Protein 3Q2O (pdb70)

Nearest PDB structures (foldseek):
  3qff-assembly1_B  TM=1.002E+00  e=6.782E-86  Bacillus anthracis str. A0248
  4e4t-assembly1_A  TM=9.310E-01  e=6.090E-50  Burkholderia ambifaria MC40-6
  3aw8-assembly1_B  TM=9.417E-01  e=1.124E-44  Thermus thermophilus HB8
  3k5h-assembly1_A  TM=9.407E-01  e=7.775E-42  Aspergillus clavatus
  4ma0-assembly1_A  TM=9.356E-01  e=2.597E-41  Francisella tularensis subsp. tularensis SCHU S4

Solvent-accessible surface area: 29829 Å² total; per-residue (Å²): 183,100,140,62,12,51,15,58,87,13,0,0,0,1,0,0,17,26,17,0,4,4,0,0,6,20,0,3,38,6,10,3,94,0,0,0,0,14,64,94,153,57,7,14,0,16,29,5,22,52,56,74,16,75,19,59,40,94,56,36,169,11,0,42,82,0,7,133,58,17,50,0,0,0,4,25,60,31,106,9,57,162,148,0,5,122,63,0,60,140,125,24,31,8,22,18,14,26,103,12,1,35,52,16,57,32,58,54,56,7,5,61,15,0,83,184,11,65,13,44,11,10,72,23,98,49,0,104,76,60,102,63,0,59,90,2,23,81,112,6,57,67,54,1,11,0,38,18,3,79,65,77,209,98,63,111,27,54,11,43,0,171,53,140,88,37,20,117,108,0,76,162,29,9,118,88,40,62,0,0,0,16,88,108,14,108,68,104,39,33,1,2,0,2,2,0,49,1,26,71,26,59,62,46,27,1,30,7,1,5,6,58,60,23,79,104,23,10,12,14,0,0,0,66,8,89,33,81,117,125,11,21,110,69,0,50,47,42,0,106,68,0,3,90,92,8,122,1,24,0,1,0,0,0,17,1,31,1,7,88,136,28,65,2,52,1,19,49,13,7,2,49,0,21,12,1,0,3,1,0,36,28,0,13,9,9,22,0,2,6,0,0,0,20,0,0,0,15,11,20,1,2,40,18,70,49,36,23,30,0,0,0,0,2,0,7,11,74,4,23,113,8,2,37,177,34,5,94,99,13,71,15,9,4,5,12,12,5,25,51,137,96,51,122,66,77,76,60,8,0,0,2,0,4,6,43,121,75,22,97,63,0,13,110,48,1,106,56,1,123,19,1,72,105,12,57,175,182,123,123,62,11,55,11,49,94,14,0,0,0,0,0,0,20,26,20,0,4,3,0,0,6,22,0,1,43,11,8,3,92,0,0,0,0,13,56,87,154,90,5,15,0,14,32,3,19,49,58,55,16,71,16,56,36,101,49,50,171,13,0,84,82,0,13,128,52,15,60,0,1,0,2,15,59,34,92,2,70,96,132,0,0,77,57,0,62,160,126,28,36,8,24,17,15,6,122,12,0,32,72,10,39,29,64,60,53,5,4,64,19,0,91,184,15,65,18,48,19,7,54,22,87,54,0,102,72,63,120,65,0,64,93,2,17,83,107,12,56,73,58,0,0,0,14,5,3,72,59,24,88,144,83,103,7,46,8,58,0,183,52,135,91,38,15,110,101,0,77,152,7,4,130,65,33,64,0,0,0,7,78,87,17,108,64,89,44,34,1,2,1,3,0,0,56,0,26,76,27,61,52,48,24,0,29,7,1,5,7,61,56,34,103,79,23,10,10,8,0,0,0,68,11,93,33,74,118,118,6,26,106,68,0,43,48,38,0,106,57,0,1,97,95,14,131,1,22,0,1,0,0,0,20,1,19,0,10,94,118,30,84,1,45,2,18,44,7,7,1,42,0,20,12,1,0,2,2,0,37,28,0,13,9,7,24,0,1,5,0,0,0,19,0,0,0,12,6,25,1,3,43,18,69,50,36,24,32,0,0,0,0,3,0,9,10,69,4,32,117,11,2,52,162,37,4,90,103,14,67,14,8,6,12,12,11,4,29,52,182,102,53,117,68,95,84,61,13,0,0,1,0,4,6,44,121,75,24,94,82,1,22,91,49,1,108,36,4,117,20,2,72,115,15,77,183

B-factor: mean 28.53, std 10.01, range [11.21, 64.11]

Sequence (754 aa):
MTRIILPGKTIGIIGGGQLGRMMALAAKEMGYKIAVLDPTKNSPCAQVADIEIVASYDDLKAIQHLAEISDVVTYEFENIDYRCLQWLEKHAYLPQGSQLLSKTQNRFTEKNAIEKAGLPVATYRLVQNQEQLTEAIAELSYPSVLKTTTGGYDGKGQVVLRSEADVDEARKLANAAECILEKWVPFEKEVSVIVIRSVSGETKVFPVAENIHVNNILHESIVPARITEELSQKAIAYAKVLADELELVGTLAVEMFATADGEIYINELAPRPHNSGHYTQDACETSQFGQHIRAICNLPLGETNLLKPVVMVNILGEHIEGVLRQVNRLTGCYLHLYGKEEAKAQRKMGHVNILNDNIEVALEKAKSLHIWDHQEQMTRIILPGKTIGIIGGGQLGRMMALAAKEMGYKIAVLDPTKNSPCAQVADIEIVASYDDLKAIQHLAEISDVVTYEFENIDYRCLQWLEKHAYLPQGSQLLSKTQNRFTEKNAIEKAGLPVATYRLVQNQEQLTEAIAELSYPSVLKTTTGGYDGKGQVVLRSEADVDEARKLANAAECILEKWVPFEKEVSVIVIRSVSGETKVFPVAENIHVNNILHESIVPARITEELSQKAIAYAKVLADELELVGTLAVEMFATADGEIYINELAPRPHNSGHYTQDACETSQFGQHIRAICNLPLGETNLLKPVVMVNILGEHIEGVLRQVNRLTGCYLHLYGKEEAKAQRKMGHVNILNDNIEVALEKAKSLHIWDHQEQ

Foldseek 3Di:
DPFFDAAQFEEEEEAQELQLLLLLVLSVVRRYAYEYEHQDPPGLNNVRHPYYHHDDLAPLVSLVVSQVRGQEYDYPDLPRDDVSQVCCVPPGHYLQHCQLSVQQQFQVSVQVLLVVLVAAAFDKFKQQAPVSVVVRCVVQPPFKKKAAGHDPDDDRRIFTDHDPVRSVVNNVSSVVGIIMIGRDDAFDFKKKKKKAAASVGDIAIAWIWTFDDFPNHTFKTWPPDPDDPLLRVVRRVSVVSSCVSSVGQAMKMWMWGAHPVGDIHTDHMDNGDDPNQQLQVPFFPHGSSNQRVCRSSVHDGTHRDGRFIKMKGFAALQQPVLCVVCVVLQPQKAWFASPDDDGDGGHGGTMIIRTDNDRVVSVVSVVVSVRVVVRVD/DLFFFAAQFEEEEEAQELQLLLLLVLSVVRRYAYEYEHQDPPGLNNVRHPYYHHDDLPPLVSLVVSQVRGQEYDYPDLQRDLVSQQVCVVSHHYLQGSQLSVQFQFQVSVVVLLVVLVAAAFDKFKFQADVRVVVRCVVQPPFKKKAAGHPDPVPQGIFTDRDPVRVVVNRVVSNVHIIMIGRDDAFDFKKKKKWAAASVGDIDIAAIWTFDDDPNHTFKTWPPDPDDPLLRVVNRVSVVSSCVSSVGQAMKMWMWGAHPVGGIHTDGMDNGDDPNQQLQVPFFQAGSSNQRSCRHSVHDGTHNDGRFIKMKGWQALQLVVLCVVLVVLQVQKAWFASPDDDGDGGHGGTMIIRTDNDRVVSVVSVVVSVSVVVRVD

Secondary structure (DSSP, 8-state):
------TTSEEEEE--SHHHHHHHHHHHHTT-EEEEEESSTT-TTTTT-SEEEE--TT-HHHHHHHHHT-SEEEES-----HHHHHHHHHHS--TT-SHHHHHTTSHHHHHHHHHHTT-----EEEESSHHHHHHHHHHH-SSEEEEESS--SSS--EEEESSGGGHHHHHHHHHHS-EEEEEPP--SEEEEEEEEE-TT--EEEPPPEEEEEETTEEEEEEES-SS-HHHHHHHHHHHHHHHHHTT--EEEEEEEEE-TTS-EEEEEEESS--GGGTTHHHHBSS-HHHHHHHHHHTPPPPP--B-S-EEEEEEEHHHHHHHHHTGGG-TTEEEEE---SS--TTSEEEEEEEE-SSHHHHHHHHHHTTS-HHHH-/------TTSEEEEE--SHHHHHHHHHHHHTT-EEEEEESSTT-TTTTT-SEEEE--TT-HHHHHHHHHH-SEEEE--TT--HHHHHHHHHHS--TT-SHHHHHHSSHHHHHHHHHHTT-----EEEE-SHHHHHHHHHHH-SSEEEEESSS-TTTTSEEEESSGGGHHHHHHHHHHS-EEEEE----SEEEEEEEEE-TT--EEEPPPEEEEEETTEEEEEEES-SS-HHHHHHHHHHHHHHHHHTT--EEEEEEEEE-TTS-EEEEEEESS--GGGTTHHHHBSS-HHHHHHHHHHTPPPPP--B-S-EEEEEEETTTHHHHHHTGGG-TTEEEEE---SS--TT-EEEEEEEE-SSHHHHHHHHHHT-TTHHHH-

Radius of gyration: 28.38 Å; Cα contacts (8 Å, |Δi|>4): 1774; chains: 2; bounding box: 64×64×89 Å

CATH classification: 3.40.50.20 (+2 more: 3.30.1490.20, 3.30.470.20)

Structure (mmCIF, N/CA/C/O backbone):
data_3Q2O
#
_entry.id   3Q2O
#
_cell.length_a   57.430
_cell.length_b   82.445
_cell.length_c   166.621
_cell.angle_alpha   90.000
_cell.angle_beta   90.000
_cell.angle_gamma   90.000
#
_symmetry.space_group_name_H-M   'P 21 21 21'
#
loop_
_entity.id
_entity.type
_entity.pdbx_description
1 polymer 'Phosphoribosylaminoimidazole carboxylase, ATPase subunit'
2 non-polymer 'MAGNESIUM ION'
3 water water
#
loop_
_atom_site.group_PDB
_atom_site.id
_atom_site.type_symbol
_atom_site.label_atom_id
_atom_site.label_alt_id
_atom_site.label_comp_id
_atom_site.label_asym_id
_atom_site.label_entity_id
_atom_site.label_seq_id
_atom_site.pdbx_PDB_ins_code
_atom_site.Cartn_x
_atom_site.Cartn_y
_atom_site.Cartn_z
_atom_site.occupancy
_atom_site.B_iso_or_equiv
_atom_site.auth_seq_id
_atom_site.auth_comp_id
_atom_site.auth_asym_id
_atom_site.auth_atom_id
_atom_site.pdbx_PDB_model_num
ATOM 1 N N . MET A 1 7 ? -2.967 20.208 19.902 1.00 44.40 1 MET A N 1
ATOM 2 C CA . MET A 1 7 ? -1.870 20.893 20.631 1.00 44.12 1 MET A CA 1
ATOM 3 C C . MET A 1 7 ? -1.299 19.968 21.712 1.00 43.05 1 MET A C 1
ATOM 4 O O . MET A 1 7 ? -0.342 19.233 21.470 1.00 43.26 1 MET A O 1
ATOM 9 N N . THR A 1 8 ? -1.903 19.997 22.895 1.00 41.53 2 THR A N 1
ATOM 10 C CA . THR A 1 8 ? -1.372 19.273 24.044 1.00 39.89 2 THR A CA 1
ATOM 11 C C . THR A 1 8 ? -2.197 18.022 24.375 1.00 37.87 2 THR A C 1
ATOM 12 O O . THR A 1 8 ? -1.702 17.134 25.068 1.00 38.48 2 THR A O 1
ATOM 16 N N . ARG A 1 9 ? -3.432 17.947 23.871 1.00 34.86 3 ARG A N 1
ATOM 17 C CA . ARG A 1 9 ? -4.361 16.853 24.216 1.00 31.78 3 ARG A CA 1
ATOM 18 C C . ARG A 1 9 ? -3.846 15.457 23.841 1.00 29.24 3 ARG A C 1
ATOM 19 O O . ARG A 1 9 ? -3.606 15.176 22.659 1.00 28.30 3 ARG A O 1
ATOM 27 N N . ILE A 1 10 ? -3.688 14.599 24.847 1.00 25.77 4 ILE A N 1
ATOM 28 C CA . ILE A 1 10 ? -3.218 13.223 24.645 1.00 23.80 4 ILE A CA 1
ATOM 29 C C . ILE A 1 10 ? -4.290 12.221 25.046 1.00 22.37 4 ILE A C 1
ATOM 30 O O . ILE A 1 10 ? -4.922 12.359 26.108 1.00 22.11 4 ILE A O 1
ATOM 35 N N . ILE A 1 11 ? -4.493 11.220 24.191 1.00 20.56 5 ILE A N 1
ATOM 36 C CA . ILE A 1 11 ? -5.412 10.116 24.468 1.00 19.28 5 ILE A CA 1
ATOM 37 C C . ILE A 1 11 ? -4.575 8.896 24.872 1.00 19.96 5 ILE A C 1
ATOM 38 O O . ILE A 1 11 ? -3.908 8.286 24.040 1.00 19.39 5 ILE A O 1
ATOM 43 N N . LEU A 1 12 ? -4.604 8.573 26.161 1.00 19.99 6 LEU A N 1
ATOM 44 C CA . LEU A 1 12 ? -3.745 7.531 26.733 1.00 20.63 6 LEU A CA 1
ATOM 45 C C . LEU A 1 12 ? -4.252 6.134 26.474 1.00 20.42 6 LEU A C 1
ATOM 46 O O . LEU A 1 12 ? -5.457 5.933 26.350 1.00 20.72 6 LEU A O 1
ATOM 51 N N . PRO A 1 13 ? -3.331 5.155 26.407 1.00 20.37 7 PRO A N 1
ATOM 52 C CA . PRO A 1 13 ? -3.703 3.747 26.435 1.00 20.32 7 PRO A CA 1
ATOM 53 C C . PRO A 1 13 ? -4.735 3.482 27.518 1.00 20.66 7 PRO A C 1
ATOM 54 O O . PRO A 1 13 ? -4.640 4.051 28.612 1.00 20.32 7 PRO A O 1
ATOM 58 N N . GLY A 1 14 ? -5.704 2.623 27.213 1.00 20.71 8 GLY A N 1
ATOM 59 C CA . GLY A 1 14 ? -6.802 2.341 28.135 1.00 20.70 8 GLY A CA 1
ATOM 60 C C . GLY A 1 14 ? -8.068 3.061 27.722 1.00 20.30 8 GLY A C 1
ATOM 61 O O . GLY A 1 14 ? -9.170 2.662 28.106 1.00 21.23 8 GLY A O 1
ATOM 62 N N . LYS A 1 15 ? -7.919 4.137 26.952 1.00 19.62 9 LYS A N 1
ATOM 63 C CA . LYS A 1 15 ? -9.081 4.855 26.409 1.00 18.72 9 LYS A CA 1
ATOM 64 C C . LYS A 1 15 ? -9.650 4.131 25.200 1.00 17.90 9 LYS A C 1
ATOM 65 O O . LYS A 1 15 ? -9.029 3.212 24.676 1.00 17.72 9 LYS A O 1
ATOM 71 N N . THR A 1 16 ? -10.827 4.565 24.757 1.00 17.42 10 THR A N 1
ATOM 72 C CA . THR A 1 16 ? -11.515 3.950 23.630 1.00 17.09 10 THR A CA 1
ATOM 73 C C . THR A 1 16 ? -11.371 4.791 22.353 1.00 16.98 10 THR A C 1
ATOM 74 O O . THR A 1 16 ? -11.723 5.979 22.331 1.00 17.01 10 THR A O 1
ATOM 78 N N . ILE A 1 17 ? -10.879 4.159 21.296 1.00 16.37 11 ILE A N 1
ATOM 79 C CA . ILE A 1 17 ? -10.859 4.764 19.972 1.00 16.16 11 ILE A CA 1
ATOM 80 C C . ILE A 1 17 ? -12.080 4.259 19.203 1.00 16.02 11 ILE A C 1
ATOM 81 O O . ILE A 1 17 ? -12.293 3.044 19.081 1.00 15.65 11 ILE A O 1
ATOM 86 N N . GLY A 1 18 ? -12.889 5.198 18.713 1.00 15.75 12 GLY A N 1
ATOM 87 C CA . GLY A 1 18 ? -14.064 4.875 17.913 1.00 15.56 12 GLY A CA 1
ATOM 88 C C . GLY A 1 18 ? -13.765 5.054 16.438 1.00 15.55 12 GLY A C 1
ATOM 89 O O . GLY A 1 18 ? -13.155 6.038 16.041 1.00 15.93 12 GLY A O 1
ATOM 90 N N . ILE A 1 19 ? -14.199 4.101 15.628 1.00 15.05 13 ILE A N 1
ATOM 91 C CA . ILE A 1 19 ? -13.903 4.103 14.207 1.00 15.44 13 ILE A CA 1
ATOM 92 C C . ILE A 1 19 ? -15.195 4.042 13.390 1.00 15.53 13 ILE A C 1
ATOM 93 O O . ILE A 1 19 ? -16.033 3.131 13.574 1.00 15.75 13 ILE A O 1
ATOM 98 N N . ILE A 1 20 ? -15.354 5.012 12.490 1.00 15.54 14 ILE A N 1
ATOM 99 C CA . ILE A 1 20 ? -16.471 5.014 11.554 1.00 15.63 14 ILE A CA 1
ATOM 100 C C . ILE A 1 20 ? -16.052 4.261 10.294 1.00 16.25 14 ILE A C 1
ATOM 101 O O . ILE A 1 20 ? -15.209 4.730 9.516 1.00 15.56 14 ILE A O 1
ATOM 106 N N . GLY A 1 21 ? -16.654 3.091 10.103 1.00 16.29 15 GLY A N 1
ATOM 107 C CA . GLY A 1 21 ? -16.302 2.201 9.001 1.00 16.98 15 GLY A CA 1
ATOM 108 C C . GLY A 1 21 ? -15.566 0.983 9.544 1.00 17.41 15 GLY A C 1
ATOM 109 O O . GLY A 1 21 ? -14.518 1.117 10.179 1.00 18.03 15 GLY A O 1
ATOM 110 N N . GLY A 1 22 ? -16.107 -0.203 9.289 1.00 17.67 16 GLY A N 1
ATOM 111 C CA . GLY A 1 22 ? -15.539 -1.447 9.839 1.00 17.72 16 GLY A CA 1
ATOM 112 C C . GLY A 1 22 ? -14.889 -2.382 8.829 1.00 17.39 16 GLY A C 1
ATOM 113 O O . GLY A 1 22 ? -14.776 -3.579 9.083 1.00 17.56 16 GLY A O 1
ATOM 114 N N . GLY A 1 23 ? -14.457 -1.842 7.689 1.00 16.99 17 GLY A N 1
ATOM 115 C CA . GLY A 1 23 ? -13.673 -2.614 6.724 1.00 16.53 17 GLY A CA 1
ATOM 116 C C . GLY A 1 23 ? -12.263 -2.939 7.200 1.00 16.04 17 GLY A C 1
ATOM 117 O O . GLY A 1 23 ? -11.924 -2.739 8.365 1.00 16.29 17 GLY A O 1
ATOM 118 N N . GLN A 1 24 ? -11.449 -3.434 6.282 1.00 16.03 18 GLN A N 1
ATOM 119 C CA . GLN A 1 24 ? -10.078 -3.873 6.603 1.00 15.77 18 GLN A CA 1
ATOM 120 C C . GLN A 1 24 ? -9.187 -2.758 7.171 1.00 15.21 18 GLN A C 1
ATOM 121 O O . GLN A 1 24 ? -8.299 -3.022 7.959 1.00 14.96 18 GLN A O 1
ATOM 127 N N . LEU A 1 25 ? -9.420 -1.515 6.768 1.00 15.14 19 LEU A N 1
ATOM 128 C CA . LEU A 1 25 ? -8.592 -0.412 7.268 1.00 15.23 19 LEU A CA 1
ATOM 129 C C . LEU A 1 25 ? -8.894 -0.169 8.744 1.00 14.98 19 LEU A C 1
ATOM 130 O O . LEU A 1 25 ? -7.988 -0.056 9.557 1.00 14.76 19 LEU A O 1
ATOM 135 N N . GLY A 1 26 ? -10.179 -0.141 9.081 1.00 15.75 20 GLY A N 1
ATOM 136 C CA . GLY A 1 26 ? -10.615 -0.121 10.478 1.00 15.51 20 GLY A CA 1
ATOM 137 C C . GLY A 1 26 ? -10.066 -1.293 11.280 1.00 15.32 20 GLY A C 1
ATOM 138 O O . GLY A 1 26 ? -9.619 -1.122 12.403 1.00 16.11 20 GLY A O 1
ATOM 139 N N . ARG A 1 27 ? -10.102 -2.486 10.709 1.00 15.17 21 ARG A N 1
ATOM 140 C CA . ARG A 1 27 ? -9.599 -3.689 11.401 1.00 15.31 21 ARG A CA 1
ATOM 141 C C . ARG A 1 27 ? -8.105 -3.572 11.713 1.00 15.12 21 ARG A C 1
ATOM 142 O O . ARG A 1 27 ? -7.671 -3.875 12.820 1.00 14.80 21 ARG A O 1
ATOM 150 N N . MET A 1 28 ? -7.324 -3.136 10.726 1.00 14.90 22 MET A N 1
ATOM 151 C CA . MET A 1 28 ? -5.886 -2.982 10.930 1.00 15.24 22 MET A CA 1
ATOM 152 C C . MET A 1 28 ? -5.511 -1.822 11.867 1.00 15.36 22 MET A C 1
ATOM 153 O O . MET A 1 28 ? -4.489 -1.900 12.573 1.00 15.13 22 MET A O 1
ATOM 158 N N . MET A 1 29 ? -6.322 -0.757 11.872 1.00 14.66 23 MET A N 1
ATOM 159 C CA . MET A 1 29 ? -6.178 0.332 12.858 1.00 14.96 23 MET A CA 1
ATOM 160 C C . MET A 1 29 ? -6.418 -0.246 14.250 1.00 14.69 23 MET A C 1
ATOM 161 O O . MET A 1 29 ? -5.670 0.034 15.181 1.00 14.39 23 MET A O 1
ATOM 166 N N . ALA A 1 30 ? -7.479 -1.041 14.378 1.00 14.84 24 ALA A N 1
ATOM 167 C CA . ALA A 1 30 ? -7.888 -1.608 15.664 1.00 14.59 24 ALA A CA 1
ATOM 168 C C . ALA A 1 30 ? -6.872 -2.596 16.235 1.00 15.15 24 ALA A C 1
ATOM 169 O O . ALA A 1 30 ? -6.674 -2.651 17.451 1.00 15.09 24 ALA A O 1
ATOM 171 N N . LEU A 1 31 ? -6.239 -3.373 15.356 1.00 15.47 25 LEU A N 1
ATOM 172 C CA . LEU A 1 31 ? -5.188 -4.309 15.762 1.00 16.54 25 LEU A CA 1
ATOM 173 C C . LEU A 1 31 ? -3.941 -3.590 16.263 1.00 16.68 25 LEU A C 1
ATOM 174 O O . LEU A 1 31 ? -3.358 -3.986 17.271 1.00 17.53 25 LEU A O 1
ATOM 179 N N . ALA A 1 32 ? -3.560 -2.510 15.586 1.00 16.51 26 ALA A N 1
ATOM 180 C CA . ALA A 1 32 ? -2.428 -1.692 16.037 1.00 16.50 26 ALA A CA 1
ATOM 181 C C . ALA A 1 32 ? -2.738 -1.038 17.381 1.00 16.30 26 ALA A C 1
ATOM 182 O O . ALA A 1 32 ? -1.886 -1.003 18.278 1.00 16.60 26 ALA A O 1
ATOM 184 N N . ALA A 1 33 ? -3.966 -0.539 17.516 1.00 15.77 27 ALA A N 1
ATOM 185 C CA . ALA A 1 33 ? -4.395 0.112 18.755 1.00 16.49 27 ALA A CA 1
ATOM 186 C C . ALA A 1 33 ? -4.432 -0.844 19.952 1.00 16.84 27 ALA A C 1
ATOM 187 O O . ALA A 1 33 ? -4.074 -0.460 21.061 1.00 16.98 27 ALA A O 1
ATOM 189 N N . LYS A 1 34 ? -4.885 -2.078 19.723 1.00 17.74 28 LYS A N 1
ATOM 190 C CA . LYS A 1 34 ? -4.943 -3.092 20.787 1.00 19.21 28 LYS A CA 1
ATOM 191 C C . LYS A 1 34 ? -3.547 -3.449 21.340 1.00 19.18 28 LYS A C 1
ATOM 192 O O . LYS A 1 34 ? -3.401 -3.693 22.539 1.00 18.63 28 LYS A O 1
ATOM 198 N N . GLU A 1 35 ? -2.532 -3.494 20.471 1.00 19.99 29 GLU A N 1
ATOM 199 C CA . GLU A 1 35 ? -1.147 -3.751 20.927 1.00 21.57 29 GLU A CA 1
ATOM 200 C C . GLU A 1 35 ? -0.736 -2.715 21.958 1.00 21.25 29 GLU A C 1
ATOM 201 O O . GLU A 1 35 ? 0.028 -3.013 22.865 1.00 21.61 29 GLU A O 1
ATOM 207 N N . MET A 1 36 ? -1.265 -1.503 21.818 1.00 20.81 30 MET A N 1
ATOM 208 C CA . MET A 1 36 ? -0.904 -0.411 22.693 1.00 21.30 30 MET A CA 1
ATOM 209 C C . MET A 1 36 ? -1.872 -0.240 23.856 1.00 20.42 30 MET A C 1
ATOM 210 O O . MET A 1 36 ? -1.757 0.714 24.607 1.00 20.89 30 MET A O 1
ATOM 215 N N . GLY A 1 37 ? -2.838 -1.146 23.973 1.00 19.30 31 GLY A N 1
ATOM 216 C CA . GLY A 1 37 ? -3.718 -1.169 25.125 1.00 18.98 31 GLY A CA 1
ATOM 217 C C . GLY A 1 37 ? -4.947 -0.284 25.011 1.00 18.40 31 GLY A C 1
ATOM 218 O O . GLY A 1 37 ? -5.510 0.089 26.027 1.00 18.96 31 GLY A O 1
ATOM 219 N N . TYR A 1 38 ? -5.364 0.050 23.785 1.00 16.95 32 TYR A N 1
ATOM 220 C CA . TYR A 1 38 ? -6.608 0.792 23.585 1.00 17.16 32 TYR A CA 1
ATOM 221 C C . TYR A 1 38 ? -7.800 -0.133 23.444 1.00 17.41 32 TYR A C 1
ATOM 222 O O . TYR A 1 38 ? -7.678 -1.270 22.988 1.00 16.70 32 TYR A O 1
ATOM 231 N N . LYS A 1 39 ? -8.953 0.391 23.830 1.00 18.03 33 LYS A N 1
ATOM 232 C CA . LYS A 1 39 ? -10.233 -0.232 23.563 1.00 18.86 33 LYS A CA 1
ATOM 233 C C . LYS A 1 39 ? -10.760 0.284 22.223 1.00 18.43 33 LYS A C 1
ATOM 234 O O . LYS A 1 39 ? -10.453 1.414 21.819 1.00 17.70 33 LYS A O 1
ATOM 240 N N . ILE A 1 40 ? -11.545 -0.537 21.529 1.00 18.15 34 ILE A N 1
ATOM 241 C CA . ILE A 1 40 ? -12.045 -0.164 20.202 1.00 18.02 34 ILE A CA 1
ATOM 242 C C . ILE A 1 40 ? -13.573 -0.249 20.109 1.00 18.00 34 ILE A C 1
ATOM 243 O O . ILE A 1 40 ? -14.182 -1.228 20.557 1.00 17.70 34 ILE A O 1
ATOM 248 N N . ALA A 1 41 ? -14.179 0.800 19.555 1.00 17.55 35 ALA A N 1
ATOM 249 C CA . ALA A 1 41 ? -15.600 0.807 19.217 1.00 17.79 35 ALA A CA 1
ATOM 250 C C . ALA A 1 41 ? -15.705 1.076 17.723 1.00 17.80 35 ALA A C 1
ATOM 251 O O . ALA A 1 41 ? -14.935 1.873 17.173 1.00 17.49 35 ALA A O 1
ATOM 253 N N . VAL A 1 42 ? -16.626 0.394 17.053 1.00 17.61 36 VAL A N 1
ATOM 254 C CA . VAL A 1 42 ? -16.763 0.567 15.605 1.00 17.57 36 VAL A CA 1
ATOM 255 C C . VAL A 1 42 ? -18.223 0.732 15.193 1.00 18.34 36 VAL A C 1
ATOM 256 O O . VAL A 1 42 ? -19.121 0.078 15.744 1.00 17.60 36 VAL A O 1
ATOM 260 N N . LEU A 1 43 ? -18.442 1.617 14.223 1.00 18.93 37 LEU A N 1
ATOM 261 C CA . LEU A 1 43 ? -19.741 1.770 13.570 1.00 19.87 37 LEU A CA 1
ATOM 262 C C . LEU A 1 43 ? -19.616 1.328 12.100 1.00 20.61 37 LEU A C 1
ATOM 263 O O . LEU A 1 43 ? -18.703 1.744 11.400 1.00 20.07 37 LEU A O 1
ATOM 268 N N . ASP A 1 44 ? -20.529 0.467 11.652 1.00 21.26 38 ASP A N 1
ATOM 269 C CA . ASP A 1 44 ? -20.506 -0.089 10.293 1.00 22.62 38 ASP A CA 1
ATOM 270 C C . ASP A 1 44 ? -21.930 -0.554 9.959 1.00 23.48 38 ASP A C 1
ATOM 271 O O . ASP A 1 44 ? -22.647 -0.988 10.852 1.00 23.18 38 ASP A O 1
ATOM 276 N N . PRO A 1 45 ? -22.359 -0.426 8.682 1.00 25.06 39 PRO A N 1
ATOM 277 C CA . PRO A 1 45 ? -23.713 -0.852 8.279 1.00 26.15 39 PRO A CA 1
ATOM 278 C C . PRO A 1 45 ? -23.981 -2.354 8.394 1.00 27.19 39 PRO A C 1
ATOM 279 O O . PRO A 1 45 ? -25.137 -2.760 8.460 1.00 28.15 39 PRO A O 1
ATOM 283 N N . THR A 1 46 ? -22.933 -3.169 8.397 1.00 28.35 40 THR A N 1
ATOM 284 C CA . THR A 1 46 ? -23.094 -4.626 8.410 1.00 28.88 40 THR A CA 1
ATOM 285 C C . THR A 1 46 ? -22.553 -5.215 9.707 1.00 29.17 40 THR A C 1
ATOM 286 O O . THR A 1 46 ? -21.509 -4.791 10.210 1.00 29.11 40 THR A O 1
ATOM 290 N N . LYS A 1 47 ? -23.292 -6.179 10.252 1.00 28.81 41 LYS A N 1
ATOM 291 C CA . LYS A 1 47 ? -22.904 -6.908 11.453 1.00 28.95 41 LYS A CA 1
ATOM 292 C C . LYS A 1 47 ? -21.678 -7.795 11.165 1.00 28.11 41 LYS A C 1
ATOM 293 O O . LYS A 1 47 ? -21.500 -8.250 10.043 1.00 27.95 41 LYS A O 1
ATOM 299 N N . ASN A 1 48 ? -20.833 -8.007 12.174 1.00 27.23 42 ASN A N 1
ATOM 300 C CA . ASN A 1 48 ? -19.647 -8.876 12.060 1.00 26.74 42 ASN A CA 1
ATOM 301 C C . ASN A 1 48 ? -18.624 -8.413 11.006 1.00 25.11 42 ASN A C 1
ATOM 302 O O . ASN A 1 48 ? -18.012 -9.226 10.311 1.00 25.19 42 ASN A O 1
ATOM 307 N N . SER A 1 49 ? -18.441 -7.102 10.891 1.00 23.10 43 SER A N 1
ATOM 308 C CA . SER A 1 49 ? -17.466 -6.549 9.947 1.00 21.38 43 SER A CA 1
ATOM 309 C C . SER A 1 49 ? -16.032 -6.911 10.357 1.00 20.75 43 SER A C 1
ATOM 310 O O . SER A 1 49 ? -15.793 -7.282 11.511 1.00 20.92 43 SER A O 1
ATOM 313 N N . PRO A 1 50 ? -15.072 -6.828 9.411 1.00 19.75 44 PRO A N 1
ATOM 314 C CA . PRO A 1 50 ? -13.672 -7.081 9.734 1.00 19.33 44 PRO A CA 1
ATOM 315 C C . PRO A 1 50 ? -13.215 -6.383 11.011 1.00 19.06 44 PRO A C 1
ATOM 316 O O . PRO A 1 50 ? -12.509 -6.990 11.828 1.00 18.44 44 PRO A O 1
ATOM 320 N N . CYS A 1 51 ? -13.614 -5.123 11.185 1.00 18.78 45 CYS A N 1
ATOM 321 C CA . CYS A 1 51 ? -13.212 -4.375 12.367 1.00 19.32 45 CYS A CA 1
ATOM 322 C C . CYS A 1 51 ? -13.973 -4.846 13.602 1.00 19.54 45 CYS A C 1
ATOM 323 O O . CYS A 1 51 ? -13.393 -4.989 14.664 1.00 19.43 45 CYS A O 1
ATOM 326 N N . ALA A 1 52 ? -15.268 -5.108 13.460 1.00 20.53 46 ALA A N 1
ATOM 327 C CA . ALA A 1 52 ? -16.070 -5.591 14.598 1.00 21.60 46 ALA A CA 1
ATOM 328 C C . ALA A 1 52 ? -15.495 -6.878 15.199 1.00 21.88 46 ALA A C 1
ATOM 329 O O . ALA A 1 52 ? -15.655 -7.139 16.391 1.00 22.21 46 ALA A O 1
ATOM 331 N N . GLN A 1 53 ? -14.817 -7.663 14.365 1.00 22.47 47 GLN A N 1
ATOM 332 C CA . GLN A 1 53 ? -14.198 -8.921 14.779 1.00 23.54 47 GLN A CA 1
ATOM 333 C C . GLN A 1 53 ? -13.030 -8.707 15.737 1.00 23.98 47 GLN A C 1
ATOM 334 O O . GLN A 1 53 ? -12.544 -9.665 16.344 1.00 24.16 47 GLN A O 1
ATOM 340 N N . VAL A 1 54 ? -12.569 -7.460 15.842 1.00 23.78 48 VAL A N 1
ATOM 341 C CA . VAL A 1 54 ? -11.498 -7.101 16.765 1.00 24.42 48 VAL A CA 1
ATOM 342 C C . VAL A 1 54 ? -11.945 -5.995 17.732 1.00 24.53 48 VAL A C 1
ATOM 343 O O . VAL A 1 54 ? -11.196 -5.597 18.605 1.00 25.55 48 VAL A O 1
ATOM 347 N N . ALA A 1 55 ? -13.171 -5.502 17.587 1.00 24.34 49 ALA A N 1
ATOM 348 C CA . ALA A 1 55 ? -13.624 -4.385 18.419 1.00 23.87 49 ALA A CA 1
ATOM 349 C C . ALA A 1 55 ? -14.242 -4.843 19.730 1.00 24.04 49 ALA A C 1
ATOM 350 O O . ALA A 1 55 ? -14.794 -5.942 19.821 1.00 23.91 49 ALA A O 1
ATOM 352 N N . ASP A 1 56 ? -14.152 -3.993 20.745 1.00 23.64 50 ASP A N 1
ATOM 353 C CA . ASP A 1 56 ? -14.812 -4.253 22.020 1.00 23.79 50 ASP A CA 1
ATOM 354 C C . ASP A 1 56 ? -16.311 -3.962 21.949 1.00 23.66 50 ASP A C 1
ATOM 355 O O . ASP A 1 56 ? -17.121 -4.646 22.590 1.00 23.18 50 ASP A O 1
ATOM 360 N N . ILE A 1 57 ? -16.672 -2.957 21.156 1.00 23.53 51 ILE A N 1
ATOM 361 C CA . ILE A 1 57 ? -18.064 -2.531 20.986 1.00 23.98 51 ILE A CA 1
ATOM 362 C C . ILE A 1 57 ? -18.392 -2.366 19.493 1.00 24.12 51 ILE A C 1
ATOM 363 O O . ILE A 1 57 ? -17.635 -1.722 18.766 1.00 23.62 51 ILE A O 1
ATOM 368 N N . GLU A 1 58 ? -19.520 -2.940 19.057 1.00 23.78 52 GLU A N 1
ATOM 369 C CA . GLU A 1 58 ? -19.990 -2.846 17.675 1.00 24.19 52 GLU A CA 1
ATOM 370 C C . GLU A 1 58 ? -21.329 -2.093 17.607 1.00 24.46 52 GLU A C 1
ATOM 371 O O . GLU A 1 58 ? -22.273 -2.453 18.305 1.00 24.28 52 GLU A O 1
ATOM 377 N N . ILE A 1 59 ? -21.395 -1.040 16.791 1.00 24.04 53 ILE A N 1
ATOM 378 C CA . ILE A 1 59 ? -22.660 -0.344 16.505 1.00 24.05 53 ILE A CA 1
ATOM 379 C C . ILE A 1 59 ? -23.048 -0.587 15.052 1.00 23.81 53 ILE A C 1
ATOM 380 O O . ILE A 1 59 ? -22.353 -0.144 14.135 1.00 22.81 53 ILE A O 1
ATOM 385 N N . VAL A 1 60 ? -24.144 -1.308 14.833 1.00 23.13 54 VAL A N 1
ATOM 386 C CA . VAL A 1 60 ? -24.564 -1.588 13.462 1.00 23.90 54 VAL A CA 1
ATOM 387 C C . VAL A 1 60 ? -25.587 -0.550 13.021 1.00 24.16 54 VAL A C 1
ATOM 388 O O . VAL A 1 60 ? -26.692 -0.508 13.552 1.00 24.46 54 VAL A O 1
ATOM 392 N N . ALA A 1 61 ? -25.191 0.310 12.080 1.00 24.50 55 ALA A N 1
ATOM 393 C CA . ALA A 1 61 ? -26.048 1.396 11.583 1.00 25.02 55 ALA A CA 1
ATOM 394 C C . ALA A 1 61 ? -25.490 2.038 10.312 1.00 25.31 55 ALA A C 1
ATOM 395 O O . ALA A 1 61 ? -24.332 1.811 9.952 1.00 25.24 55 ALA A O 1
ATOM 397 N N . SER A 1 62 ? -26.316 2.846 9.643 1.00 25.36 56 SER A N 1
ATOM 398 C CA . SER A 1 62 ? -25.896 3.579 8.443 1.00 25.96 56 SER A CA 1
ATOM 399 C C . SER A 1 62 ? -24.957 4.723 8.798 1.00 25.69 56 SER A C 1
ATOM 400 O O . SER A 1 62 ? -25.045 5.301 9.885 1.00 25.10 56 SER A O 1
ATOM 403 N N . TYR A 1 63 ? -24.085 5.061 7.854 1.00 25.89 57 TYR A N 1
ATOM 404 C CA . TYR A 1 63 ? -23.130 6.158 8.018 1.00 26.72 57 TYR A CA 1
ATOM 405 C C . TYR A 1 63 ? -23.791 7.535 8.113 1.00 27.20 57 TYR A C 1
ATOM 406 O O . TYR A 1 63 ? -23.191 8.473 8.639 1.00 27.86 57 TYR A O 1
ATOM 415 N N . ASP A 1 64 ? -25.014 7.650 7.604 1.00 27.46 58 ASP A N 1
ATOM 416 C CA . ASP A 1 64 ? -25.753 8.915 7.635 1.00 28.25 58 ASP A CA 1
ATOM 417 C C . ASP A 1 64 ? -26.721 9.006 8.825 1.00 28.07 58 ASP A C 1
ATOM 418 O O . ASP A 1 64 ? -27.425 10.006 8.971 1.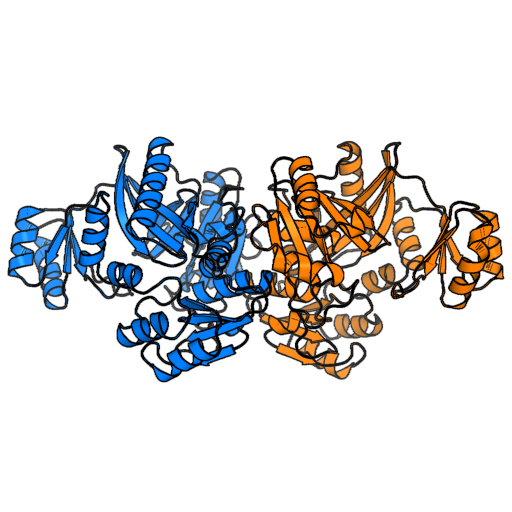00 28.73 58 ASP A O 1
ATOM 423 N N . ASP A 1 65 ? -26.733 7.972 9.672 1.00 27.56 59 ASP A N 1
ATOM 424 C CA . ASP A 1 65 ? -27.599 7.891 10.860 1.00 26.80 59 ASP A CA 1
ATOM 425 C C . ASP A 1 65 ? -26.957 8.660 12.026 1.00 26.40 59 ASP A C 1
ATOM 426 O O . ASP A 1 65 ? -26.076 8.130 12.733 1.00 26.01 59 ASP A O 1
ATOM 431 N N . LEU A 1 66 ? -27.396 9.908 12.220 1.00 25.32 60 LEU A N 1
ATOM 432 C CA . LEU A 1 66 ? -26.731 10.818 13.162 1.00 24.67 60 LEU A CA 1
ATOM 433 C C . LEU A 1 66 ? -26.803 10.314 14.606 1.00 24.05 60 LEU A C 1
ATOM 434 O O . LEU A 1 66 ? -25.822 10.389 15.338 1.00 23.08 60 LEU A O 1
ATOM 439 N N . LYS A 1 67 ? -27.953 9.775 14.990 1.00 23.82 61 LYS A N 1
ATOM 440 C CA . LYS A 1 67 ? -28.118 9.159 16.314 1.00 24.30 61 LYS A CA 1
ATOM 441 C C . LYS A 1 67 ? -27.075 8.068 16.599 1.00 23.25 61 LYS A C 1
ATOM 442 O O . LYS A 1 67 ? -26.522 8.014 17.692 1.00 23.47 61 LYS A O 1
ATOM 448 N N . ALA A 1 68 ? -26.832 7.191 15.630 1.00 22.72 62 ALA A N 1
ATOM 449 C CA . ALA A 1 68 ? -25.801 6.147 15.772 1.00 22.68 62 ALA A CA 1
ATOM 450 C C . ALA A 1 68 ? -24.393 6.737 15.878 1.00 21.99 62 ALA A C 1
ATOM 451 O O . ALA A 1 68 ? -23.610 6.312 16.720 1.00 22.67 62 ALA A O 1
ATOM 453 N N . ILE A 1 69 ? -24.078 7.691 15.003 1.00 21.48 63 ILE A N 1
ATOM 454 C CA . ILE A 1 69 ? -22.812 8.435 15.030 1.00 21.26 63 ILE A CA 1
ATOM 455 C C . ILE A 1 69 ? -22.589 9.092 16.402 1.00 21.02 63 ILE A C 1
ATOM 456 O O . ILE A 1 69 ? -21.484 9.056 16.956 1.00 19.92 63 ILE A O 1
ATOM 461 N N . GLN A 1 70 ? -23.657 9.677 16.937 1.00 20.74 64 GLN A N 1
ATOM 462 C CA . GLN A 1 70 ? -23.632 10.306 18.245 1.00 21.57 64 GLN A CA 1
ATOM 463 C C . GLN A 1 70 ? -23.367 9.274 19.333 1.00 21.53 64 GLN A C 1
ATOM 464 O O . GLN A 1 70 ? -22.611 9.537 20.261 1.00 21.79 64 GLN A O 1
ATOM 470 N N . HIS A 1 71 ? -23.991 8.105 19.211 1.00 21.40 65 HIS A N 1
ATOM 471 C CA . HIS A 1 71 ? -23.751 7.013 20.153 1.00 21.68 65 HIS A CA 1
ATOM 472 C C . HIS A 1 71 ? -22.288 6.538 20.149 1.00 20.79 65 HIS A C 1
ATOM 473 O O . HIS A 1 71 ? -21.714 6.302 21.205 1.00 20.52 65 HIS A O 1
ATOM 480 N N . LEU A 1 72 ? -21.704 6.400 18.964 1.00 19.82 66 LEU A N 1
ATOM 481 C CA . LEU A 1 72 ? -20.285 6.039 18.844 1.00 19.61 66 LEU A CA 1
ATOM 482 C C . LEU A 1 72 ? -19.411 7.089 19.518 1.00 19.29 66 LEU A C 1
ATOM 483 O O . LEU A 1 72 ? -18.501 6.752 20.287 1.00 19.04 66 LEU A O 1
ATOM 488 N N . ALA A 1 73 ? -19.707 8.356 19.237 1.00 18.98 67 ALA A N 1
ATOM 489 C CA . ALA A 1 73 ? -18.946 9.478 19.788 1.00 19.93 67 ALA A CA 1
ATOM 490 C C . ALA A 1 73 ? -18.993 9.516 21.315 1.00 20.17 67 ALA A C 1
ATOM 491 O O . ALA A 1 73 ? -17.954 9.698 21.966 1.00 20.47 67 ALA A O 1
ATOM 493 N N . GLU A 1 74 ? -20.196 9.322 21.863 1.00 20.46 68 GLU A N 1
ATOM 494 C CA . GLU A 1 74 ? -20.468 9.293 23.314 1.00 21.38 68 GLU A CA 1
ATOM 495 C C . GLU A 1 74 ? -19.675 8.274 24.118 1.00 20.57 68 GLU A C 1
ATOM 496 O O . GLU A 1 74 ? -19.516 8.427 25.339 1.00 20.76 68 GLU A O 1
ATOM 502 N N . ILE A 1 75 ? -19.245 7.198 23.470 1.00 19.75 69 ILE A N 1
ATOM 503 C CA . ILE A 1 75 ? -18.499 6.154 24.175 1.00 19.28 69 ILE A CA 1
ATOM 504 C C . ILE A 1 75 ? -17.023 6.119 23.760 1.00 19.13 69 ILE A C 1
ATOM 505 O O . ILE A 1 75 ? -16.267 5.245 24.191 1.00 19.23 69 ILE A O 1
ATOM 510 N N . SER A 1 76 ? -16.622 7.085 22.937 1.00 18.72 70 SER A N 1
ATOM 511 C CA . SER A 1 76 ? -15.261 7.153 22.403 1.00 17.90 70 SER A CA 1
ATOM 512 C C . SER A 1 76 ? -14.498 8.366 22.931 1.00 17.38 70 SER A C 1
ATOM 513 O O . SER A 1 76 ? -15.026 9.478 22.995 1.00 17.76 70 SER A O 1
ATOM 516 N N . ASP A 1 77 ? -13.244 8.141 23.295 1.00 17.05 71 ASP A N 1
ATOM 517 C CA . ASP A 1 77 ? -12.341 9.212 23.726 1.00 16.57 71 ASP A CA 1
ATOM 518 C C . ASP A 1 77 ? -11.737 9.981 22.561 1.00 16.54 71 ASP A C 1
ATOM 519 O O . ASP A 1 77 ? -11.382 11.162 22.688 1.00 16.86 71 ASP A O 1
ATOM 524 N N . VAL A 1 78 ? -11.660 9.308 21.415 1.00 16.47 72 VAL A N 1
ATOM 525 C CA . VAL A 1 78 ? -11.231 9.906 20.150 1.00 15.83 72 VAL A CA 1
ATOM 526 C C . VAL A 1 78 ? -11.930 9.131 19.030 1.00 15.77 72 VAL A C 1
ATOM 527 O O . VAL A 1 78 ? -12.128 7.914 19.139 1.00 16.21 72 VAL A O 1
ATOM 531 N N . VAL A 1 79 ? -12.336 9.844 17.980 1.00 15.66 73 VAL A N 1
ATOM 532 C CA . VAL A 1 79 ? -13.034 9.252 16.838 1.00 15.50 73 VAL A CA 1
ATOM 533 C C . VAL A 1 79 ? -12.199 9.461 15.579 1.00 16.37 73 VAL A C 1
ATOM 534 O O . VAL A 1 79 ? -11.673 10.554 15.349 1.00 16.84 73 VAL A O 1
ATOM 538 N N . THR A 1 80 ? -12.065 8.400 14.791 1.00 16.67 74 THR A N 1
ATOM 539 C CA . THR A 1 80 ? -11.437 8.465 13.486 1.00 17.51 74 THR A CA 1
ATOM 540 C C . THR A 1 80 ? -12.373 7.746 12.511 1.00 18.04 74 THR A C 1
ATOM 541 O O . THR A 1 80 ? -13.441 7.255 12.892 1.00 17.53 74 THR A O 1
ATOM 545 N N . TYR A 1 81 ? -11.989 7.704 11.246 1.00 19.16 75 TYR A N 1
ATOM 546 C CA . TYR A 1 81 ? -12.829 7.105 10.225 1.00 19.10 75 TYR A CA 1
ATOM 547 C C . TYR A 1 81 ? -11.960 6.328 9.237 1.00 19.95 75 TYR A C 1
ATOM 548 O O . TYR A 1 81 ? -10.800 6.675 9.004 1.00 19.50 75 TYR A O 1
ATOM 557 N N . GLU A 1 82 ? -12.542 5.273 8.673 1.00 20.76 76 GLU A N 1
ATOM 558 C CA . GLU A 1 82 ? -12.032 4.632 7.476 1.00 22.20 76 GLU A CA 1
ATOM 559 C C . GLU A 1 82 ? -12.934 5.027 6.304 1.00 22.27 76 GLU A C 1
ATOM 560 O O . GLU A 1 82 ? -12.493 5.115 5.162 1.00 22.62 76 GLU A O 1
ATOM 566 N N . PHE A 1 83 ? -14.208 5.253 6.601 1.00 22.78 77 PHE A N 1
ATOM 567 C CA . PHE A 1 83 ? -15.180 5.630 5.581 1.00 23.26 77 PHE A CA 1
ATOM 568 C C . PHE A 1 83 ? -15.167 7.148 5.404 1.00 22.83 77 PHE A C 1
ATOM 569 O O . PHE A 1 83 ? -15.335 7.883 6.373 1.00 22.43 77 PHE A O 1
ATOM 577 N N . GLU A 1 84 ? -14.960 7.599 4.166 1.00 23.27 78 GLU A N 1
ATOM 578 C CA . GLU A 1 84 ? -14.686 9.017 3.873 1.00 24.47 78 GLU A CA 1
ATOM 579 C C . GLU A 1 84 ? -15.941 9.850 3.626 1.00 24.79 78 GLU A C 1
ATOM 580 O O . GLU A 1 84 ? -15.942 11.065 3.858 1.00 25.38 78 GLU A O 1
ATOM 586 N N . ASN A 1 85 ? -16.997 9.212 3.135 1.00 24.61 79 ASN A N 1
ATOM 587 C CA . ASN A 1 85 ? -18.172 9.955 2.660 1.00 25.18 79 ASN A CA 1
ATOM 588 C C . ASN A 1 85 ? -19.184 10.273 3.774 1.00 24.60 79 ASN A C 1
ATOM 589 O O . ASN A 1 85 ? -20.387 10.075 3.608 1.00 25.33 79 ASN A O 1
ATOM 594 N N . ILE A 1 86 ? -18.681 10.754 4.911 1.00 23.78 80 ILE A N 1
ATOM 595 C CA . ILE A 1 86 ? -19.526 11.216 6.020 1.00 23.58 80 ILE A CA 1
ATOM 596 C C . ILE A 1 86 ? -20.115 12.558 5.594 1.00 23.04 80 ILE A C 1
ATOM 597 O O . ILE A 1 86 ? -19.396 13.401 5.077 1.00 22.57 80 ILE A O 1
ATOM 602 N N . ASP A 1 87 ? -21.412 12.756 5.788 1.00 22.77 81 ASP A N 1
ATOM 603 C CA . ASP A 1 87 ? -22.001 14.023 5.361 1.00 22.97 81 ASP A CA 1
ATOM 604 C C . ASP A 1 87 ? -21.687 15.170 6.327 1.00 22.34 81 ASP A C 1
ATOM 605 O O . ASP A 1 87 ? -21.208 14.958 7.452 1.00 21.58 81 ASP A O 1
ATOM 610 N N . TYR A 1 88 ? -21.937 16.387 5.867 1.00 21.65 82 TYR A N 1
ATOM 611 C CA . TYR A 1 88 ? -21.530 17.566 6.608 1.00 21.65 82 TYR A CA 1
ATOM 612 C C . TYR A 1 88 ? -22.146 17.691 7.990 1.00 21.12 82 TYR A C 1
ATOM 613 O O . TYR A 1 88 ? -21.483 18.172 8.898 1.00 21.21 82 TYR A O 1
ATOM 622 N N . ARG A 1 89 ? -23.401 17.274 8.152 1.00 20.48 83 ARG A N 1
ATOM 623 C CA . ARG A 1 89 ? -24.064 17.461 9.443 1.00 20.32 83 ARG A CA 1
ATOM 624 C C . ARG A 1 89 ? -23.464 16.561 10.523 1.00 19.98 83 ARG A C 1
ATOM 625 O O . ARG A 1 89 ? -23.292 16.987 11.665 1.00 18.96 83 ARG A O 1
ATOM 633 N N . CYS A 1 90 ? -23.155 15.319 10.150 1.00 19.93 84 CYS A N 1
ATOM 634 C CA . CYS A 1 90 ? -22.455 14.391 11.036 1.00 20.48 84 CYS A CA 1
ATOM 635 C C . CYS A 1 90 ? -21.019 14.857 11.325 1.00 19.97 84 CYS A C 1
ATOM 636 O O . CYS A 1 90 ? -20.581 14.837 12.475 1.00 19.72 84 CYS A O 1
ATOM 639 N N . LEU A 1 91 ? -20.304 15.303 10.289 1.00 19.86 85 LEU A N 1
ATOM 640 C CA . LEU A 1 91 ? -18.923 15.792 10.453 1.00 20.39 85 LEU A CA 1
ATOM 641 C C . LEU A 1 91 ? -18.828 16.996 11.375 1.00 20.90 85 LEU A C 1
ATOM 642 O O . LEU A 1 91 ? -17.956 17.048 12.249 1.00 20.14 85 LEU A O 1
ATOM 647 N N . GLN A 1 92 ? -19.740 17.962 11.207 1.00 21.02 86 GLN A N 1
ATOM 648 C CA . GLN A 1 92 ? -19.725 19.118 12.088 1.00 21.25 86 GLN A CA 1
ATOM 649 C C . GLN A 1 92 ? -20.078 18.709 13.528 1.00 21.65 86 GLN A C 1
ATOM 650 O O . GLN A 1 92 ? -19.454 19.185 14.478 1.00 21.30 86 GLN A O 1
ATOM 656 N N . TRP A 1 93 ? -21.061 17.823 13.694 1.00 21.96 87 TRP A N 1
ATOM 657 C CA . TRP A 1 93 ? -21.404 17.375 15.042 1.00 22.89 87 TRP A CA 1
ATOM 658 C C . TRP A 1 93 ? -20.184 16.728 15.728 1.00 22.83 87 TRP A C 1
ATOM 659 O O . TRP A 1 93 ? -19.840 17.075 16.861 1.00 22.75 87 TRP A O 1
ATOM 670 N N . LEU A 1 94 ? -19.523 15.819 15.020 1.00 22.63 88 LEU A N 1
ATOM 671 C CA . LEU A 1 94 ? -18.330 15.145 15.537 1.00 23.26 88 LEU A CA 1
ATOM 672 C C . LEU A 1 94 ? -17.211 16.108 15.903 1.00 24.18 88 LEU A C 1
ATOM 673 O O . LEU A 1 94 ? -16.626 15.999 16.984 1.00 24.27 88 LEU A O 1
ATOM 678 N N . GLU A 1 95 ? -16.925 17.057 15.010 1.00 24.64 89 GLU A N 1
ATOM 679 C CA . GLU A 1 95 ? -15.822 17.995 15.213 1.00 25.71 89 GLU A CA 1
ATOM 680 C C . GLU A 1 95 ? -16.038 18.897 16.432 1.00 25.60 89 GLU A C 1
ATOM 681 O O . GLU A 1 95 ? -15.091 19.187 17.163 1.00 25.51 89 GLU A O 1
ATOM 687 N N . LYS A 1 96 ? -17.284 19.307 16.669 1.00 25.74 90 LYS A N 1
ATOM 688 C CA . LYS A 1 96 ? -17.579 20.237 17.745 1.00 26.25 90 LYS A CA 1
ATOM 689 C C . LYS A 1 96 ? -17.979 19.578 19.073 1.00 26.16 90 LYS A C 1
ATOM 690 O O . LYS A 1 96 ? -17.685 20.125 20.136 1.00 26.45 90 LYS A O 1
ATOM 696 N N . HIS A 1 97 ? -18.602 18.401 19.011 1.00 25.36 91 HIS A N 1
ATOM 697 C CA . HIS A 1 97 ? -19.169 17.756 20.200 1.00 25.44 91 HIS A CA 1
ATOM 698 C C . HIS A 1 97 ? -18.576 16.394 20.556 1.00 24.65 91 HIS A C 1
ATOM 699 O O . HIS A 1 97 ? -18.975 15.783 21.543 1.00 24.68 91 HIS A O 1
ATOM 706 N N . ALA A 1 98 ? -17.624 15.930 19.751 1.00 23.52 92 ALA A N 1
ATOM 707 C CA . ALA A 1 98 ? -16.810 14.761 20.091 1.00 22.20 92 ALA A CA 1
ATOM 708 C C . ALA A 1 98 ? -15.350 15.173 19.894 1.00 21.21 92 ALA A C 1
ATOM 709 O O . ALA A 1 98 ? -15.069 16.340 19.636 1.00 20.70 92 ALA A O 1
ATOM 711 N N . TYR A 1 99 ? -14.420 14.243 20.070 1.00 19.88 93 TYR A N 1
ATOM 712 C CA . TYR A 1 99 ? -13.031 14.548 19.795 1.00 19.01 93 TYR A CA 1
ATOM 713 C C . TYR A 1 99 ? -12.613 13.915 18.470 1.00 18.71 93 TYR A C 1
ATOM 714 O O . TYR A 1 99 ? -12.364 12.706 18.383 1.00 17.97 93 TYR A O 1
ATOM 723 N N . LEU A 1 100 ? -12.568 14.754 17.440 1.00 18.56 94 LEU A N 1
ATOM 724 C CA . LEU A 1 100 ? -12.199 14.330 16.094 1.00 18.37 94 LEU A CA 1
ATOM 725 C C . LEU A 1 100 ? -11.002 15.180 15.647 1.00 18.17 94 LEU A C 1
ATOM 726 O O . LEU A 1 100 ? -11.173 16.142 14.895 1.00 18.21 94 LEU A O 1
ATOM 731 N N . PRO A 1 101 ? -9.786 14.823 16.102 1.00 18.19 95 PRO A N 1
ATOM 732 C CA . PRO A 1 101 ? -8.613 15.653 15.842 1.00 18.44 95 PRO A CA 1
ATOM 733 C C . PRO A 1 101 ? -8.273 15.813 14.358 1.00 18.17 95 PRO A C 1
ATOM 734 O O . PRO A 1 101 ? -7.601 16.777 14.008 1.00 17.99 95 PRO A O 1
ATOM 738 N N . GLN A 1 102 ? -8.741 14.896 13.507 1.00 18.09 96 GLN A N 1
ATOM 739 C CA . GLN A 1 102 ? -8.527 15.021 12.053 1.00 18.68 96 GLN A CA 1
ATOM 740 C C . GLN A 1 102 ? -9.258 16.211 11.435 1.00 19.28 96 GLN A C 1
ATOM 741 O O . GLN A 1 102 ? -8.830 16.743 10.390 1.00 19.42 96 GLN A O 1
ATOM 747 N N . GLY A 1 103 ? -10.370 16.604 12.057 1.00 19.96 97 GLY A N 1
ATOM 748 C CA . GLY A 1 103 ? -11.179 17.729 11.577 1.00 21.62 97 GLY A CA 1
ATOM 749 C C . GLY A 1 103 ? -11.973 17.349 10.337 1.00 22.67 97 GLY A C 1
ATOM 750 O O . GLY A 1 103 ? -11.926 16.198 9.896 1.00 23.57 97 GLY A O 1
ATOM 751 N N . SER A 1 104 ? -12.678 18.316 9.759 1.00 23.32 98 SER A N 1
ATOM 752 C CA . SER A 1 104 ? -13.549 18.063 8.607 1.00 24.52 98 SER A CA 1
ATOM 753 C C . SER A 1 104 ? -13.026 18.719 7.331 1.00 24.84 98 SER A C 1
ATOM 754 O O . SER A 1 104 ? -13.423 18.339 6.237 1.00 25.37 98 SER A O 1
ATOM 757 N N . GLN A 1 105 ? -12.151 19.706 7.490 1.00 25.46 99 GLN A N 1
ATOM 758 C CA . GLN A 1 105 ? -11.638 20.538 6.396 1.00 26.31 99 GLN A CA 1
ATOM 759 C C . GLN A 1 105 ? -10.932 19.699 5.317 1.00 26.05 99 GLN A C 1
ATOM 760 O O . GLN A 1 105 ? -11.326 19.723 4.147 1.00 25.60 99 GLN A O 1
ATOM 766 N N . LEU A 1 106 ? -9.922 18.930 5.708 1.00 25.67 100 LEU A N 1
ATOM 767 C CA . LEU A 1 106 ? -9.182 18.123 4.737 1.00 25.80 100 LEU A CA 1
ATOM 768 C C . LEU A 1 106 ? -10.086 17.114 4.035 1.00 25.93 100 LEU A C 1
ATOM 769 O O . LEU A 1 106 ? -10.066 16.986 2.807 1.00 25.52 100 LEU A O 1
ATOM 774 N N . LEU A 1 107 ? -10.895 16.418 4.822 1.00 26.60 101 LEU A N 1
ATOM 775 C CA . LEU A 1 107 ? -11.820 15.438 4.286 1.00 27.36 101 LEU A CA 1
ATOM 776 C C . LEU A 1 107 ? -12.758 16.088 3.258 1.00 27.84 101 LEU A C 1
ATOM 777 O O . LEU A 1 107 ? -12.959 15.538 2.172 1.00 28.47 101 LEU A O 1
ATOM 782 N N . SER A 1 108 ? -13.273 17.280 3.565 1.00 28.09 102 SER A N 1
ATOM 783 C CA . SER A 1 108 ? -14.122 18.033 2.624 1.00 28.82 102 SER A CA 1
ATOM 784 C C . SER A 1 108 ? -13.444 18.256 1.270 1.00 28.58 102 SER A C 1
ATOM 785 O O . SER A 1 108 ? -14.019 17.940 0.228 1.00 28.93 102 SER A O 1
ATOM 788 N N . LYS A 1 109 ? -12.212 18.763 1.309 1.00 28.01 103 LYS A N 1
ATOM 789 C CA . LYS A 1 109 ? -11.396 18.991 0.112 1.00 27.71 103 LYS A CA 1
ATOM 790 C C . LYS A 1 109 ? -11.160 17.741 -0.755 1.00 27.07 103 LYS A C 1
ATOM 791 O O . LYS A 1 109 ? -11.117 17.836 -1.990 1.00 27.30 103 LYS A O 1
ATOM 797 N N . THR A 1 110 ? -11.005 16.578 -0.121 1.00 25.50 104 THR A N 1
ATOM 798 C CA . THR A 1 110 ? -10.632 15.359 -0.849 1.00 24.62 104 THR A CA 1
ATOM 799 C C . THR A 1 110 ? -11.838 14.558 -1.367 1.00 24.46 104 THR A C 1
ATOM 800 O O . THR A 1 110 ? -11.669 13.490 -1.957 1.00 23.80 104 THR A O 1
ATOM 804 N N . GLN A 1 111 ? -13.047 15.078 -1.160 1.00 24.02 105 GLN A N 1
ATOM 805 C CA . GLN A 1 111 ? -14.271 14.378 -1.587 1.00 24.48 105 GLN A CA 1
ATOM 806 C C . GLN A 1 111 ? -14.705 14.701 -3.015 1.00 23.93 105 GLN A C 1
ATOM 807 O O . GLN A 1 111 ? -15.566 14.019 -3.587 1.00 24.22 105 GLN A O 1
ATOM 813 N N . ASN A 1 112 ? -14.119 15.748 -3.579 1.00 22.75 106 ASN A N 1
ATOM 814 C CA . ASN A 1 112 ? -14.459 16.203 -4.913 1.00 22.41 106 ASN A CA 1
ATOM 815 C C . ASN A 1 112 ? -13.171 16.401 -5.689 1.00 22.03 106 ASN A C 1
ATOM 816 O O . ASN A 1 112 ? -12.298 17.140 -5.233 1.00 22.03 106 ASN A O 1
ATOM 821 N N . ARG A 1 113 ? -13.044 15.730 -6.836 1.00 21.45 107 ARG A N 1
ATOM 822 C CA . ARG A 1 113 ? -11.801 15.768 -7.637 1.00 21.78 107 ARG A CA 1
ATOM 823 C C . ARG A 1 113 ? -11.394 17.177 -8.064 1.00 21.47 107 ARG A C 1
ATOM 824 O O . ARG A 1 113 ? -10.207 17.494 -8.095 1.00 21.09 107 ARG A O 1
ATOM 832 N N . PHE A 1 114 ? -12.372 18.016 -8.403 1.00 20.62 108 PHE A N 1
ATOM 833 C CA . PHE A 1 114 ? -12.069 19.406 -8.752 1.00 20.41 108 PHE A CA 1
ATOM 834 C C . PHE A 1 114 ? -11.596 20.212 -7.540 1.00 19.99 108 PHE A C 1
ATOM 835 O O . PHE A 1 114 ? -10.586 20.929 -7.604 1.00 19.62 108 PHE A O 1
ATOM 843 N N . THR A 1 115 ? -12.310 20.079 -6.425 1.00 19.66 109 THR A N 1
ATOM 844 C CA . THR A 1 115 ? -11.930 20.759 -5.187 1.00 19.38 109 THR A CA 1
ATOM 845 C C . THR A 1 115 ? -10.543 20.308 -4.766 1.00 19.17 109 THR A C 1
ATOM 846 O O . THR A 1 115 ? -9.708 21.128 -4.371 1.00 18.89 109 THR A O 1
ATOM 850 N N . GLU A 1 116 ? -10.303 19.005 -4.874 1.00 18.39 110 GLU A N 1
ATOM 851 C CA . GLU A 1 116 ? -9.030 18.415 -4.512 1.00 18.65 110 GLU A CA 1
ATOM 852 C C . GLU A 1 116 ? -7.871 18.977 -5.341 1.00 18.80 110 GLU A C 1
ATOM 853 O O . GLU A 1 116 ? -6.843 19.350 -4.783 1.00 18.01 110 GLU A O 1
ATOM 859 N N . LYS A 1 117 ? -8.038 19.026 -6.663 1.00 19.36 111 LYS A N 1
ATOM 860 C CA . LYS A 1 117 ? -6.992 19.565 -7.539 1.00 20.49 111 LYS A CA 1
ATOM 861 C C . LYS A 1 117 ? -6.708 21.050 -7.325 1.00 20.79 111 LYS A C 1
ATOM 862 O O . LYS A 1 117 ? -5.545 21.470 -7.362 1.00 20.04 111 LYS A O 1
ATOM 868 N N . ASN A 1 118 ? -7.762 21.830 -7.088 1.00 21.26 112 ASN A N 1
ATOM 869 C CA . ASN A 1 118 ? -7.622 23.233 -6.682 1.00 21.77 112 ASN A CA 1
ATOM 870 C C . ASN A 1 118 ? -6.810 23.399 -5.391 1.00 21.39 112 ASN A C 1
ATOM 871 O O . ASN A 1 118 ? -5.944 24.281 -5.306 1.00 20.59 112 ASN A O 1
ATOM 876 N N . ALA A 1 119 ? -7.103 22.563 -4.388 1.00 20.13 113 ALA A N 1
ATOM 877 C CA . ALA A 1 119 ? -6.385 22.610 -3.112 1.00 19.90 113 ALA A CA 1
ATOM 878 C C . ALA A 1 119 ? -4.910 22.273 -3.287 1.00 19.56 113 ALA A C 1
ATOM 879 O O . ALA A 1 119 ? -4.053 22.911 -2.668 1.00 19.52 113 ALA A O 1
ATOM 881 N N . ILE A 1 120 ? -4.622 21.276 -4.128 1.00 19.13 114 ILE A N 1
ATOM 882 C CA . ILE A 1 120 ? -3.240 20.867 -4.412 1.00 18.88 114 ILE A CA 1
ATOM 883 C C . ILE A 1 120 ? -2.461 22.018 -5.074 1.00 19.45 114 ILE A C 1
ATOM 884 O O . ILE A 1 120 ? -1.362 22.365 -4.640 1.00 18.86 114 ILE A O 1
ATOM 889 N N . GLU A 1 121 ? -3.049 22.617 -6.107 1.00 20.28 115 GLU A N 1
ATOM 890 C CA . GLU A 1 121 ? -2.426 23.762 -6.779 1.00 21.07 115 GLU A CA 1
ATOM 891 C C . GLU A 1 121 ? -2.239 24.956 -5.855 1.00 21.22 115 GLU A C 1
ATOM 892 O O . GLU A 1 121 ? -1.200 25.609 -5.900 1.00 21.61 115 GLU A O 1
ATOM 898 N N . LYS A 1 122 ? -3.237 25.233 -5.018 1.00 21.61 116 LYS A N 1
ATOM 899 C CA . LYS A 1 122 ? -3.151 26.335 -4.057 1.00 22.10 116 LYS A CA 1
ATOM 900 C C . LYS A 1 122 ? -2.064 26.103 -3.007 1.00 21.72 116 LYS A C 1
ATOM 901 O O . LYS A 1 122 ? -1.498 27.057 -2.474 1.00 21.18 116 LYS A O 1
ATOM 907 N N . ALA A 1 123 ? -1.778 24.835 -2.721 1.00 20.90 117 ALA A N 1
ATOM 908 C CA . ALA A 1 123 ? -0.664 24.460 -1.858 1.00 21.02 117 ALA A CA 1
ATOM 909 C C . ALA A 1 123 ? 0.698 24.581 -2.557 1.00 20.80 117 ALA A C 1
ATOM 910 O O . ALA A 1 123 ? 1.723 24.331 -1.935 1.00 21.01 117 ALA A O 1
ATOM 912 N N . GLY A 1 124 ? 0.690 24.921 -3.847 1.00 20.59 118 GLY A N 1
ATOM 913 C CA . GLY A 1 124 ? 1.916 25.131 -4.631 1.00 20.56 118 GLY A CA 1
ATOM 914 C C . GLY A 1 124 ? 2.475 23.897 -5.330 1.00 20.45 118 GLY A C 1
ATOM 915 O O . GLY A 1 124 ? 3.646 23.878 -5.694 1.00 19.85 118 GLY A O 1
ATOM 916 N N . LEU A 1 125 ? 1.644 22.865 -5.522 1.00 20.03 119 LEU A N 1
ATOM 917 C CA . LEU A 1 125 ? 2.113 21.599 -6.096 1.00 20.31 119 LEU A CA 1
ATOM 918 C C . LEU A 1 125 ? 1.528 21.319 -7.480 1.00 19.87 119 LEU A C 1
ATOM 919 O O . LEU A 1 125 ? 0.421 21.756 -7.783 1.00 19.68 119 LEU A O 1
ATOM 924 N N . PRO A 1 126 ? 2.279 20.603 -8.333 1.00 20.10 120 PRO A N 1
ATOM 925 C CA . PRO A 1 126 ? 1.827 20.425 -9.717 1.00 20.02 120 PRO A CA 1
ATOM 926 C C . PRO A 1 126 ? 0.803 19.306 -9.912 1.00 20.32 120 PRO A C 1
ATOM 927 O O . PRO A 1 126 ? 0.904 18.252 -9.287 1.00 19.81 120 PRO A O 1
ATOM 931 N N . VAL A 1 127 ? -0.171 19.553 -10.785 1.00 20.77 121 VAL A N 1
ATOM 932 C CA . VAL A 1 127 ? -1.113 18.527 -11.225 1.00 21.70 121 VAL A CA 1
ATOM 933 C C . VAL A 1 127 ? -1.255 18.629 -12.743 1.00 22.13 121 VAL A C 1
ATOM 934 O O . VAL A 1 127 ? -0.925 19.662 -13.326 1.00 22.01 121 VAL A O 1
ATOM 938 N N . ALA A 1 128 ? -1.743 17.568 -13.375 1.00 22.69 122 ALA A N 1
ATOM 939 C CA . ALA A 1 128 ? -2.038 17.610 -14.805 1.00 23.67 122 ALA A CA 1
ATOM 940 C C . ALA A 1 128 ? -3.111 18.655 -15.053 1.00 24.22 122 ALA A C 1
ATOM 941 O O . ALA A 1 128 ? -4.010 18.854 -14.221 1.00 23.75 122 ALA A O 1
ATOM 943 N N . THR A 1 129 ? -3.003 19.332 -16.193 1.00 24.93 123 THR A N 1
ATOM 944 C CA . THR A 1 129 ? -3.935 20.394 -16.548 1.00 25.82 123 THR A CA 1
ATOM 945 C C . THR A 1 129 ? -5.349 19.810 -16.586 1.00 25.42 123 THR A C 1
ATOM 946 O O . THR A 1 129 ? -5.550 18.691 -17.061 1.00 25.74 123 THR A O 1
ATOM 950 N N . TYR A 1 130 ? -6.314 20.550 -16.049 1.00 25.20 124 TYR A N 1
ATOM 951 C CA . TYR A 1 130 ? -7.658 20.010 -15.823 1.00 24.94 124 TYR A CA 1
ATOM 952 C C . TYR A 1 130 ? -8.719 21.088 -16.006 1.00 25.19 124 TYR A C 1
ATOM 953 O O . TYR A 1 130 ? -8.437 22.281 -15.842 1.00 24.61 124 TYR A O 1
ATOM 962 N N . ARG A 1 131 ? -9.934 20.654 -16.357 1.00 25.71 125 ARG A N 1
ATOM 963 C CA . ARG A 1 131 ? -11.076 21.552 -16.541 1.00 26.06 125 ARG A CA 1
ATOM 964 C C . ARG A 1 131 ? -12.337 20.951 -15.941 1.00 25.22 125 ARG A C 1
ATOM 965 O O . ARG A 1 131 ? -12.627 19.766 -16.133 1.00 24.71 125 ARG A O 1
ATOM 973 N N . LEU A 1 132 ? -13.084 21.785 -15.222 1.00 24.52 126 LEU A N 1
ATOM 974 C CA . LEU A 1 132 ? -14.377 21.392 -14.677 1.00 24.02 126 LEU A CA 1
ATOM 975 C C . LEU A 1 132 ? -15.380 21.223 -15.812 1.00 23.86 126 LEU A C 1
ATOM 976 O O . LEU A 1 132 ? -15.440 22.055 -16.713 1.00 23.71 126 LEU A O 1
ATOM 981 N N . VAL A 1 133 ? -16.174 20.155 -15.759 1.00 23.93 127 VAL A N 1
ATOM 982 C CA . VAL A 1 133 ? -17.161 19.874 -16.809 1.00 23.99 127 VAL A CA 1
ATOM 983 C C . VAL A 1 133 ? -18.530 19.676 -16.164 1.00 24.05 127 VAL A C 1
ATOM 984 O O . VAL A 1 133 ? -18.803 18.633 -15.555 1.00 23.84 127 VAL A O 1
ATOM 988 N N . GLN A 1 134 ? -19.377 20.693 -16.283 1.00 24.06 128 GLN A N 1
ATOM 989 C CA . GLN A 1 134 ? -20.700 20.674 -15.667 1.00 24.78 128 GLN A CA 1
ATOM 990 C C . GLN A 1 134 ? -21.818 20.517 -16.705 1.00 25.47 128 GLN A C 1
ATOM 991 O O . GLN A 1 134 ? -22.952 20.202 -16.355 1.00 26.03 128 GLN A O 1
ATOM 997 N N . ASN A 1 135 ? -21.502 20.756 -17.971 1.00 26.88 129 ASN A N 1
ATOM 998 C CA . ASN A 1 135 ? -22.454 20.501 -19.058 1.00 27.98 129 ASN A CA 1
ATOM 999 C C . ASN A 1 135 ? -21.752 20.093 -20.348 1.00 28.71 129 ASN A C 1
ATOM 1000 O O . ASN A 1 135 ? -20.527 19.944 -20.368 1.00 28.98 129 ASN A O 1
ATOM 1005 N N . GLN A 1 136 ? -22.526 19.903 -21.416 1.00 29.27 130 GLN A N 1
ATOM 1006 C CA . GLN A 1 136 ? -21.969 19.500 -22.710 1.00 30.29 130 GLN A CA 1
ATOM 1007 C C . GLN A 1 136 ? -21.071 20.567 -23.313 1.00 30.54 130 GLN A C 1
ATOM 1008 O O . GLN A 1 136 ? -20.055 20.254 -23.926 1.00 30.76 130 GLN A O 1
ATOM 1014 N N . GLU A 1 137 ? -21.456 21.827 -23.142 1.00 31.42 131 GLU A N 1
ATOM 1015 C CA . GLU A 1 137 ? -20.684 22.946 -23.659 1.00 32.19 131 GLU A CA 1
ATOM 1016 C C . GLU A 1 137 ? -19.308 23.026 -23.010 1.00 32.12 131 GLU A C 1
ATOM 1017 O O . GLU A 1 137 ? -18.308 23.271 -23.690 1.00 32.01 131 GLU A O 1
ATOM 1023 N N . GLN A 1 138 ? -19.264 22.820 -21.696 1.00 31.82 132 GLN A N 1
ATOM 1024 C CA . GLN A 1 138 ? -17.997 22.796 -20.976 1.00 31.78 132 GLN A CA 1
ATOM 1025 C C . GLN A 1 138 ? -17.130 21.605 -21.384 1.00 31.86 132 GLN A C 1
ATOM 1026 O O . GLN A 1 138 ? -15.913 21.732 -21.443 1.00 31.86 132 GLN A O 1
ATOM 1032 N N . LEU A 1 139 ? -17.749 20.460 -21.667 1.00 32.35 133 LEU A N 1
ATOM 1033 C CA . LEU A 1 139 ? -16.997 19.309 -22.184 1.00 33.14 133 LEU A CA 1
ATOM 1034 C C . LEU A 1 139 ? -16.361 19.649 -23.536 1.00 34.00 133 LEU A C 1
ATOM 1035 O O . LEU A 1 139 ? -15.156 19.448 -23.732 1.00 34.15 133 LEU A O 1
ATOM 1040 N N . THR A 1 140 ? -17.173 20.183 -24.451 1.00 34.54 134 THR A N 1
ATOM 1041 C CA . THR A 1 140 ? -16.700 20.594 -25.779 1.00 35.02 134 THR A CA 1
ATOM 1042 C C . THR A 1 140 ? -15.503 21.535 -25.698 1.00 35.65 134 THR A C 1
ATOM 1043 O O . THR A 1 140 ? -14.483 21.306 -26.356 1.00 35.72 134 THR A O 1
ATOM 1047 N N . GLU A 1 141 ? -15.629 22.577 -24.877 1.00 36.30 135 GLU A N 1
ATOM 1048 C CA . GLU A 1 141 ? -14.561 23.557 -24.676 1.00 37.12 135 GLU A CA 1
ATOM 1049 C C . GLU A 1 141 ? -13.292 22.926 -24.091 1.00 37.12 135 GLU A C 1
ATOM 1050 O O . GLU A 1 141 ? -12.177 23.239 -24.528 1.00 36.82 135 GLU A O 1
ATOM 1056 N N . ALA A 1 142 ? -13.472 22.041 -23.110 1.00 37.14 136 ALA A N 1
ATOM 1057 C CA . ALA A 1 142 ? -12.352 21.368 -22.453 1.00 37.77 136 ALA A CA 1
ATOM 1058 C C . ALA A 1 142 ? -11.601 20.444 -23.413 1.00 38.23 136 ALA A C 1
ATOM 1059 O O . ALA A 1 142 ? -10.368 20.466 -23.458 1.00 38.20 136 ALA A O 1
ATOM 1061 N N . ILE A 1 143 ? -12.346 19.642 -24.174 1.00 39.09 137 ILE A N 1
ATOM 1062 C CA . ILE A 1 143 ? -11.767 18.837 -25.257 1.00 40.10 137 ILE A CA 1
ATOM 1063 C C . ILE A 1 143 ? -10.952 19.722 -26.209 1.00 40.90 137 ILE A C 1
ATOM 1064 O O . ILE A 1 143 ? -9.815 19.386 -26.557 1.00 40.91 137 ILE A O 1
ATOM 1069 N N . ALA A 1 144 ? -11.523 20.860 -26.601 1.00 41.74 138 ALA A N 1
ATOM 1070 C CA . ALA A 1 144 ? -10.837 21.791 -27.493 1.00 42.78 138 ALA A CA 1
ATOM 1071 C C . ALA A 1 144 ? -9.503 22.261 -26.907 1.00 43.53 138 ALA A C 1
ATOM 1072 O O . ALA A 1 144 ? -8.484 22.238 -27.599 1.00 43.96 138 ALA A O 1
ATOM 1074 N N . GLU A 1 145 ? -9.512 22.655 -25.633 1.00 44.10 139 GLU A N 1
ATOM 1075 C CA . GLU A 1 145 ? -8.331 23.209 -24.960 1.00 44.65 139 GLU A CA 1
ATOM 1076 C C . GLU A 1 145 ? -7.275 22.170 -24.577 1.00 44.73 139 GLU A C 1
ATOM 1077 O O . GLU A 1 145 ? -6.076 22.443 -24.667 1.00 44.81 139 GLU A O 1
ATOM 1083 N N . LEU A 1 146 ? -7.712 20.991 -24.142 1.00 44.75 140 LEU A N 1
ATOM 1084 C CA . LEU A 1 146 ? -6.779 19.965 -23.665 1.00 44.87 140 LEU A CA 1
ATOM 1085 C C . LEU A 1 146 ? -6.391 18.966 -24.750 1.00 45.15 140 LEU A C 1
ATOM 1086 O O . LEU A 1 146 ? -5.330 18.340 -24.670 1.00 45.42 140 LEU A O 1
ATOM 1091 N N . SER A 1 147 ? -7.254 18.830 -25.757 1.00 45.27 141 SER A N 1
ATOM 1092 C CA . SER A 1 147 ? -7.049 17.908 -26.874 1.00 45.18 141 SER A CA 1
ATOM 1093 C C . SER A 1 147 ? -6.923 16.455 -26.407 1.00 44.98 141 SER A C 1
ATOM 1094 O O . SER A 1 147 ? -7.274 16.123 -25.270 1.00 44.89 141 SER A O 1
ATOM 1097 N N . TYR A 1 148 ? -6.436 15.593 -27.295 1.00 44.60 142 TYR A N 1
ATOM 1098 C CA . TYR A 1 148 ? -6.264 14.177 -26.996 1.00 44.05 142 TYR A CA 1
ATOM 1099 C C . TYR A 1 148 ? -4.778 13.861 -26.770 1.00 43.45 142 TYR A C 1
ATOM 1100 O O . TYR A 1 148 ? -3.914 14.549 -27.323 1.00 43.58 142 TYR A O 1
ATOM 1109 N N . PRO A 1 149 ? -4.473 12.857 -25.922 1.00 42.52 143 PRO A N 1
ATOM 1110 C CA . PRO A 1 149 ? -5.444 12.131 -25.105 1.00 42.07 143 PRO A CA 1
ATOM 1111 C C . PRO A 1 149 ? -5.790 12.852 -23.796 1.00 41.37 143 PRO A C 1
ATOM 1112 O O . PRO A 1 149 ? -5.050 13.734 -23.348 1.00 41.12 143 PRO A O 1
ATOM 1116 N N . SER A 1 150 ? -6.927 12.473 -23.218 1.00 40.61 144 SER A N 1
ATOM 1117 C CA . SER A 1 150 ? -7.470 13.099 -22.019 1.00 39.82 144 SER A CA 1
ATOM 1118 C C . SER A 1 150 ? -8.385 12.112 -21.338 1.00 39.04 144 SER A C 1
ATOM 1119 O O . SER A 1 150 ? -8.857 11.163 -21.964 1.00 39.33 144 SER A O 1
ATOM 1122 N N . VAL A 1 151 ? -8.645 12.348 -20.058 1.00 37.91 145 VAL A N 1
ATOM 1123 C CA . VAL A 1 151 ? -9.500 11.478 -19.272 1.00 37.07 145 VAL A CA 1
ATOM 1124 C C . VAL A 1 151 ? -10.593 12.300 -18.598 1.00 36.55 145 VAL A C 1
ATOM 1125 O O . VAL A 1 151 ? -10.308 13.270 -17.889 1.00 36.36 145 VAL A O 1
ATOM 1129 N N . LEU A 1 152 ? -11.839 11.909 -18.842 1.00 35.76 146 LEU A N 1
ATOM 1130 C CA . LEU A 1 152 ? -12.984 12.506 -18.177 1.00 35.04 146 LEU A CA 1
ATOM 1131 C C . LEU A 1 152 ? -13.358 11.629 -17.001 1.00 34.60 146 LEU A C 1
ATOM 1132 O O . LEU A 1 152 ? -13.602 10.436 -17.170 1.00 34.22 146 LEU A O 1
ATOM 1137 N N . LYS A 1 153 ? -13.389 12.223 -15.813 1.00 33.94 147 LYS A N 1
ATOM 1138 C CA . LYS A 1 153 ? -13.739 11.503 -14.594 1.00 34.08 147 LYS A CA 1
ATOM 1139 C C . LYS A 1 153 ? -14.833 12.246 -13.848 1.00 33.49 147 LYS A C 1
ATOM 1140 O O . LYS A 1 153 ? -14.857 13.477 -13.860 1.00 33.31 147 LYS A O 1
ATOM 1146 N N . THR A 1 154 ? -15.726 11.510 -13.188 1.00 32.89 148 THR A N 1
ATOM 1147 C CA . THR A 1 154 ? -16.710 12.144 -12.305 1.00 32.91 148 THR A CA 1
ATOM 1148 C C . THR A 1 154 ? -16.000 12.771 -11.104 1.00 32.51 148 THR A C 1
ATOM 1149 O O . THR A 1 154 ? -15.006 12.231 -10.616 1.00 32.11 148 THR A O 1
ATOM 1153 N N . THR A 1 155 ? -16.501 13.909 -10.638 1.00 32.50 149 THR A N 1
ATOM 1154 C CA . THR A 1 155 ? -15.864 14.627 -9.535 1.00 32.81 149 THR A CA 1
ATOM 1155 C C . THR A 1 155 ? -16.097 13.944 -8.189 1.00 34.41 149 THR A C 1
ATOM 1156 O O . THR A 1 155 ? -15.294 14.097 -7.272 1.00 33.25 149 THR A O 1
ATOM 1160 N N . THR A 1 156 ? -17.200 13.203 -8.071 1.00 36.66 150 THR A N 1
ATOM 1161 C CA . THR A 1 156 ? -17.512 12.464 -6.842 1.00 39.48 150 THR A CA 1
ATOM 1162 C C . THR A 1 156 ? -17.867 11.009 -7.151 1.00 41.63 150 THR A C 1
ATOM 1163 O O . THR A 1 156 ? -17.903 10.604 -8.321 1.00 41.79 150 THR A O 1
ATOM 1167 N N . GLY A 1 157 ? -18.139 10.236 -6.099 1.00 44.15 151 GLY A N 1
ATOM 1168 C CA . GLY A 1 157 ? -18.416 8.807 -6.228 1.00 47.43 151 GLY A CA 1
ATOM 1169 C C . GLY A 1 157 ? -17.178 8.058 -6.681 1.00 49.81 151 GLY A C 1
ATOM 1170 O O . GLY A 1 157 ? -17.015 7.769 -7.870 1.00 50.17 151 GLY A O 1
ATOM 1171 N N . GLY A 1 158 ? -16.302 7.750 -5.728 1.00 52.17 152 GLY A N 1
ATOM 1172 C CA . GLY A 1 158 ? -15.023 7.092 -6.014 1.00 54.71 152 GLY A CA 1
ATOM 1173 C C . GLY A 1 158 ? -15.115 5.581 -6.126 1.00 56.60 152 GLY A C 1
ATOM 1174 O O . GLY A 1 158 ? -14.158 4.928 -6.563 1.00 56.90 152 GLY A O 1
ATOM 1175 N N . TYR A 1 159 ? -16.266 5.028 -5.736 1.00 58.25 153 TYR A N 1
ATOM 1176 C CA . TYR A 1 159 ? -16.482 3.579 -5.734 1.00 59.91 153 TYR A CA 1
ATOM 1177 C C . TYR A 1 159 ? -16.718 3.013 -7.152 1.00 60.63 153 TYR A C 1
ATOM 1178 O O . TYR A 1 159 ? -16.723 3.760 -8.138 1.00 60.70 153 TYR A O 1
ATOM 1187 N N . ASP A 1 160 ? -16.923 1.695 -7.227 1.00 61.50 154 ASP A N 1
ATOM 1188 C CA . ASP A 1 160 ? -16.845 0.906 -8.467 1.00 62.19 154 ASP A CA 1
ATOM 1189 C C . ASP A 1 160 ? -17.830 1.301 -9.578 1.00 62.31 154 ASP A C 1
ATOM 1190 O O . ASP A 1 160 ? -18.822 1.997 -9.332 1.00 62.43 154 ASP A O 1
ATOM 1195 N N . GLY A 1 161 ? -17.540 0.837 -10.795 1.00 62.35 155 GLY A N 1
ATOM 1196 C CA . GLY A 1 161 ? -18.352 1.125 -11.981 1.00 62.31 155 GLY A CA 1
ATOM 1197 C C . GLY A 1 161 ? -17.631 2.000 -12.997 1.00 62.29 155 GLY A C 1
ATOM 1198 O O . GLY A 1 161 ? -18.276 2.692 -13.796 1.00 62.42 155 GLY A O 1
ATOM 1199 N N . LYS A 1 162 ? -16.295 1.954 -12.971 1.00 61.96 156 LYS A N 1
ATOM 1200 C CA . LYS A 1 162 ? -15.425 2.827 -13.783 1.00 61.60 156 LYS A CA 1
ATOM 1201 C C . LYS A 1 162 ? -15.634 4.328 -13.512 1.00 61.00 156 LYS A C 1
ATOM 1202 O O . LYS A 1 162 ? -14.792 4.967 -12.871 1.00 61.12 156 LYS A O 1
ATOM 1208 N N . GLY A 1 163 ? -16.749 4.878 -13.996 1.00 60.13 157 GLY A N 1
ATOM 1209 C CA . GLY A 1 163 ? -17.058 6.302 -13.833 1.00 58.78 157 GLY A CA 1
ATOM 1210 C C . GLY A 1 163 ? -16.059 7.222 -14.514 1.00 57.92 157 GLY A C 1
ATOM 1211 O O . GLY A 1 163 ? -15.893 8.379 -14.114 1.00 57.86 157 GLY A O 1
ATOM 1212 N N . GLN A 1 164 ? -15.379 6.698 -15.533 1.00 56.95 158 GLN A N 1
ATOM 1213 C CA . GLN A 1 164 ? -14.425 7.475 -16.318 1.00 55.96 158 GLN A CA 1
ATOM 1214 C C . GLN A 1 164 ? -14.389 7.039 -17.780 1.00 55.23 158 GLN A C 1
ATOM 1215 O O . GLN A 1 164 ? -14.748 5.908 -18.113 1.00 55.12 158 GLN A O 1
ATOM 1221 N N . VAL A 1 165 ? -13.960 7.958 -18.641 1.00 54.23 159 VAL A N 1
ATOM 1222 C CA . VAL A 1 165 ? -13.897 7.740 -20.077 1.00 53.42 159 VAL A CA 1
ATOM 1223 C C . VAL A 1 165 ? -12.576 8.307 -20.579 1.00 53.12 159 VAL A C 1
ATOM 1224 O O . VAL A 1 165 ? -12.294 9.491 -20.401 1.00 52.76 159 VAL A O 1
ATOM 1228 N N . VAL A 1 166 ? -11.762 7.450 -21.191 1.00 52.81 160 VAL A N 1
ATOM 1229 C CA . VAL A 1 166 ? -10.490 7.872 -21.777 1.00 52.63 160 VAL A CA 1
ATOM 1230 C C . VAL A 1 166 ? -10.716 8.318 -23.224 1.00 52.79 160 VAL A C 1
ATOM 1231 O O . VAL A 1 166 ? -11.261 7.566 -24.037 1.00 52.72 160 VAL A O 1
ATOM 1235 N N . LEU A 1 167 ? -10.300 9.542 -23.535 1.00 52.82 161 LEU A N 1
ATOM 1236 C CA . LEU A 1 167 ? -10.516 10.116 -24.859 1.00 53.10 161 LEU A CA 1
ATOM 1237 C C . LEU A 1 167 ? -9.215 10.216 -25.654 1.00 53.28 161 LEU A C 1
ATOM 1238 O O . LEU A 1 167 ? -8.382 11.089 -25.398 1.00 53.06 161 LEU A O 1
ATOM 1243 N N . ARG A 1 168 ? -9.057 9.317 -26.621 1.00 53.70 162 ARG A N 1
ATOM 1244 C CA . ARG A 1 168 ? -7.867 9.292 -27.480 1.00 54.00 162 ARG A CA 1
ATOM 1245 C C . ARG A 1 168 ? -8.152 9.883 -28.859 1.00 53.95 162 ARG A C 1
ATOM 1246 O O . ARG A 1 168 ? -7.250 10.392 -29.521 1.00 54.13 162 ARG A O 1
ATOM 1254 N N . SER A 1 169 ? -9.414 9.822 -29.274 1.00 54.07 163 SER A N 1
ATOM 1255 C CA . SER A 1 169 ? -9.851 10.380 -30.554 1.00 54.22 163 SER A CA 1
ATOM 1256 C C . SER A 1 169 ? -11.268 10.935 -30.442 1.00 54.32 163 SER A C 1
ATOM 1257 O O . SER A 1 169 ? -11.943 10.720 -29.432 1.00 54.53 163 SER A O 1
ATOM 1260 N N . GLU A 1 170 ? -11.717 11.633 -31.488 1.00 54.47 164 GLU A N 1
ATOM 1261 C CA . GLU A 1 170 ? -13.099 12.118 -31.575 1.00 54.56 164 GLU A CA 1
ATOM 1262 C C . GLU A 1 170 ? -14.110 10.971 -31.437 1.00 54.33 164 GLU A C 1
ATOM 1263 O O . GLU A 1 170 ? -15.253 11.187 -31.019 1.00 54.46 164 GLU A O 1
ATOM 1269 N N . ALA A 1 171 ? -13.679 9.756 -31.775 1.00 53.93 165 ALA A N 1
ATOM 1270 C CA . ALA A 1 171 ? -14.519 8.562 -31.669 1.00 53.39 165 ALA A CA 1
ATOM 1271 C C . ALA A 1 171 ? -14.995 8.274 -30.240 1.00 53.00 165 ALA A C 1
ATOM 1272 O O . ALA A 1 171 ? -16.001 7.589 -30.044 1.00 53.06 165 ALA A O 1
ATOM 1274 N N . ASP A 1 172 ? -14.279 8.806 -29.249 1.00 52.49 166 ASP A N 1
ATOM 1275 C CA . ASP A 1 172 ? -14.602 8.566 -27.838 1.00 51.73 166 ASP A CA 1
ATOM 1276 C C . ASP A 1 172 ? -15.522 9.617 -27.211 1.00 51.21 166 ASP A C 1
ATOM 1277 O O . ASP A 1 172 ? -16.042 9.411 -26.108 1.00 51.05 166 ASP A O 1
ATOM 1282 N N . VAL A 1 173 ? -15.714 10.734 -27.916 1.00 50.60 167 VAL A N 1
ATOM 1283 C CA . VAL A 1 173 ? -16.527 11.864 -27.440 1.00 49.95 167 VAL A CA 1
ATOM 1284 C C . VAL A 1 173 ? -17.953 11.443 -27.082 1.00 49.71 167 VAL A C 1
ATOM 1285 O O . VAL A 1 173 ? -18.486 11.853 -26.052 1.00 49.62 167 VAL A O 1
ATOM 1289 N N . ASP A 1 174 ? -18.547 10.607 -27.929 1.00 49.38 168 ASP A N 1
ATOM 1290 C CA . ASP A 1 174 ? -19.895 10.089 -27.719 1.00 49.20 168 ASP A CA 1
ATOM 1291 C C . ASP A 1 174 ? -20.064 9.467 -26.327 1.00 48.60 168 ASP A C 1
ATOM 1292 O O . ASP A 1 174 ? -21.030 9.769 -25.617 1.00 48.49 168 ASP A O 1
ATOM 1297 N N . GLU A 1 175 ? -19.116 8.614 -25.940 1.00 47.77 169 GLU A N 1
ATOM 1298 C CA . GLU A 1 175 ? -19.128 7.959 -24.627 1.00 47.08 169 GLU A CA 1
ATOM 1299 C C . GLU A 1 175 ? -18.946 8.958 -23.472 1.00 46.21 169 GLU A C 1
ATOM 1300 O O . GLU A 1 175 ? -19.559 8.813 -22.410 1.00 46.02 169 GLU A O 1
ATOM 1306 N N . ALA A 1 176 ? -18.101 9.961 -23.699 1.00 45.35 170 ALA A N 1
ATOM 1307 C CA . ALA A 1 176 ? -17.827 11.022 -22.725 1.00 44.30 170 ALA A CA 1
ATOM 1308 C C . ALA A 1 176 ? -19.047 11.916 -22.471 1.00 43.61 170 ALA A C 1
ATOM 1309 O O . ALA A 1 176 ? -19.347 12.252 -21.322 1.00 43.03 170 ALA A O 1
ATOM 1311 N N . ARG A 1 177 ? -19.753 12.284 -23.544 1.00 42.95 171 ARG A N 1
ATOM 1312 C CA . ARG A 1 177 ? -20.955 13.116 -23.438 1.00 42.19 171 ARG A CA 1
ATOM 1313 C C . ARG A 1 177 ? -21.992 12.463 -22.540 1.00 41.97 171 ARG A C 1
ATOM 1314 O O . ARG A 1 177 ? -22.626 13.136 -21.718 1.00 41.76 171 ARG A O 1
ATOM 1322 N N . LYS A 1 178 ? -22.135 11.147 -22.695 1.00 41.52 172 LYS A N 1
ATOM 1323 C CA . LYS A 1 178 ? -23.028 10.335 -21.873 1.00 41.16 172 LYS A CA 1
ATOM 1324 C C . LYS A 1 178 ? -22.654 10.433 -20.394 1.00 40.22 172 LYS A C 1
ATOM 1325 O O . LYS A 1 178 ? -23.524 10.568 -19.532 1.00 39.98 172 LYS A O 1
ATOM 1331 N N . LEU A 1 179 ? -21.355 10.359 -20.109 1.00 39.32 173 LEU A N 1
ATOM 1332 C CA . LEU A 1 179 ? -20.875 10.466 -18.732 1.00 38.29 173 LEU A CA 1
ATOM 1333 C C . LEU A 1 179 ? -21.146 11.853 -18.167 1.00 37.38 173 LEU A C 1
ATOM 1334 O O . LEU A 1 179 ? -21.674 11.975 -17.066 1.00 37.27 173 LEU A O 1
ATOM 1339 N N . ALA A 1 180 ? -20.787 12.884 -18.931 1.00 36.77 174 ALA A N 1
ATOM 1340 C CA . ALA A 1 180 ? -20.994 14.274 -18.526 1.00 36.37 174 ALA A CA 1
ATOM 1341 C C . ALA A 1 180 ? -22.488 14.619 -18.419 1.00 36.41 174 ALA A C 1
ATOM 1342 O O . ALA A 1 180 ? -22.864 15.602 -17.774 1.00 36.32 174 ALA A O 1
ATOM 1344 N N . ASN A 1 181 ? -23.326 13.790 -19.045 1.00 36.13 175 ASN A N 1
ATOM 1345 C CA . ASN A 1 181 ? -24.775 13.901 -18.940 1.00 35.96 175 ASN A CA 1
ATOM 1346 C C . ASN A 1 181 ? -25.307 13.334 -17.623 1.00 35.56 175 ASN A C 1
ATOM 1347 O O . ASN A 1 181 ? -26.327 13.791 -17.117 1.00 36.00 175 ASN A O 1
ATOM 1352 N N . ALA A 1 182 ? -24.610 12.352 -17.057 1.00 35.03 176 ALA A N 1
ATOM 1353 C CA . ALA A 1 182 ? -25.060 11.714 -15.806 1.00 34.27 176 ALA A CA 1
ATOM 1354 C C . ALA A 1 182 ? -24.502 12.340 -14.527 1.00 33.60 176 ALA A C 1
ATOM 1355 O O . ALA A 1 182 ? -25.093 12.186 -13.449 1.00 33.97 176 ALA A O 1
ATOM 1357 N N . ALA A 1 183 ? -23.368 13.034 -14.642 1.00 32.14 177 ALA A N 1
ATOM 1358 C CA . ALA A 1 183 ? -22.654 13.554 -13.473 1.00 30.60 177 ALA A CA 1
ATOM 1359 C C . ALA A 1 183 ? -21.704 14.698 -13.798 1.00 29.35 177 ALA A C 1
ATOM 1360 O O . ALA A 1 183 ? -21.235 14.844 -14.930 1.00 28.90 177 ALA A O 1
ATOM 1362 N N . GLU A 1 184 ? -21.431 15.506 -12.782 1.00 28.05 178 GLU A N 1
ATOM 1363 C CA . GLU A 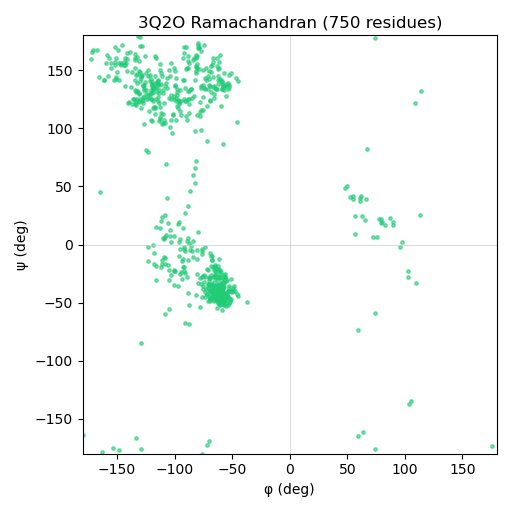1 184 ? -20.393 16.511 -12.857 1.00 27.30 178 GLU A CA 1
ATOM 1364 C C . GLU A 1 184 ? -19.053 15.815 -13.020 1.00 26.87 178 GLU A C 1
ATOM 1365 O O . GLU A 1 184 ? -18.754 14.861 -12.298 1.00 26.22 178 GLU A O 1
ATOM 1371 N N . CYS A 1 185 ? -18.257 16.317 -13.957 1.00 26.75 179 CYS A N 1
ATOM 1372 C CA . CYS A 1 185 ? -16.977 15.724 -14.280 1.00 26.97 179 CYS A CA 1
ATOM 1373 C C . CYS A 1 185 ? -15.817 16.701 -14.263 1.00 26.85 179 CYS A C 1
ATOM 1374 O O . CYS A 1 185 ? -15.988 17.919 -14.145 1.00 26.43 179 CYS A O 1
ATOM 1377 N N . ILE A 1 186 ? -14.627 16.125 -14.361 1.00 26.83 180 ILE A N 1
ATOM 1378 C CA . ILE A 1 186 ? -13.400 16.849 -14.575 1.00 27.28 180 ILE A CA 1
ATOM 1379 C C . ILE A 1 186 ? -12.727 16.210 -15.791 1.00 27.35 180 ILE A C 1
ATOM 1380 O O . ILE A 1 186 ? -12.681 14.997 -15.897 1.00 27.39 180 ILE A O 1
ATOM 1385 N N . LEU A 1 187 ? -12.226 17.024 -16.710 1.00 28.08 181 LEU A N 1
ATOM 1386 C CA . LEU A 1 187 ? -11.394 16.504 -17.783 1.00 28.87 181 LEU A CA 1
ATOM 1387 C C . LEU A 1 187 ? -9.946 16.827 -17.468 1.00 29.92 181 LEU A C 1
ATOM 1388 O O . LEU A 1 187 ? -9.614 17.980 -17.185 1.00 29.77 181 LEU A O 1
ATOM 1393 N N . GLU A 1 188 ? -9.095 15.803 -17.517 1.00 31.13 182 GLU A N 1
ATOM 1394 C CA . GLU A 1 188 ? -7.665 15.975 -17.263 1.00 32.94 182 GLU A CA 1
ATOM 1395 C C . GLU A 1 188 ? -6.841 15.578 -18.472 1.00 33.49 182 GLU A C 1
ATOM 1396 O O . GLU A 1 188 ? -7.119 14.566 -19.114 1.00 33.32 182 GLU A O 1
ATOM 1402 N N . LYS A 1 189 ? -5.821 16.373 -18.767 1.00 34.57 183 LYS A N 1
ATOM 1403 C CA . LYS A 1 189 ? -4.862 16.022 -19.796 1.00 36.11 183 LYS A CA 1
ATOM 1404 C C . LYS A 1 189 ? -4.158 14.739 -19.393 1.00 36.55 183 LYS A C 1
ATOM 1405 O O . LYS A 1 189 ? -3.808 14.553 -18.227 1.00 35.99 183 LYS A O 1
ATOM 1411 N N . TRP A 1 190 ? -3.974 13.849 -20.361 1.00 37.80 184 TRP A N 1
ATOM 1412 C CA . TRP A 1 190 ? -3.266 12.592 -20.125 1.00 39.00 184 TRP A CA 1
ATOM 1413 C C . TRP A 1 190 ? -1.787 12.859 -19.874 1.00 38.84 184 TRP A C 1
ATOM 1414 O O . TRP A 1 190 ? -1.110 13.498 -20.680 1.00 39.14 184 TRP A O 1
ATOM 1425 N N . VAL A 1 191 ? -1.305 12.381 -18.736 1.00 38.76 185 VAL A N 1
ATOM 1426 C CA . VAL A 1 191 ? 0.106 12.475 -18.386 1.00 38.52 185 VAL A CA 1
ATOM 1427 C C . VAL A 1 191 ? 0.807 11.254 -18.967 1.00 37.92 185 VAL A C 1
ATOM 1428 O O . VAL A 1 191 ? 0.427 10.130 -18.647 1.00 38.08 185 VAL A O 1
ATOM 1432 N N . PRO A 1 192 ? 1.808 11.461 -19.847 1.00 37.41 186 PRO A N 1
ATOM 1433 C CA . PRO A 1 192 ? 2.637 10.332 -20.254 1.00 36.80 186 PRO A CA 1
ATOM 1434 C C . PRO A 1 192 ? 3.610 10.037 -19.118 1.00 35.92 186 PRO A C 1
ATOM 1435 O O . PRO A 1 192 ? 4.608 10.739 -18.948 1.00 36.30 186 PRO A O 1
ATOM 1439 N N . PHE A 1 193 ? 3.282 9.045 -18.305 1.00 34.73 187 PHE A N 1
ATOM 1440 C CA . PHE A 1 193 ? 4.097 8.734 -17.143 1.00 33.34 187 PHE A CA 1
ATOM 1441 C C . PHE A 1 193 ? 4.758 7.381 -17.308 1.00 32.31 187 PHE A C 1
ATOM 1442 O O . PHE A 1 193 ? 4.260 6.533 -18.045 1.00 32.46 187 PHE A O 1
ATOM 1450 N N . GLU A 1 194 ? 5.880 7.201 -16.617 1.00 30.90 188 GLU A N 1
ATOM 1451 C CA . GLU A 1 194 ? 6.582 5.925 -16.558 1.00 30.34 188 GLU A CA 1
ATOM 1452 C C . GLU A 1 194 ? 6.021 5.061 -15.415 1.00 28.88 188 GLU A C 1
ATOM 1453 O O . GLU A 1 194 ? 5.643 3.914 -15.642 1.00 28.71 188 GLU A O 1
ATOM 1459 N N . LYS A 1 195 ? 5.949 5.629 -14.207 1.00 26.68 189 LYS A N 1
ATOM 1460 C CA . LYS A 1 195 ? 5.512 4.907 -13.001 1.00 25.30 189 LYS A CA 1
ATOM 1461 C C . LYS A 1 195 ? 4.429 5.664 -12.232 1.00 23.98 189 LYS A C 1
ATOM 1462 O O . LYS A 1 195 ? 4.418 6.896 -12.223 1.00 23.49 189 LYS A O 1
ATOM 1468 N N . GLU A 1 196 ? 3.541 4.922 -11.571 1.00 22.77 190 GLU A N 1
ATOM 1469 C CA . GLU A 1 196 ? 2.662 5.479 -10.540 1.00 21.92 190 GLU A CA 1
ATOM 1470 C C . GLU A 1 196 ? 3.323 5.250 -9.192 1.00 20.98 190 GLU A C 1
ATOM 1471 O O . GLU A 1 196 ? 3.832 4.151 -8.928 1.00 20.36 190 GLU A O 1
ATOM 1477 N N . VAL A 1 197 ? 3.366 6.294 -8.362 1.00 19.00 191 VAL A N 1
ATOM 1478 C CA . VAL A 1 197 ? 3.992 6.190 -7.048 1.00 17.90 191 VAL A CA 1
ATOM 1479 C C . VAL A 1 197 ? 3.110 6.829 -5.980 1.00 17.25 191 VAL A C 1
ATOM 1480 O O . VAL A 1 197 ? 2.242 7.659 -6.293 1.00 16.75 191 VAL A O 1
ATOM 1484 N N . SER A 1 198 ? 3.333 6.440 -4.726 1.00 16.39 192 SER A N 1
ATOM 1485 C CA . SER A 1 198 ? 2.631 7.062 -3.618 1.00 16.12 192 SER A CA 1
ATOM 1486 C C . SER A 1 198 ? 3.511 7.187 -2.394 1.00 16.28 192 SER A C 1
ATOM 1487 O O . SER A 1 198 ? 4.479 6.438 -2.219 1.00 15.80 192 SER A O 1
ATOM 1490 N N . VAL A 1 199 ? 3.171 8.165 -1.557 1.00 16.20 193 VAL A N 1
ATOM 1491 C CA . VAL A 1 199 ? 3.867 8.408 -0.313 1.00 16.31 193 VAL A CA 1
ATOM 1492 C C . VAL A 1 199 ? 2.817 8.565 0.766 1.00 16.87 193 VAL A C 1
ATOM 1493 O O . VAL A 1 199 ? 1.833 9.298 0.585 1.00 16.19 193 VAL A O 1
ATOM 1497 N N . ILE A 1 200 ? 3.019 7.867 1.881 1.00 16.95 194 ILE A N 1
ATOM 1498 C CA . ILE A 1 200 ? 2.186 8.043 3.059 1.00 17.39 194 ILE A CA 1
ATOM 1499 C C . ILE A 1 200 ? 2.860 9.055 3.996 1.00 17.32 194 ILE A C 1
ATOM 1500 O O . ILE A 1 200 ? 4.019 8.868 4.389 1.00 17.62 194 ILE A O 1
ATOM 1505 N N . VAL A 1 201 ? 2.147 10.129 4.339 1.00 17.60 195 VAL A N 1
ATOM 1506 C CA . VAL A 1 201 ? 2.659 11.107 5.305 1.00 18.18 195 VAL A CA 1
ATOM 1507 C C . VAL A 1 201 ? 1.807 11.122 6.567 1.00 17.07 195 VAL A C 1
ATOM 1508 O O . VAL A 1 201 ? 0.586 11.009 6.512 1.00 17.17 195 VAL A O 1
ATOM 1512 N N . ILE A 1 202 ? 2.471 11.247 7.706 1.00 16.88 196 ILE A N 1
ATOM 1513 C CA . ILE A 1 202 ? 1.794 11.252 9.000 1.00 16.62 196 ILE A CA 1
ATOM 1514 C C . ILE A 1 202 ? 2.081 12.578 9.689 1.00 17.00 196 ILE A C 1
ATOM 1515 O O . ILE A 1 202 ? 3.226 13.059 9.671 1.00 16.94 196 ILE A O 1
ATOM 1520 N N . ARG A 1 203 ? 1.050 13.155 10.302 1.00 16.86 197 ARG A N 1
ATOM 1521 C CA . ARG A 1 203 ? 1.217 14.371 11.101 1.00 17.15 197 ARG A CA 1
ATOM 1522 C C . ARG A 1 203 ? 0.341 14.279 12.343 1.00 16.77 197 ARG A C 1
ATOM 1523 O O . ARG A 1 203 ? -0.871 14.086 12.252 1.00 16.25 197 ARG A O 1
ATOM 1531 N N . SER A 1 204 ? 0.968 14.371 13.509 1.00 17.33 198 SER A N 1
ATOM 1532 C CA . SER A 1 204 ? 0.228 14.223 14.758 1.00 17.74 198 SER A CA 1
ATOM 1533 C C . SER A 1 204 ? -0.525 15.500 15.111 1.00 17.92 198 SER A C 1
ATOM 1534 O O . SER A 1 204 ? -0.301 16.560 14.507 1.00 17.74 198 SER A O 1
ATOM 1537 N N . VAL A 1 205 ? -1.392 15.386 16.115 1.00 17.87 199 VAL A N 1
ATOM 1538 C CA . VAL A 1 205 ? -2.132 16.510 16.663 1.00 18.63 199 VAL A CA 1
ATOM 1539 C C . VAL A 1 205 ? -1.175 17.678 16.982 1.00 19.31 199 VAL A C 1
ATOM 1540 O O . VAL A 1 205 ? -1.485 18.831 16.672 1.00 19.59 199 VAL A O 1
ATOM 1544 N N . SER A 1 206 ? -0.001 17.373 17.534 1.00 19.15 200 SER A N 1
ATOM 1545 C CA . SER A 1 206 ? 0.966 18.418 17.903 1.00 19.90 200 SER A CA 1
ATOM 1546 C C . SER A 1 206 ? 1.834 18.965 16.750 1.00 20.03 200 SER A C 1
ATOM 1547 O O . SER A 1 206 ? 2.597 19.913 16.949 1.00 20.26 200 SER A O 1
ATOM 1550 N N . GLY A 1 207 ? 1.709 18.393 15.553 1.00 19.81 201 GLY A N 1
ATOM 1551 C CA . GLY A 1 207 ? 2.477 18.873 14.394 1.00 19.89 201 GLY A CA 1
ATOM 1552 C C . GLY A 1 207 ? 3.752 18.100 14.078 1.00 20.21 201 GLY A C 1
ATOM 1553 O O . GLY A 1 207 ? 4.478 18.462 13.146 1.00 20.50 201 GLY A O 1
ATOM 1554 N N . GLU A 1 208 ? 4.041 17.035 14.832 1.00 19.36 202 GLU A N 1
ATOM 1555 C CA . GLU A 1 208 ? 5.154 16.150 14.458 1.00 19.52 202 GLU A CA 1
ATOM 1556 C C . GLU A 1 208 ? 4.839 15.437 13.126 1.00 19.48 202 GLU A C 1
ATOM 1557 O O . GLU A 1 208 ? 3.717 14.990 12.915 1.00 19.42 202 GLU A O 1
ATOM 1563 N N . THR A 1 209 ? 5.819 15.352 12.223 1.00 19.64 203 THR A N 1
ATOM 1564 C CA . THR A 1 209 ? 5.601 14.719 10.929 1.00 19.58 203 THR A CA 1
ATOM 1565 C C . THR A 1 209 ? 6.567 13.573 10.686 1.00 19.77 203 THR A C 1
ATOM 1566 O O . THR A 1 209 ? 7.727 13.609 11.122 1.00 20.09 203 THR A O 1
ATOM 1570 N N . LYS A 1 210 ? 6.071 12.541 10.010 1.00 18.92 204 LYS A N 1
ATOM 1571 C CA . LYS A 1 210 ? 6.911 11.460 9.521 1.00 18.58 204 LYS A CA 1
ATOM 1572 C C . LYS A 1 210 ? 6.438 11.157 8.120 1.00 18.44 204 LYS A C 1
ATOM 1573 O O . LYS A 1 210 ? 5.245 11.300 7.818 1.00 18.05 204 LYS A O 1
ATOM 1579 N N . VAL A 1 211 ? 7.369 10.737 7.268 1.00 17.97 205 VAL A N 1
ATOM 1580 C CA . VAL A 1 211 ? 7.045 10.359 5.904 1.00 17.71 205 VAL A CA 1
ATOM 1581 C C . VAL A 1 211 ? 7.595 8.957 5.645 1.00 17.78 205 VAL A C 1
ATOM 1582 O O . VAL A 1 211 ? 8.756 8.661 5.963 1.00 17.91 205 VAL A O 1
ATOM 1586 N N . PHE A 1 212 ? 6.757 8.110 5.060 1.00 16.87 206 PHE A N 1
ATOM 1587 C CA . PHE A 1 212 ? 7.154 6.776 4.644 1.00 16.99 206 PHE A CA 1
ATOM 1588 C C . PHE A 1 212 ? 7.889 6.788 3.299 1.00 17.50 206 PHE A C 1
ATOM 1589 O O . PHE A 1 212 ? 7.795 7.768 2.550 1.00 17.36 206 PHE A O 1
ATOM 1597 N N . PRO A 1 213 ? 8.625 5.701 2.984 1.00 17.97 207 PRO A N 1
ATOM 1598 C CA . PRO A 1 213 ? 9.344 5.637 1.686 1.00 18.62 207 PRO A CA 1
ATOM 1599 C C . PRO A 1 213 ? 8.400 5.706 0.493 1.00 18.45 207 PRO A C 1
ATOM 1600 O O . PRO A 1 213 ? 7.224 5.373 0.624 1.00 19.21 207 PRO A O 1
ATOM 1604 N N . VAL A 1 214 ? 8.910 6.125 -0.666 1.00 18.83 208 VAL A N 1
ATOM 1605 C CA . VAL A 1 214 ? 8.097 6.119 -1.884 1.00 18.67 208 VAL A CA 1
ATOM 1606 C C . VAL A 1 214 ? 7.793 4.685 -2.339 1.00 18.65 208 VAL A C 1
ATOM 1607 O O . VAL A 1 214 ? 8.700 3.844 -2.431 1.00 18.84 208 VAL A O 1
ATOM 1611 N N . ALA A 1 215 ? 6.518 4.414 -2.623 1.00 18.07 209 ALA A N 1
ATOM 1612 C CA . ALA A 1 215 ? 6.112 3.105 -3.144 1.00 18.10 209 ALA A CA 1
ATOM 1613 C C . ALA A 1 215 ? 5.746 3.236 -4.608 1.00 18.05 209 ALA A C 1
ATOM 1614 O O . ALA A 1 215 ? 5.086 4.201 -4.994 1.00 17.85 209 ALA A O 1
ATOM 1616 N N . GLU A 1 216 ? 6.159 2.260 -5.410 1.00 17.98 210 GLU A N 1
ATOM 1617 C CA . GLU A 1 216 ? 5.728 2.161 -6.811 1.00 18.35 210 GLU A CA 1
ATOM 1618 C C . GLU A 1 216 ? 4.473 1.301 -6.891 1.00 18.48 210 GLU A C 1
ATOM 1619 O O . GLU A 1 216 ? 4.478 0.151 -6.447 1.00 18.77 210 GLU A O 1
ATOM 1625 N N . ASN A 1 217 ? 3.401 1.852 -7.456 1.00 18.28 211 ASN A N 1
ATOM 1626 C CA . ASN A 1 217 ? 2.118 1.164 -7.486 1.00 19.58 211 ASN A CA 1
ATOM 1627 C C . ASN A 1 217 ? 1.712 0.694 -8.873 1.00 20.29 211 ASN A C 1
ATOM 1628 O O . ASN A 1 217 ? 1.767 1.466 -9.840 1.00 19.87 211 ASN A O 1
ATOM 1633 N N . ILE A 1 218 ? 1.334 -0.578 -8.951 1.00 20.32 212 ILE A N 1
ATOM 1634 C CA . ILE A 1 218 ? 0.876 -1.183 -10.198 1.00 21.41 212 ILE A CA 1
ATOM 1635 C C . ILE A 1 218 ? -0.620 -1.464 -10.108 1.00 21.98 212 ILE A C 1
ATOM 1636 O O . ILE A 1 218 ? -1.064 -2.299 -9.303 1.00 21.96 212 ILE A O 1
ATOM 1641 N N . HIS A 1 219 ? -1.397 -0.726 -10.904 1.00 22.75 213 HIS A N 1
ATOM 1642 C CA . HIS A 1 219 ? -2.845 -0.890 -10.949 1.00 23.97 213 HIS A CA 1
ATOM 1643 C C . HIS A 1 219 ? -3.251 -1.749 -12.141 1.00 25.26 213 HIS A C 1
ATOM 1644 O O . HIS A 1 219 ? -2.639 -1.667 -13.209 1.00 24.77 213 HIS A O 1
ATOM 1651 N N . VAL A 1 220 ? -4.279 -2.567 -11.934 1.00 26.52 214 VAL A N 1
ATOM 1652 C CA . VAL A 1 220 ? -4.876 -3.411 -12.979 1.00 28.70 214 VAL A CA 1
ATOM 1653 C C . VAL A 1 220 ? -6.394 -3.297 -12.841 1.00 29.59 214 VAL A C 1
ATOM 1654 O O . VAL A 1 220 ? -6.939 -3.512 -11.757 1.00 29.56 214 VAL A O 1
ATOM 1658 N N . ASN A 1 221 ? -7.069 -2.929 -13.932 1.00 31.12 215 ASN A N 1
ATOM 1659 C CA . ASN A 1 221 ? -8.519 -2.641 -13.912 1.00 32.43 215 ASN A CA 1
ATOM 1660 C C . ASN A 1 221 ? -8.913 -1.596 -12.877 1.00 32.09 215 ASN A C 1
ATOM 1661 O O . ASN A 1 221 ? -9.947 -1.731 -12.220 1.00 32.94 215 ASN A O 1
ATOM 1666 N N . ASN A 1 222 ? -8.085 -0.569 -12.717 1.00 31.73 216 ASN A N 1
ATOM 1667 C CA . ASN A 1 222 ? -8.356 0.489 -11.748 1.00 31.20 216 ASN A CA 1
ATOM 1668 C C . ASN A 1 222 ? -8.328 -0.004 -10.289 1.00 29.74 216 ASN A C 1
ATOM 1669 O O . ASN A 1 222 ? -8.914 0.619 -9.394 1.00 29.96 216 ASN A O 1
ATOM 1674 N N . ILE A 1 223 ? -7.666 -1.134 -10.055 1.00 27.31 217 ILE A N 1
ATOM 1675 C CA . ILE A 1 223 ? -7.507 -1.658 -8.693 1.00 25.06 217 ILE A CA 1
ATOM 1676 C C . ILE A 1 223 ? -6.029 -1.922 -8.461 1.00 23.47 217 ILE A C 1
ATOM 1677 O O . ILE A 1 223 ? -5.349 -2.477 -9.331 1.00 22.37 217 ILE A O 1
ATOM 1682 N N . LEU A 1 224 ? -5.534 -1.532 -7.286 1.00 21.96 218 LEU A N 1
ATOM 1683 C CA . LEU A 1 224 ? -4.154 -1.814 -6.929 1.00 20.38 218 LEU A CA 1
ATOM 1684 C C . LEU A 1 224 ? -3.888 -3.321 -6.992 1.00 19.54 218 LEU A C 1
ATOM 1685 O O . LEU A 1 224 ? -4.670 -4.120 -6.491 1.00 19.32 218 LEU A O 1
ATOM 1690 N N . HIS A 1 225 ? -2.779 -3.670 -7.624 1.00 18.81 219 HIS A N 1
ATOM 1691 C CA . HIS A 1 225 ? -2.305 -5.049 -7.734 1.00 18.97 219 HIS A CA 1
ATOM 1692 C C . HIS A 1 225 ? -1.072 -5.214 -6.839 1.00 18.78 219 HIS A C 1
ATOM 1693 O O . HIS A 1 225 ? -1.087 -6.022 -5.914 1.00 19.30 219 HIS A O 1
ATOM 1700 N N . GLU A 1 226 ? -0.024 -4.426 -7.104 1.00 18.56 220 GLU A N 1
ATOM 1701 C CA . GLU A 1 226 ? 1.222 -4.481 -6.335 1.00 18.06 220 GLU A CA 1
ATOM 1702 C C . GLU A 1 226 ? 1.716 -3.091 -5.915 1.00 18.24 220 GLU A C 1
ATOM 1703 O O . GLU A 1 226 ? 1.531 -2.119 -6.652 1.00 17.01 220 GLU A O 1
ATOM 1709 N N . SER A 1 227 ? 2.343 -3.022 -4.736 1.00 17.40 221 SER A N 1
ATOM 1710 C CA . SER A 1 227 ? 3.170 -1.877 -4.338 1.00 17.46 221 SER A CA 1
ATOM 1711 C C . SER A 1 227 ? 4.587 -2.387 -4.101 1.00 17.71 221 SER A C 1
ATOM 1712 O O . SER A 1 227 ? 4.787 -3.415 -3.422 1.00 17.50 221 SER A O 1
ATOM 1715 N N . ILE A 1 228 ? 5.555 -1.657 -4.654 1.00 17.40 222 ILE A N 1
ATOM 1716 C CA . ILE A 1 228 ? 6.960 -2.044 -4.661 1.00 17.54 222 ILE A CA 1
ATOM 1717 C C . ILE A 1 228 ? 7.757 -0.988 -3.914 1.00 17.80 222 ILE A C 1
ATOM 1718 O O . ILE A 1 228 ? 7.710 0.205 -4.247 1.00 17.03 222 ILE A O 1
ATOM 1723 N N . VAL A 1 229 ? 8.484 -1.419 -2.888 1.00 17.51 223 VAL A N 1
ATOM 1724 C CA . VAL A 1 229 ? 9.232 -0.488 -2.076 1.00 17.89 223 VAL A CA 1
ATOM 1725 C C . VAL A 1 229 ? 10.622 -1.066 -1.842 1.00 17.99 223 VAL A C 1
ATOM 1726 O O . VAL A 1 229 ? 10.740 -2.186 -1.340 1.00 18.07 223 VAL A O 1
ATOM 1730 N N . PRO A 1 230 ? 11.680 -0.305 -2.182 1.00 18.45 224 PRO A N 1
ATOM 1731 C CA . PRO A 1 230 ? 11.686 1.061 -2.728 1.00 18.84 224 PRO A CA 1
ATOM 1732 C C . PRO A 1 230 ? 11.163 1.112 -4.160 1.00 19.20 224 PRO A C 1
ATOM 1733 O O . PRO A 1 230 ? 11.377 0.176 -4.939 1.00 18.72 224 PRO A O 1
ATOM 1737 N N . ALA A 1 231 ? 10.430 2.174 -4.474 1.00 19.99 225 ALA A N 1
ATOM 1738 C CA . ALA A 1 231 ? 9.974 2.427 -5.837 1.00 21.16 225 ALA A CA 1
ATOM 1739 C C . ALA A 1 231 ? 11.186 2.401 -6.782 1.00 21.94 225 ALA A C 1
ATOM 1740 O O . ALA A 1 231 ? 12.244 2.906 -6.440 1.00 22.48 225 ALA A O 1
ATOM 1742 N N . ARG A 1 232 ? 11.037 1.801 -7.954 1.00 23.56 226 ARG A N 1
ATOM 1743 C CA . ARG A 1 232 ? 12.151 1.682 -8.896 1.00 24.64 226 ARG A CA 1
ATOM 1744 C C . ARG A 1 232 ? 12.309 2.990 -9.692 1.00 25.87 226 ARG A C 1
ATOM 1745 O O . ARG A 1 232 ? 11.966 3.079 -10.881 1.00 26.03 226 ARG A O 1
ATOM 1753 N N . ILE A 1 233 ? 12.793 4.014 -8.993 1.00 27.03 227 ILE A N 1
ATOM 1754 C CA . ILE A 1 233 ? 12.928 5.368 -9.546 1.00 27.99 227 ILE A CA 1
ATOM 1755 C C . ILE A 1 233 ? 14.223 5.978 -9.043 1.00 29.07 227 ILE A C 1
ATOM 1756 O O . ILE A 1 233 ? 14.805 5.484 -8.077 1.00 29.01 227 ILE A O 1
ATOM 1761 N N . THR A 1 234 ? 14.664 7.061 -9.681 1.00 30.74 228 THR A N 1
ATOM 1762 C CA . THR A 1 234 ? 15.906 7.733 -9.306 1.00 32.42 228 THR A CA 1
ATOM 1763 C C . THR A 1 234 ? 15.808 8.366 -7.923 1.00 33.83 228 THR A C 1
ATOM 1764 O O . THR A 1 234 ? 14.703 8.673 -7.438 1.00 33.83 228 THR A O 1
ATOM 1768 N N . GLU A 1 235 ? 16.965 8.576 -7.301 1.00 35.11 229 GLU A N 1
ATOM 1769 C CA . GLU A 1 235 ? 17.046 9.237 -6.006 1.00 36.77 229 GLU A CA 1
ATOM 1770 C C . GLU A 1 235 ? 16.411 10.625 -6.060 1.00 36.97 229 GLU A C 1
ATOM 1771 O O . GLU A 1 235 ? 15.847 11.091 -5.072 1.00 37.49 229 GLU A O 1
ATOM 1777 N N . GLU A 1 236 ? 16.484 11.260 -7.227 1.00 37.04 230 GLU A N 1
ATOM 1778 C CA . GLU A 1 236 ? 15.952 12.605 -7.430 1.00 37.11 230 GLU A CA 1
ATOM 1779 C C . GLU A 1 236 ? 14.422 12.604 -7.447 1.00 35.95 230 GLU A C 1
ATOM 1780 O O . GLU A 1 236 ? 13.799 13.497 -6.866 1.00 35.77 230 GLU A O 1
ATOM 1786 N N . LEU A 1 237 ? 13.832 11.614 -8.124 1.00 34.01 231 LEU A N 1
ATOM 1787 C CA . LEU A 1 237 ? 12.383 11.440 -8.139 1.00 32.60 231 LEU A CA 1
ATOM 1788 C C . LEU A 1 237 ? 11.822 11.110 -6.753 1.00 31.31 231 LEU A C 1
ATOM 1789 O O . LEU A 1 237 ? 10.751 11.611 -6.391 1.00 30.42 231 LEU A O 1
ATOM 1794 N N . SER A 1 238 ? 12.533 10.258 -6.006 1.00 29.77 232 SER A N 1
ATOM 1795 C CA . SER A 1 238 ? 12.153 9.891 -4.639 1.00 29.10 232 SER A CA 1
ATOM 1796 C C . SER A 1 238 ? 12.137 11.107 -3.730 1.00 28.02 232 SER A C 1
ATOM 1797 O O . SER A 1 238 ? 11.156 11.347 -3.027 1.00 27.14 232 SER A O 1
ATOM 1800 N N . GLN A 1 239 ? 13.235 11.865 -3.750 1.00 26.80 233 GLN A N 1
ATOM 1801 C CA . GLN A 1 239 ? 13.344 13.083 -2.952 1.00 26.35 233 GLN A CA 1
ATOM 1802 C C . GLN A 1 239 ? 12.222 14.061 -3.279 1.00 24.67 233 GLN A C 1
ATOM 1803 O O . GLN A 1 239 ? 11.641 14.650 -2.391 1.00 23.73 233 GLN A O 1
ATOM 1809 N N . LYS A 1 240 ? 11.909 14.206 -4.560 1.00 24.35 234 LYS A N 1
ATOM 1810 C CA . LYS A 1 240 ? 10.852 15.119 -4.995 1.00 23.42 234 LYS A CA 1
ATOM 1811 C C . LYS A 1 240 ? 9.460 14.686 -4.497 1.00 22.68 234 LYS A C 1
ATOM 1812 O O . LYS A 1 240 ? 8.692 15.510 -3.992 1.00 21.88 234 LYS A O 1
ATOM 1818 N N . ALA A 1 241 ? 9.145 13.398 -4.650 1.00 21.58 235 ALA A N 1
ATOM 1819 C CA . ALA A 1 241 ? 7.864 12.859 -4.176 1.00 20.90 235 ALA A CA 1
ATOM 1820 C C . ALA A 1 241 ? 7.704 13.066 -2.672 1.00 20.66 235 ALA A C 1
ATOM 1821 O O . ALA A 1 241 ? 6.638 13.473 -2.206 1.00 20.22 235 ALA A O 1
ATOM 1823 N N . ILE A 1 242 ? 8.771 12.808 -1.917 1.00 20.58 236 ILE A N 1
ATOM 1824 C CA . ILE A 1 242 ? 8.746 12.997 -0.454 1.00 20.99 236 ILE A CA 1
ATOM 1825 C C . ILE A 1 242 ? 8.568 14.475 -0.083 1.00 20.78 236 ILE A C 1
ATOM 1826 O O . ILE A 1 242 ? 7.723 14.821 0.756 1.00 20.27 236 ILE A O 1
ATOM 1831 N N . ALA A 1 243 ? 9.354 15.342 -0.723 1.00 20.52 237 ALA A N 1
ATOM 1832 C CA . ALA A 1 243 ? 9.226 16.786 -0.516 1.00 20.50 237 ALA A CA 1
ATOM 1833 C C . ALA A 1 243 ? 7.803 17.271 -0.813 1.00 20.22 237 ALA A C 1
ATOM 1834 O O . ALA A 1 243 ? 7.234 18.060 -0.059 1.00 20.22 237 ALA A O 1
ATOM 1836 N N . TYR A 1 244 ? 7.231 16.802 -1.914 1.00 20.47 238 TYR A N 1
ATOM 1837 C CA . TYR A 1 244 ? 5.881 17.206 -2.302 1.00 20.36 238 TYR A CA 1
ATOM 1838 C C . TYR A 1 244 ? 4.895 16.789 -1.225 1.00 20.86 238 TYR A C 1
ATOM 1839 O O . TYR A 1 244 ? 3.999 17.563 -0.857 1.00 20.65 238 TYR A O 1
ATOM 1848 N N . ALA A 1 245 ? 5.068 15.566 -0.712 1.00 20.92 239 ALA A N 1
ATOM 1849 C CA . ALA A 1 245 ? 4.143 15.029 0.282 1.00 21.43 239 ALA A CA 1
ATOM 1850 C C . ALA A 1 245 ? 4.214 15.797 1.595 1.00 21.43 239 ALA A C 1
ATOM 1851 O O . ALA A 1 245 ? 3.177 16.082 2.207 1.00 21.40 239 ALA A O 1
ATOM 1853 N N . LYS A 1 246 ? 5.427 16.157 2.011 1.00 21.58 240 LYS A N 1
ATOM 1854 C CA . LYS A 1 246 ? 5.617 17.001 3.199 1.00 22.55 240 LYS A CA 1
ATOM 1855 C C . LYS A 1 246 ? 4.957 18.369 3.062 1.00 22.38 240 LYS A C 1
ATOM 1856 O O . LYS A 1 246 ? 4.276 18.829 3.982 1.00 22.55 240 LYS A O 1
ATOM 1862 N N . VAL A 1 247 ? 5.154 19.022 1.917 1.00 22.57 241 VAL A N 1
ATOM 1863 C CA . VAL A 1 247 ? 4.546 20.343 1.696 1.00 23.02 241 VAL A CA 1
ATOM 1864 C C . VAL A 1 247 ? 3.016 20.266 1.741 1.00 22.59 241 VAL A C 1
ATOM 1865 O O . VAL A 1 247 ? 2.370 21.090 2.391 1.00 22.04 241 VAL A O 1
ATOM 1869 N N . LEU A 1 248 ? 2.445 19.255 1.085 1.00 22.73 242 LEU A N 1
ATOM 1870 C CA . LEU A 1 248 ? 1.002 19.002 1.173 1.00 22.82 242 LEU A CA 1
ATOM 1871 C C . LEU A 1 248 ? 0.499 18.866 2.608 1.00 23.05 242 LEU A C 1
ATOM 1872 O O . LEU A 1 248 ? -0.472 19.529 2.996 1.00 23.80 242 LEU A O 1
ATOM 1877 N N . ALA A 1 249 ? 1.140 17.996 3.385 1.00 22.32 243 ALA A N 1
ATOM 1878 C CA . ALA A 1 249 ? 0.769 17.795 4.775 1.00 23.15 243 ALA A CA 1
ATOM 1879 C C . ALA A 1 249 ? 0.760 19.114 5.537 1.00 23.43 243 ALA A C 1
ATOM 1880 O O . ALA A 1 249 ? -0.179 19.386 6.289 1.00 23.08 243 ALA A O 1
ATOM 1882 N N . ASP A 1 250 ? 1.807 19.921 5.339 1.00 23.62 244 ASP A N 1
ATOM 1883 C CA . ASP A 1 250 ? 1.903 21.224 5.983 1.00 25.06 244 ASP A CA 1
ATOM 1884 C C . ASP A 1 250 ? 0.793 22.170 5.536 1.00 24.44 244 ASP A C 1
ATOM 1885 O O . ASP A 1 250 ? 0.072 22.718 6.365 1.00 23.99 244 ASP A O 1
ATOM 1890 N N . GLU A 1 251 ? 0.667 22.358 4.224 1.00 24.50 245 GLU A N 1
ATOM 1891 C CA . GLU A 1 251 ? -0.284 23.318 3.666 1.00 24.73 245 GLU A CA 1
ATOM 1892 C C . GLU A 1 251 ? -1.730 22.965 3.972 1.00 24.48 245 GLU A C 1
ATOM 1893 O O . GLU A 1 251 ? -2.557 23.850 4.156 1.00 25.05 245 GLU A O 1
ATOM 1899 N N . LEU A 1 252 ? -2.034 21.669 4.009 1.00 23.81 246 LEU A N 1
ATOM 1900 C CA . LEU A 1 252 ? -3.384 21.207 4.327 1.00 23.35 246 LEU A CA 1
ATOM 1901 C C . LEU A 1 252 ? -3.616 21.032 5.832 1.00 23.16 246 LEU A C 1
ATOM 1902 O O . LEU A 1 252 ? -4.708 20.644 6.249 1.00 22.62 246 LEU A O 1
ATOM 1907 N N . GLU A 1 253 ? -2.594 21.337 6.634 1.00 22.56 247 GLU A N 1
ATOM 1908 C CA . GLU A 1 253 ? -2.647 21.181 8.101 1.00 23.03 247 GLU A CA 1
ATOM 1909 C C . GLU A 1 253 ? -3.157 19.800 8.511 1.00 22.13 247 GLU A C 1
ATOM 1910 O O . GLU A 1 253 ? -4.074 19.651 9.337 1.00 22.10 247 GLU A O 1
ATOM 1916 N N . LEU A 1 254 ? -2.550 18.784 7.912 1.00 20.46 248 LEU A N 1
ATOM 1917 C CA . LEU A 1 254 ? -2.937 17.401 8.158 1.00 19.39 248 LEU A CA 1
ATOM 1918 C C . LEU A 1 254 ? -2.836 17.043 9.637 1.00 18.75 248 LEU A C 1
ATOM 1919 O O . LEU A 1 254 ? -1.870 17.395 10.308 1.00 18.60 248 LEU A O 1
ATOM 1924 N N . VAL A 1 255 ? -3.844 16.336 10.133 1.00 18.51 249 VAL A N 1
ATOM 1925 C CA . VAL A 1 255 ? -3.709 15.579 11.361 1.00 18.47 249 VAL A CA 1
ATOM 1926 C C . VAL A 1 255 ? -4.160 14.165 11.024 1.00 18.56 249 VAL A C 1
ATOM 1927 O O . VAL A 1 255 ? -5.237 13.971 10.469 1.00 19.62 249 VAL A O 1
ATOM 1931 N N . GLY A 1 256 ? -3.314 13.188 11.328 1.00 18.11 250 GLY A N 1
ATOM 1932 C CA . GLY A 1 256 ? -3.570 11.804 10.975 1.00 17.37 250 GLY A CA 1
ATOM 1933 C C . GLY A 1 256 ? -2.710 11.358 9.807 1.00 17.04 250 GLY A C 1
ATOM 1934 O O . GLY A 1 256 ? -1.502 11.648 9.751 1.00 16.72 250 GLY A O 1
ATOM 1935 N N . THR A 1 257 ? -3.354 10.679 8.861 1.00 16.78 251 THR A N 1
ATOM 1936 C CA . THR A 1 257 ? -2.675 9.975 7.779 1.00 16.43 251 THR A CA 1
ATOM 1937 C C . THR A 1 257 ? -3.114 10.580 6.457 1.00 16.35 251 THR A C 1
ATOM 1938 O O . THR A 1 257 ? -4.305 10.869 6.270 1.00 15.98 251 THR A O 1
ATOM 1942 N N . LEU A 1 258 ? -2.156 10.795 5.549 1.00 16.26 252 LEU A N 1
ATOM 1943 C CA . LEU A 1 258 ? -2.459 11.219 4.178 1.00 16.35 252 LEU A CA 1
ATOM 1944 C C . LEU A 1 258 ? -1.667 10.395 3.147 1.00 16.53 252 LEU A C 1
ATOM 1945 O O . LEU A 1 258 ? -0.425 10.389 3.150 1.00 17.04 252 LEU A O 1
ATOM 1950 N N . ALA A 1 259 ? -2.387 9.703 2.269 1.00 16.22 253 ALA A N 1
ATOM 1951 C CA . ALA A 1 259 ? -1.746 9.026 1.145 1.00 16.39 253 ALA A CA 1
ATOM 1952 C C . ALA A 1 259 ? -1.736 9.962 -0.053 1.00 16.11 253 ALA A C 1
ATOM 1953 O O . ALA A 1 259 ? -2.790 10.462 -0.451 1.00 16.37 253 ALA A O 1
ATOM 1955 N N . VAL A 1 260 ? -0.561 10.199 -0.626 1.00 15.72 254 VAL A N 1
ATOM 1956 C CA . VAL A 1 260 ? -0.453 11.074 -1.797 1.00 16.06 254 VAL A CA 1
ATOM 1957 C C . VAL A 1 260 ? -0.056 10.232 -2.994 1.00 16.56 254 VAL A C 1
ATOM 1958 O O . VAL A 1 260 ? 1.094 9.762 -3.074 1.00 17.17 254 VAL A O 1
ATOM 1962 N N . GLU A 1 261 ? -1.005 10.020 -3.905 1.00 16.66 255 GLU A N 1
ATOM 1963 C CA . GLU A 1 261 ? -0.738 9.251 -5.118 1.00 17.34 255 GLU A CA 1
ATOM 1964 C C . GLU A 1 261 ? -0.322 10.197 -6.225 1.00 17.32 255 GLU A C 1
ATOM 1965 O O . GLU A 1 261 ? -0.868 11.297 -6.348 1.00 16.55 255 GLU A O 1
ATOM 1971 N N . MET A 1 262 ? 0.645 9.741 -7.020 1.00 17.79 256 MET A N 1
ATOM 1972 C CA . MET A 1 262 ? 1.377 10.586 -7.962 1.00 18.61 256 MET A CA 1
ATOM 1973 C C . MET A 1 262 ? 1.687 9.829 -9.238 1.00 18.62 256 MET A C 1
ATOM 1974 O O . MET A 1 262 ? 1.637 8.597 -9.257 1.00 18.57 256 MET A O 1
ATOM 1979 N N . PHE A 1 263 ? 1.982 10.587 -10.295 1.00 19.15 257 PHE A N 1
ATOM 1980 C CA . PHE A 1 263 ? 2.548 10.077 -11.543 1.00 19.78 257 PHE A CA 1
ATOM 1981 C C . PHE A 1 263 ? 3.994 10.562 -11.640 1.00 20.79 257 PHE A C 1
ATOM 1982 O O . PHE A 1 263 ? 4.280 11.747 -11.409 1.00 20.41 257 PHE A O 1
ATOM 1990 N N . ALA A 1 264 ? 4.898 9.647 -11.983 1.00 21.41 258 ALA A N 1
ATOM 1991 C CA . ALA A 1 264 ? 6.307 9.966 -12.185 1.00 22.47 258 ALA A CA 1
ATOM 1992 C C . ALA A 1 264 ? 6.629 9.746 -13.660 1.00 23.45 258 ALA A C 1
ATOM 1993 O O . ALA A 1 264 ? 6.389 8.659 -14.191 1.00 22.59 258 ALA A O 1
ATOM 1995 N N . THR A 1 265 ? 7.139 10.773 -14.331 1.00 24.75 259 THR A N 1
ATOM 1996 C CA . THR A 1 265 ? 7.476 10.633 -15.753 1.00 26.52 259 THR A CA 1
ATOM 1997 C C . THR A 1 265 ? 8.933 10.206 -15.951 1.00 27.68 259 THR A C 1
ATOM 1998 O O . THR A 1 265 ? 9.746 10.288 -15.027 1.00 27.54 259 THR A O 1
ATOM 2002 N N . ALA A 1 266 ? 9.251 9.754 -17.162 1.00 29.63 260 ALA A N 1
ATOM 2003 C CA . ALA A 1 266 ? 10.617 9.361 -17.523 1.00 31.22 260 ALA A CA 1
ATOM 2004 C C . ALA A 1 266 ? 11.562 10.549 -17.375 1.00 32.44 260 ALA A C 1
ATOM 2005 O O . ALA A 1 266 ? 12.721 10.388 -16.975 1.00 33.47 260 ALA A O 1
ATOM 2007 N N . ASP A 1 267 ? 11.039 11.742 -17.659 1.00 33.36 261 ASP A N 1
ATOM 2008 C CA . ASP A 1 267 ? 11.787 12.999 -17.575 1.00 33.93 261 ASP A CA 1
ATOM 2009 C C . ASP A 1 267 ? 11.920 13.559 -16.163 1.00 33.20 261 ASP A C 1
ATOM 2010 O O . ASP A 1 267 ? 12.347 14.708 -15.980 1.00 33.58 261 ASP A O 1
ATOM 2015 N N . GLY A 1 268 ? 11.545 12.759 -15.171 1.00 31.73 262 GLY A N 1
ATOM 2016 C CA . GLY A 1 268 ? 11.745 13.127 -13.780 1.00 30.18 262 GLY A CA 1
ATOM 2017 C C . GLY A 1 268 ? 10.759 14.138 -13.220 1.00 29.21 262 GLY A C 1
ATOM 2018 O O . GLY A 1 268 ? 11.062 14.811 -12.245 1.00 28.96 262 GLY A O 1
ATOM 2019 N N . GLU A 1 269 ? 9.587 14.268 -13.829 1.00 28.47 263 GLU A N 1
ATOM 2020 C CA . GLU A 1 269 ? 8.559 15.119 -13.223 1.00 28.28 263 GLU A CA 1
ATOM 2021 C C . GLU A 1 269 ? 7.507 14.324 -12.443 1.00 27.08 263 GLU A C 1
ATOM 2022 O O . GLU A 1 269 ? 7.224 13.160 -12.752 1.00 26.07 263 GLU A O 1
ATOM 2028 N N . ILE A 1 270 ? 6.979 14.959 -11.402 1.00 25.51 264 ILE A N 1
ATOM 2029 C CA . ILE A 1 270 ? 5.945 14.382 -10.561 1.00 24.36 264 ILE A CA 1
ATOM 2030 C C . ILE A 1 270 ? 4.676 15.216 -10.722 1.00 23.48 264 ILE A C 1
ATOM 2031 O O . ILE A 1 270 ? 4.731 16.448 -10.681 1.00 22.84 264 ILE A O 1
ATOM 2036 N N . TYR A 1 271 ? 3.548 14.546 -10.952 1.00 22.42 265 TYR A N 1
ATOM 2037 C CA . TYR A 1 271 ? 2.240 15.189 -10.846 1.00 21.96 265 TYR A CA 1
ATOM 2038 C C . TYR A 1 271 ? 1.418 14.510 -9.761 1.00 21.45 265 TYR A C 1
ATOM 2039 O O . TYR A 1 271 ? 1.390 13.275 -9.693 1.00 21.42 265 TYR A O 1
ATOM 2048 N N . ILE A 1 272 ? 0.760 15.306 -8.919 1.00 20.22 266 ILE A N 1
ATOM 2049 C CA . ILE A 1 272 ? -0.136 14.754 -7.903 1.00 20.12 266 ILE A CA 1
ATOM 2050 C C . ILE A 1 272 ? -1.426 14.295 -8.570 1.00 20.08 266 ILE A C 1
ATOM 2051 O O . ILE A 1 272 ? -2.057 15.060 -9.300 1.00 19.69 266 ILE A O 1
ATOM 2056 N N . ASN A 1 273 ? -1.784 13.041 -8.313 1.00 19.70 267 ASN A N 1
ATOM 2057 C CA . ASN A 1 273 ? -2.956 12.371 -8.880 1.00 20.62 267 ASN A CA 1
ATOM 2058 C C . ASN A 1 273 ? -4.176 12.554 -7.957 1.00 20.46 267 ASN A C 1
ATOM 2059 O O . ASN A 1 273 ? -5.137 13.247 -8.308 1.00 20.63 267 ASN A O 1
ATOM 2064 N N . GLU A 1 274 ? -4.127 11.948 -6.771 1.00 20.13 268 GLU A N 1
ATOM 2065 C CA . GLU A 1 274 ? -5.206 12.079 -5.797 1.00 20.28 268 GLU A CA 1
ATOM 2066 C C . GLU A 1 274 ? -4.761 11.773 -4.363 1.00 19.62 268 GLU A C 1
ATOM 2067 O O . GLU A 1 274 ? -3.700 11.180 -4.139 1.00 20.04 268 GLU A O 1
ATOM 2073 N N . LEU A 1 275 ? -5.585 12.200 -3.410 1.00 18.91 269 LEU A N 1
ATOM 2074 C CA . LEU A 1 275 ? -5.286 12.147 -1.986 1.00 18.39 269 LEU A CA 1
ATOM 2075 C C . LEU A 1 275 ? -6.278 11.228 -1.275 1.00 18.62 269 LEU A C 1
ATOM 2076 O O . LEU A 1 275 ? -7.449 11.174 -1.653 1.00 18.34 269 LEU A O 1
ATOM 2081 N N . ALA A 1 276 ? -5.810 10.507 -0.261 1.00 17.76 270 ALA A N 1
ATOM 2082 C CA . ALA A 1 276 ? -6.728 9.791 0.633 1.00 18.31 270 ALA A CA 1
ATOM 2083 C C . ALA A 1 276 ? -6.363 10.146 2.057 1.00 17.76 270 ALA A C 1
ATOM 2084 O O . ALA A 1 276 ? -5.247 9.877 2.494 1.00 17.96 270 ALA A O 1
ATOM 2086 N N . PRO A 1 277 ? -7.288 10.792 2.781 1.00 17.86 271 PRO A N 1
ATOM 2087 C CA . PRO A 1 277 ? -6.991 11.227 4.143 1.00 17.17 271 PRO A CA 1
ATOM 2088 C C . PRO A 1 277 ? -7.222 10.107 5.165 1.00 17.17 271 PRO A C 1
ATOM 2089 O O . PRO A 1 277 ? -8.020 10.237 6.086 1.00 16.67 271 PRO A O 1
ATOM 2093 N N . ARG A 1 278 ? -6.498 9.010 4.980 1.00 17.33 272 ARG A N 1
ATOM 2094 C CA . ARG A 1 278 ? -6.629 7.805 5.805 1.00 16.71 272 ARG A CA 1
ATOM 2095 C C . ARG A 1 278 ? -5.487 6.884 5.432 1.00 16.47 272 ARG A C 1
ATOM 2096 O O . ARG A 1 278 ? -4.845 7.104 4.408 1.00 16.40 272 ARG A O 1
ATOM 2104 N N . PRO A 1 279 ? -5.252 5.832 6.243 1.00 16.78 273 PRO A N 1
ATOM 2105 C CA . PRO A 1 279 ? -4.437 4.722 5.786 1.00 17.26 273 PRO A CA 1
ATOM 2106 C C . PRO A 1 279 ? -4.973 4.248 4.442 1.00 17.49 273 PRO A C 1
ATOM 2107 O O . PRO A 1 279 ? -6.195 4.288 4.203 1.00 17.35 273 PRO A O 1
ATOM 2111 N N . HIS A 1 280 ? -4.068 3.773 3.601 1.00 17.48 274 HIS A N 1
ATOM 2112 C CA . HIS A 1 280 ? -4.352 3.474 2.212 1.00 16.80 274 HIS A CA 1
ATOM 2113 C C . HIS A 1 280 ? -3.762 2.117 1.817 1.00 16.71 274 HIS A C 1
ATOM 2114 O O . HIS A 1 280 ? -2.742 1.686 2.366 1.00 16.51 274 HIS A O 1
ATOM 2121 N N . ASN A 1 281 ? -4.400 1.465 0.842 1.00 16.08 275 ASN A N 1
ATOM 2122 C CA . ASN A 1 281 ? -3.941 0.180 0.281 1.00 15.99 275 ASN A CA 1
ATOM 2123 C C . ASN A 1 281 ? -2.458 0.210 -0.098 1.00 15.63 275 ASN A C 1
ATOM 2124 O O . ASN A 1 281 ? -1.755 -0.761 0.119 1.00 15.14 275 ASN A O 1
ATOM 2129 N N . SER A 1 282 ? -1.983 1.331 -0.646 1.00 16.18 276 SER A N 1
ATOM 2130 C CA . SER A 1 282 ? -0.590 1.435 -1.091 1.00 15.94 276 SER A CA 1
ATOM 2131 C C . SER A 1 282 ? 0.410 1.548 0.060 1.00 15.75 276 SER A C 1
ATOM 2132 O O . SER A 1 282 ? 1.624 1.587 -0.174 1.00 16.52 276 SER A O 1
ATOM 2135 N N . GLY A 1 283 ? -0.095 1.580 1.294 1.00 15.42 277 GLY A N 1
ATOM 2136 C CA . GLY A 1 283 ? 0.749 1.601 2.486 1.00 14.69 277 GLY A CA 1
ATOM 2137 C C . GLY A 1 283 ? 0.755 0.320 3.306 1.00 14.62 277 GLY A C 1
ATOM 2138 O O . GLY A 1 283 ? 1.345 0.288 4.390 1.00 15.11 277 GLY A O 1
ATOM 2139 N N . HIS A 1 284 ? 0.088 -0.733 2.830 1.00 14.33 278 HIS A N 1
ATOM 2140 C CA . HIS A 1 284 ? 0.019 -1.989 3.612 1.00 14.60 278 HIS A CA 1
ATOM 2141 C C . HIS A 1 284 ? 1.391 -2.644 3.784 1.00 14.57 278 HIS A C 1
ATOM 2142 O O . HIS A 1 284 ? 1.636 -3.364 4.764 1.00 14.46 278 HIS A O 1
ATOM 2149 N N . TYR A 1 285 ? 2.284 -2.384 2.832 1.00 14.62 279 TYR A N 1
ATOM 2150 C CA . TYR A 1 285 ? 3.671 -2.880 2.917 1.00 14.71 279 TYR A CA 1
ATOM 2151 C C . TYR A 1 285 ? 4.337 -2.545 4.253 1.00 14.66 279 TYR A C 1
ATOM 2152 O O . TYR A 1 285 ? 5.229 -3.280 4.709 1.00 13.99 279 TYR A O 1
ATOM 2161 N N . THR A 1 286 ? 3.913 -1.426 4.855 1.00 14.83 280 THR A N 1
ATOM 2162 C CA . THR A 1 286 ? 4.520 -0.911 6.089 1.00 15.41 280 THR A CA 1
ATOM 2163 C C . THR A 1 286 ? 4.340 -1.845 7.276 1.00 15.56 280 THR A C 1
ATOM 2164 O O . THR A 1 286 ? 5.108 -1.774 8.239 1.00 16.15 280 THR A O 1
ATOM 2168 N N . GLN A 1 287 ? 3.324 -2.697 7.216 1.00 16.22 281 GLN A N 1
ATOM 2169 C CA . GLN A 1 287 ? 3.057 -3.641 8.288 1.00 16.60 281 GLN A CA 1
ATOM 2170 C C . GLN A 1 287 ? 4.228 -4.589 8.530 1.00 16.95 281 GLN A C 1
ATOM 2171 O O . GLN A 1 287 ? 4.482 -4.965 9.661 1.00 16.64 281 GLN A O 1
ATOM 2177 N N . ASP A 1 288 ? 4.925 -4.976 7.468 1.00 16.59 282 ASP A N 1
ATOM 2178 C CA . ASP A 1 288 ? 5.997 -5.963 7.614 1.00 17.32 282 ASP A CA 1
ATOM 2179 C C . ASP A 1 288 ? 7.382 -5.435 7.284 1.00 17.29 282 ASP A C 1
ATOM 2180 O O . ASP A 1 288 ? 8.378 -6.020 7.697 1.00 16.99 282 ASP A O 1
ATOM 2185 N N . ALA A 1 289 ? 7.445 -4.315 6.562 1.00 17.03 283 ALA A N 1
ATOM 2186 C CA . ALA A 1 289 ? 8.726 -3.839 6.046 1.00 17.01 283 ALA A CA 1
ATOM 2187 C C . ALA A 1 289 ? 9.276 -2.581 6.724 1.00 17.42 283 ALA A C 1
ATOM 2188 O O . ALA A 1 289 ? 10.439 -2.229 6.509 1.00 16.86 283 ALA A O 1
ATOM 2190 N N . CYS A 1 290 ? 8.450 -1.912 7.534 1.00 17.26 284 CYS A N 1
ATOM 2191 C CA . CYS A 1 290 ? 8.862 -0.652 8.151 1.00 17.80 284 CYS A CA 1
ATOM 2192 C C . CYS A 1 290 ? 8.912 -0.778 9.646 1.00 17.91 284 CYS A C 1
ATOM 2193 O O . CYS A 1 290 ? 8.300 -1.666 10.235 1.00 17.85 284 CYS A O 1
ATOM 2196 N N . GLU A 1 291 ? 9.641 0.143 10.258 1.00 18.72 285 GLU A N 1
ATOM 2197 C CA . GLU A 1 291 ? 9.803 0.174 11.698 1.00 18.55 285 GLU A CA 1
ATOM 2198 C C . GLU A 1 291 ? 8.469 0.396 12.428 1.00 18.73 285 GLU A C 1
ATOM 2199 O O . GLU A 1 291 ? 8.242 -0.182 13.504 1.00 18.86 285 GLU A O 1
ATOM 2205 N N . THR A 1 292 ? 7.591 1.222 11.844 1.00 17.80 286 THR A N 1
ATOM 2206 C CA . THR A 1 292 ? 6.202 1.381 12.316 1.00 17.64 286 THR A CA 1
ATOM 2207 C C . THR A 1 292 ? 5.255 1.216 11.122 1.00 17.05 286 THR A C 1
ATOM 2208 O O . THR A 1 292 ? 5.588 1.624 10.013 1.00 17.03 286 THR A O 1
ATOM 2212 N N . SER A 1 293 ? 4.078 0.634 11.334 1.00 16.02 287 SER A N 1
ATOM 2213 C CA . SER A 1 293 ? 3.117 0.539 10.242 1.00 16.01 287 SER A CA 1
ATOM 2214 C C . SER A 1 293 ? 2.309 1.823 10.124 1.00 15.36 287 SER A C 1
ATOM 2215 O O . SER A 1 293 ? 2.220 2.596 11.078 1.00 14.95 287 SER A O 1
ATOM 2218 N N . GLN A 1 294 ? 1.719 2.053 8.953 1.00 15.23 288 GLN A N 1
ATOM 2219 C CA . GLN A 1 294 ? 0.834 3.209 8.777 1.00 14.98 288 GLN A CA 1
ATOM 2220 C C . GLN A 1 294 ? -0.302 3.200 9.801 1.00 15.10 288 GLN A C 1
ATOM 2221 O O . GLN A 1 294 ? -0.824 4.256 10.167 1.00 13.83 288 GLN A O 1
ATOM 2227 N N . PHE A 1 295 ? -0.688 2.006 10.259 1.00 14.89 289 PHE A N 1
ATOM 2228 C CA . PHE A 1 295 ? -1.771 1.890 11.232 1.00 14.87 289 PHE A CA 1
ATOM 2229 C C . PHE A 1 295 ? -1.329 2.274 12.632 1.00 15.33 289 PHE A C 1
ATOM 2230 O O . PHE A 1 295 ? -2.039 3.021 13.330 1.00 15.45 289 PHE A O 1
ATOM 2238 N N . GLY A 1 296 ? -0.158 1.773 13.040 1.00 15.07 290 GLY A N 1
ATOM 2239 C CA . GLY A 1 296 ? 0.468 2.196 14.299 1.00 15.37 290 GLY A CA 1
ATOM 2240 C C . GLY A 1 296 ? 0.668 3.703 14.304 1.00 15.91 290 GLY A C 1
ATOM 2241 O O . GLY A 1 296 ? 0.422 4.362 15.321 1.00 16.00 290 GLY A O 1
ATOM 2242 N N . GLN A 1 297 ? 1.097 4.246 13.163 1.00 15.05 291 GLN A N 1
ATOM 2243 C CA . GLN A 1 297 ? 1.332 5.683 13.024 1.00 15.66 291 GLN A CA 1
ATOM 2244 C C . GLN A 1 297 ? 0.041 6.483 13.129 1.00 15.44 291 GLN A C 1
ATOM 2245 O O . GLN A 1 297 ? 0.005 7.536 13.775 1.00 15.93 291 GLN A O 1
ATOM 2251 N N . HIS A 1 298 ? -1.007 5.990 12.478 1.00 15.01 292 HIS A N 1
ATOM 2252 C CA . HIS A 1 298 ? -2.297 6.671 12.490 1.00 14.95 292 HIS A CA 1
ATOM 2253 C C . HIS A 1 298 ? -2.822 6.826 13.914 1.00 14.48 292 HIS A C 1
ATOM 2254 O O . HIS A 1 298 ? -3.268 7.905 14.292 1.00 14.38 292 HIS A O 1
ATOM 2261 N N . ILE A 1 299 ? -2.782 5.734 14.680 1.00 14.30 293 ILE A N 1
ATOM 2262 C CA . ILE A 1 299 ? -3.185 5.745 16.096 1.00 15.17 293 ILE A CA 1
ATOM 2263 C C . ILE A 1 299 ? -2.364 6.754 16.913 1.00 14.63 293 ILE A C 1
ATOM 2264 O O . ILE A 1 299 ? -2.925 7.607 17.614 1.00 14.46 293 ILE A O 1
ATOM 2269 N N . ARG A 1 300 ? -1.037 6.680 16.797 1.00 14.41 294 ARG A N 1
ATOM 2270 C CA . ARG A 1 300 ? -0.145 7.633 17.479 1.00 14.53 294 ARG A CA 1
ATOM 2271 C C . ARG A 1 300 ? -0.480 9.067 17.123 1.00 14.32 294 ARG A C 1
ATOM 2272 O O . ARG A 1 300 ? -0.523 9.924 17.998 1.00 14.12 294 ARG A O 1
ATOM 2280 N N . ALA A 1 301 ? -0.727 9.313 15.839 1.00 13.90 295 ALA A N 1
ATOM 2281 C CA . ALA A 1 301 ? -1.007 10.662 15.345 1.00 14.29 295 ALA A CA 1
ATOM 2282 C C . ALA A 1 301 ? -2.269 11.261 15.963 1.00 14.44 295 ALA A C 1
ATOM 2283 O O . ALA A 1 301 ? -2.248 12.396 16.426 1.00 14.91 295 ALA A O 1
ATOM 2285 N N . ILE A 1 302 ? -3.363 10.506 15.965 1.00 14.11 296 ILE A N 1
ATOM 2286 C CA . ILE A 1 302 ? -4.619 11.047 16.494 1.00 14.71 296 ILE A CA 1
ATOM 2287 C C . ILE A 1 302 ? -4.640 11.084 18.018 1.00 14.53 296 ILE A C 1
ATOM 2288 O O . ILE A 1 302 ? -5.319 11.918 18.600 1.00 14.91 296 ILE A O 1
ATOM 2293 N N . CYS A 1 303 ? -3.899 10.180 18.651 1.00 14.68 297 CYS A N 1
ATOM 2294 C CA . CYS A 1 303 ? -3.831 10.130 20.110 1.00 16.22 297 CYS A CA 1
ATOM 2295 C C . CYS A 1 303 ? -2.774 11.095 20.650 1.00 16.70 297 CYS A C 1
ATOM 2296 O O . CYS A 1 303 ? -2.643 11.271 21.865 1.00 16.77 297 CYS A O 1
ATOM 2299 N N . ASN A 1 304 ? -2.032 11.709 19.727 1.00 17.44 298 ASN A N 1
ATOM 2300 C CA . ASN A 1 304 ? -0.954 12.646 20.036 1.00 18.29 298 ASN A CA 1
ATOM 2301 C C . ASN A 1 304 ? 0.177 12.010 20.850 1.00 18.60 298 ASN A C 1
ATOM 2302 O O . ASN A 1 304 ? 0.734 12.616 21.769 1.00 19.08 298 ASN A O 1
ATOM 2307 N N . LEU A 1 305 ? 0.516 10.777 20.492 1.00 18.56 299 LEU A N 1
ATOM 2308 C CA . LEU A 1 305 ? 1.716 10.126 21.017 1.00 18.62 299 LEU A CA 1
ATOM 2309 C C . LEU A 1 305 ? 2.888 10.475 20.105 1.00 18.57 299 LEU A C 1
ATOM 2310 O O . LEU A 1 305 ? 2.670 10.914 18.966 1.00 18.46 299 LEU A O 1
ATOM 2315 N N . PRO A 1 306 ? 4.132 10.291 20.587 1.00 18.33 300 PRO A N 1
ATOM 2316 C CA . PRO A 1 306 ? 5.266 10.465 19.685 1.00 18.08 300 PRO A CA 1
ATOM 2317 C C . PRO A 1 306 ? 5.121 9.496 18.512 1.00 17.62 300 PRO A C 1
ATOM 2318 O O . PRO A 1 306 ? 4.711 8.343 18.698 1.00 17.12 300 PRO A O 1
ATOM 2322 N N . LEU A 1 307 ? 5.442 9.964 17.316 1.00 16.52 301 LEU A N 1
ATOM 2323 C CA . LEU A 1 307 ? 5.336 9.116 16.143 1.00 16.54 301 LEU A CA 1
ATOM 2324 C C . LEU A 1 307 ? 6.503 8.139 16.141 1.00 16.95 301 LEU A C 1
ATOM 2325 O O . LEU A 1 307 ? 7.580 8.452 16.662 1.00 16.38 301 LEU A O 1
ATOM 2330 N N . GLY A 1 308 ? 6.277 6.959 15.571 1.00 16.97 302 GLY A N 1
ATOM 2331 C CA . GLY A 1 308 ? 7.351 5.990 15.378 1.00 17.34 302 GLY A CA 1
ATOM 2332 C C . GLY A 1 308 ? 8.190 6.333 14.161 1.00 17.75 302 GLY A C 1
ATOM 2333 O O . GLY A 1 308 ? 7.865 7.252 13.404 1.00 17.77 302 GLY A O 1
ATOM 2334 N N . GLU A 1 309 ? 9.280 5.593 13.969 1.00 18.30 303 GLU A N 1
ATOM 2335 C CA . GLU A 1 309 ? 10.116 5.786 12.789 1.00 18.82 303 GLU A CA 1
ATOM 2336 C C . GLU A 1 309 ? 9.526 5.081 11.568 1.00 18.86 303 GLU A C 1
ATOM 2337 O O . GLU A 1 309 ? 8.755 4.125 11.706 1.00 18.34 303 GLU A O 1
ATOM 2343 N N . THR A 1 310 ? 9.872 5.575 10.381 1.00 19.30 304 THR A N 1
ATOM 2344 C CA . THR A 1 310 ? 9.337 5.033 9.129 1.00 19.75 304 THR A CA 1
ATOM 2345 C C . THR A 1 310 ? 10.382 4.329 8.258 1.00 20.24 304 THR A C 1
ATOM 2346 O O . THR A 1 310 ? 10.132 4.070 7.069 1.00 20.45 304 THR A O 1
ATOM 2350 N N . ASN A 1 311 ? 11.547 4.033 8.833 1.00 20.32 305 ASN A N 1
ATOM 2351 C CA . ASN A 1 311 ? 12.625 3.386 8.079 1.00 20.58 305 ASN A CA 1
ATOM 2352 C C . ASN A 1 311 ? 12.153 2.129 7.400 1.00 20.26 305 ASN A C 1
ATOM 2353 O O . ASN A 1 311 ? 11.478 1.300 8.023 1.00 20.07 305 ASN A O 1
ATOM 2358 N N . LEU A 1 312 ? 12.521 1.985 6.129 1.00 19.91 306 LEU A N 1
ATOM 2359 C CA . LEU A 1 312 ? 12.347 0.730 5.423 1.00 20.07 306 LEU A CA 1
ATOM 2360 C C . LEU A 1 312 ? 13.420 -0.244 5.909 1.00 20.46 306 LEU A C 1
ATOM 2361 O O . LEU A 1 312 ? 14.618 -0.017 5.695 1.00 20.03 306 LEU A O 1
ATOM 2366 N N . LEU A 1 313 ? 12.981 -1.327 6.551 1.00 20.06 307 LEU A N 1
ATOM 2367 C CA . LEU A 1 313 ? 13.899 -2.287 7.152 1.00 20.38 307 LEU A CA 1
ATOM 2368 C C . LEU A 1 313 ? 14.240 -3.442 6.219 1.00 20.54 307 LEU A C 1
ATOM 2369 O O . LEU A 1 313 ? 15.249 -4.122 6.417 1.00 21.18 307 LEU A O 1
ATOM 2374 N N . LYS A 1 314 ? 13.407 -3.650 5.203 1.00 20.08 308 LYS A N 1
ATOM 2375 C CA . LYS A 1 314 ? 13.638 -4.660 4.181 1.00 20.05 308 LYS A CA 1
ATOM 2376 C C . LYS A 1 314 ? 12.789 -4.327 2.952 1.00 19.69 308 LYS A C 1
ATOM 2377 O O . LYS A 1 314 ? 11.643 -3.897 3.100 1.00 19.46 308 LYS A O 1
ATOM 2383 N N . PRO A 1 315 ? 13.335 -4.535 1.735 1.00 19.51 309 PRO A N 1
ATOM 2384 C CA . PRO A 1 315 ? 12.521 -4.294 0.545 1.00 19.33 309 PRO A CA 1
ATOM 2385 C C . PRO A 1 315 ? 11.319 -5.250 0.494 1.00 19.03 309 PRO A C 1
ATOM 2386 O O . PRO A 1 315 ? 11.367 -6.349 1.067 1.00 19.33 309 PRO A O 1
ATOM 2390 N N . VAL A 1 316 ? 10.254 -4.820 -0.173 1.00 18.19 310 VAL A N 1
ATOM 2391 C CA . VAL A 1 316 ? 8.968 -5.509 -0.093 1.00 17.83 310 VAL A CA 1
ATOM 2392 C C . VAL A 1 316 ? 8.158 -5.332 -1.372 1.00 17.67 310 VAL A C 1
ATOM 2393 O O . VAL A 1 316 ? 8.220 -4.275 -2.021 1.00 18.11 310 VAL A O 1
ATOM 2397 N N . VAL A 1 317 ? 7.422 -6.379 -1.742 1.00 17.13 311 VAL A N 1
ATOM 2398 C CA . VAL A 1 317 ? 6.329 -6.259 -2.702 1.00 16.51 311 VAL A CA 1
ATOM 2399 C C . VAL A 1 317 ? 5.033 -6.632 -1.993 1.00 16.89 311 VAL A C 1
ATOM 2400 O O . VAL A 1 317 ? 4.892 -7.748 -1.499 1.00 16.97 311 VAL A O 1
ATOM 2404 N N . MET A 1 318 ? 4.094 -5.689 -1.917 1.00 15.78 312 MET A N 1
ATOM 2405 C CA . MET A 1 318 ? 2.767 -6.023 -1.434 1.00 15.88 312 MET A CA 1
ATOM 2406 C C . MET A 1 318 ? 1.944 -6.476 -2.625 1.00 15.74 312 MET A C 1
ATOM 2407 O O . MET A 1 318 ? 1.967 -5.825 -3.668 1.00 15.36 312 MET A O 1
ATOM 2412 N N . VAL A 1 319 ? 1.251 -7.604 -2.488 1.00 15.77 313 VAL A N 1
ATOM 2413 C CA . VAL A 1 319 ? 0.335 -8.053 -3.534 1.00 16.19 313 VAL A CA 1
ATOM 2414 C C . VAL A 1 319 ? -1.067 -8.173 -2.952 1.00 16.15 313 VAL A C 1
ATOM 2415 O O . VAL A 1 319 ? -1.263 -8.810 -1.922 1.00 16.43 313 VAL A O 1
ATOM 2419 N N . ASN A 1 320 ? -2.042 -7.556 -3.610 1.00 16.40 314 ASN A N 1
ATOM 2420 C CA . ASN A 1 320 ? -3.424 -7.631 -3.158 1.00 17.14 314 ASN A CA 1
ATOM 2421 C C . ASN A 1 320 ? -4.044 -8.992 -3.442 1.00 17.38 314 ASN A C 1
ATOM 2422 O O . ASN A 1 320 ? -3.775 -9.590 -4.482 1.00 17.30 314 ASN A O 1
ATOM 2427 N N . ILE A 1 321 ? -4.888 -9.436 -2.511 1.00 17.56 315 ILE A N 1
ATOM 2428 C CA . ILE A 1 321 ? -5.663 -10.663 -2.633 1.00 18.25 315 ILE A CA 1
ATOM 2429 C C . ILE A 1 321 ? -7.137 -10.302 -2.779 1.00 18.55 315 ILE A C 1
ATOM 2430 O O . ILE A 1 321 ? -7.796 -9.909 -1.812 1.00 18.74 315 ILE A O 1
ATOM 2435 N N . LEU A 1 322 ? -7.644 -10.411 -4.006 1.00 19.39 316 LEU A N 1
ATOM 2436 C CA . LEU A 1 322 ? -9.067 -10.179 -4.269 1.00 20.05 316 LEU A CA 1
ATOM 2437 C C . LEU A 1 322 ? -9.851 -11.496 -4.132 1.00 21.07 316 LEU A C 1
ATOM 2438 O O . LEU A 1 322 ? -9.248 -12.569 -4.020 1.00 20.91 316 LEU A O 1
ATOM 2443 N N . GLY A 1 323 ? -11.181 -11.410 -4.137 1.00 21.77 317 GLY A N 1
ATOM 2444 C CA . GLY A 1 323 ? -12.053 -12.602 -4.107 1.00 23.11 317 GLY A CA 1
ATOM 2445 C C . GLY A 1 323 ? -11.641 -13.640 -5.145 1.00 23.83 317 GLY A C 1
ATOM 2446 O O . GLY A 1 323 ? -11.640 -14.836 -4.868 1.00 23.73 317 GLY A O 1
ATOM 2447 N N . GLU A 1 324 ? -11.257 -13.179 -6.331 1.00 24.46 318 GLU A N 1
ATOM 2448 C CA . GLU A 1 324 ? -10.785 -14.080 -7.385 1.00 25.28 318 GLU A CA 1
ATOM 2449 C C . GLU A 1 324 ? -9.426 -14.740 -7.083 1.00 25.53 318 GLU A C 1
ATOM 2450 O O . GLU A 1 324 ? -8.991 -15.606 -7.833 1.00 26.05 318 GLU A O 1
ATOM 2456 N N . HIS A 1 325 ? -8.749 -14.327 -6.009 1.00 25.10 319 HIS A N 1
ATOM 2457 C CA . HIS A 1 325 ? -7.436 -14.891 -5.672 1.00 24.76 319 HIS A CA 1
ATOM 2458 C C . HIS A 1 325 ? -7.402 -15.755 -4.416 1.00 25.09 319 HIS A C 1
ATOM 2459 O O . HIS A 1 325 ? -6.436 -16.479 -4.200 1.00 24.70 319 HIS A O 1
ATOM 2466 N N . ILE A 1 326 ? -8.422 -15.659 -3.572 1.00 25.81 320 ILE A N 1
ATOM 2467 C CA . ILE A 1 326 ? -8.341 -16.288 -2.251 1.00 26.84 320 ILE A CA 1
ATOM 2468 C C . ILE A 1 326 ? -8.169 -17.815 -2.325 1.00 27.17 320 ILE A C 1
ATOM 2469 O O . ILE A 1 326 ? -7.356 -18.382 -1.586 1.00 26.77 320 ILE A O 1
ATOM 2474 N N . GLU A 1 327 ? -8.889 -18.469 -3.242 1.00 27.39 321 GLU A N 1
ATOM 2475 C CA . GLU A 1 327 ? -8.739 -19.919 -3.411 1.00 28.29 321 GLU A CA 1
ATOM 2476 C C . GLU A 1 327 ? -7.317 -20.311 -3.782 1.00 27.39 321 GLU A C 1
ATOM 2477 O O . GLU A 1 327 ? -6.788 -21.261 -3.227 1.00 28.15 321 GLU A O 1
ATOM 2483 N N . GLY A 1 328 ? -6.696 -19.572 -4.696 1.00 26.73 322 GLY A N 1
ATOM 2484 C CA . GLY A 1 328 ? -5.304 -19.815 -5.074 1.00 26.27 322 GLY A CA 1
ATOM 2485 C C . GLY A 1 328 ? -4.320 -19.602 -3.928 1.00 26.19 322 GLY A C 1
ATOM 2486 O O . GLY A 1 328 ? -3.351 -20.349 -3.783 1.00 26.01 322 GLY A O 1
ATOM 2487 N N . VAL A 1 329 ? -4.564 -18.579 -3.114 1.00 25.50 323 VAL A N 1
ATOM 2488 C CA . VAL A 1 329 ? -3.725 -18.321 -1.935 1.00 24.94 323 VAL A CA 1
ATOM 2489 C C . VAL A 1 329 ? -3.783 -19.505 -0.945 1.00 25.48 323 VAL A C 1
ATOM 2490 O O . VAL A 1 329 ? -2.744 -20.019 -0.509 1.00 24.85 323 VAL A O 1
ATOM 2494 N N . LEU A 1 330 ? -5.001 -19.930 -0.619 1.00 26.66 324 LEU A N 1
ATOM 2495 C CA . LEU A 1 330 ? -5.232 -21.025 0.348 1.00 28.78 324 LEU A CA 1
ATOM 2496 C C . LEU A 1 330 ? -4.671 -22.357 -0.136 1.00 29.07 324 LEU A C 1
ATOM 2497 O O . LEU A 1 330 ? -4.175 -23.141 0.675 1.00 29.78 324 LEU A O 1
ATOM 2502 N N . ARG A 1 331 ? -4.747 -22.604 -1.445 1.00 29.67 325 ARG A N 1
ATOM 2503 C CA . ARG A 1 331 ? -4.185 -23.819 -2.050 1.00 30.56 325 ARG A CA 1
ATOM 2504 C C . ARG A 1 331 ? -2.654 -23.786 -2.041 1.00 30.44 325 ARG A C 1
ATOM 2505 O O . ARG A 1 331 ? -2.001 -24.820 -1.882 1.00 30.52 325 ARG A O 1
ATOM 2513 N N . GLN A 1 332 ? -2.092 -22.592 -2.202 1.00 30.20 326 GLN A N 1
ATOM 2514 C CA . GLN A 1 332 ? -0.649 -22.421 -2.320 1.00 30.25 326 GLN A CA 1
ATOM 2515 C C . GLN A 1 332 ? 0.002 -22.044 -0.990 1.00 29.69 326 GLN A C 1
ATOM 2516 O O . GLN A 1 332 ? 1.138 -21.572 -0.960 1.00 29.52 326 GLN A O 1
ATOM 2522 N N . VAL A 1 333 ? -0.709 -22.283 0.107 1.00 29.62 327 VAL A N 1
ATOM 2523 C CA . VAL A 1 333 ? -0.279 -21.801 1.421 1.00 29.69 327 VAL A CA 1
ATOM 2524 C C . VAL A 1 333 ? 1.090 -22.363 1.835 1.00 29.23 327 VAL A C 1
ATOM 2525 O O . VAL A 1 333 ? 1.903 -21.664 2.436 1.00 28.61 327 VAL A O 1
ATOM 2529 N N . ASN A 1 334 ? 1.350 -23.610 1.449 1.00 28.87 328 ASN A N 1
ATOM 2530 C CA . ASN A 1 334 ? 2.636 -24.255 1.696 1.00 28.90 328 ASN A CA 1
ATOM 2531 C C . ASN A 1 334 ? 3.794 -23.647 0.903 1.00 28.40 328 ASN A C 1
ATOM 2532 O O . ASN A 1 334 ? 4.949 -23.966 1.158 1.00 28.16 328 ASN A O 1
ATOM 2537 N N . ARG A 1 335 ? 3.493 -22.767 -0.050 1.00 28.23 329 ARG A N 1
ATOM 2538 C CA . ARG A 1 335 ? 4.539 -22.148 -0.859 1.00 28.43 329 ARG A CA 1
ATOM 2539 C C . ARG A 1 335 ? 4.826 -20.691 -0.460 1.00 28.31 329 ARG A C 1
ATOM 2540 O O . ARG A 1 335 ? 5.556 -19.979 -1.157 1.00 27.46 329 ARG A O 1
ATOM 2548 N N . LEU A 1 336 ? 4.302 -20.275 0.694 1.00 27.77 330 LEU A N 1
ATOM 2549 C CA . LEU A 1 336 ? 4.366 -18.878 1.116 1.00 27.62 330 LEU A CA 1
ATOM 2550 C C . LEU A 1 336 ? 5.577 -18.481 1.970 1.00 27.30 330 LEU A C 1
ATOM 2551 O O . LEU A 1 336 ? 5.500 -17.528 2.743 1.00 27.58 330 LEU A O 1
ATOM 2556 N N . THR A 1 337 ? 6.690 -19.193 1.815 1.00 26.62 331 THR A N 1
ATOM 2557 C CA . THR A 1 337 ? 7.960 -18.798 2.441 1.00 26.37 331 THR A CA 1
ATOM 2558 C C . THR A 1 337 ? 8.387 -17.379 2.015 1.00 25.85 331 THR A C 1
ATOM 2559 O O . THR A 1 337 ? 8.295 -17.021 0.833 1.00 25.19 331 THR A O 1
ATOM 2563 N N . GLY A 1 338 ? 8.845 -16.580 2.980 1.00 25.19 332 GLY A N 1
ATOM 2564 C CA . GLY A 1 338 ? 9.254 -15.195 2.723 1.00 24.69 332 GLY A CA 1
ATOM 2565 C C . GLY A 1 338 ? 8.089 -14.248 2.447 1.00 24.30 332 GLY A C 1
ATOM 2566 O O . GLY A 1 338 ? 8.299 -13.072 2.106 1.00 23.94 332 GLY A O 1
ATOM 2567 N N . CYS A 1 339 ? 6.873 -14.766 2.606 1.00 23.42 333 CYS A N 1
ATOM 2568 C CA . CYS A 1 339 ? 5.635 -14.026 2.344 1.00 23.39 333 CYS A CA 1
ATOM 2569 C C . CYS A 1 339 ? 4.861 -13.866 3.646 1.00 22.99 333 CYS A C 1
ATOM 2570 O O . CYS A 1 339 ? 4.818 -14.789 4.478 1.00 23.99 333 CYS A O 1
ATOM 2573 N N . TYR A 1 340 ? 4.283 -12.686 3.845 1.00 21.29 334 TYR A N 1
ATOM 2574 C CA . TYR A 1 340 ? 3.593 -12.379 5.095 1.00 19.78 334 TYR A CA 1
ATOM 2575 C C . TYR A 1 340 ? 2.139 -12.075 4.804 1.00 19.09 334 TYR A C 1
ATOM 2576 O O . TYR A 1 340 ? 1.794 -11.028 4.250 1.00 17.99 334 TYR A O 1
ATOM 2585 N N . LEU A 1 341 ? 1.305 -13.047 5.157 1.00 18.39 335 LEU A N 1
ATOM 2586 C CA . LEU A 1 341 ? -0.091 -13.073 4.760 1.00 18.82 335 LEU A CA 1
ATOM 2587 C C . LEU A 1 341 ? -0.964 -12.286 5.718 1.00 18.84 335 LEU A C 1
ATOM 2588 O O . LEU A 1 341 ? -0.838 -12.409 6.937 1.00 19.53 335 LEU A O 1
ATOM 2593 N N . HIS A 1 342 ? -1.843 -11.465 5.148 1.00 18.59 336 HIS A N 1
ATOM 2594 C CA . HIS A 1 342 ? -2.833 -10.726 5.908 1.00 18.20 336 HIS A CA 1
ATOM 2595 C C . HIS A 1 342 ? -4.200 -10.994 5.288 1.00 18.35 336 HIS A C 1
ATOM 2596 O O . HIS A 1 342 ? -4.396 -10.745 4.096 1.00 18.75 336 HIS A O 1
ATOM 2603 N N . LEU A 1 343 ? -5.129 -11.514 6.084 1.00 18.23 337 LEU A N 1
ATOM 2604 C CA . LEU A 1 343 ? -6.501 -11.753 5.617 1.00 18.86 337 LEU A CA 1
ATOM 2605 C C . LEU A 1 343 ? -7.499 -11.087 6.557 1.00 18.82 337 LEU A C 1
ATOM 2606 O O . LEU A 1 343 ? -7.355 -11.140 7.775 1.00 19.09 337 LEU A O 1
ATOM 2611 N N . TYR A 1 344 ? -8.507 -10.459 5.972 1.00 18.70 338 TYR A N 1
ATOM 2612 C CA . TYR A 1 344 ? -9.317 -9.469 6.676 1.00 19.58 338 TYR A CA 1
ATOM 2613 C C . TYR A 1 344 ? -10.561 -10.011 7.387 1.00 20.79 338 TYR A C 1
ATOM 2614 O O . TYR A 1 344 ? -11.246 -9.273 8.091 1.00 20.57 338 TYR A O 1
ATOM 2623 N N . GLY A 1 345 ? -10.857 -11.294 7.201 1.00 21.76 339 GLY A N 1
ATOM 2624 C CA . GLY A 1 345 ? -11.994 -11.903 7.868 1.00 23.38 339 GLY A CA 1
ATOM 2625 C C . GLY A 1 345 ? -13.348 -11.618 7.240 1.00 25.11 339 GLY A C 1
ATOM 2626 O O . GLY A 1 345 ? -14.365 -11.718 7.919 1.00 24.97 339 GLY A O 1
ATOM 2627 N N . LYS A 1 346 ? -13.368 -11.258 5.957 1.00 26.92 340 LYS A N 1
ATOM 2628 C CA . LYS A 1 346 ? -14.627 -11.080 5.225 1.00 29.59 340 LYS A CA 1
ATOM 2629 C C . LYS A 1 346 ? -15.224 -12.446 4.846 1.00 31.91 340 LYS A C 1
ATOM 2630 O O . LYS A 1 346 ? -14.497 -13.340 4.403 1.00 32.19 340 LYS A O 1
ATOM 2636 N N . GLU A 1 347 ? -16.537 -12.596 5.033 1.00 35.07 341 GLU A N 1
ATOM 2637 C CA . GLU A 1 347 ? -17.239 -13.867 4.762 1.00 37.86 341 GLU A CA 1
ATOM 2638 C C . GLU A 1 347 ? -17.477 -14.047 3.274 1.00 38.82 341 GLU A C 1
ATOM 2639 O O . GLU A 1 347 ? -17.121 -15.071 2.686 1.00 39.42 341 GLU A O 1
ATOM 2645 N N . GLU A 1 348 ? -18.095 -13.037 2.677 1.00 40.09 342 GLU A N 1
ATOM 2646 C CA . GLU A 1 348 ? -18.504 -13.080 1.284 1.00 40.84 342 GLU A CA 1
ATOM 2647 C C . GLU A 1 348 ? -17.328 -12.661 0.409 1.00 40.50 342 GLU A C 1
ATOM 2648 O O . GLU A 1 348 ? -16.751 -11.593 0.622 1.00 41.30 342 GLU A O 1
ATOM 2654 N N . ALA A 1 349 ? -16.981 -13.499 -0.568 1.00 39.96 343 ALA A N 1
ATOM 2655 C CA . ALA A 1 349 ? -15.819 -13.261 -1.434 1.00 39.37 343 ALA A CA 1
ATOM 2656 C C . ALA A 1 349 ? -16.146 -12.841 -2.880 1.00 38.78 343 ALA A C 1
ATOM 2657 O O . ALA A 1 349 ? -15.906 -13.602 -3.826 1.00 38.96 343 ALA A O 1
ATOM 2659 N N . LYS A 1 350 ? -16.668 -11.630 -3.062 1.00 37.60 344 LYS A N 1
ATOM 2660 C CA . LYS A 1 350 ? -16.902 -11.121 -4.418 1.00 36.38 344 LYS A CA 1
ATOM 2661 C C . LYS A 1 350 ? -15.583 -10.993 -5.195 1.00 34.88 344 LYS A C 1
ATOM 2662 O O . LYS A 1 350 ? -14.527 -10.769 -4.598 1.00 34.71 344 LYS A O 1
ATOM 2668 N N . ALA A 1 351 ? -15.659 -11.133 -6.519 1.00 32.86 345 ALA A N 1
ATOM 2669 C CA . ALA A 1 351 ? -14.483 -11.242 -7.394 1.00 31.40 345 ALA A CA 1
ATOM 2670 C C . ALA A 1 351 ? -13.439 -10.126 -7.262 1.00 30.37 345 ALA A C 1
ATOM 2671 O O . ALA A 1 351 ? -12.235 -10.395 -7.341 1.00 29.42 345 ALA A O 1
ATOM 2673 N N . GLN A 1 352 ? -13.905 -8.884 -7.101 1.00 29.13 346 GLN A N 1
ATOM 2674 C CA . GLN A 1 352 ? -13.010 -7.727 -7.007 1.00 28.65 346 GLN A CA 1
ATOM 2675 C C . GLN A 1 352 ? -12.924 -7.166 -5.586 1.00 27.79 346 GLN A C 1
ATOM 2676 O O . GLN A 1 352 ? -12.333 -6.110 -5.364 1.00 27.77 346 GLN A O 1
ATOM 2682 N N . ARG A 1 353 ? -13.515 -7.868 -4.628 1.00 26.79 347 ARG A N 1
ATOM 2683 C CA . ARG A 1 353 ? -13.452 -7.443 -3.238 1.00 26.14 347 ARG A CA 1
ATOM 2684 C C . ARG A 1 353 ? -12.060 -7.754 -2.689 1.00 25.07 347 ARG A C 1
ATOM 2685 O O . ARG A 1 353 ? -11.505 -8.832 -2.959 1.00 24.12 347 ARG A O 1
ATOM 2693 N N . LYS A 1 354 ? -11.509 -6.804 -1.932 1.00 23.76 348 LYS A N 1
ATOM 2694 C CA . LYS A 1 354 ? -10.202 -6.974 -1.306 1.00 23.02 348 LYS A CA 1
ATOM 2695 C C . LYS A 1 354 ? -10.362 -7.868 -0.075 1.00 22.28 348 LYS A C 1
ATOM 2696 O O . LYS A 1 354 ? -10.986 -7.470 0.915 1.00 21.58 348 LYS A O 1
ATOM 2702 N N . MET A 1 355 ? -9.827 -9.087 -0.171 1.00 21.57 349 MET A N 1
ATOM 2703 C CA . MET A 1 355 ? -9.946 -10.101 0.899 1.00 20.93 349 MET A CA 1
ATOM 2704 C C . MET A 1 355 ? -8.726 -10.115 1.834 1.00 20.05 349 MET A C 1
ATOM 2705 O O . MET A 1 355 ? -8.821 -10.540 2.983 1.00 19.58 349 MET A O 1
ATOM 2710 N N . GLY A 1 356 ? -7.585 -9.668 1.322 1.00 18.36 350 GLY A N 1
ATOM 2711 C CA . GLY A 1 356 ? -6.376 -9.554 2.121 1.00 17.56 350 GLY A CA 1
ATOM 2712 C C . GLY A 1 356 ? -5.234 -9.006 1.300 1.00 16.77 350 GLY A C 1
ATOM 2713 O O . GLY A 1 356 ? -5.439 -8.477 0.202 1.00 16.29 350 GLY A O 1
ATOM 2714 N N . HIS A 1 357 ? -4.020 -9.159 1.813 1.00 16.28 351 HIS A N 1
ATOM 2715 C CA . HIS A 1 357 ? -2.816 -8.842 1.039 1.00 16.31 351 HIS A CA 1
ATOM 2716 C C . HIS A 1 357 ? -1.652 -9.708 1.494 1.00 16.67 351 HIS A C 1
ATOM 2717 O O . HIS A 1 357 ? -1.679 -10.267 2.589 1.00 16.25 351 HIS A O 1
ATOM 2724 N N . VAL A 1 358 ? -0.631 -9.825 0.651 1.00 16.52 352 VAL A N 1
ATOM 2725 C CA . VAL A 1 358 ? 0.565 -10.519 1.069 1.00 16.75 352 VAL A CA 1
ATOM 2726 C C . VAL A 1 358 ? 1.780 -9.619 0.844 1.00 16.60 352 VAL A C 1
ATOM 2727 O O . VAL A 1 358 ? 1.950 -9.066 -0.240 1.00 16.79 352 VAL A O 1
ATOM 2731 N N . ASN A 1 359 ? 2.579 -9.433 1.900 1.00 15.95 353 ASN A N 1
ATOM 2732 C CA . ASN A 1 359 ? 3.834 -8.699 1.822 1.00 15.93 353 ASN A CA 1
ATOM 2733 C C . ASN A 1 359 ? 4.988 -9.660 1.617 1.00 16.68 353 ASN A C 1
ATOM 2734 O O . ASN A 1 359 ? 5.274 -10.499 2.493 1.00 17.16 353 ASN A O 1
ATOM 2739 N N . ILE A 1 360 ? 5.638 -9.548 0.465 1.00 17.05 354 ILE A N 1
ATOM 2740 C CA . ILE A 1 360 ? 6.736 -10.445 0.108 1.00 17.83 354 ILE A CA 1
ATOM 2741 C C . ILE A 1 360 ? 8.022 -9.666 0.373 1.00 18.72 354 ILE A C 1
ATOM 2742 O O . ILE A 1 360 ? 8.294 -8.673 -0.295 1.00 18.36 354 ILE A O 1
ATOM 2747 N N . LEU A 1 361 ? 8.782 -10.109 1.373 1.00 19.33 355 LEU A N 1
ATOM 2748 C CA . LEU A 1 361 ? 10.015 -9.455 1.781 1.00 21.05 355 LEU A CA 1
ATOM 2749 C C . LEU A 1 361 ? 11.199 -10.191 1.184 1.00 21.71 355 LEU A C 1
ATOM 2750 O O . LEU A 1 361 ? 11.231 -11.425 1.159 1.00 22.00 355 LEU A O 1
ATOM 2755 N N . ASN A 1 362 ? 12.159 -9.423 0.683 1.00 22.51 356 ASN A N 1
ATOM 2756 C CA . ASN A 1 362 ? 13.379 -9.976 0.105 1.00 23.47 356 ASN A CA 1
ATOM 2757 C C . ASN A 1 362 ? 14.399 -8.861 -0.044 1.00 24.10 356 ASN A C 1
ATOM 2758 O O . ASN A 1 362 ? 14.028 -7.731 -0.340 1.00 23.76 356 ASN A O 1
ATOM 2763 N N . ASP A 1 363 ? 15.676 -9.174 0.168 1.00 25.40 357 ASP A N 1
ATOM 2764 C CA . ASP A 1 363 ? 16.762 -8.196 -0.047 1.00 26.73 357 ASP A CA 1
ATOM 2765 C C . ASP A 1 363 ? 16.806 -7.690 -1.494 1.00 26.85 357 ASP A C 1
ATOM 2766 O O . ASP A 1 363 ? 17.313 -6.596 -1.769 1.00 26.76 357 ASP A O 1
ATOM 2771 N N . ASN A 1 364 ? 16.271 -8.496 -2.407 1.00 27.12 358 ASN A N 1
ATOM 2772 C CA . ASN A 1 364 ? 16.244 -8.174 -3.832 1.00 27.70 358 ASN A CA 1
ATOM 2773 C C . ASN A 1 364 ? 14.797 -8.048 -4.319 1.00 27.05 358 ASN A C 1
ATOM 2774 O O . ASN A 1 364 ? 14.046 -9.028 -4.360 1.00 26.41 358 ASN A O 1
ATOM 2779 N N . ILE A 1 365 ? 14.412 -6.822 -4.670 1.00 27.05 359 ILE A N 1
ATOM 2780 C CA . ILE A 1 365 ? 13.068 -6.520 -5.165 1.00 27.21 359 ILE A CA 1
ATOM 2781 C C . ILE A 1 365 ? 12.628 -7.409 -6.347 1.00 26.95 359 ILE A C 1
ATOM 2782 O O . ILE A 1 365 ? 11.470 -7.845 -6.414 1.00 26.02 359 ILE A O 1
ATOM 2787 N N . GLU A 1 366 ? 13.549 -7.687 -7.268 1.00 26.77 360 GLU A N 1
ATOM 2788 C CA . GLU A 1 366 ? 13.213 -8.515 -8.432 1.00 27.30 360 GLU A CA 1
ATOM 2789 C C . GLU A 1 366 ? 12.880 -9.957 -8.031 1.00 26.36 360 GLU A C 1
ATOM 2790 O O . GLU A 1 366 ? 11.986 -10.569 -8.611 1.00 26.43 360 GLU A O 1
ATOM 2796 N N . VAL A 1 367 ? 13.574 -10.478 -7.020 1.00 25.71 361 VAL A N 1
ATOM 2797 C CA . VAL A 1 367 ? 13.267 -11.806 -6.476 1.00 25.19 361 VAL A CA 1
ATOM 2798 C C . VAL A 1 367 ? 11.839 -11.832 -5.898 1.00 24.68 361 VAL A C 1
ATOM 2799 O O . VAL A 1 367 ? 11.075 -12.764 -6.153 1.00 24.02 361 VAL A O 1
ATOM 2803 N N . ALA A 1 368 ? 11.473 -10.793 -5.150 1.00 24.41 362 ALA A N 1
ATOM 2804 C CA . ALA A 1 368 ? 10.107 -10.671 -4.624 1.00 24.30 362 ALA A CA 1
ATOM 2805 C C . ALA A 1 368 ? 9.057 -10.662 -5.738 1.00 24.19 362 ALA A C 1
ATOM 2806 O O . ALA A 1 368 ? 8.082 -11.412 -5.681 1.00 23.81 362 ALA A O 1
ATOM 2808 N N . LEU A 1 369 ? 9.269 -9.832 -6.760 1.00 24.59 363 LEU A N 1
ATOM 2809 C CA . LEU A 1 369 ? 8.364 -9.806 -7.917 1.00 24.87 363 LEU A CA 1
ATOM 2810 C C . LEU A 1 369 ? 8.237 -11.188 -8.556 1.00 25.43 363 LEU A C 1
ATOM 2811 O O . LEU A 1 369 ? 7.125 -11.644 -8.846 1.00 25.08 363 LEU A O 1
ATOM 2816 N N . GLU A 1 370 ? 9.381 -11.847 -8.741 1.00 26.00 364 GLU A N 1
ATOM 2817 C CA . GLU A 1 370 ? 9.450 -13.191 -9.320 1.00 27.22 364 GLU A CA 1
ATOM 2818 C C . GLU A 1 370 ? 8.639 -14.182 -8.494 1.00 26.67 364 GLU A C 1
ATOM 2819 O O . GLU A 1 370 ? 7.950 -15.039 -9.052 1.00 26.62 364 GLU A O 1
ATOM 2825 N N . LYS A 1 371 ? 8.727 -14.055 -7.166 1.00 26.26 365 LYS A N 1
ATOM 2826 C CA . LYS A 1 371 ? 8.006 -14.933 -6.257 1.00 25.74 365 LYS A CA 1
ATOM 2827 C C . LYS A 1 371 ? 6.488 -14.850 -6.471 1.00 25.73 365 LYS A C 1
ATOM 2828 O O . LYS A 1 371 ? 5.808 -15.880 -6.561 1.00 25.14 365 LYS A O 1
ATOM 2834 N N . ALA A 1 372 ? 5.966 -13.630 -6.587 1.00 25.75 366 ALA A N 1
ATOM 2835 C CA . ALA A 1 372 ? 4.538 -13.427 -6.874 1.00 26.40 366 ALA A CA 1
ATOM 2836 C C . ALA A 1 372 ? 4.084 -14.152 -8.157 1.00 26.65 366 ALA A C 1
ATOM 2837 O O . ALA A 1 372 ? 3.067 -14.848 -8.159 1.00 26.79 366 ALA A O 1
ATOM 2839 N N . LYS A 1 373 ? 4.853 -13.990 -9.228 1.00 27.27 367 LYS A N 1
ATOM 2840 C CA . LYS A 1 373 ? 4.558 -14.635 -10.512 1.00 27.77 367 LYS A CA 1
ATOM 2841 C C . LYS A 1 373 ? 4.622 -16.162 -10.416 1.00 27.62 367 LYS A C 1
ATOM 2842 O O . LYS A 1 373 ? 3.706 -16.857 -10.875 1.00 27.06 367 LYS A O 1
ATOM 2848 N N . SER A 1 374 ? 5.684 -16.665 -9.787 1.00 27.55 368 SER A N 1
ATOM 2849 C CA . SER A 1 374 ? 5.914 -18.109 -9.661 1.00 27.90 368 SER A CA 1
ATOM 2850 C C . SER A 1 374 ? 4.812 -18.823 -8.880 1.00 28.19 368 SER A C 1
ATOM 2851 O O . SER A 1 374 ? 4.613 -20.018 -9.060 1.00 28.59 368 SER A O 1
ATOM 2854 N N . LEU A 1 375 ? 4.079 -18.086 -8.046 1.00 28.15 369 LEU A N 1
ATOM 2855 C CA . LEU A 1 375 ? 2.940 -18.632 -7.308 1.00 28.21 369 LEU A CA 1
ATOM 2856 C C . LEU A 1 375 ? 1.715 -18.922 -8.170 1.00 28.37 369 LEU A C 1
ATOM 2857 O O . LEU A 1 375 ? 0.858 -19.714 -7.776 1.00 28.32 369 LEU A O 1
ATOM 2862 N N . HIS A 1 376 ? 1.634 -18.274 -9.335 1.00 28.48 370 HIS A N 1
ATOM 2863 C CA . HIS A 1 376 ? 0.539 -18.453 -10.294 1.00 28.43 370 HIS A CA 1
ATOM 2864 C C . HIS A 1 376 ? -0.847 -18.230 -9.702 1.00 28.31 370 HIS A C 1
ATOM 2865 O O . HIS A 1 376 ? -1.791 -18.981 -9.981 1.00 29.08 370 HIS A O 1
ATOM 2872 N N . ILE A 1 377 ? -0.956 -17.200 -8.870 1.00 27.18 371 ILE A N 1
ATOM 2873 C CA . ILE A 1 377 ? -2.225 -16.810 -8.284 1.00 25.80 371 ILE A CA 1
ATOM 2874 C C . ILE A 1 377 ? -2.774 -15.619 -9.069 1.00 25.55 371 ILE A C 1
ATOM 2875 O O . ILE A 1 377 ? -3.980 -15.507 -9.290 1.00 24.81 371 ILE A O 1
ATOM 2880 N N . TRP A 1 378 ? -1.866 -14.760 -9.524 1.00 25.28 372 TRP A N 1
ATOM 2881 C CA . TRP A 1 378 ? -2.247 -13.493 -10.139 1.00 25.41 372 TRP A CA 1
ATOM 2882 C C . TRP A 1 378 ? -2.026 -13.448 -11.664 1.00 26.08 372 TRP A C 1
ATOM 2883 O O . TRP A 1 378 ? -1.876 -12.369 -12.232 1.00 26.11 372 TRP A O 1
ATOM 2894 N N . ASP A 1 379 ? -2.042 -14.617 -12.313 1.00 27.09 373 ASP A N 1
ATOM 2895 C CA . ASP A 1 379 ? -1.903 -14.723 -13.778 1.00 28.26 373 ASP A CA 1
ATOM 2896 C C . ASP A 1 379 ? -2.833 -13.795 -14.565 1.00 27.86 373 ASP A C 1
ATOM 2897 O O . ASP A 1 379 ? -2.450 -13.269 -15.613 1.00 28.10 373 ASP A O 1
ATOM 2902 N N . HIS A 1 380 ? -4.051 -13.621 -14.058 1.00 28.00 374 HIS A N 1
ATOM 2903 C CA . HIS A 1 380 ? -5.040 -12.702 -14.626 1.00 28.15 374 HIS A CA 1
ATOM 2904 C C . HIS A 1 380 ? -4.495 -11.277 -14.700 1.00 28.87 374 HIS A C 1
ATOM 2905 O O . HIS A 1 380 ? -4.532 -10.644 -15.764 1.00 28.77 374 HIS A O 1
ATOM 2912 N N . GLN A 1 381 ? -3.981 -10.791 -13.569 1.00 29.49 375 GLN A N 1
ATOM 2913 C CA . GLN A 1 381 ? -3.421 -9.445 -13.479 1.00 30.26 375 GLN A CA 1
ATOM 2914 C C . GLN A 1 381 ? -2.173 -9.335 -14.336 1.00 31.24 375 GLN A C 1
ATOM 2915 O O . GLN A 1 381 ? -2.000 -8.351 -15.071 1.00 31.10 375 GLN A O 1
ATOM 2921 N N . GLU A 1 382 ? -1.324 -10.359 -14.268 1.00 32.67 376 GLU A N 1
ATOM 2922 C CA . GLU A 1 382 ? -0.089 -10.404 -15.049 1.00 34.58 376 GLU A CA 1
ATOM 2923 C C . GLU A 1 382 ? -0.338 -10.414 -16.566 1.00 35.56 376 GLU A C 1
ATOM 2924 O O . GLU A 1 382 ? 0.425 -9.802 -17.319 1.00 35.44 376 GLU A O 1
ATOM 2930 N N . GLN A 1 383 ? -1.387 -11.125 -16.995 1.00 36.76 377 GLN A N 1
ATOM 2931 C CA . GLN A 1 383 ? -1.829 -11.172 -18.414 1.00 38.25 377 GLN A CA 1
ATOM 2932 C C . GLN A 1 383 ? -0.902 -11.989 -19.342 1.00 39.49 377 GLN A C 1
ATOM 2933 O O . GLN A 1 383 ? 0.234 -12.307 -18.963 1.00 40.41 377 GLN A O 1
ATOM 2939 N N . MET B 1 7 ? 0.612 -34.015 10.550 1.00 43.88 1 MET B N 1
ATOM 2940 C CA . MET B 1 7 ? 1.833 -34.503 9.848 1.00 44.27 1 MET B CA 1
ATOM 2941 C C . MET B 1 7 ? 2.026 -33.658 8.592 1.00 43.60 1 MET B C 1
ATOM 2942 O O . MET B 1 7 ? 3.013 -32.931 8.448 1.00 43.63 1 MET B O 1
ATOM 2947 N N . THR B 1 8 ? 1.056 -33.767 7.690 1.00 42.61 2 THR B N 1
ATOM 2948 C CA . THR B 1 8 ? 0.904 -32.859 6.564 1.00 41.45 2 THR B CA 1
ATOM 2949 C C . THR B 1 8 ? -0.325 -31.987 6.835 1.00 40.00 2 THR B C 1
ATOM 2950 O O . THR B 1 8 ? -0.751 -31.211 5.984 1.00 40.33 2 THR B O 1
ATOM 2954 N N . ARG B 1 9 ? -0.889 -32.131 8.030 1.00 38.14 3 ARG B N 1
ATOM 2955 C CA . ARG B 1 9 ? -2.108 -31.437 8.413 1.00 36.25 3 ARG B CA 1
ATOM 2956 C C . ARG B 1 9 ? -1.893 -29.930 8.483 1.00 35.06 3 ARG B C 1
ATOM 2957 O O . ARG B 1 9 ? -0.991 -29.448 9.167 1.00 35.00 3 ARG B O 1
ATOM 2965 N N . ILE B 1 10 ? -2.733 -29.191 7.770 1.00 33.52 4 ILE B N 1
ATOM 2966 C CA . ILE B 1 10 ? -2.630 -27.734 7.730 1.00 31.65 4 ILE B CA 1
ATOM 2967 C C . ILE B 1 10 ? -3.922 -27.135 8.271 1.00 30.42 4 ILE B C 1
ATOM 2968 O O . ILE B 1 10 ? -5.009 -27.547 7.874 1.00 29.76 4 ILE B O 1
ATOM 2973 N N . ILE B 1 11 ? -3.793 -26.192 9.202 1.00 28.95 5 ILE B N 1
ATOM 2974 C CA . ILE B 1 11 ? -4.934 -25.443 9.725 1.00 27.30 5 ILE B CA 1
ATOM 2975 C C . ILE B 1 11 ? -4.952 -24.104 8.991 1.00 27.45 5 ILE B C 1
ATOM 2976 O O . ILE B 1 11 ? -4.097 -23.237 9.223 1.00 26.49 5 ILE B O 1
ATOM 2981 N N . LEU B 1 12 ? -5.917 -23.955 8.088 1.00 26.69 6 LEU B N 1
ATOM 2982 C CA . LEU B 1 12 ? -5.941 -22.824 7.154 1.00 26.37 6 LEU B CA 1
ATOM 2983 C C . LEU B 1 12 ? -6.517 -21.565 7.788 1.00 26.25 6 LEU B C 1
ATOM 2984 O O . LEU B 1 12 ? -7.397 -21.654 8.649 1.00 25.74 6 LEU B O 1
ATOM 2989 N N . PRO B 1 13 ? -6.028 -20.377 7.362 1.00 26.59 7 PRO B N 1
ATOM 2990 C CA . PRO B 1 13 ? -6.652 -19.129 7.784 1.00 26.84 7 PRO B CA 1
ATOM 2991 C C . PRO B 1 13 ? -8.167 -19.223 7.637 1.00 26.91 7 PRO B C 1
ATOM 2992 O O . PRO B 1 13 ? -8.648 -19.875 6.708 1.00 27.56 7 PRO B O 1
ATOM 2996 N N . GLY B 1 14 ? -8.901 -18.619 8.564 1.00 26.92 8 GLY B N 1
ATOM 2997 C CA . GLY B 1 14 ? -10.361 -18.747 8.611 1.00 26.92 8 GLY B CA 1
ATOM 2998 C C . GLY B 1 14 ? -10.835 -19.705 9.691 1.00 27.12 8 GLY B C 1
ATOM 2999 O O . GLY B 1 14 ? -11.940 -19.556 10.226 1.00 27.21 8 GLY B O 1
ATOM 3000 N N . LYS B 1 15 ? -9.991 -20.686 10.025 1.00 26.96 9 LYS B N 1
ATOM 3001 C CA . LYS B 1 15 ? -10.296 -21.663 11.071 1.00 26.59 9 LYS B CA 1
ATOM 3002 C C . LYS B 1 15 ? -10.153 -21.022 12.448 1.00 26.41 9 LYS B C 1
ATOM 3003 O O . LYS B 1 15 ? -9.656 -19.898 12.573 1.00 26.35 9 LYS B O 1
ATOM 3009 N N . THR B 1 16 ? -10.565 -21.749 13.482 1.00 25.68 10 THR B N 1
ATOM 3010 C CA . THR B 1 16 ? -10.520 -21.252 14.851 1.00 25.04 10 THR B CA 1
ATOM 3011 C C . THR B 1 16 ? -9.383 -21.886 15.655 1.00 24.73 10 THR B C 1
ATOM 3012 O O . THR B 1 16 ? -9.260 -23.120 15.713 1.00 24.73 10 THR B O 1
ATOM 3016 N N . ILE B 1 17 ? -8.545 -21.031 16.245 1.00 23.41 11 ILE B N 1
ATOM 3017 C CA . ILE B 1 17 ? -7.490 -21.472 17.150 1.00 22.62 11 ILE B CA 1
ATOM 3018 C C . ILE B 1 17 ? -7.991 -21.281 18.580 1.00 22.68 11 ILE B C 1
ATOM 3019 O O . ILE B 1 17 ? -8.440 -20.190 18.955 1.00 22.48 11 ILE B O 1
ATOM 3024 N N . GLY B 1 18 ? -7.947 -22.357 19.363 1.00 22.22 12 GLY B N 1
ATOM 3025 C CA . GLY B 1 18 ? -8.326 -22.297 20.771 1.00 21.72 12 GLY B CA 1
ATOM 3026 C C . GLY B 1 18 ? -7.089 -22.161 21.637 1.00 21.53 12 GLY B C 1
ATOM 3027 O O . GLY B 1 18 ? -6.092 -22.868 21.437 1.00 21.37 12 GLY B O 1
ATOM 3028 N N . ILE B 1 19 ? -7.156 -21.245 22.594 1.00 21.21 13 ILE B N 1
ATOM 3029 C CA . ILE B 1 19 ? -6.044 -20.974 23.486 1.00 21.51 13 ILE B CA 1
ATOM 3030 C C . ILE B 1 19 ? -6.443 -21.216 24.938 1.00 22.10 13 ILE B C 1
ATOM 3031 O O . ILE B 1 19 ? -7.411 -20.638 25.429 1.00 22.32 13 ILE B O 1
ATOM 3036 N N . ILE B 1 20 ? -5.675 -22.059 25.618 1.00 22.45 14 ILE B N 1
ATOM 3037 C CA . ILE B 1 20 ? -5.849 -22.283 27.048 1.00 23.24 14 ILE B CA 1
ATOM 3038 C C . ILE B 1 20 ? -5.004 -21.281 27.838 1.00 23.34 14 ILE B C 1
ATOM 3039 O O . ILE B 1 20 ? -3.774 -21.399 27.888 1.00 23.20 14 ILE B O 1
ATOM 3044 N N . GLY B 1 21 ? -5.681 -20.306 28.444 1.00 23.06 15 GLY B N 1
ATOM 3045 C CA . GLY B 1 21 ? -5.032 -19.254 29.239 1.00 23.60 15 GLY B CA 1
ATOM 3046 C C . GLY B 1 21 ? -5.215 -17.921 28.542 1.00 23.19 15 GLY B C 1
ATOM 3047 O O . GLY B 1 21 ? -4.981 -17.815 27.342 1.00 23.91 15 GLY B O 1
ATOM 3048 N N . GLY B 1 22 ? -5.631 -16.901 29.285 1.00 23.27 16 GLY B N 1
ATOM 3049 C CA . GLY B 1 22 ? -5.947 -15.601 28.690 1.00 22.77 16 GLY B CA 1
ATOM 3050 C C . GLY B 1 22 ? -5.004 -14.467 29.047 1.00 22.64 16 GLY B C 1
ATOM 3051 O O . GLY B 1 22 ? -5.369 -13.298 28.926 1.00 23.20 16 GLY B O 1
ATOM 3052 N N . GLY B 1 23 ? -3.795 -14.799 29.490 1.00 21.91 17 GLY B N 1
ATOM 3053 C CA . GLY B 1 23 ? -2.798 -13.781 29.837 1.00 21.10 17 GLY B CA 1
ATOM 3054 C C . GLY B 1 23 ? -2.239 -13.079 28.601 1.00 20.57 17 GLY B C 1
ATOM 3055 O O . GLY B 1 23 ? -2.728 -13.279 27.486 1.00 20.64 17 GLY B O 1
ATOM 3056 N N . GLN B 1 24 ? -1.212 -12.255 28.811 1.00 20.31 18 GLN B N 1
ATOM 3057 C CA . GLN B 1 24 ? -0.608 -11.465 27.736 1.00 19.15 18 GLN B CA 1
ATOM 3058 C C . GLN B 1 24 ? -0.055 -12.307 26.590 1.00 18.45 18 GLN B C 1
ATOM 3059 O O . GLN B 1 24 ? -0.112 -11.886 25.439 1.00 17.77 18 GLN B O 1
ATOM 3065 N N . LEU B 1 25 ? 0.456 -13.496 26.900 1.00 18.18 19 LEU B N 1
ATOM 3066 C CA . LEU B 1 25 ? 1.021 -14.369 25.861 1.00 17.97 19 LEU B CA 1
ATOM 3067 C C . LEU B 1 25 ? -0.068 -14.832 24.896 1.00 18.39 19 LEU B C 1
ATOM 3068 O O . LEU B 1 25 ? 0.120 -14.797 23.678 1.00 17.50 19 LEU B O 1
ATOM 3073 N N . GLY B 1 26 ? -1.218 -15.225 25.442 1.00 18.72 20 GLY B N 1
ATOM 3074 C CA . GLY B 1 26 ? -2.379 -15.586 24.610 1.00 19.20 20 GLY B CA 1
ATOM 3075 C C . GLY B 1 26 ? -2.924 -14.404 23.819 1.00 18.96 20 GLY B C 1
ATOM 3076 O O . GLY B 1 26 ? -3.317 -14.565 22.668 1.00 20.25 20 GLY B O 1
ATOM 3077 N N . ARG B 1 27 ? -2.954 -13.224 24.437 1.00 18.82 21 ARG B N 1
ATOM 3078 C CA . ARG B 1 27 ? -3.402 -12.000 23.769 1.00 18.63 21 ARG B CA 1
ATOM 3079 C C . ARG B 1 27 ? -2.547 -11.732 22.536 1.00 18.67 21 ARG B C 1
ATOM 3080 O O . ARG B 1 27 ? -3.065 -11.505 21.451 1.00 18.09 21 ARG B O 1
ATOM 3088 N N . MET B 1 28 ? -1.230 -11.800 22.701 1.00 18.89 22 MET B N 1
ATOM 3089 C CA . MET B 1 28 ? -0.325 -11.546 21.591 1.00 19.02 22 MET B CA 1
ATOM 3090 C C . MET B 1 28 ? -0.331 -12.648 20.536 1.00 18.84 22 MET B C 1
ATOM 3091 O O . MET B 1 28 ? -0.218 -12.341 19.344 1.00 19.35 22 MET B O 1
ATOM 3096 N N . MET B 1 29 ? -0.486 -13.913 20.953 1.00 18.27 23 MET B N 1
ATOM 3097 C CA . MET B 1 29 ? -0.763 -15.004 19.997 1.00 18.18 23 MET B CA 1
ATOM 3098 C C . MET B 1 29 ? -1.993 -14.663 19.168 1.00 17.66 23 MET B C 1
ATOM 3099 O O . MET B 1 29 ? -2.011 -14.864 17.944 1.00 17.04 23 MET B O 1
ATOM 3104 N N . ALA B 1 30 ? -3.027 -14.172 19.855 1.00 16.98 24 ALA B N 1
ATOM 3105 C CA . ALA B 1 30 ? -4.319 -13.899 19.223 1.00 17.03 24 ALA B CA 1
ATOM 3106 C C . ALA B 1 30 ? -4.220 -12.772 18.199 1.00 17.09 24 ALA B C 1
ATOM 3107 O O . ALA B 1 30 ? -4.747 -12.881 17.097 1.00 17.26 24 ALA B O 1
ATOM 3109 N N . LEU B 1 31 ? -3.554 -11.685 18.571 1.00 17.66 25 LEU B N 1
ATOM 3110 C CA . LEU B 1 31 ? -3.382 -10.560 17.657 1.00 18.29 25 LEU B CA 1
ATOM 3111 C C . LEU B 1 31 ? -2.648 -10.959 16.377 1.00 18.54 25 LEU B C 1
ATOM 3112 O O . LEU B 1 31 ? -3.038 -10.562 15.285 1.00 18.99 25 LEU B O 1
ATOM 3117 N N . ALA B 1 32 ? -1.605 -11.769 16.517 1.00 18.69 26 ALA B N 1
ATOM 3118 C CA . ALA B 1 32 ? -0.858 -12.285 15.373 1.00 18.87 26 ALA B CA 1
ATOM 3119 C C . ALA B 1 32 ? -1.746 -13.166 14.501 1.00 18.90 26 ALA B C 1
ATOM 3120 O O . ALA B 1 32 ? -1.735 -13.031 13.277 1.00 18.65 26 ALA B O 1
ATOM 3122 N N . ALA B 1 33 ? -2.521 -14.054 15.132 1.00 18.48 27 ALA B N 1
ATOM 3123 C CA . ALA B 1 33 ? -3.433 -14.940 14.402 1.00 19.05 27 ALA B CA 1
ATOM 3124 C C . ALA B 1 33 ? -4.535 -14.163 13.668 1.00 18.86 27 ALA B C 1
ATOM 3125 O O . ALA B 1 33 ? -4.944 -14.550 12.576 1.00 18.84 27 ALA B O 1
ATOM 3127 N N . LYS B 1 34 ? -5.003 -13.071 14.271 1.00 19.71 28 LYS B N 1
ATOM 3128 C CA . LYS B 1 34 ? -6.042 -12.219 13.663 1.00 20.02 28 LYS B CA 1
ATOM 3129 C C . LYS B 1 34 ? -5.577 -11.546 12.373 1.00 20.52 28 LYS B C 1
ATOM 3130 O O . LYS B 1 34 ? -6.376 -11.371 11.439 1.00 20.59 28 LYS B O 1
ATOM 3136 N N . GLU B 1 35 ? -4.298 -11.161 12.320 1.00 20.30 29 GLU B N 1
ATOM 3137 C CA . GLU B 1 35 ? -3.736 -10.559 11.109 1.00 21.30 29 GLU B CA 1
ATOM 3138 C C . GLU B 1 35 ? -3.862 -11.521 9.933 1.00 20.97 29 GLU B C 1
ATOM 3139 O O . GLU B 1 35 ? -4.138 -11.094 8.813 1.00 20.44 29 GLU B O 1
ATOM 3145 N N . MET B 1 36 ? -3.686 -12.815 10.213 1.00 21.04 30 MET B N 1
ATOM 3146 C CA . MET B 1 36 ? -3.759 -13.861 9.198 1.00 21.91 30 MET B CA 1
ATOM 3147 C C . MET B 1 36 ? -5.180 -14.362 8.929 1.00 21.60 30 MET B C 1
ATOM 3148 O O . MET B 1 36 ? -5.366 -15.227 8.082 1.00 22.03 30 MET B O 1
ATOM 3153 N N . GLY B 1 37 ? -6.174 -13.835 9.648 1.00 21.66 31 GLY B N 1
ATOM 3154 C CA . GLY B 1 37 ? -7.573 -14.186 9.394 1.00 21.24 31 GLY B CA 1
ATOM 3155 C C . GLY B 1 37 ? -8.130 -15.380 10.163 1.00 21.72 31 GLY B C 1
ATOM 3156 O O . GLY B 1 37 ? -9.174 -15.936 9.792 1.00 20.73 31 GLY B O 1
ATOM 3157 N N . TYR B 1 38 ? -7.440 -15.776 11.233 1.00 21.62 32 TYR B N 1
ATOM 3158 C CA . TYR B 1 38 ? -7.943 -16.820 12.129 1.00 22.13 32 TYR B CA 1
ATOM 3159 C C . TYR B 1 38 ? -8.953 -16.257 13.114 1.00 22.42 32 TYR B C 1
ATOM 3160 O O . TYR B 1 38 ? -8.863 -15.096 13.504 1.00 23.07 32 TYR B O 1
ATOM 3169 N N . LYS B 1 39 ? -9.907 -17.096 13.509 1.00 22.58 33 LYS B N 1
ATOM 3170 C CA . LYS B 1 39 ? -10.768 -16.824 14.644 1.00 23.17 33 LYS B CA 1
ATOM 3171 C C . LYS B 1 39 ? -10.086 -17.348 15.903 1.00 22.69 33 LYS B C 1
ATOM 3172 O O . LYS B 1 39 ? -9.253 -18.255 15.828 1.00 22.71 33 LYS B O 1
ATOM 3178 N N . ILE B 1 40 ? -10.447 -16.780 17.054 1.00 22.31 34 ILE B N 1
ATOM 3179 C CA . ILE B 1 40 ? -9.804 -17.129 18.326 1.00 22.12 34 ILE B CA 1
ATOM 3180 C C . ILE B 1 40 ? -10.816 -17.435 19.422 1.00 22.15 34 ILE B C 1
ATOM 3181 O O . ILE B 1 40 ? -11.735 -16.642 19.694 1.00 21.99 34 ILE B O 1
ATOM 3186 N N . ALA B 1 41 ? -10.612 -18.580 20.063 1.00 21.98 35 ALA B N 1
ATOM 3187 C CA . ALA B 1 41 ? -11.360 -18.969 21.248 1.00 22.51 35 ALA B CA 1
ATOM 3188 C C . ALA B 1 41 ? -10.390 -19.043 22.424 1.00 22.61 35 ALA B C 1
ATOM 3189 O O . ALA B 1 41 ? -9.269 -19.529 22.272 1.00 22.72 35 ALA B O 1
ATOM 3191 N N . VAL B 1 42 ? -10.807 -18.556 23.585 1.00 23.45 36 VAL B N 1
ATOM 3192 C CA . VAL B 1 42 ? -9.947 -18.615 24.769 1.00 24.65 36 VAL B CA 1
ATOM 3193 C C . VAL B 1 42 ? -10.672 -19.130 26.013 1.00 25.17 36 VAL B C 1
ATOM 3194 O O . VAL B 1 42 ? -11.823 -18.769 26.277 1.00 25.40 36 VAL B O 1
ATOM 3198 N N . LEU B 1 43 ? -9.977 -19.971 26.773 1.00 26.49 37 LEU B N 1
ATOM 3199 C CA . LEU B 1 43 ? -10.441 -20.383 28.102 1.00 27.67 37 LEU B CA 1
ATOM 3200 C C . LEU B 1 43 ? -9.559 -19.755 29.191 1.00 28.48 37 LEU B C 1
ATOM 3201 O O . LEU B 1 43 ? -8.346 -19.968 29.210 1.00 28.31 37 LEU B O 1
ATOM 3206 N N . ASP B 1 44 ? -10.177 -18.985 30.086 1.00 29.47 38 ASP B N 1
ATOM 3207 C CA . ASP B 1 44 ? -9.482 -18.351 31.209 1.00 31.15 38 ASP B CA 1
ATOM 3208 C C . ASP B 1 44 ? -10.445 -18.241 32.402 1.00 32.10 38 ASP B C 1
ATOM 3209 O O . ASP B 1 44 ? -11.619 -17.935 32.205 1.00 32.24 38 ASP B O 1
ATOM 3214 N N . PRO B 1 45 ? -9.944 -18.458 33.638 1.00 33.13 39 PRO B N 1
ATOM 3215 C CA . PRO B 1 45 ? -10.786 -18.419 34.844 1.00 33.80 39 PRO B CA 1
ATOM 3216 C C . PRO B 1 45 ? -11.394 -17.063 35.188 1.00 34.36 39 PRO B C 1
ATOM 3217 O O . PRO B 1 45 ? -12.359 -17.020 35.951 1.00 34.45 39 PRO B O 1
ATOM 3221 N N . THR B 1 46 ? -10.839 -15.969 34.664 1.00 34.56 40 THR B N 1
ATOM 3222 C CA . THR B 1 46 ? -11.375 -14.640 34.973 1.00 34.96 40 THR B CA 1
ATOM 3223 C C . THR B 1 46 ? -11.920 -13.947 33.720 1.00 34.63 40 THR B C 1
ATOM 3224 O O . THR B 1 46 ? -11.287 -13.973 32.661 1.00 34.34 40 THR B O 1
ATOM 3228 N N . LYS B 1 47 ? -13.094 -13.335 33.860 1.00 33.93 41 LYS B N 1
ATOM 3229 C CA . LYS B 1 47 ? -13.737 -12.587 32.778 1.00 33.78 41 LYS B CA 1
ATOM 3230 C C . LYS B 1 47 ? -12.905 -11.400 32.255 1.00 32.94 41 LYS B C 1
ATOM 3231 O O . LYS B 1 47 ? -12.261 -10.697 33.029 1.00 32.91 41 LYS B O 1
ATOM 3237 N N . ASN B 1 48 ? -12.947 -11.195 30.937 1.00 32.09 42 ASN B N 1
ATOM 3238 C CA . ASN B 1 48 ? -12.288 -10.070 30.265 1.00 31.60 42 ASN B CA 1
ATOM 3239 C C . ASN B 1 48 ? -10.761 -10.070 30.436 1.00 30.54 42 ASN B C 1
ATOM 3240 O O . ASN B 1 48 ? -10.144 -9.022 30.666 1.00 30.43 42 ASN B O 1
ATOM 3245 N N . SER B 1 49 ? -10.169 -11.256 30.321 1.00 28.80 43 SER B N 1
ATOM 3246 C CA . SER B 1 49 ? -8.714 -11.415 30.355 1.00 27.69 43 SER B CA 1
ATOM 3247 C C . SER B 1 49 ? -8.063 -10.680 29.171 1.00 26.60 43 SER B C 1
ATOM 3248 O O . SER B 1 49 ? -8.742 -10.377 28.185 1.00 26.37 43 SER B O 1
ATOM 3251 N N . PRO B 1 50 ? -6.749 -10.384 29.265 1.00 25.71 44 PRO B N 1
ATOM 3252 C CA . PRO B 1 50 ? -6.061 -9.757 28.137 1.00 24.84 44 PRO B CA 1
ATOM 3253 C C . PRO B 1 50 ? -6.392 -10.403 26.789 1.00 24.31 44 PRO B C 1
ATOM 3254 O O . PRO B 1 50 ? -6.639 -9.693 25.820 1.00 23.88 44 PRO B O 1
ATOM 3258 N N . CYS B 1 51 ? -6.408 -11.736 26.742 1.00 24.11 45 CYS B N 1
ATOM 3259 C CA . CYS B 1 51 ? -6.701 -12.473 25.509 1.00 24.33 45 CYS B CA 1
ATOM 3260 C C . CYS B 1 51 ? -8.182 -12.379 25.107 1.00 24.37 45 CYS B C 1
ATOM 3261 O O . CYS B 1 51 ? -8.491 -12.176 23.934 1.00 24.27 45 CYS B O 1
ATOM 3264 N N . ALA B 1 52 ? -9.085 -12.509 26.077 1.00 24.51 46 ALA B N 1
ATOM 3265 C CA . ALA B 1 52 ? -10.535 -12.376 25.820 1.00 25.09 46 ALA B CA 1
ATOM 3266 C C . ALA B 1 52 ? -10.882 -11.075 25.092 1.00 25.46 46 ALA B C 1
ATOM 3267 O O . ALA B 1 52 ? -11.786 -11.055 24.257 1.00 25.55 46 ALA B O 1
ATOM 3269 N N . GLN B 1 53 ? -10.148 -10.009 25.413 1.00 25.60 47 GLN B N 1
ATOM 3270 C CA . GLN B 1 53 ? -10.293 -8.688 24.782 1.00 26.11 47 GLN B CA 1
ATOM 3271 C C . GLN B 1 53 ? -10.004 -8.681 23.275 1.00 26.46 47 GLN B C 1
ATOM 3272 O O . GLN B 1 53 ? -10.298 -7.703 22.582 1.00 26.21 47 GLN B O 1
ATOM 3278 N N . VAL B 1 54 ? -9.417 -9.766 22.778 1.00 27.00 48 VAL B N 1
ATOM 3279 C CA . VAL B 1 54 ? -9.114 -9.896 21.346 1.00 27.76 48 VAL B CA 1
ATOM 3280 C C . VAL B 1 54 ? -9.762 -11.143 20.713 1.00 27.89 48 VAL B C 1
ATOM 3281 O O . VAL B 1 54 ? -9.829 -11.268 19.494 1.00 28.70 48 VAL B O 1
ATOM 3285 N N . ALA B 1 55 ? -10.238 -12.059 21.544 1.00 28.10 49 ALA B N 1
ATOM 3286 C CA . ALA B 1 55 ? -10.813 -13.315 21.073 1.00 27.89 49 ALA B CA 1
ATOM 3287 C C . ALA B 1 55 ? -12.257 -13.141 20.608 1.00 28.35 49 ALA B C 1
ATOM 3288 O O . ALA B 1 55 ? -12.972 -12.264 21.092 1.00 27.78 49 ALA B O 1
ATOM 3290 N N . ASP B 1 56 ? -12.678 -13.994 19.677 1.00 28.82 50 ASP B N 1
ATOM 3291 C CA . ASP B 1 56 ? -14.067 -14.027 19.231 1.00 29.80 50 ASP B CA 1
ATOM 3292 C C . ASP B 1 56 ? -14.973 -14.698 20.259 1.00 29.97 50 ASP B C 1
ATOM 3293 O O . ASP B 1 56 ? -16.118 -14.295 20.436 1.00 29.87 50 ASP B O 1
ATOM 3298 N N . ILE B 1 57 ? -14.451 -15.722 20.931 1.00 30.39 51 ILE B N 1
ATOM 3299 C CA . ILE B 1 57 ? -15.232 -16.485 21.902 1.00 31.07 51 ILE B CA 1
ATOM 3300 C C . ILE B 1 57 ? -14.456 -16.630 23.197 1.00 31.22 51 ILE B C 1
ATOM 3301 O O . ILE B 1 57 ? -13.279 -17.024 23.193 1.00 30.40 51 ILE B O 1
ATOM 3306 N N . GLU B 1 58 ? -15.134 -16.318 24.300 1.00 31.59 52 GLU B N 1
ATOM 3307 C CA . GLU B 1 58 ? -14.557 -16.390 25.630 1.00 32.39 52 GLU B CA 1
ATOM 3308 C C . GLU B 1 58 ? -15.263 -17.467 26.465 1.00 32.87 52 GLU B C 1
ATOM 3309 O O . GLU B 1 58 ? -16.493 -17.461 26.571 1.00 32.80 52 GLU B O 1
ATOM 3315 N N . ILE B 1 59 ? -14.481 -18.381 27.043 1.00 32.95 53 ILE B N 1
ATOM 3316 C CA . ILE B 1 59 ? -14.986 -19.379 27.995 1.00 32.78 53 ILE B CA 1
ATOM 3317 C C . ILE B 1 59 ? -14.394 -19.095 29.375 1.00 33.54 53 ILE B C 1
ATOM 3318 O O . ILE B 1 59 ? -13.208 -19.332 29.609 1.00 33.19 53 ILE B O 1
ATOM 3323 N N . VAL B 1 60 ? -15.215 -18.564 30.278 1.00 34.06 54 VAL B N 1
ATOM 3324 C CA . VAL B 1 60 ? -14.771 -18.283 31.638 1.00 35.29 54 VAL B CA 1
ATOM 3325 C C . VAL B 1 60 ? -14.976 -19.542 32.479 1.00 36.12 54 VAL B C 1
ATOM 3326 O O . VAL B 1 60 ? -16.110 -19.973 32.707 1.00 35.65 54 VAL B O 1
ATOM 3330 N N . ALA B 1 61 ? -13.864 -20.135 32.910 1.00 37.17 55 ALA B N 1
ATOM 3331 C CA . ALA B 1 61 ? -13.868 -21.404 33.638 1.00 38.22 55 ALA B CA 1
ATOM 3332 C C . ALA B 1 61 ? -12.471 -21.745 34.147 1.00 39.14 55 ALA B C 1
ATOM 3333 O O . ALA B 1 61 ? -11.476 -21.222 33.635 1.00 38.80 55 ALA B O 1
ATOM 3335 N N . SER B 1 62 ? -12.408 -22.625 35.148 1.00 40.24 56 SER B N 1
ATOM 3336 C CA . SER B 1 62 ? -11.141 -23.120 35.691 1.00 41.41 56 SER B CA 1
ATOM 3337 C C . SER B 1 62 ? -10.402 -23.984 34.675 1.00 41.94 56 SER B C 1
ATOM 3338 O O . SER B 1 62 ? -11.023 -24.586 33.797 1.00 41.95 56 SER B O 1
ATOM 3341 N N . TYR B 1 63 ? -9.078 -24.050 34.809 1.00 42.87 57 TYR B N 1
ATOM 3342 C CA . TYR B 1 63 ? -8.242 -24.877 33.933 1.00 43.95 57 TYR B CA 1
ATOM 3343 C C . TYR B 1 63 ? -8.462 -26.377 34.135 1.00 44.87 57 TYR B C 1
ATOM 3344 O O . TYR B 1 63 ? -8.238 -27.171 33.216 1.00 45.09 57 TYR B O 1
ATOM 3353 N N . ASP B 1 64 ? -8.899 -26.759 35.335 1.00 45.93 58 ASP B N 1
ATOM 3354 C CA . ASP B 1 64 ? -9.225 -28.157 35.635 1.00 47.00 58 ASP B CA 1
ATOM 3355 C C . ASP B 1 64 ? -10.669 -28.546 35.260 1.00 47.21 58 ASP B C 1
ATOM 3356 O O . ASP B 1 64 ? -11.049 -29.715 35.380 1.00 47.36 58 ASP B O 1
ATOM 3361 N N . ASP B 1 65 ? -11.459 -27.569 34.808 1.00 47.47 59 ASP B N 1
ATOM 3362 C CA . ASP B 1 65 ? -12.848 -27.800 34.389 1.00 47.60 59 ASP B CA 1
ATOM 3363 C C . ASP B 1 65 ? -12.881 -28.566 33.070 1.00 48.01 59 ASP B C 1
ATOM 3364 O O . ASP B 1 65 ? -12.926 -27.972 31.983 1.00 48.00 59 ASP B O 1
ATOM 3369 N N . LEU B 1 66 ? -12.876 -29.892 33.189 1.00 48.18 60 LEU B N 1
ATOM 3370 C CA . LEU B 1 66 ? -12.847 -30.803 32.049 1.00 48.36 60 LEU B CA 1
ATOM 3371 C C . LEU B 1 66 ? -13.993 -30.554 31.062 1.00 47.97 60 LEU B C 1
ATOM 3372 O O . LEU B 1 66 ? -13.827 -30.753 29.861 1.00 48.39 60 LEU B O 1
ATOM 3377 N N . LYS B 1 67 ? -15.138 -30.107 31.570 1.00 47.51 61 LYS B N 1
ATOM 3378 C CA . LYS B 1 67 ? -16.309 -29.838 30.735 1.00 47.09 61 LYS B CA 1
ATOM 3379 C C . LYS B 1 67 ? -16.083 -28.619 29.838 1.00 46.32 61 LYS B C 1
ATOM 3380 O O . LYS B 1 67 ? -16.368 -28.660 28.640 1.00 46.22 61 LYS B O 1
ATOM 3386 N N . ALA B 1 68 ? -15.569 -27.540 30.429 1.00 45.15 62 ALA B N 1
ATOM 3387 C CA . ALA B 1 68 ? -15.246 -26.319 29.691 1.00 43.97 62 ALA B CA 1
ATOM 3388 C C . ALA B 1 68 ? -14.121 -26.547 28.676 1.00 43.09 62 ALA B C 1
ATOM 3389 O O . ALA B 1 68 ? -14.160 -26.002 27.569 1.00 42.61 62 ALA B O 1
ATOM 3391 N N . ILE B 1 69 ? -13.135 -27.363 29.060 1.00 42.22 63 ILE B N 1
ATOM 3392 C CA . ILE B 1 69 ? -12.065 -27.801 28.160 1.00 41.62 63 ILE B CA 1
ATOM 3393 C C . ILE B 1 69 ? -12.622 -28.535 26.936 1.00 41.10 63 ILE B C 1
ATOM 3394 O O . ILE B 1 69 ? -12.139 -28.345 25.815 1.00 41.10 63 ILE B O 1
ATOM 3399 N N . GLN B 1 70 ? -13.643 -29.366 27.152 1.00 40.25 64 GLN B N 1
ATOM 3400 C CA . GLN B 1 70 ? -14.312 -30.049 26.045 1.00 39.32 64 GLN B CA 1
ATOM 3401 C C . GLN B 1 70 ? -15.014 -29.036 25.143 1.00 38.09 64 GLN B C 1
ATOM 3402 O O . GLN B 1 70 ? -14.972 -29.164 23.920 1.00 37.69 64 GLN B O 1
ATOM 3408 N N . HIS B 1 71 ? -15.651 -28.036 25.754 1.00 36.87 65 HIS B N 1
ATOM 3409 C CA . HIS B 1 71 ? -16.301 -26.961 25.009 1.00 36.33 65 HIS B CA 1
ATOM 3410 C C . HIS B 1 71 ? -15.280 -26.222 24.125 1.00 35.48 65 HIS B C 1
ATOM 3411 O O . HIS B 1 71 ? -15.532 -26.001 22.940 1.00 35.39 65 HIS B O 1
ATOM 3418 N N . LEU B 1 72 ? -14.118 -25.888 24.689 1.00 34.69 66 LEU B N 1
ATOM 3419 C CA . LEU B 1 72 ? -13.028 -25.280 23.913 1.00 33.81 66 LEU B CA 1
ATOM 3420 C C . LEU B 1 72 ? -12.618 -26.161 22.737 1.00 33.66 66 LEU B C 1
ATOM 3421 O O . LEU B 1 72 ? -12.483 -25.683 21.612 1.00 33.22 66 LEU B O 1
ATOM 3426 N N . ALA B 1 73 ? -12.446 -27.452 23.004 1.00 33.62 67 ALA B N 1
ATOM 3427 C CA . ALA B 1 73 ? -12.085 -28.428 21.977 1.00 33.98 67 ALA B CA 1
ATOM 3428 C C . ALA B 1 73 ? -13.092 -28.501 20.827 1.00 34.11 67 ALA B C 1
ATOM 3429 O O . ALA B 1 73 ? -12.698 -28.683 19.673 1.00 34.17 67 ALA B O 1
ATOM 3431 N N . GLU B 1 74 ? -14.381 -28.366 21.150 1.00 34.45 68 GLU B N 1
ATOM 3432 C CA . GLU B 1 74 ? -15.469 -28.449 20.158 1.00 34.99 68 GLU B CA 1
ATOM 3433 C C . GLU B 1 74 ? -15.526 -27.287 19.166 1.00 34.40 68 GLU B C 1
ATOM 3434 O O . GLU B 1 74 ? -15.826 -27.486 17.979 1.00 34.77 68 GLU B O 1
ATOM 3440 N N . ILE B 1 75 ? -15.266 -26.082 19.659 1.00 33.34 69 ILE B N 1
ATOM 3441 C CA . ILE B 1 75 ? -15.364 -24.877 18.840 1.00 32.57 69 ILE B CA 1
ATOM 3442 C C . ILE B 1 75 ? -14.031 -24.505 18.166 1.00 31.84 69 ILE B C 1
ATOM 3443 O O . ILE B 1 75 ? -13.972 -23.546 17.407 1.00 31.80 69 ILE B O 1
ATOM 3448 N N . SER B 1 76 ? -12.979 -25.280 18.440 1.00 30.67 70 SER B N 1
ATO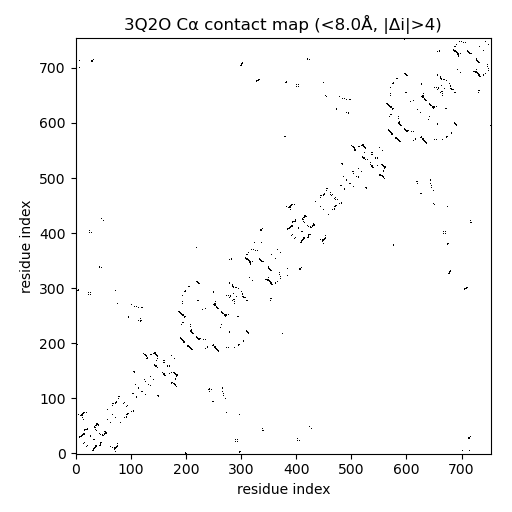M 3449 C CA . SER B 1 76 ? -11.633 -25.009 17.925 1.00 29.60 70 SER B CA 1
ATOM 3450 C C . SER B 1 76 ? -11.192 -26.040 16.890 1.00 28.83 70 SER B C 1
ATOM 3451 O O . SER B 1 76 ? -11.515 -27.226 16.987 1.00 28.99 70 SER B O 1
ATOM 3454 N N . ASP B 1 77 ? -10.445 -25.583 15.897 1.00 27.48 71 ASP B N 1
ATOM 3455 C CA . ASP B 1 77 ? -9.876 -26.475 14.904 1.00 26.32 71 ASP B CA 1
ATOM 3456 C C . ASP B 1 77 ? -8.491 -26.941 15.346 1.00 25.80 71 ASP B C 1
ATOM 3457 O O . ASP B 1 77 ? -8.013 -28.001 14.937 1.00 25.41 71 ASP B O 1
ATOM 3462 N N . VAL B 1 78 ? -7.861 -26.134 16.196 1.00 24.89 72 VAL B N 1
ATOM 3463 C CA . VAL B 1 78 ? -6.574 -26.467 16.805 1.00 24.40 72 VAL B CA 1
ATOM 3464 C C . VAL B 1 78 ? -6.518 -25.795 18.170 1.00 24.20 72 VAL B C 1
ATOM 3465 O O . VAL B 1 78 ? -7.120 -24.736 18.377 1.00 24.02 72 VAL B O 1
ATOM 3469 N N . VAL B 1 79 ? -5.816 -26.431 19.103 1.00 23.83 73 VAL B N 1
ATOM 3470 C CA . VAL B 1 79 ? -5.684 -25.920 20.463 1.00 23.87 73 VAL B CA 1
ATOM 3471 C C . VAL B 1 79 ? -4.205 -25.800 20.840 1.00 23.67 73 VAL B C 1
ATOM 3472 O O . VAL B 1 79 ? -3.394 -26.652 20.497 1.00 22.96 73 VAL B O 1
ATOM 3476 N N . THR B 1 80 ? -3.889 -24.718 21.533 1.00 24.17 74 THR B N 1
ATOM 3477 C CA . THR B 1 80 ? -2.557 -24.444 22.044 1.00 24.89 74 THR B CA 1
ATOM 3478 C C . THR B 1 80 ? -2.761 -23.894 23.440 1.00 26.05 74 THR B C 1
ATOM 3479 O O . THR B 1 80 ? -3.881 -23.549 23.823 1.00 25.95 74 THR B O 1
ATOM 3483 N N . TYR B 1 81 ? -1.692 -23.845 24.217 1.00 27.24 75 TYR B N 1
ATOM 3484 C CA . TYR B 1 81 ? -1.775 -23.285 25.546 1.00 29.27 75 TYR B CA 1
ATOM 3485 C C . TYR B 1 81 ? -0.763 -22.154 25.678 1.00 30.74 75 TYR B C 1
ATOM 3486 O O . TYR B 1 81 ? 0.282 -22.159 25.022 1.00 30.38 75 TYR B O 1
ATOM 3495 N N . GLU B 1 82 ? -1.088 -21.184 26.519 1.00 32.97 76 GLU B N 1
ATOM 3496 C CA . GLU B 1 82 ? -0.119 -20.186 26.925 1.00 35.98 76 GLU B CA 1
ATOM 3497 C C . GLU B 1 82 ? 0.117 -20.311 28.430 1.00 38.45 76 GLU B C 1
ATOM 3498 O O . GLU B 1 82 ? 1.216 -20.040 28.905 1.00 39.06 76 GLU B O 1
ATOM 3504 N N . PHE B 1 83 ? -0.914 -20.747 29.161 1.00 41.21 77 PHE B N 1
ATOM 3505 C CA . PHE B 1 83 ? -0.808 -21.011 30.598 1.00 43.92 77 PHE B CA 1
ATOM 3506 C C . PHE B 1 83 ? 0.022 -22.278 30.802 1.00 45.47 77 PHE B C 1
ATOM 3507 O O . PHE B 1 83 ? -0.342 -23.360 30.330 1.00 45.98 77 PHE B O 1
ATOM 3515 N N . GLU B 1 84 ? 1.147 -22.127 31.491 1.00 47.25 78 GLU B N 1
ATOM 3516 C CA . GLU B 1 84 ? 2.158 -23.177 31.554 1.00 49.02 78 GLU B CA 1
ATOM 3517 C C . GLU B 1 84 ? 2.013 -24.099 32.768 1.00 49.91 78 GLU B C 1
ATOM 3518 O O . GLU B 1 84 ? 2.628 -25.170 32.818 1.00 49.97 78 GLU B O 1
ATOM 3524 N N . ASN B 1 85 ? 1.200 -23.681 33.739 1.00 51.09 79 ASN B N 1
ATOM 3525 C CA . ASN B 1 85 ? 0.913 -24.498 34.921 1.00 52.24 79 ASN B CA 1
ATOM 3526 C C . ASN B 1 85 ? -0.334 -25.373 34.776 1.00 52.73 79 ASN B C 1
ATOM 3527 O O . ASN B 1 85 ? -0.844 -25.904 35.760 1.00 53.16 79 ASN B O 1
ATOM 3532 N N . ILE B 1 86 ? -0.817 -25.522 33.547 1.00 53.47 80 ILE B N 1
ATOM 3533 C CA . ILE B 1 86 ? -1.950 -26.399 33.253 1.00 53.97 80 ILE B CA 1
ATOM 3534 C C . ILE B 1 86 ? -1.599 -27.854 33.602 1.00 54.50 80 ILE B C 1
ATOM 3535 O O . ILE B 1 86 ? -0.462 -28.290 33.407 1.00 54.50 80 ILE B O 1
ATOM 3540 N N . ASP B 1 87 ? -2.568 -28.582 34.154 1.00 55.28 81 ASP B N 1
ATOM 3541 C CA . ASP B 1 87 ? -2.390 -29.996 34.481 1.00 56.04 81 ASP B CA 1
ATOM 3542 C C . ASP B 1 87 ? -2.292 -30.797 33.189 1.00 56.27 81 ASP B C 1
ATOM 3543 O O . ASP B 1 87 ? -3.201 -30.742 32.355 1.00 56.20 81 ASP B O 1
ATOM 3548 N N . TYR B 1 88 ? -1.197 -31.538 33.022 1.00 56.60 82 TYR B N 1
ATOM 3549 C CA . TYR B 1 88 ? -0.964 -32.247 31.761 1.00 57.05 82 TYR B CA 1
ATOM 3550 C C . TYR B 1 88 ? -1.927 -33.406 31.489 1.00 57.05 82 TYR B C 1
ATOM 3551 O O . TYR B 1 88 ? -1.951 -33.942 30.379 1.00 57.16 82 TYR B O 1
ATOM 3560 N N . ARG B 1 89 ? -2.722 -33.784 32.491 1.00 56.99 83 ARG B N 1
ATOM 3561 C CA . ARG B 1 89 ? -3.797 -34.763 32.302 1.00 57.09 83 ARG B CA 1
ATOM 3562 C C . ARG B 1 89 ? -4.858 -34.181 31.358 1.00 56.75 83 ARG B C 1
ATOM 3563 O O . ARG B 1 89 ? -5.411 -34.895 30.510 1.00 56.64 83 ARG B O 1
ATOM 3571 N N . CYS B 1 90 ? -5.120 -32.880 31.506 1.00 56.09 84 CYS B N 1
ATOM 3572 C CA . CYS B 1 90 ? -6.050 -32.164 30.634 1.00 55.55 84 CYS B CA 1
ATOM 3573 C C . CYS B 1 90 ? -5.535 -32.082 29.198 1.00 54.64 84 CYS B C 1
ATOM 3574 O O . CYS B 1 90 ? -6.314 -32.206 28.253 1.00 54.53 84 CYS B O 1
ATOM 3577 N N . LEU B 1 91 ? -4.224 -31.891 29.043 1.00 53.71 85 LEU B N 1
ATOM 3578 C CA . LEU B 1 91 ? -3.587 -31.896 27.722 1.00 52.78 85 LEU B CA 1
ATOM 3579 C C . LEU B 1 91 ? -3.562 -33.293 27.100 1.00 52.32 85 LEU B C 1
ATOM 3580 O O . LEU B 1 91 ? -3.545 -33.433 25.871 1.00 52.02 85 LEU B O 1
ATOM 3585 N N . GLN B 1 92 ? -3.542 -34.318 27.951 1.00 51.65 86 GLN B N 1
ATOM 3586 C CA . GLN B 1 92 ? -3.620 -35.702 27.490 1.00 51.21 86 GLN B CA 1
A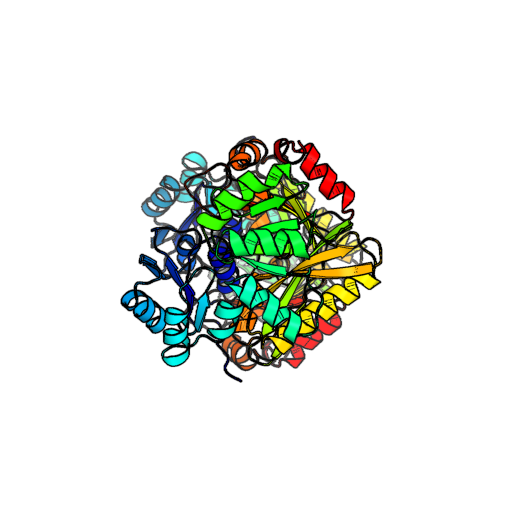TOM 3587 C C . GLN B 1 92 ? -4.994 -35.990 26.898 1.00 50.83 86 GLN B C 1
ATOM 3588 O O . GLN B 1 92 ? -5.100 -36.710 25.904 1.00 50.78 86 GLN B O 1
ATOM 3594 N N . TRP B 1 93 ? -6.032 -35.414 27.507 1.00 50.37 87 TRP B N 1
ATOM 3595 C CA . TRP B 1 93 ? -7.400 -35.523 26.997 1.00 50.07 87 TRP B CA 1
ATOM 3596 C C . TRP B 1 93 ? -7.525 -34.896 25.605 1.00 49.41 87 TRP B C 1
ATOM 3597 O O . TRP B 1 93 ? -8.098 -35.496 24.687 1.00 49.32 87 TRP B O 1
ATOM 3608 N N . LEU B 1 94 ? -6.972 -33.692 25.465 1.00 48.43 88 LEU B N 1
ATOM 3609 C CA . LEU B 1 94 ? -7.054 -32.922 24.229 1.00 47.53 88 LEU B CA 1
ATOM 3610 C C . LEU B 1 94 ? -6.320 -33.555 23.050 1.00 47.23 88 LEU B C 1
ATOM 3611 O O . LEU B 1 94 ? -6.830 -33.541 21.933 1.00 47.11 88 LEU B O 1
ATOM 3616 N N . GLU B 1 95 ? -5.133 -34.111 23.284 1.00 46.84 89 GLU B N 1
ATOM 3617 C CA . GLU B 1 95 ? -4.370 -34.711 22.183 1.00 46.81 89 GLU B CA 1
ATOM 3618 C C . GLU B 1 95 ? -5.042 -35.958 21.609 1.00 46.35 89 GLU B C 1
ATOM 3619 O O . GLU B 1 95 ? -4.748 -36.359 20.481 1.00 46.50 89 GLU B O 1
ATOM 3625 N N . LYS B 1 96 ? -5.948 -36.551 22.386 1.00 45.91 90 LYS B N 1
ATOM 3626 C CA . LYS B 1 96 ? -6.675 -37.750 21.969 1.00 45.40 90 LYS B CA 1
ATOM 3627 C C . LYS B 1 96 ? -8.050 -37.426 21.391 1.00 44.64 90 LYS B C 1
ATOM 3628 O O . LYS B 1 96 ? -8.488 -38.075 20.444 1.00 44.96 90 LYS B O 1
ATOM 3634 N N . HIS B 1 97 ? -8.722 -36.417 21.940 1.00 43.57 91 HIS B N 1
ATOM 3635 C CA . HIS B 1 97 ? -10.084 -36.077 21.495 1.00 42.52 91 HIS B CA 1
ATOM 3636 C C . HIS B 1 97 ? -10.221 -34.764 20.700 1.00 41.10 91 HIS B C 1
ATOM 3637 O O . HIS B 1 97 ? -11.268 -34.502 20.107 1.00 41.15 91 HIS B O 1
ATOM 3644 N N . ALA B 1 98 ? -9.160 -33.960 20.683 1.00 39.03 92 ALA B N 1
ATOM 3645 C CA . ALA B 1 98 ? -9.106 -32.738 19.882 1.00 36.76 92 ALA B CA 1
ATOM 3646 C C . ALA B 1 98 ? -7.768 -32.693 19.139 1.00 35.14 92 ALA B C 1
ATOM 3647 O O . ALA B 1 98 ? -7.067 -33.702 19.074 1.00 35.27 92 ALA B O 1
ATOM 3649 N N . TYR B 1 99 ? -7.410 -31.543 18.572 1.00 32.73 93 TYR B N 1
ATOM 3650 C CA . TYR B 1 99 ? -6.129 -31.426 17.881 1.00 30.71 93 TYR B CA 1
ATOM 3651 C C . TYR B 1 99 ? -5.152 -30.541 18.655 1.00 29.58 93 TYR B C 1
ATOM 3652 O O . TYR B 1 99 ? -5.280 -29.316 18.670 1.00 29.11 93 TYR B O 1
ATOM 3661 N N . LEU B 1 100 ? -4.179 -31.178 19.300 1.00 28.23 94 LEU B N 1
ATOM 3662 C CA . LEU B 1 100 ? -3.177 -30.463 20.094 1.00 27.64 94 LEU B CA 1
ATOM 3663 C C . LEU B 1 100 ? -1.798 -30.858 19.580 1.00 27.23 94 LEU B C 1
ATOM 3664 O O . LEU B 1 100 ? -1.156 -31.731 20.165 1.00 27.06 94 LEU B O 1
ATOM 3669 N N . PRO B 1 101 ? -1.340 -30.228 18.476 1.00 26.84 95 PRO B N 1
ATOM 3670 C CA . PRO B 1 101 ? -0.085 -30.658 17.844 1.00 26.68 95 PRO B CA 1
ATOM 3671 C C . PRO B 1 101 ? 1.148 -30.559 18.743 1.00 26.70 95 PRO B C 1
ATOM 3672 O O . PRO B 1 101 ? 2.107 -31.301 18.529 1.00 26.40 95 PRO B O 1
ATOM 3676 N N . GLN B 1 102 ? 1.123 -29.667 19.732 1.00 26.87 96 GLN B N 1
ATOM 3677 C CA . GLN B 1 102 ? 2.224 -29.561 20.699 1.00 27.66 96 GLN B CA 1
ATOM 3678 C C . GLN B 1 102 ? 2.424 -30.825 21.544 1.00 28.08 96 GLN B C 1
ATOM 3679 O O . GLN B 1 102 ? 3.536 -31.089 22.028 1.00 27.51 96 GLN B O 1
ATOM 3685 N N . GLY B 1 103 ? 1.337 -31.577 21.734 1.00 28.46 97 GLY B N 1
ATOM 3686 C CA . GLY B 1 103 ? 1.339 -32.752 22.610 1.00 28.74 97 GLY B CA 1
ATOM 3687 C C . GLY B 1 103 ? 1.363 -32.392 24.086 1.00 29.21 97 GLY B C 1
ATOM 3688 O O . GLY B 1 103 ? 1.432 -31.215 24.459 1.00 29.50 97 GLY B O 1
ATOM 3689 N N . SER B 1 104 ? 1.322 -33.421 24.925 1.00 29.55 98 SER B N 1
ATOM 3690 C CA . SER B 1 104 ? 1.343 -33.267 26.373 1.00 30.01 98 SER B CA 1
ATOM 3691 C C . SER B 1 104 ? 2.736 -33.526 26.949 1.00 30.46 98 SER B C 1
ATOM 3692 O O . SER B 1 104 ? 3.038 -33.083 28.057 1.00 30.61 98 SER B O 1
ATOM 3695 N N . GLN B 1 105 ? 3.559 -34.262 26.207 1.00 31.50 99 GLN B N 1
ATOM 3696 C CA . GLN B 1 105 ? 4.860 -34.732 26.701 1.00 32.79 99 GLN B CA 1
ATOM 3697 C C . GLN B 1 105 ? 5.784 -33.588 27.086 1.00 32.92 99 GLN B C 1
ATOM 3698 O O . GLN B 1 105 ? 6.311 -33.576 28.193 1.00 32.96 99 GLN B O 1
ATOM 3704 N N . LEU B 1 106 ? 5.974 -32.630 26.174 1.00 32.81 100 LEU B N 1
ATOM 3705 C CA . LEU B 1 106 ? 6.958 -31.566 26.389 1.00 32.98 100 LEU B CA 1
ATOM 3706 C C . LEU B 1 106 ? 6.595 -30.689 27.577 1.00 33.10 100 LEU B C 1
ATOM 3707 O O . LEU B 1 106 ? 7.468 -30.269 28.344 1.00 32.65 100 LEU B O 1
ATOM 3712 N N . LEU B 1 107 ? 5.303 -30.416 27.718 1.00 33.35 101 LEU B N 1
ATOM 3713 C CA . LEU B 1 107 ? 4.807 -29.650 28.846 1.00 34.27 101 LEU B CA 1
ATOM 3714 C C . LEU B 1 107 ? 5.159 -30.359 30.160 1.00 34.34 101 LEU B C 1
ATOM 3715 O O . LEU B 1 107 ? 5.671 -29.735 31.083 1.00 34.57 101 LEU B O 1
ATOM 3720 N N . SER B 1 108 ? 4.909 -31.666 30.220 1.00 34.89 102 SER B N 1
ATOM 3721 C CA . SER B 1 108 ? 5.195 -32.461 31.420 1.00 35.45 102 SER B CA 1
ATOM 3722 C C . SER B 1 108 ? 6.691 -32.472 31.765 1.00 35.44 102 SER B C 1
ATOM 3723 O O . SER B 1 108 ? 7.051 -32.420 32.938 1.00 35.85 102 SER B O 1
ATOM 3726 N N . LYS B 1 109 ? 7.548 -32.505 30.745 1.00 35.24 103 LYS B N 1
ATOM 3727 C CA . LYS B 1 109 ? 8.993 -32.489 30.961 1.00 35.30 103 LYS B CA 1
ATOM 3728 C C . LYS B 1 109 ? 9.514 -31.153 31.470 1.00 35.16 103 LYS B C 1
ATOM 3729 O O . LYS B 1 109 ? 10.457 -31.130 32.268 1.00 35.68 103 LYS B O 1
ATOM 3735 N N . THR B 1 110 ? 8.902 -30.051 31.027 1.00 34.52 104 THR B N 1
ATOM 3736 C CA . THR B 1 110 ? 9.419 -28.697 31.292 1.00 33.85 104 THR B CA 1
ATOM 3737 C C . THR B 1 110 ? 8.780 -27.996 32.492 1.00 33.70 104 THR B C 1
ATOM 3738 O O . THR B 1 110 ? 9.251 -26.932 32.913 1.00 33.70 104 THR B O 1
ATOM 3742 N N . GLN B 1 111 ? 7.715 -28.595 33.023 1.00 33.17 105 GLN B N 1
ATOM 3743 C CA . GLN B 1 111 ? 6.979 -28.078 34.175 1.00 33.27 105 GLN B CA 1
ATOM 3744 C C . GLN B 1 111 ? 7.697 -28.292 35.490 1.00 32.39 105 GLN B C 1
ATOM 3745 O O . GLN B 1 111 ? 7.468 -27.569 36.455 1.00 32.78 105 GLN B O 1
ATOM 3751 N N . ASN B 1 112 ? 8.525 -29.323 35.537 1.00 31.36 106 ASN B N 1
ATOM 3752 C CA . ASN B 1 112 ? 9.200 -29.698 36.757 1.00 30.55 106 ASN B CA 1
ATOM 3753 C C . ASN B 1 112 ? 10.702 -29.569 36.540 1.00 30.03 106 ASN B C 1
ATOM 3754 O O . ASN B 1 112 ? 11.256 -30.232 35.668 1.00 29.35 106 ASN B O 1
ATOM 3759 N N . ARG B 1 113 ? 11.341 -28.698 37.322 1.00 29.68 107 ARG B N 1
ATOM 3760 C CA . ARG B 1 113 ? 12.770 -28.400 37.182 1.00 29.87 107 ARG B CA 1
ATOM 3761 C C . ARG B 1 113 ? 13.676 -29.638 37.192 1.00 29.62 107 ARG B C 1
ATOM 3762 O O . ARG B 1 113 ? 14.659 -29.686 36.454 1.00 29.63 107 ARG B O 1
ATOM 3770 N N . PHE B 1 114 ? 13.340 -30.630 38.017 1.00 29.33 108 PHE B N 1
ATOM 3771 C CA . PHE B 1 114 ? 14.091 -31.892 38.064 1.00 29.40 108 PHE B CA 1
ATOM 3772 C C . PHE B 1 114 ? 13.908 -32.717 36.791 1.00 29.24 108 PHE B C 1
ATOM 3773 O O . PHE B 1 114 ? 14.893 -33.182 36.214 1.00 28.85 108 PHE B O 1
ATOM 3781 N N . THR B 1 115 ? 12.662 -32.900 36.350 1.00 29.14 109 THR B N 1
ATOM 3782 C CA . THR B 1 115 ? 12.404 -33.662 35.118 1.00 29.35 109 THR B CA 1
ATOM 3783 C C . THR B 1 115 ? 13.013 -32.918 33.925 1.00 28.95 109 THR B C 1
ATOM 3784 O O . THR B 1 115 ? 13.552 -33.531 33.007 1.00 28.81 109 THR B O 1
ATOM 3788 N N . GLU B 1 116 ? 12.947 -31.592 33.978 1.00 28.58 110 GLU B N 1
ATOM 3789 C CA . GLU B 1 116 ? 13.563 -30.725 32.978 1.00 28.49 110 GLU B CA 1
ATOM 3790 C C . GLU B 1 116 ? 15.070 -30.971 32.840 1.00 28.45 110 GLU B C 1
ATOM 3791 O O . GLU B 1 116 ? 15.566 -31.173 31.732 1.00 27.73 110 GLU B O 1
ATOM 3797 N N . LYS B 1 117 ? 15.778 -30.959 33.968 1.00 28.42 111 LYS B N 1
ATOM 3798 C CA . LYS B 1 117 ? 17.222 -31.187 33.983 1.00 29.20 111 LYS B CA 1
ATOM 3799 C C . LYS B 1 117 ? 17.595 -32.550 33.393 1.00 29.05 111 LYS B C 1
ATOM 3800 O O . LYS B 1 117 ? 18.558 -32.655 32.627 1.00 28.93 111 LYS B O 1
ATOM 3806 N N . ASN B 1 118 ? 16.826 -33.581 33.738 1.00 29.48 112 ASN B N 1
ATOM 3807 C CA . ASN B 1 118 ? 17.061 -34.933 33.219 1.00 30.36 112 ASN B CA 1
ATOM 3808 C C . ASN B 1 118 ? 16.930 -34.971 31.691 1.00 30.33 112 ASN B C 1
ATOM 3809 O O . ASN B 1 118 ? 17.700 -35.652 31.016 1.00 29.92 112 ASN B O 1
ATOM 3814 N N . ALA B 1 119 ? 15.966 -34.215 31.158 1.00 30.39 113 ALA B N 1
ATOM 3815 C CA . ALA B 1 119 ? 15.725 -34.166 29.711 1.00 30.43 113 ALA B CA 1
ATOM 3816 C C . ALA B 1 119 ? 16.811 -33.400 28.959 1.00 30.45 113 ALA B C 1
ATOM 3817 O O . ALA B 1 119 ? 17.211 -33.805 27.859 1.00 30.58 113 ALA B O 1
ATOM 3819 N N . ILE B 1 120 ? 17.306 -32.314 29.552 1.00 30.60 114 ILE B N 1
ATOM 3820 C CA . ILE B 1 120 ? 18.448 -31.581 28.989 1.00 31.16 114 ILE B CA 1
ATOM 3821 C C . ILE B 1 120 ? 19.699 -32.459 28.960 1.00 32.05 114 ILE B C 1
ATOM 3822 O O . ILE B 1 120 ? 20.445 -32.453 27.974 1.00 31.69 114 ILE B O 1
ATOM 3827 N N . GLU B 1 121 ? 19.919 -33.211 30.038 1.00 32.90 115 GLU B N 1
ATOM 3828 C CA . GLU B 1 121 ? 21.076 -34.104 30.131 1.00 34.08 115 GLU B CA 1
ATOM 3829 C C . GLU B 1 121 ? 21.026 -35.231 29.103 1.00 34.53 115 GLU B C 1
ATOM 3830 O O . GLU B 1 121 ? 22.033 -35.546 28.479 1.00 34.51 115 GLU B O 1
ATOM 3836 N N . LYS B 1 122 ? 19.852 -35.829 28.928 1.00 35.35 116 LYS B N 1
ATOM 3837 C CA . LYS B 1 122 ? 19.670 -36.866 27.923 1.00 36.50 116 LYS B CA 1
ATOM 3838 C C . LYS B 1 122 ? 19.923 -36.328 26.510 1.00 36.58 116 LYS B C 1
ATOM 3839 O O . LYS B 1 122 ? 20.333 -37.076 25.619 1.00 36.82 116 LYS B O 1
ATOM 3845 N N . ALA B 1 123 ? 19.694 -35.028 26.319 1.00 36.50 117 ALA B N 1
ATOM 3846 C CA . ALA B 1 123 ? 20.007 -34.349 25.059 1.00 36.50 117 ALA B CA 1
ATOM 3847 C C . ALA B 1 123 ? 21.504 -34.089 24.934 1.00 36.29 117 ALA B C 1
ATOM 3848 O O . ALA B 1 123 ? 21.978 -33.658 23.886 1.00 36.93 117 ALA B O 1
ATOM 3850 N N . GLY B 1 124 ? 22.245 -34.342 26.010 1.00 36.01 118 GLY B N 1
ATOM 3851 C CA . GLY B 1 124 ? 23.703 -34.266 25.988 1.00 35.18 118 GLY B CA 1
ATOM 3852 C C . GLY B 1 124 ? 24.242 -32.868 26.164 1.00 35.07 118 GLY B C 1
ATOM 3853 O O . GLY B 1 124 ? 25.409 -32.602 25.869 1.00 35.46 118 GLY B O 1
ATOM 3854 N N . LEU B 1 125 ? 23.393 -31.972 26.659 1.00 34.03 119 LEU B N 1
ATOM 3855 C CA . LEU B 1 125 ? 23.773 -30.589 26.858 1.00 33.15 119 LEU B CA 1
ATOM 3856 C C . LEU B 1 125 ? 24.112 -30.323 28.322 1.00 32.70 119 LEU B C 1
ATOM 3857 O O . LEU B 1 125 ? 23.589 -31.008 29.211 1.00 32.73 119 LEU B O 1
ATOM 3862 N N . PRO B 1 126 ? 24.994 -29.339 28.575 1.00 31.91 120 PRO B N 1
ATOM 3863 C CA . PRO B 1 126 ? 25.491 -29.070 29.922 1.00 31.62 120 PRO B CA 1
ATOM 3864 C C . PRO B 1 126 ? 24.499 -28.326 30.822 1.00 31.19 120 PRO B C 1
ATOM 3865 O O . PRO B 1 126 ? 23.867 -27.351 30.392 1.00 30.59 120 PRO B O 1
ATOM 3869 N N . VAL B 1 127 ? 24.376 -28.806 32.059 1.00 30.40 121 VAL B N 1
ATOM 3870 C CA . VAL B 1 127 ? 23.615 -28.134 33.114 1.00 29.84 121 VAL B CA 1
ATOM 3871 C C . VAL B 1 127 ? 24.459 -28.058 34.385 1.00 29.25 121 VAL B C 1
ATOM 3872 O O . VAL B 1 127 ? 25.400 -28.831 34.558 1.00 28.80 121 VAL B O 1
ATOM 3876 N N . ALA B 1 128 ? 24.124 -27.122 35.267 1.00 28.78 122 ALA B N 1
ATOM 3877 C CA . ALA B 1 128 ? 24.761 -27.062 36.572 1.00 28.74 122 ALA B CA 1
ATOM 3878 C C . ALA B 1 128 ? 24.480 -28.389 37.309 1.00 28.20 122 ALA B C 1
ATOM 3879 O O . ALA B 1 128 ? 23.401 -28.968 37.145 1.00 28.43 122 ALA B O 1
ATOM 3881 N N . THR B 1 129 ? 25.457 -28.891 38.067 1.00 27.90 123 THR B N 1
ATOM 3882 C CA . THR B 1 129 ? 25.258 -30.099 38.890 1.00 27.53 123 THR B CA 1
ATOM 3883 C C . THR B 1 129 ? 24.074 -29.861 39.825 1.00 26.54 123 THR B C 1
ATOM 3884 O O . THR B 1 129 ? 23.948 -28.782 40.400 1.00 26.32 123 THR B O 1
ATOM 3888 N N . TYR B 1 130 ? 23.205 -30.856 39.956 1.00 26.14 124 TYR B N 1
ATOM 3889 C CA . TYR B 1 130 ? 21.958 -30.685 40.706 1.00 25.71 124 TYR B CA 1
ATOM 3890 C C . TYR B 1 130 ? 21.548 -31.940 41.482 1.00 25.48 124 TYR B C 1
ATOM 3891 O O . TYR B 1 130 ? 21.956 -33.058 41.140 1.00 25.39 124 TYR B O 1
ATOM 3900 N N . ARG B 1 131 ? 20.733 -31.736 42.519 1.00 25.19 125 ARG B N 1
ATOM 3901 C CA . ARG B 1 131 ? 20.259 -32.810 43.393 1.00 24.73 125 ARG B CA 1
ATOM 3902 C C . ARG B 1 131 ? 18.814 -32.541 43.805 1.00 23.92 125 ARG B C 1
ATOM 3903 O O . ARG B 1 131 ? 18.468 -31.404 44.140 1.00 23.26 125 ARG B O 1
ATOM 3911 N N . LEU B 1 132 ? 17.982 -33.581 43.778 1.00 22.89 126 LEU B N 1
ATOM 3912 C CA . LEU B 1 132 ? 16.605 -33.477 44.242 1.00 22.45 126 LEU B CA 1
ATOM 3913 C C . LEU B 1 132 ? 16.574 -33.348 45.765 1.00 21.67 126 LEU B C 1
ATOM 3914 O O . LEU B 1 132 ? 17.250 -34.095 46.461 1.00 21.07 126 LEU B O 1
ATOM 3919 N N . VAL B 1 133 ? 15.781 -32.401 46.259 1.00 20.98 127 VAL B N 1
ATOM 3920 C CA . VAL B 1 133 ? 15.634 -32.166 47.693 1.00 20.90 127 VAL B CA 1
ATOM 3921 C C . VAL B 1 133 ? 14.161 -32.292 48.110 1.00 20.75 127 VAL B C 1
ATOM 3922 O O . VAL B 1 133 ? 13.324 -31.497 47.680 1.00 20.65 127 VAL B O 1
ATOM 3926 N N . GLN B 1 134 ? 13.861 -33.300 48.932 1.00 20.39 128 GLN B N 1
ATOM 3927 C CA . GLN B 1 134 ? 12.484 -33.573 49.376 1.00 20.87 128 GLN B CA 1
ATOM 3928 C C . GLN B 1 134 ? 12.291 -33.447 50.898 1.00 20.43 128 GLN B C 1
ATOM 3929 O O . GLN B 1 134 ? 11.165 -33.508 51.398 1.00 20.49 128 GLN B O 1
ATOM 3935 N N . ASN B 1 135 ? 13.390 -33.272 51.624 1.00 19.53 129 ASN B N 1
ATOM 3936 C CA . ASN B 1 135 ? 13.343 -33.123 53.081 1.00 19.08 129 ASN B CA 1
ATOM 3937 C C . ASN B 1 135 ? 14.660 -32.537 53.580 1.00 18.96 129 ASN B C 1
ATOM 3938 O O . ASN B 1 135 ? 15.552 -32.244 52.768 1.00 18.71 129 ASN B O 1
ATOM 3943 N N . GLN B 1 136 ? 14.794 -32.362 54.892 1.00 18.76 130 GLN B N 1
ATOM 3944 C CA . GLN B 1 136 ? 15.994 -31.722 55.437 1.00 19.40 130 GLN B CA 1
ATOM 3945 C C . GLN B 1 136 ? 17.254 -32.581 55.293 1.00 19.65 130 GLN B C 1
ATOM 3946 O O . GLN B 1 136 ? 18.342 -32.050 55.016 1.00 19.79 130 GLN B O 1
ATOM 3952 N N . GLU B 1 137 ? 17.121 -33.890 55.507 1.00 19.61 131 GLU B N 1
ATOM 3953 C CA . GLU B 1 137 ? 18.241 -34.816 55.299 1.00 20.25 131 GLU B CA 1
ATOM 3954 C C . GLU B 1 137 ? 18.802 -34.694 53.867 1.00 20.50 131 GLU B C 1
ATOM 3955 O O . GLU B 1 137 ? 20.022 -34.648 53.662 1.00 20.21 131 GLU B O 1
ATOM 3961 N N . GLN B 1 138 ? 17.912 -34.642 52.883 1.00 20.21 132 GLN B N 1
ATOM 3962 C CA . GLN B 1 138 ? 18.351 -34.524 51.487 1.00 20.85 132 GLN B CA 1
ATOM 3963 C C . GLN B 1 138 ? 18.982 -33.167 51.190 1.00 20.65 132 GLN B C 1
ATOM 3964 O O . GLN B 1 138 ? 19.926 -33.100 50.408 1.00 20.24 132 GLN B O 1
ATOM 3970 N N . LEU B 1 139 ? 18.475 -32.100 51.821 1.00 20.68 133 LEU B N 1
ATOM 3971 C CA . LEU B 1 139 ? 19.069 -30.771 51.668 1.00 21.28 133 LEU B CA 1
ATOM 3972 C C . LEU B 1 139 ? 20.488 -30.751 52.243 1.00 21.79 133 LEU B C 1
ATOM 3973 O O . LEU B 1 139 ? 21.415 -30.231 51.614 1.00 22.07 133 LEU B O 1
ATOM 3978 N N . THR B 1 140 ? 20.639 -31.325 53.431 1.00 22.09 134 THR B N 1
ATOM 3979 C CA . THR B 1 140 ? 21.939 -31.443 54.081 1.00 23.21 134 THR B CA 1
ATOM 3980 C C . THR B 1 140 ? 22.953 -32.158 53.194 1.00 23.88 134 THR B C 1
ATOM 3981 O O . THR B 1 140 ? 24.039 -31.625 52.943 1.00 24.21 134 THR B O 1
ATOM 3985 N N . GLU B 1 141 ? 22.582 -33.342 52.709 1.00 24.83 135 GLU B N 1
ATOM 3986 C CA . GLU B 1 141 ? 23.430 -34.135 51.818 1.00 26.14 135 GLU B CA 1
ATOM 3987 C C . GLU B 1 141 ? 23.789 -33.374 50.540 1.00 25.84 135 GLU B C 1
ATOM 3988 O O . GLU B 1 141 ? 24.931 -33.437 50.065 1.00 25.19 135 GLU B O 1
ATOM 3994 N N . ALA B 1 142 ? 22.806 -32.656 49.989 1.00 25.89 136 ALA B N 1
ATOM 3995 C CA . ALA B 1 142 ? 22.996 -31.897 48.753 1.00 26.00 136 ALA B CA 1
ATOM 3996 C C . ALA B 1 142 ? 23.983 -30.757 48.967 1.00 26.48 136 ALA B C 1
ATOM 3997 O O . ALA B 1 142 ? 24.869 -30.535 48.140 1.00 26.57 136 ALA B O 1
ATOM 3999 N N . ILE B 1 143 ? 23.846 -30.050 50.083 1.00 27.02 137 ILE B N 1
ATOM 4000 C CA . ILE B 1 143 ? 24.785 -28.982 50.433 1.00 27.83 137 ILE B CA 1
ATOM 4001 C C . ILE B 1 143 ? 26.194 -29.556 50.622 1.00 28.79 137 ILE B C 1
ATOM 4002 O O . ILE B 1 143 ? 27.171 -28.980 50.141 1.00 28.96 137 ILE B O 1
ATOM 4007 N N . ALA B 1 144 ? 26.285 -30.700 51.298 1.00 29.77 138 ALA B N 1
ATOM 4008 C CA . ALA B 1 144 ? 27.569 -31.353 51.537 1.00 31.04 138 ALA B CA 1
ATOM 4009 C C . ALA B 1 144 ? 28.249 -31.752 50.228 1.00 31.83 138 ALA B C 1
ATOM 4010 O O . ALA B 1 144 ? 29.454 -31.534 50.075 1.00 31.78 138 ALA B O 1
ATOM 4012 N N . GLU B 1 145 ? 27.475 -32.321 49.300 1.00 32.75 139 GLU B N 1
ATOM 4013 C CA . GLU B 1 145 ? 27.972 -32.712 47.977 1.00 34.08 139 GLU B CA 1
ATOM 4014 C C . GLU B 1 145 ? 28.343 -31.525 47.072 1.00 34.33 139 GLU B C 1
ATOM 4015 O O . GLU B 1 145 ? 29.364 -31.572 46.389 1.00 34.64 139 GLU B O 1
ATOM 4021 N N . LEU B 1 146 ? 27.514 -30.481 47.036 1.00 34.35 140 LEU B N 1
ATOM 4022 C CA . LEU B 1 146 ? 27.704 -29.400 46.045 1.00 34.49 140 LEU B CA 1
ATOM 4023 C C . LEU B 1 146 ? 28.406 -28.157 46.597 1.00 34.50 140 LEU B C 1
ATOM 4024 O O . LEU B 1 146 ? 28.991 -27.384 45.839 1.00 34.45 140 LEU B O 1
ATOM 4029 N N . SER B 1 147 ? 28.338 -27.969 47.914 1.00 34.80 141 SER B N 1
ATOM 4030 C CA . SER B 1 147 ? 28.955 -26.822 48.603 1.00 35.02 141 SER B CA 1
ATOM 4031 C C . SER B 1 147 ? 28.372 -25.460 48.215 1.00 35.05 141 SER B C 1
ATOM 4032 O O . SER B 1 147 ? 27.256 -25.374 47.704 1.00 35.29 141 SER B O 1
ATOM 4035 N N . TYR B 1 148 ? 29.129 -24.400 48.496 1.00 34.69 142 TYR B N 1
ATOM 4036 C CA . TYR B 1 148 ? 28.736 -23.027 48.192 1.00 34.39 142 TYR B CA 1
ATOM 4037 C C . TYR B 1 148 ? 29.647 -22.473 47.099 1.00 34.09 142 TYR B C 1
ATOM 4038 O O . TYR B 1 148 ? 30.814 -22.864 47.019 1.00 34.30 142 TYR B O 1
ATOM 4047 N N . PRO B 1 149 ? 29.119 -21.582 46.236 1.00 33.44 143 PRO B N 1
ATOM 4048 C CA . PRO B 1 149 ? 27.724 -21.144 46.221 1.00 32.77 143 PRO B CA 1
ATOM 4049 C C . PRO B 1 149 ? 26.806 -22.129 45.492 1.00 32.16 143 PRO B C 1
ATOM 4050 O O . PRO B 1 149 ? 27.245 -22.872 44.607 1.00 31.82 143 PRO B O 1
ATOM 4054 N N . SER B 1 150 ? 25.539 -22.134 45.895 1.00 31.19 144 SER B N 1
ATOM 4055 C CA . SER B 1 150 ? 24.522 -22.994 45.306 1.00 30.31 144 SER B CA 1
ATOM 4056 C C . SER B 1 150 ? 23.182 -22.275 45.397 1.00 29.70 144 SER B C 1
ATOM 4057 O O . SER B 1 150 ? 23.064 -21.264 46.091 1.00 29.78 144 SER B O 1
ATOM 4060 N N . VAL B 1 151 ? 22.184 -22.778 44.679 1.00 29.01 145 VAL B N 1
ATOM 4061 C CA . VAL B 1 151 ? 20.841 -22.201 44.718 1.00 28.45 145 VAL B CA 1
ATOM 4062 C C . VAL B 1 151 ? 19.791 -23.288 44.851 1.00 27.62 145 VAL B C 1
ATOM 4063 O O . VAL B 1 151 ? 19.835 -24.297 44.148 1.00 27.31 145 VAL B O 1
ATOM 4067 N N . LEU B 1 152 ? 18.859 -23.070 45.770 1.00 27.01 146 LEU B N 1
ATOM 4068 C CA . LEU B 1 152 ? 17.746 -23.975 45.973 1.00 26.56 146 LEU B CA 1
ATOM 4069 C C . LEU B 1 152 ? 16.512 -23.400 45.289 1.00 26.50 146 LEU B C 1
ATOM 4070 O O . LEU B 1 152 ? 16.132 -22.256 45.539 1.00 26.48 146 LEU B O 1
ATOM 4075 N N . LYS B 1 153 ? 15.899 -24.184 44.411 1.00 26.36 147 LYS B N 1
ATOM 4076 C CA . LYS B 1 153 ? 14.707 -23.732 43.702 1.00 26.98 147 LYS B CA 1
ATOM 4077 C C . LYS B 1 153 ? 13.621 -24.774 43.818 1.00 26.79 147 LYS B C 1
ATOM 4078 O O . LYS B 1 153 ? 13.900 -25.969 43.720 1.00 26.52 147 LYS B O 1
ATOM 4084 N N . THR B 1 154 ? 12.382 -24.326 43.990 1.00 27.17 148 THR B N 1
ATOM 4085 C CA . THR B 1 154 ? 11.225 -25.237 43.917 1.00 27.50 148 THR B CA 1
ATOM 4086 C C . THR B 1 154 ? 11.173 -25.912 42.554 1.00 28.03 148 THR B C 1
ATOM 4087 O O . THR B 1 154 ? 11.464 -25.279 41.536 1.00 28.01 148 THR B O 1
ATOM 4091 N N . THR B 1 155 ? 10.816 -27.194 42.523 1.00 28.62 149 THR B N 1
ATOM 4092 C CA . THR B 1 155 ? 10.736 -27.903 41.249 1.00 29.72 149 THR B CA 1
ATOM 4093 C C . THR B 1 155 ? 9.563 -27.450 40.368 1.00 31.59 149 THR B C 1
ATOM 4094 O O . THR B 1 155 ? 9.654 -27.525 39.146 1.00 31.77 149 THR B O 1
ATOM 4098 N N . THR B 1 156 ? 8.469 -26.985 40.973 1.00 33.93 150 THR B N 1
ATOM 4099 C CA . THR B 1 156 ? 7.316 -26.531 40.178 1.00 36.46 150 THR B CA 1
ATOM 4100 C C . THR B 1 156 ? 6.868 -25.111 40.499 1.00 38.50 150 THR B C 1
ATOM 4101 O O . THR B 1 156 ? 7.203 -24.557 41.555 1.00 38.76 150 THR B O 1
ATOM 4105 N N . GLY B 1 157 ? 6.095 -24.544 39.570 1.00 41.06 151 GLY B N 1
ATOM 4106 C CA . GLY B 1 157 ? 5.676 -23.141 39.598 1.00 44.10 151 GLY B CA 1
ATOM 4107 C C . GLY B 1 157 ? 5.174 -22.680 40.944 1.00 46.23 151 GLY B C 1
ATOM 4108 O O . GLY B 1 157 ? 4.064 -23.027 41.362 1.00 46.63 151 GLY B O 1
ATOM 4109 N N . GLY B 1 158 ? 6.011 -21.901 41.624 1.00 48.19 152 GLY B N 1
ATOM 4110 C CA . GLY B 1 158 ? 5.709 -21.393 42.956 1.00 50.41 152 GLY B CA 1
ATOM 4111 C C . GLY B 1 158 ? 6.652 -20.258 43.290 1.00 52.05 152 GLY B C 1
ATOM 4112 O O . GLY B 1 158 ? 7.206 -20.197 44.395 1.00 52.32 152 GLY B O 1
ATOM 4113 N N . TYR B 1 159 ? 6.835 -19.362 42.321 1.00 53.50 153 TYR B N 1
ATOM 4114 C CA . TYR B 1 159 ? 7.698 -18.191 42.481 1.00 54.83 153 TYR B CA 1
ATOM 4115 C C . TYR B 1 159 ? 7.067 -17.116 43.379 1.00 55.17 153 TYR B C 1
ATOM 4116 O O . TYR B 1 159 ? 7.783 -16.348 44.042 1.00 55.43 153 TYR B O 1
ATOM 4125 N N . ASP B 1 160 ? 5.733 -17.079 43.398 1.00 55.50 154 ASP B N 1
ATOM 4126 C CA . ASP B 1 160 ? 4.970 -15.998 44.034 1.00 55.60 154 ASP B CA 1
ATOM 4127 C C . ASP B 1 160 ? 5.288 -15.810 45.528 1.00 55.31 154 ASP B C 1
ATOM 4128 O O . ASP B 1 160 ? 4.610 -16.373 46.399 1.00 55.54 154 ASP B O 1
ATOM 4133 N N . GLY B 1 161 ? 6.324 -15.018 45.811 1.00 54.80 155 GLY B N 1
ATOM 4134 C CA . GLY B 1 161 ? 6.713 -14.700 47.193 1.00 53.75 155 GLY B CA 1
ATOM 4135 C C . GLY B 1 161 ? 8.019 -15.313 47.677 1.00 52.94 155 GLY B C 1
ATOM 4136 O O . GLY B 1 161 ? 8.724 -14.703 48.485 1.00 53.23 155 GLY B O 1
ATOM 4137 N N . LYS B 1 162 ? 8.334 -16.520 47.193 1.00 51.82 156 LYS B N 1
ATOM 4138 C CA . LYS B 1 162 ? 9.563 -17.246 47.569 1.00 50.39 156 LYS B CA 1
ATOM 4139 C C . LYS B 1 162 ? 10.361 -17.742 46.347 1.00 48.99 156 LYS B C 1
ATOM 4140 O O . LYS B 1 162 ? 11.302 -17.075 45.903 1.00 49.31 156 LYS B O 1
ATOM 4146 N N . GLY B 1 163 ? 9.988 -18.910 45.819 1.00 46.99 157 GLY B N 1
ATOM 4147 C CA . GLY B 1 163 ? 10.637 -19.496 44.648 1.00 44.29 157 GLY B CA 1
ATOM 4148 C C . GLY B 1 163 ? 12.016 -20.086 44.898 1.00 42.24 157 GLY B C 1
ATOM 4149 O O . GLY B 1 163 ? 12.242 -21.272 44.656 1.00 41.75 157 GLY B O 1
ATOM 4150 N N . GLN B 1 164 ? 12.944 -19.261 45.376 1.00 40.52 158 GLN B N 1
ATOM 4151 C CA . GLN B 1 164 ? 14.343 -19.675 45.467 1.00 38.89 158 GLN B CA 1
ATOM 4152 C C . GLN B 1 164 ? 15.126 -19.062 46.624 1.00 37.86 158 GLN B C 1
ATOM 4153 O O . GLN B 1 164 ? 14.774 -18.004 47.145 1.00 37.39 158 GLN B O 1
ATOM 4159 N N . VAL B 1 165 ? 16.184 -19.758 47.024 1.00 36.55 159 VAL B N 1
ATOM 4160 C CA . VAL B 1 165 ? 17.124 -19.260 48.024 1.00 35.71 159 VAL B CA 1
ATOM 4161 C C . VAL B 1 165 ? 18.521 -19.430 47.453 1.00 35.34 159 VAL B C 1
ATOM 4162 O O . VAL B 1 165 ? 18.899 -20.523 47.034 1.00 34.93 159 VAL B O 1
ATOM 4166 N N . VAL B 1 166 ? 19.273 -18.336 47.408 1.00 35.17 160 VAL B N 1
ATOM 4167 C CA . VAL B 1 166 ? 20.666 -18.394 46.992 1.00 35.07 160 VAL B CA 1
ATOM 4168 C C . VAL B 1 166 ? 21.512 -18.634 48.240 1.00 35.17 160 VAL B C 1
ATOM 4169 O O . VAL B 1 166 ? 21.423 -17.875 49.204 1.00 35.19 160 VAL B O 1
ATOM 4173 N N . LEU B 1 167 ? 22.312 -19.700 48.224 1.00 35.08 161 LEU B N 1
ATOM 4174 C CA . LEU B 1 167 ? 23.173 -20.036 49.351 1.00 35.58 161 LEU B CA 1
ATOM 4175 C C . LEU B 1 167 ? 24.611 -19.620 49.052 1.00 36.10 161 LEU B C 1
ATOM 4176 O O . LEU B 1 167 ? 25.355 -20.347 48.396 1.00 35.50 161 LEU B O 1
ATOM 4181 N N . ARG B 1 168 ? 24.985 -18.433 49.523 1.00 37.18 162 ARG B N 1
ATOM 4182 C CA . ARG B 1 168 ? 26.356 -17.939 49.362 1.00 38.07 162 ARG B CA 1
ATOM 4183 C C . ARG B 1 168 ? 27.282 -18.569 50.397 1.00 38.00 162 ARG B C 1
ATOM 4184 O O . ARG B 1 168 ? 28.462 -18.803 50.125 1.00 38.08 162 ARG B O 1
ATOM 4192 N N . SER B 1 169 ? 26.734 -18.843 51.582 1.00 37.80 163 SER B N 1
ATOM 4193 C CA . SER B 1 169 ? 27.486 -19.457 52.674 1.00 37.62 163 SER B CA 1
ATOM 4194 C C . SER B 1 169 ? 26.545 -20.233 53.601 1.00 37.39 163 SER B C 1
ATOM 4195 O O . SER B 1 169 ? 25.345 -20.339 53.337 1.00 36.80 163 SER B O 1
ATOM 4198 N N . GLU B 1 170 ? 27.092 -20.760 54.693 1.00 37.26 164 GLU B N 1
ATOM 4199 C CA . GLU B 1 170 ? 26.284 -21.478 55.680 1.00 37.45 164 GLU B CA 1
ATOM 4200 C C . GLU B 1 170 ? 25.215 -20.597 56.347 1.00 36.48 164 GLU B C 1
ATOM 4201 O O . GLU B 1 170 ? 24.237 -21.106 56.903 1.00 36.46 164 GLU B O 1
ATOM 4207 N N . ALA B 1 171 ? 25.387 -19.278 56.260 1.00 35.61 165 ALA B N 1
ATOM 4208 C CA . ALA B 1 171 ? 24.438 -18.324 56.831 1.00 34.51 165 ALA B CA 1
ATOM 4209 C C . ALA B 1 171 ? 23.072 -18.299 56.128 1.00 33.94 165 ALA B C 1
ATOM 4210 O O . ALA B 1 171 ? 22.091 -17.823 56.696 1.00 33.86 165 ALA B O 1
ATOM 4212 N N . ASP B 1 172 ? 23.015 -18.818 54.900 1.00 32.99 166 ASP B N 1
ATOM 4213 C CA . ASP B 1 172 ? 21.775 -18.868 54.121 1.00 32.14 166 ASP B CA 1
ATOM 4214 C C . ASP B 1 172 ? 21.029 -20.203 54.254 1.00 31.47 166 ASP B C 1
ATOM 4215 O O . ASP B 1 172 ? 19.931 -20.361 53.711 1.00 30.95 166 ASP B O 1
ATOM 4220 N N . VAL B 1 173 ? 21.624 -21.151 54.977 1.00 30.71 167 VAL B N 1
ATOM 4221 C CA . VAL B 1 173 ? 21.010 -22.478 55.174 1.00 30.30 167 VAL B CA 1
ATOM 4222 C C . VAL B 1 173 ? 19.631 -22.435 55.861 1.00 30.02 167 VAL B C 1
ATOM 4223 O O . VAL B 1 173 ? 18.709 -23.108 55.402 1.00 29.79 167 VAL B O 1
ATOM 4227 N N . ASP B 1 174 ? 19.490 -21.643 56.933 1.00 29.58 168 ASP B N 1
ATOM 4228 C CA . ASP B 1 174 ? 18.199 -21.500 57.641 1.00 29.47 168 ASP B CA 1
ATOM 4229 C C . ASP B 1 174 ? 17.051 -21.171 56.687 1.00 29.02 168 ASP B C 1
ATOM 4230 O O . ASP B 1 174 ? 15.975 -21.764 56.775 1.00 28.87 168 ASP B O 1
ATOM 4235 N N . GLU B 1 175 ? 17.288 -20.205 55.799 1.00 28.41 169 GLU B N 1
ATOM 4236 C CA . GLU B 1 175 ? 16.302 -19.790 54.809 1.00 28.01 169 GLU B CA 1
ATOM 4237 C C . GLU B 1 175 ? 15.988 -20.922 53.811 1.00 26.37 169 GLU B C 1
ATOM 4238 O O . GLU B 1 175 ? 14.836 -21.106 53.418 1.00 26.03 169 GLU B O 1
ATOM 4244 N N . ALA B 1 176 ? 17.013 -21.683 53.427 1.00 25.06 170 ALA B N 1
ATOM 4245 C CA . ALA B 1 176 ? 16.845 -22.798 52.497 1.00 23.82 170 ALA B CA 1
ATOM 4246 C C . ALA B 1 176 ? 16.033 -23.929 53.120 1.00 22.79 170 ALA B C 1
ATOM 4247 O O . ALA B 1 176 ? 15.246 -24.571 52.438 1.00 22.37 170 ALA B O 1
ATOM 4249 N N . ARG B 1 177 ? 16.232 -24.168 54.413 1.00 22.11 171 ARG B N 1
ATOM 4250 C CA . ARG B 1 177 ? 15.499 -25.228 55.120 1.00 21.57 171 ARG B CA 1
ATOM 4251 C C . ARG B 1 177 ? 13.993 -24.956 55.109 1.00 21.42 171 ARG B C 1
ATOM 4252 O O . ARG B 1 177 ? 13.206 -25.846 54.814 1.00 21.37 171 ARG B O 1
ATOM 4260 N N . LYS B 1 178 ? 13.616 -23.714 55.409 1.00 22.27 172 LYS B N 1
ATOM 4261 C CA . LYS B 1 178 ? 12.226 -23.258 55.344 1.00 23.19 172 LYS B CA 1
ATOM 4262 C C . LYS B 1 178 ? 11.602 -23.572 53.986 1.00 22.86 172 LYS B C 1
ATOM 4263 O O . LYS B 1 178 ? 10.516 -24.152 53.908 1.00 22.39 172 LYS B O 1
ATOM 4269 N N . LEU B 1 179 ? 12.310 -23.216 52.919 1.00 22.65 173 LEU B N 1
ATOM 4270 C CA . LEU B 1 179 ? 11.831 -23.488 51.561 1.00 22.46 173 LEU B CA 1
ATOM 4271 C C . LEU B 1 179 ? 11.708 -24.977 51.299 1.00 22.29 173 LEU B C 1
ATOM 4272 O O . LEU B 1 179 ? 10.718 -25.423 50.712 1.00 22.46 173 LEU B O 1
ATOM 4277 N N . ALA B 1 180 ? 12.717 -25.735 51.729 1.00 22.43 174 ALA B N 1
ATOM 4278 C CA . ALA B 1 180 ? 12.733 -27.179 51.549 1.00 22.54 174 ALA B CA 1
ATOM 4279 C C . ALA B 1 180 ? 11.516 -27.852 52.191 1.00 23.17 174 ALA B C 1
ATOM 4280 O O . ALA B 1 180 ? 10.982 -28.826 51.644 1.00 23.23 174 ALA B O 1
ATOM 4282 N N . ASN B 1 181 ? 11.056 -27.326 53.327 1.00 23.25 175 ASN B N 1
ATOM 4283 C CA . ASN B 1 181 ? 9.823 -27.853 53.925 1.00 23.45 175 ASN B CA 1
ATOM 4284 C C . ASN B 1 181 ? 8.583 -27.494 53.126 1.00 23.80 175 ASN B C 1
ATOM 4285 O O . ASN B 1 181 ? 7.668 -28.307 53.017 1.00 23.66 175 ASN B O 1
ATOM 4290 N N . ALA B 1 182 ? 8.561 -26.278 52.579 1.00 24.43 176 ALA B N 1
ATOM 4291 C CA . ALA B 1 182 ? 7.385 -25.763 51.863 1.00 25.51 176 ALA B CA 1
ATOM 4292 C C . ALA B 1 182 ? 7.086 -26.479 50.537 1.00 26.08 176 ALA B C 1
ATOM 4293 O O . ALA B 1 182 ? 5.919 -26.658 50.179 1.00 26.80 176 ALA B O 1
ATOM 4295 N N . ALA B 1 183 ? 8.131 -26.894 49.821 1.00 26.19 177 ALA B N 1
ATOM 4296 C CA . ALA B 1 183 ? 7.972 -27.526 48.507 1.00 26.37 177 ALA B CA 1
ATOM 4297 C C . ALA B 1 183 ? 9.139 -28.444 48.135 1.00 25.99 177 ALA B C 1
ATOM 4298 O O . ALA B 1 183 ? 10.256 -28.296 48.648 1.00 26.12 177 ALA B O 1
ATOM 4300 N N . GLU B 1 184 ? 8.870 -29.393 47.244 1.00 25.54 178 GLU B N 1
ATOM 4301 C CA . GLU B 1 184 ? 9.932 -30.153 46.594 1.00 25.00 178 GLU B CA 1
ATOM 4302 C C . GLU B 1 184 ? 10.863 -29.189 45.863 1.00 24.82 178 GLU B C 1
ATOM 4303 O O . GLU B 1 184 ? 10.395 -28.245 45.206 1.00 23.92 178 GLU B O 1
ATOM 4309 N N . CYS B 1 185 ? 12.170 -29.424 45.998 1.00 24.12 179 CYS B N 1
ATOM 4310 C CA . CYS B 1 185 ? 13.190 -28.530 45.457 1.00 24.55 179 CYS B CA 1
ATOM 4311 C C . CYS B 1 185 ? 14.312 -29.267 44.736 1.00 24.37 179 CYS B C 1
ATOM 4312 O O . CYS B 1 185 ? 14.482 -30.476 44.888 1.00 24.02 179 CYS B O 1
ATOM 4315 N N . ILE B 1 186 ? 15.074 -28.525 43.942 1.00 24.57 180 ILE B N 1
ATOM 4316 C CA . ILE B 1 186 ? 16.387 -28.991 43.537 1.00 25.31 180 ILE B CA 1
ATOM 4317 C C . ILE B 1 186 ? 17.411 -27.981 44.015 1.00 25.33 180 ILE B C 1
ATOM 4318 O O . ILE B 1 186 ? 17.155 -26.766 44.022 1.00 25.33 180 ILE B O 1
ATOM 4323 N N . LEU B 1 187 ? 18.549 -28.501 44.446 1.00 25.39 181 LEU B N 1
ATOM 4324 C CA . LEU B 1 187 ? 19.704 -27.680 44.730 1.00 26.02 181 LEU B CA 1
ATOM 4325 C C . LEU B 1 187 ? 20.663 -27.793 43.543 1.00 26.80 181 LEU B C 1
ATOM 4326 O O . LEU B 1 187 ? 20.995 -28.898 43.112 1.00 26.52 181 LEU B O 1
ATOM 4331 N N . GLU B 1 188 ? 21.078 -26.646 43.013 1.00 28.21 182 GLU B N 1
ATOM 4332 C CA . GLU B 1 188 ? 22.013 -26.603 41.891 1.00 30.45 182 GLU B CA 1
ATOM 4333 C C . GLU B 1 188 ? 23.261 -25.863 42.289 1.00 31.56 182 GLU B C 1
ATOM 4334 O O . GLU B 1 188 ? 23.192 -24.836 42.970 1.00 31.14 182 GLU B O 1
ATOM 4340 N N . LYS B 1 189 ? 24.397 -26.375 41.836 1.00 33.66 183 LYS B N 1
ATOM 4341 C CA . LYS B 1 189 ? 25.653 -25.673 41.997 1.00 36.15 183 LYS B CA 1
ATOM 4342 C C . LYS B 1 189 ? 25.571 -24.365 41.217 1.00 37.16 183 LYS B C 1
ATOM 4343 O O . LYS B 1 189 ? 25.083 -24.334 40.086 1.00 37.63 183 LYS B O 1
ATOM 4349 N N . TRP B 1 190 ? 25.994 -23.277 41.846 1.00 38.73 184 TRP B N 1
ATOM 4350 C CA . TRP B 1 190 ? 26.058 -21.987 41.170 1.00 40.22 184 TRP B CA 1
ATOM 4351 C C . TRP B 1 190 ? 27.299 -21.978 40.288 1.00 40.22 184 TRP B C 1
ATOM 4352 O O . TRP B 1 190 ? 28.424 -22.060 40.775 1.00 40.91 184 TRP B O 1
ATOM 4363 N N . VAL B 1 191 ? 27.082 -21.922 38.982 1.00 40.08 185 VAL B N 1
ATOM 4364 C CA . VAL B 1 191 ? 28.179 -21.928 38.024 1.00 39.90 185 VAL B CA 1
ATOM 4365 C C . VAL B 1 191 ? 28.452 -20.474 37.632 1.00 39.16 185 VAL B C 1
ATOM 4366 O O . VAL B 1 191 ? 27.517 -19.744 37.288 1.00 39.08 185 VAL B O 1
ATOM 4370 N N . PRO B 1 192 ? 29.722 -20.038 37.728 1.00 38.45 186 PRO B N 1
ATOM 4371 C CA . PRO B 1 192 ? 30.034 -18.628 37.490 1.00 37.86 186 PRO B CA 1
ATOM 4372 C C . PRO B 1 192 ? 29.781 -18.284 36.021 1.00 37.06 186 PRO B C 1
ATOM 4373 O O . PRO B 1 192 ? 30.123 -19.073 35.143 1.00 36.86 186 PRO B O 1
ATOM 4377 N N . PHE B 1 193 ? 29.142 -17.149 35.764 1.00 36.41 187 PHE B N 1
ATOM 4378 C CA . PHE B 1 193 ? 28.846 -16.743 34.391 1.00 35.72 187 PHE B CA 1
ATOM 4379 C C . PHE B 1 193 ? 29.007 -15.237 34.204 1.00 34.99 187 PHE B C 1
ATOM 4380 O O . PHE B 1 193 ? 28.908 -14.477 35.164 1.00 34.53 187 PHE B O 1
ATOM 4388 N N . GLU B 1 194 ? 29.245 -14.820 32.962 1.00 34.41 188 GLU B N 1
ATOM 4389 C CA . GLU B 1 194 ? 29.322 -13.394 32.613 1.00 33.92 188 GLU B CA 1
ATOM 4390 C C . GLU B 1 194 ? 27.942 -12.823 32.255 1.00 32.94 188 GLU B C 1
ATOM 4391 O O . GLU B 1 194 ? 27.613 -11.710 32.648 1.00 33.04 188 GLU B O 1
ATOM 4397 N N . LYS B 1 195 ? 27.141 -13.578 31.507 1.00 32.01 189 LYS B N 1
ATOM 4398 C CA . LYS B 1 195 ? 25.778 -13.133 31.185 1.00 31.32 189 LYS B CA 1
ATOM 4399 C C . LYS B 1 195 ? 24.769 -14.244 30.951 1.00 30.09 189 LYS B C 1
ATOM 4400 O O . LYS B 1 195 ? 25.117 -15.377 30.587 1.00 29.71 189 LYS B O 1
ATOM 4406 N N . GLU B 1 196 ? 23.510 -13.889 31.190 1.00 28.80 190 GLU B N 1
ATOM 4407 C CA . GLU B 1 196 ? 22.380 -14.741 30.869 1.00 27.66 190 GLU B CA 1
ATOM 4408 C C . GLU B 1 196 ? 21.905 -14.429 29.467 1.00 26.35 190 GLU B C 1
ATOM 4409 O O . GLU B 1 196 ? 21.757 -13.262 29.093 1.00 26.26 190 GLU B O 1
ATOM 4415 N N . VAL B 1 197 ? 21.656 -15.486 28.706 1.00 25.13 191 VAL B N 1
ATOM 4416 C CA . VAL B 1 197 ? 21.138 -15.360 27.358 1.00 24.15 191 VAL B CA 1
ATOM 4417 C C . VAL B 1 197 ? 19.972 -16.310 27.135 1.00 23.28 191 VAL B C 1
ATOM 4418 O O . VAL B 1 197 ? 19.788 -17.270 27.880 1.00 21.86 191 VAL B O 1
ATOM 4422 N N . SER B 1 198 ? 19.173 -16.032 26.108 1.00 23.27 192 SER B N 1
ATOM 4423 C CA . SER B 1 198 ? 18.097 -16.931 25.719 1.00 22.84 192 SER B CA 1
ATOM 4424 C C . SER B 1 198 ? 17.948 -16.970 24.217 1.00 23.08 192 SER B C 1
ATOM 4425 O O . SER B 1 198 ? 18.307 -16.015 23.524 1.00 22.81 192 SER B O 1
ATOM 4428 N N . VAL B 1 199 ? 17.410 -18.090 23.737 1.00 22.81 193 VAL B N 1
ATOM 4429 C CA . VAL B 1 199 ? 17.145 -18.322 22.336 1.00 23.52 193 VAL B CA 1
ATOM 4430 C C . VAL B 1 199 ? 15.732 -18.878 22.247 1.00 23.40 193 VAL B C 1
ATOM 4431 O O . VAL B 1 199 ? 15.362 -19.786 23.017 1.00 23.50 193 VAL B O 1
ATOM 4435 N N . ILE B 1 200 ? 14.931 -18.294 21.353 1.00 22.88 194 ILE B N 1
ATOM 4436 C CA . ILE B 1 200 ? 13.617 -18.844 21.021 1.00 22.53 194 ILE B CA 1
ATOM 4437 C C . ILE B 1 200 ? 13.752 -19.693 19.771 1.00 22.07 194 ILE B C 1
ATOM 4438 O O . ILE B 1 200 ? 14.178 -19.201 18.714 1.00 21.44 194 ILE B O 1
ATOM 4443 N N . VAL B 1 201 ? 13.409 -20.973 19.893 1.00 21.18 195 VAL B N 1
ATOM 4444 C CA . VAL B 1 201 ? 13.393 -21.867 18.745 1.00 20.93 195 VAL B CA 1
ATOM 4445 C C . VAL B 1 201 ? 11.956 -22.267 18.430 1.00 21.31 195 VAL B C 1
ATOM 4446 O O . VAL B 1 201 ? 11.162 -22.535 19.342 1.00 21.44 195 VAL B O 1
ATOM 4450 N N . ILE B 1 202 ? 11.636 -22.290 17.137 1.00 21.40 196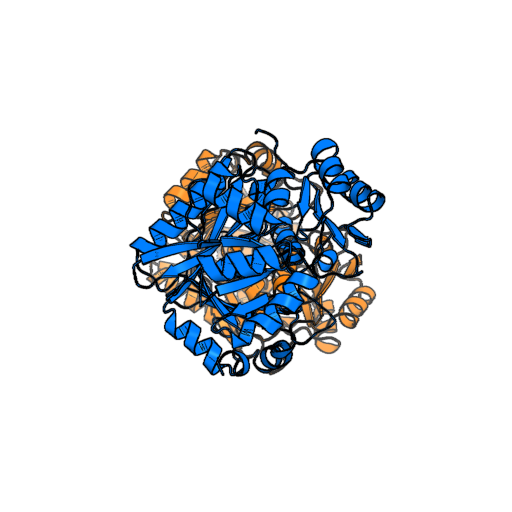 ILE B N 1
ATOM 4451 C CA . ILE B 1 202 ? 10.319 -22.667 16.640 1.00 22.20 196 ILE B CA 1
ATOM 4452 C C . ILE B 1 202 ? 10.417 -23.868 15.716 1.00 21.93 196 ILE B C 1
ATOM 4453 O O . ILE B 1 202 ? 11.255 -23.900 14.815 1.00 21.75 196 ILE B O 1
ATOM 4458 N N . ARG B 1 203 ? 9.550 -24.855 15.926 1.00 22.27 197 ARG B N 1
ATOM 4459 C CA . ARG B 1 203 ? 9.505 -25.995 15.026 1.00 22.57 197 ARG B CA 1
ATOM 4460 C C . ARG B 1 203 ? 8.066 -26.340 14.652 1.00 22.58 197 ARG B C 1
ATOM 4461 O O . ARG B 1 203 ? 7.230 -26.562 15.524 1.00 22.92 197 ARG B O 1
ATOM 4469 N N . SER B 1 204 ? 7.778 -26.374 13.354 1.00 22.69 198 SER B N 1
ATOM 4470 C CA . SER B 1 204 ? 6.414 -26.624 12.893 1.00 23.04 198 SER B CA 1
ATOM 4471 C C . SER B 1 204 ? 6.071 -28.115 12.933 1.00 23.35 198 SER B C 1
ATOM 4472 O O . SER B 1 204 ? 6.945 -28.947 13.146 1.00 23.26 198 SER B O 1
ATOM 4475 N N . VAL B 1 205 ? 4.787 -28.411 12.746 1.00 23.95 199 VAL B N 1
ATOM 4476 C CA . VAL B 1 205 ? 4.245 -29.766 12.631 1.00 24.92 199 VAL B CA 1
ATOM 4477 C C . VAL B 1 205 ? 5.010 -30.584 11.587 1.00 25.56 199 VAL B C 1
ATOM 4478 O O . VAL B 1 205 ? 5.294 -31.753 11.804 1.00 26.01 199 VAL B O 1
ATOM 4482 N N . SER B 1 206 ? 5.375 -29.955 10.473 1.00 25.85 200 SER B N 1
ATOM 4483 C CA . SER B 1 206 ? 6.101 -30.644 9.415 1.00 26.15 200 SER B CA 1
ATOM 4484 C C . SER B 1 206 ? 7.628 -30.702 9.643 1.00 25.80 200 SER B C 1
ATOM 4485 O O . SER B 1 206 ? 8.372 -31.194 8.792 1.00 26.53 200 SER B O 1
ATOM 4488 N N . GLY B 1 207 ? 8.094 -30.191 10.778 1.00 25.73 201 GLY B N 1
ATOM 4489 C CA . GLY B 1 207 ? 9.510 -30.301 11.149 1.00 24.95 201 GLY B CA 1
ATOM 4490 C C . GLY B 1 207 ? 10.403 -29.117 10.813 1.00 25.31 201 GLY B C 1
ATOM 4491 O O . GLY B 1 207 ? 11.603 -29.126 11.134 1.00 24.92 201 GLY B O 1
ATOM 4492 N N . GLU B 1 208 ? 9.834 -28.090 10.171 1.00 24.83 202 GLU B N 1
ATOM 4493 C CA . GLU B 1 208 ? 10.602 -26.898 9.828 1.00 24.82 202 GLU B CA 1
ATOM 4494 C C . GLU B 1 208 ? 11.058 -26.188 11.100 1.00 24.77 202 GLU B C 1
ATOM 4495 O O . GLU B 1 208 ? 10.271 -26.008 12.031 1.00 24.63 202 GLU B O 1
ATOM 4501 N N . THR B 1 209 ? 12.328 -25.786 11.137 1.00 24.77 203 THR B N 1
ATOM 4502 C CA . THR B 1 209 ? 12.905 -25.203 12.343 1.00 25.19 203 THR B CA 1
ATOM 4503 C C . THR B 1 209 ? 13.514 -23.837 12.060 1.00 24.75 203 THR B C 1
ATOM 4504 O O . THR B 1 209 ? 14.273 -23.679 11.096 1.00 25.31 203 THR B O 1
ATOM 4508 N N . LYS B 1 210 ? 13.143 -22.850 12.872 1.00 24.08 204 LYS B N 1
ATOM 4509 C CA . LYS B 1 210 ? 13.784 -21.524 12.845 1.00 23.76 204 LYS B CA 1
ATOM 4510 C C . LYS B 1 210 ? 14.202 -21.128 14.249 1.00 23.16 204 LYS B C 1
ATOM 4511 O O . LYS B 1 210 ? 13.506 -21.423 15.220 1.00 23.02 204 LYS B O 1
ATOM 4517 N N . VAL B 1 211 ? 15.322 -20.429 14.347 1.00 22.63 205 VAL B N 1
ATOM 4518 C CA . VAL B 1 211 ? 15.800 -19.912 15.620 1.00 22.27 205 VAL B CA 1
ATOM 4519 C C . VAL B 1 211 ? 15.889 -18.379 15.535 1.00 21.91 205 VAL B C 1
ATOM 4520 O O . VAL B 1 211 ? 16.337 -17.831 14.523 1.00 21.68 205 VAL B O 1
ATOM 4524 N N . PHE B 1 212 ? 15.437 -17.695 16.578 1.00 21.07 206 PHE B N 1
ATOM 4525 C CA . PHE B 1 212 ? 15.586 -16.247 16.661 1.00 21.19 206 PHE B CA 1
ATOM 4526 C C . PHE B 1 212 ? 16.992 -15.893 17.143 1.00 21.46 206 PHE B C 1
ATOM 4527 O O . PHE B 1 212 ? 17.677 -16.762 17.688 1.00 21.85 206 PHE B O 1
ATOM 4535 N N . PRO B 1 213 ? 17.424 -14.627 16.947 1.00 21.66 207 PRO B N 1
ATOM 4536 C CA . PRO B 1 213 ? 18.723 -14.155 17.447 1.00 21.86 207 PRO B CA 1
ATOM 4537 C C . PRO B 1 213 ? 18.859 -14.321 18.962 1.00 22.27 207 PRO B C 1
ATOM 4538 O O . PRO B 1 213 ? 17.859 -14.210 19.696 1.00 22.09 207 PRO B O 1
ATOM 4542 N N . VAL B 1 214 ? 20.081 -14.582 19.416 1.00 22.04 208 VAL B N 1
ATOM 4543 C CA . VAL B 1 214 ? 20.366 -14.693 20.851 1.00 22.32 208 VAL B CA 1
ATOM 4544 C C . VAL B 1 214 ? 20.163 -13.351 21.545 1.00 22.14 208 VAL B C 1
ATOM 4545 O O . VAL B 1 214 ? 20.684 -12.323 21.095 1.00 22.48 208 VAL B O 1
ATOM 4549 N N . ALA B 1 215 ? 19.396 -13.375 22.634 1.00 21.83 209 ALA B N 1
ATOM 4550 C CA . ALA B 1 215 ? 19.137 -12.202 23.445 1.00 21.79 209 ALA B CA 1
ATOM 4551 C C . ALA B 1 215 ? 19.905 -12.281 24.750 1.00 22.21 209 ALA B C 1
ATOM 4552 O O . ALA B 1 215 ? 20.038 -13.365 25.338 1.00 21.78 209 ALA B O 1
ATOM 4554 N N . GLU B 1 216 ? 20.389 -11.128 25.204 1.00 21.85 210 GLU B N 1
ATOM 4555 C CA . GLU B 1 216 ? 21.021 -11.011 26.512 1.00 22.16 210 GLU B CA 1
ATOM 4556 C C . GLU B 1 216 ? 20.010 -10.465 27.503 1.00 22.38 210 GLU B C 1
ATOM 4557 O O . GLU B 1 216 ? 19.465 -9.368 27.312 1.00 21.73 210 GLU B O 1
ATOM 4563 N N . ASN B 1 217 ? 19.795 -11.223 28.573 1.00 22.62 211 ASN B N 1
ATOM 4564 C CA . ASN B 1 217 ? 18.763 -10.908 29.544 1.00 23.86 211 ASN B CA 1
ATOM 4565 C C . ASN B 1 217 ? 19.305 -10.400 30.871 1.00 25.13 211 ASN B C 1
ATOM 4566 O O . ASN B 1 217 ? 20.282 -10.930 31.412 1.00 24.91 211 ASN B O 1
ATOM 4571 N N . ILE B 1 218 ? 18.662 -9.358 31.377 1.00 25.70 212 ILE B N 1
ATOM 4572 C CA . ILE B 1 218 ? 19.040 -8.772 32.645 1.00 26.98 212 ILE B CA 1
ATOM 4573 C C . ILE B 1 218 ? 17.845 -8.908 33.577 1.00 27.51 212 ILE B C 1
ATOM 4574 O O . ILE B 1 218 ? 16.756 -8.380 33.305 1.00 27.35 212 ILE B O 1
ATOM 4579 N N . HIS B 1 219 ? 18.054 -9.662 34.650 1.00 28.12 213 HIS B N 1
ATOM 4580 C CA . HIS B 1 219 ? 17.017 -9.907 35.643 1.00 29.22 213 HIS B CA 1
ATOM 4581 C C . HIS B 1 219 ? 17.273 -9.061 36.885 1.00 30.05 213 HIS B C 1
ATOM 4582 O O . HIS B 1 219 ? 18.422 -8.831 37.252 1.00 29.78 213 HIS B O 1
ATOM 4589 N N . VAL B 1 220 ? 16.198 -8.593 37.513 1.00 30.77 214 VAL B N 1
ATOM 4590 C CA . VAL B 1 220 ? 16.274 -7.872 38.785 1.00 31.87 214 VAL B CA 1
ATOM 4591 C C . VAL B 1 220 ? 15.225 -8.492 39.698 1.00 32.58 214 VAL B C 1
ATOM 4592 O O . VAL B 1 220 ? 14.044 -8.575 39.334 1.00 32.59 214 VAL B O 1
ATOM 4596 N N . ASN B 1 221 ? 15.664 -8.939 40.877 1.00 33.53 215 ASN B N 1
ATOM 4597 C CA . ASN B 1 221 ? 14.824 -9.706 41.799 1.00 34.22 215 ASN B CA 1
ATOM 4598 C C . ASN B 1 221 ? 14.169 -10.914 41.122 1.00 34.11 215 ASN B C 1
ATOM 4599 O O . ASN B 1 221 ? 12.996 -11.206 41.362 1.00 34.15 215 ASN B O 1
ATOM 4604 N N . ASN B 1 222 ? 14.943 -11.600 40.276 1.00 33.74 216 ASN B N 1
ATOM 4605 C CA . ASN B 1 222 ? 14.470 -12.741 39.467 1.00 33.78 216 ASN B CA 1
ATOM 4606 C C . ASN B 1 222 ? 13.265 -12.441 38.560 1.00 32.83 216 ASN B C 1
ATOM 4607 O O . ASN B 1 222 ? 12.493 -13.338 38.222 1.00 33.24 216 ASN B O 1
ATOM 4612 N N . ILE B 1 223 ? 13.091 -11.175 38.190 1.00 31.44 217 ILE B N 1
ATOM 4613 C CA . ILE B 1 223 ? 12.106 -10.816 37.168 1.00 29.84 217 ILE B CA 1
ATOM 4614 C C . ILE B 1 223 ? 12.888 -10.187 36.034 1.00 28.38 217 ILE B C 1
ATOM 4615 O O . ILE B 1 223 ? 13.763 -9.355 36.271 1.00 27.64 217 ILE B O 1
ATOM 4620 N N . LEU B 1 224 ? 12.586 -10.607 34.810 1.00 26.99 218 LEU B N 1
ATOM 4621 C CA . LEU B 1 224 ? 13.198 -10.012 33.634 1.00 25.98 218 LEU B CA 1
ATOM 4622 C C . LEU B 1 224 ? 12.972 -8.507 33.628 1.00 25.24 218 LEU B C 1
ATOM 4623 O O . LEU B 1 224 ? 11.841 -8.031 33.786 1.00 25.46 218 LEU B O 1
ATOM 4628 N N . HIS B 1 225 ? 14.064 -7.773 33.468 1.00 24.46 219 HIS B N 1
ATOM 4629 C CA . HIS B 1 225 ? 14.030 -6.326 33.350 1.00 23.96 219 HIS B CA 1
ATOM 4630 C C . HIS B 1 225 ? 14.256 -5.927 31.883 1.00 23.72 219 HIS B C 1
ATOM 4631 O O . HIS B 1 225 ? 13.420 -5.240 31.295 1.00 23.25 219 HIS B O 1
ATOM 4638 N N . GLU B 1 226 ? 15.368 -6.382 31.305 1.00 23.31 220 GLU B N 1
ATOM 4639 C CA . GLU B 1 226 ? 15.730 -6.068 29.921 1.00 23.16 220 GLU B CA 1
ATOM 4640 C C . GLU B 1 226 ? 16.185 -7.280 29.126 1.00 23.07 220 GLU B C 1
ATOM 4641 O O . GLU B 1 226 ? 16.810 -8.207 29.673 1.00 22.80 220 GLU B O 1
ATOM 4647 N N . SER B 1 227 ? 15.850 -7.260 27.836 1.00 22.31 221 SER B N 1
ATOM 4648 C CA . SER B 1 227 ? 16.395 -8.192 26.857 1.00 22.09 221 SER B CA 1
ATOM 4649 C C . SER B 1 227 ? 17.144 -7.362 25.809 1.00 22.07 221 SER B C 1
ATOM 4650 O O . SER B 1 227 ? 16.605 -6.374 25.301 1.00 21.87 221 SER B O 1
ATOM 4653 N N . ILE B 1 228 ? 18.376 -7.765 25.493 1.00 22.31 222 ILE B N 1
ATOM 4654 C CA . ILE B 1 228 ? 19.261 -6.994 24.602 1.00 22.41 222 ILE B CA 1
ATOM 4655 C C . ILE B 1 228 ? 19.641 -7.827 23.374 1.00 22.01 222 ILE B C 1
ATOM 4656 O O . ILE B 1 228 ? 20.151 -8.947 23.490 1.00 22.47 222 ILE B O 1
ATOM 4661 N N . VAL B 1 229 ? 19.384 -7.278 22.193 1.00 21.88 223 VAL B N 1
ATOM 4662 C CA . VAL B 1 229 ? 19.572 -8.021 20.950 1.00 21.75 223 VAL B CA 1
ATOM 4663 C C . VAL B 1 229 ? 20.187 -7.092 19.892 1.00 22.48 223 VAL B C 1
ATOM 4664 O O . VAL B 1 229 ? 19.611 -6.035 19.580 1.00 21.55 223 VAL B O 1
ATOM 4668 N N . PRO B 1 230 ? 21.354 -7.480 19.340 1.00 22.85 224 PRO B N 1
ATOM 4669 C CA . PRO B 1 230 ? 22.063 -8.743 19.601 1.00 23.51 224 PRO B CA 1
ATOM 4670 C C . PRO B 1 230 ? 22.684 -8.814 21.000 1.00 23.33 224 PRO B C 1
ATOM 4671 O O . PRO B 1 230 ? 23.132 -7.800 21.537 1.00 23.63 224 PRO B O 1
ATOM 4675 N N . ALA B 1 231 ? 22.691 -10.005 21.588 1.00 23.70 225 ALA B N 1
ATOM 4676 C CA . ALA B 1 231 ? 23.377 -10.243 22.859 1.00 24.25 225 ALA B CA 1
ATOM 4677 C C . ALA B 1 231 ? 24.847 -9.818 22.739 1.00 24.70 225 ALA B C 1
ATOM 4678 O O . ALA B 1 231 ? 25.489 -10.076 21.721 1.00 24.49 225 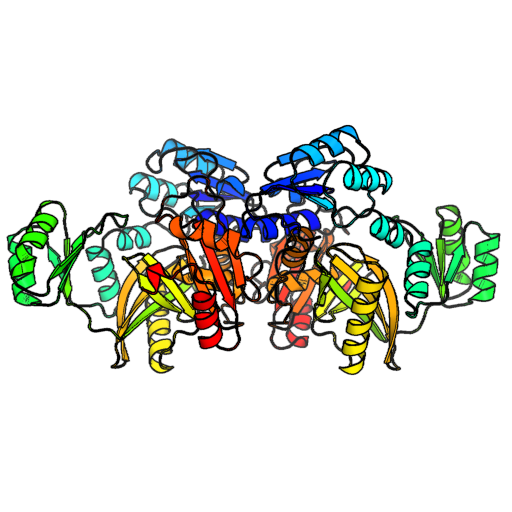ALA B O 1
ATOM 4680 N N . ARG B 1 232 ? 25.364 -9.159 23.770 1.00 25.49 226 ARG B N 1
ATOM 4681 C CA . ARG B 1 232 ? 26.747 -8.668 23.735 1.00 26.61 226 ARG B CA 1
ATOM 4682 C C . ARG B 1 232 ? 27.728 -9.781 24.109 1.00 27.16 226 ARG B C 1
ATOM 4683 O O . ARG B 1 232 ? 28.387 -9.735 25.148 1.00 27.72 226 ARG B O 1
ATOM 4691 N N . ILE B 1 233 ? 27.792 -10.788 23.247 1.00 28.21 227 ILE B N 1
ATOM 4692 C CA . ILE B 1 233 ? 28.630 -11.973 23.430 1.00 28.95 227 ILE B CA 1
ATOM 4693 C C . ILE B 1 233 ? 29.429 -12.217 22.153 1.00 29.90 227 ILE B C 1
ATOM 4694 O O . ILE B 1 233 ? 29.171 -11.587 21.137 1.00 30.32 227 ILE B O 1
ATOM 4699 N N . THR B 1 234 ? 30.390 -13.136 22.203 1.00 31.05 228 THR B N 1
ATOM 4700 C CA . THR B 1 234 ? 31.167 -13.493 21.019 1.00 32.23 228 THR B CA 1
ATOM 4701 C C . THR B 1 234 ? 30.319 -14.216 19.979 1.00 33.28 228 THR B C 1
ATOM 4702 O O . THR B 1 234 ? 29.314 -14.856 20.312 1.00 32.95 228 THR B O 1
ATOM 4706 N N . GLU B 1 235 ? 30.736 -14.101 18.721 1.00 34.16 229 GLU B N 1
ATOM 4707 C CA . GLU B 1 235 ? 30.140 -14.837 17.615 1.00 35.68 229 GLU B CA 1
ATOM 4708 C C . GLU B 1 235 ? 30.108 -16.353 17.875 1.00 35.58 229 GLU B C 1
ATOM 4709 O O . GLU B 1 235 ? 29.113 -17.016 17.571 1.00 35.54 229 GLU B O 1
ATOM 4715 N N . GLU B 1 236 ? 31.180 -16.890 18.462 1.00 35.74 230 GLU B N 1
ATOM 4716 C CA . GLU B 1 236 ? 31.247 -18.324 18.783 1.00 35.70 230 GLU B CA 1
ATOM 4717 C C . GLU B 1 236 ? 30.233 -18.756 19.837 1.00 34.70 230 GLU B C 1
ATOM 4718 O O . GLU B 1 236 ? 29.660 -19.843 19.729 1.00 34.58 230 GLU B O 1
ATOM 4724 N N . LEU B 1 237 ? 30.029 -17.920 20.857 1.00 33.24 231 LEU B N 1
ATOM 4725 C CA . LEU B 1 237 ? 28.994 -18.182 21.865 1.00 32.24 231 LEU B CA 1
ATOM 4726 C C . LEU B 1 237 ? 27.592 -18.172 21.254 1.00 30.85 231 LEU B C 1
ATOM 4727 O O . LEU B 1 237 ? 26.774 -19.035 21.569 1.00 30.29 231 LEU B O 1
ATOM 4732 N N . SER B 1 238 ? 27.331 -17.189 20.390 1.00 29.65 232 SER B N 1
ATOM 4733 C CA . SER B 1 238 ? 26.063 -17.079 19.663 1.00 28.73 232 SER B CA 1
ATOM 4734 C C . SER B 1 238 ? 25.794 -18.349 18.866 1.00 28.10 232 SER B C 1
ATOM 4735 O O . SER B 1 238 ? 24.705 -18.918 18.944 1.00 27.28 232 SER B O 1
ATOM 4738 N N . GLN B 1 239 ? 26.805 -18.808 18.125 1.00 27.66 233 GLN B N 1
ATOM 4739 C CA . GLN B 1 239 ? 26.695 -20.031 17.323 1.00 27.52 233 GLN B CA 1
ATOM 4740 C C . GLN B 1 239 ? 26.416 -21.266 18.173 1.00 26.84 233 GLN B C 1
ATOM 4741 O O . GLN B 1 239 ? 25.599 -22.128 17.796 1.00 26.76 233 GLN B O 1
ATOM 4747 N N . LYS B 1 240 ? 27.097 -21.350 19.312 1.00 25.72 234 LYS B N 1
ATOM 4748 C CA . LYS B 1 240 ? 26.900 -22.459 20.228 1.00 25.51 234 LYS B CA 1
ATOM 4749 C C . LYS B 1 240 ? 25.495 -22.423 20.838 1.00 24.40 234 LYS B C 1
ATOM 4750 O O . LYS B 1 240 ? 24.834 -23.454 20.916 1.00 24.02 234 LYS B O 1
ATOM 4756 N N . ALA B 1 241 ? 25.054 -21.237 21.263 1.00 23.56 235 ALA B N 1
ATOM 4757 C CA . ALA B 1 241 ? 23.699 -21.073 21.816 1.00 23.25 235 ALA B CA 1
ATOM 4758 C C . ALA B 1 241 ? 22.642 -21.515 20.810 1.00 22.81 235 ALA B C 1
ATOM 4759 O O . ALA B 1 241 ? 21.713 -22.245 21.157 1.00 22.71 235 ALA B O 1
ATOM 4761 N N . ILE B 1 242 ? 22.807 -21.092 19.556 1.00 22.51 236 ILE B N 1
ATOM 4762 C CA . ILE B 1 242 ? 21.880 -21.465 18.490 1.00 21.84 236 ILE B CA 1
ATOM 4763 C C . ILE B 1 242 ? 21.875 -22.976 18.231 1.00 21.72 236 ILE B C 1
ATOM 4764 O O . ILE B 1 242 ? 20.798 -23.592 18.121 1.00 20.93 236 ILE B O 1
ATOM 4769 N N . ALA B 1 243 ? 23.066 -23.573 18.144 1.00 21.37 237 ALA B N 1
ATOM 4770 C CA . ALA B 1 243 ? 23.182 -25.020 17.967 1.00 21.85 237 ALA B CA 1
ATOM 4771 C C . ALA B 1 243 ? 22.516 -25.786 19.111 1.00 22.09 237 ALA B C 1
ATOM 4772 O O . ALA B 1 243 ? 21.819 -26.767 18.877 1.00 22.29 237 ALA B O 1
ATOM 4774 N N . TYR B 1 244 ? 22.739 -25.327 20.341 1.00 22.76 238 TYR B N 1
ATOM 4775 C CA . TYR B 1 244 ? 22.134 -25.939 21.531 1.00 23.50 238 TYR B CA 1
ATOM 4776 C C . TYR B 1 244 ? 20.612 -25.936 21.437 1.00 23.45 238 TYR B C 1
ATOM 4777 O O . TYR B 1 244 ? 19.967 -26.937 21.756 1.00 23.47 238 TYR B O 1
ATOM 4786 N N . ALA B 1 245 ? 20.042 -24.820 20.985 1.00 23.28 239 ALA B N 1
ATOM 4787 C CA . ALA B 1 245 ? 18.587 -24.726 20.816 1.00 23.30 239 ALA B CA 1
ATOM 4788 C C . ALA B 1 245 ? 18.034 -25.708 19.780 1.00 23.60 239 ALA B C 1
ATOM 4789 O O . ALA B 1 245 ? 16.958 -26.289 19.985 1.00 23.77 239 ALA B O 1
ATOM 4791 N N . LYS B 1 246 ? 18.754 -25.883 18.670 1.00 23.83 240 LYS B N 1
ATOM 4792 C CA . LYS B 1 246 ? 18.358 -26.843 17.641 1.00 24.67 240 LYS B CA 1
ATOM 4793 C C . LYS B 1 246 ? 18.398 -28.284 18.159 1.00 25.17 240 LYS B C 1
ATOM 4794 O O . LYS B 1 246 ? 17.516 -29.094 17.831 1.00 25.13 240 LYS B O 1
ATOM 4800 N N . VAL B 1 247 ? 19.410 -28.588 18.975 1.00 25.23 241 VAL B N 1
ATOM 4801 C CA . VAL B 1 247 ? 19.551 -29.911 19.572 1.00 26.30 241 VAL B CA 1
ATOM 4802 C C . VAL B 1 247 ? 18.342 -30.211 20.461 1.00 27.26 241 VAL B C 1
ATOM 4803 O O . VAL B 1 247 ? 17.739 -31.279 20.353 1.00 26.97 241 VAL B O 1
ATOM 4807 N N . LEU B 1 248 ? 17.978 -29.245 21.307 1.00 28.19 242 LEU B N 1
ATOM 4808 C CA . LEU B 1 248 ? 16.799 -29.359 22.172 1.00 29.51 242 LEU B CA 1
ATOM 4809 C C . LEU B 1 248 ? 15.484 -29.552 21.410 1.00 30.52 242 LEU B C 1
ATOM 4810 O O . LEU B 1 248 ? 14.712 -30.460 21.733 1.00 30.84 242 LEU B O 1
ATOM 4815 N N . ALA B 1 249 ? 15.238 -28.719 20.402 1.00 31.32 243 ALA B N 1
ATOM 4816 C CA . ALA B 1 249 ? 14.039 -28.847 19.567 1.00 32.65 243 ALA B CA 1
ATOM 4817 C C . ALA B 1 249 ? 13.918 -30.252 18.967 1.00 33.81 243 ALA B C 1
ATOM 4818 O O . ALA B 1 249 ? 12.834 -30.837 18.948 1.00 33.58 243 ALA B O 1
ATOM 4820 N N . ASP B 1 250 ? 15.040 -30.787 18.489 1.00 35.06 244 ASP B N 1
ATOM 4821 C CA . ASP B 1 250 ? 15.044 -32.101 17.858 1.00 36.56 244 ASP B CA 1
ATOM 4822 C C . ASP B 1 250 ? 14.893 -33.218 18.896 1.00 36.40 244 ASP B C 1
ATOM 4823 O O . ASP B 1 250 ? 14.084 -34.136 18.712 1.00 36.87 244 ASP B O 1
ATOM 4828 N N . GLU B 1 251 ? 15.637 -33.125 19.997 1.00 36.10 245 GLU B N 1
ATOM 4829 C CA . GLU B 1 251 ? 15.590 -34.158 21.036 1.00 35.74 245 GLU B CA 1
ATOM 4830 C C . GLU B 1 251 ? 14.263 -34.197 21.802 1.00 34.95 245 GLU B C 1
ATOM 4831 O O . GLU B 1 251 ? 13.792 -35.274 22.175 1.00 34.60 245 GLU B O 1
ATOM 4837 N N . LEU B 1 252 ? 13.660 -33.027 22.019 1.00 33.40 246 LEU B N 1
ATOM 4838 C CA . LEU B 1 252 ? 12.368 -32.937 22.692 1.00 32.18 246 LEU B CA 1
ATOM 4839 C C . LEU B 1 252 ? 11.179 -33.045 21.738 1.00 31.30 246 LEU B C 1
ATOM 4840 O O . LEU B 1 252 ? 10.022 -32.887 22.157 1.00 31.25 246 LEU B O 1
ATOM 4845 N N . GLU B 1 253 ? 11.472 -33.318 20.469 1.00 30.21 247 GLU B N 1
ATOM 4846 C CA . GLU B 1 253 ? 10.469 -33.448 19.404 1.00 29.99 247 GLU B CA 1
ATOM 4847 C C . GLU B 1 253 ? 9.476 -32.278 19.421 1.00 28.86 247 GLU B C 1
ATOM 4848 O O . GLU B 1 253 ? 8.254 -32.461 19.383 1.00 28.33 247 GLU B O 1
ATOM 4854 N N . LEU B 1 254 ? 10.039 -31.074 19.481 1.00 27.32 248 LEU B N 1
ATOM 4855 C CA . LEU B 1 254 ? 9.268 -29.847 19.610 1.00 26.71 248 LEU B CA 1
ATOM 4856 C C . LEU B 1 254 ? 8.281 -29.629 18.472 1.00 26.01 248 LEU B C 1
ATOM 4857 O O . LEU B 1 254 ? 8.618 -29.792 17.303 1.00 25.88 248 LEU B O 1
ATOM 4862 N N . VAL B 1 255 ? 7.061 -29.265 18.838 1.00 25.89 249 VAL B N 1
ATOM 4863 C CA . VAL B 1 255 ? 6.128 -28.645 17.913 1.00 25.82 249 VAL B CA 1
ATOM 4864 C C . VAL B 1 255 ? 5.634 -27.370 18.584 1.00 26.25 249 VAL B C 1
ATOM 4865 O O . VAL B 1 255 ? 5.135 -27.395 19.720 1.00 26.82 249 VAL B O 1
ATOM 4869 N N . GLY B 1 256 ? 5.818 -26.247 17.897 1.00 25.76 250 GLY B N 1
ATOM 4870 C CA . GLY B 1 256 ? 5.501 -24.950 18.460 1.00 25.20 250 GLY B CA 1
ATOM 4871 C C . GLY B 1 256 ? 6.770 -24.235 18.888 1.00 24.86 250 GLY B C 1
ATOM 4872 O O . GLY B 1 256 ? 7.777 -24.246 18.179 1.00 24.96 250 GLY B O 1
ATOM 4873 N N . THR B 1 257 ? 6.718 -23.623 20.060 1.00 24.44 251 THR B N 1
ATOM 4874 C CA . THR B 1 257 ? 7.762 -22.709 20.512 1.00 23.97 251 THR B CA 1
ATOM 4875 C C . THR B 1 257 ? 8.475 -23.263 21.740 1.00 23.89 251 THR B C 1
ATOM 4876 O O . THR B 1 257 ? 7.841 -23.811 22.650 1.00 23.51 251 THR B O 1
ATOM 4880 N N . LEU B 1 258 ? 9.795 -23.100 21.760 1.00 23.39 252 LEU B N 1
ATOM 4881 C CA . LEU B 1 258 ? 10.581 -23.384 22.945 1.00 22.93 252 LEU B CA 1
ATOM 4882 C C . LEU B 1 258 ? 11.569 -22.254 23.245 1.00 22.93 252 LEU B C 1
ATOM 4883 O O . LEU B 1 258 ? 12.397 -21.895 22.406 1.00 22.80 252 LEU B O 1
ATOM 4888 N N . ALA B 1 259 ? 11.450 -21.696 24.448 1.00 22.25 253 ALA B N 1
ATOM 4889 C CA . ALA B 1 259 ? 12.360 -20.684 24.945 1.00 22.01 253 ALA B CA 1
ATOM 4890 C C . ALA B 1 259 ? 13.428 -21.372 25.802 1.00 22.43 253 ALA B C 1
ATOM 4891 O O . ALA B 1 259 ? 13.101 -22.059 26.778 1.00 21.81 253 ALA B O 1
ATOM 4893 N N . VAL B 1 260 ? 14.691 -21.186 25.426 1.00 22.25 254 VAL B N 1
ATOM 4894 C CA . VAL B 1 260 ? 15.820 -21.811 26.116 1.00 22.48 254 VAL B CA 1
ATOM 4895 C C . VAL B 1 260 ? 16.633 -20.729 26.805 1.00 23.12 254 VAL B C 1
ATOM 4896 O O . VAL B 1 260 ? 17.299 -19.933 26.136 1.00 22.85 254 VAL B O 1
ATOM 4900 N N . GLU B 1 261 ? 16.579 -20.699 28.133 1.00 23.58 255 GLU B N 1
ATOM 4901 C CA . GLU B 1 261 ? 17.379 -19.755 28.910 1.00 24.53 255 GLU B CA 1
ATOM 4902 C C . GLU B 1 261 ? 18.706 -20.399 29.278 1.00 24.73 255 GLU B C 1
ATOM 4903 O O . GLU B 1 261 ? 18.759 -21.602 29.602 1.00 24.57 255 GLU B O 1
ATOM 4909 N N . MET B 1 262 ? 19.763 -19.588 29.233 1.00 25.07 256 MET B N 1
ATOM 4910 C CA . MET B 1 262 ? 21.153 -20.068 29.302 1.00 25.63 256 MET B CA 1
ATOM 4911 C C . MET B 1 262 ? 22.053 -19.161 30.120 1.00 25.94 256 MET B C 1
ATOM 4912 O O . MET B 1 262 ? 21.748 -17.986 30.339 1.00 25.29 256 MET B O 1
ATOM 4917 N N . PHE B 1 263 ? 23.167 -19.735 30.569 1.00 26.51 257 PHE B N 1
ATOM 4918 C CA . PHE B 1 263 ? 24.238 -19.000 31.207 1.00 28.06 257 PHE B CA 1
ATOM 4919 C C . PHE B 1 263 ? 25.450 -19.072 30.288 1.00 28.70 257 PHE B C 1
ATOM 4920 O O . PHE B 1 263 ? 25.801 -20.146 29.795 1.00 28.83 257 PHE B O 1
ATOM 4928 N N . ALA B 1 264 ? 26.080 -17.927 30.064 1.00 29.71 258 ALA B N 1
ATOM 4929 C CA . ALA B 1 264 ? 27.268 -17.860 29.239 1.00 31.11 258 ALA B CA 1
ATOM 4930 C C . ALA B 1 264 ? 28.427 -17.463 30.142 1.00 31.96 258 ALA B C 1
ATOM 4931 O O . ALA B 1 264 ? 28.378 -16.432 30.814 1.00 31.69 258 ALA B O 1
ATOM 4933 N N . THR B 1 265 ? 29.450 -18.311 30.175 1.00 33.55 259 THR B N 1
ATOM 4934 C CA . THR B 1 265 ? 30.597 -18.115 31.064 1.00 35.05 259 THR B CA 1
ATOM 4935 C C . THR B 1 265 ? 31.732 -17.344 30.384 1.00 35.91 259 THR B C 1
ATOM 4936 O O . THR B 1 265 ? 31.806 -17.285 29.155 1.00 35.94 259 THR B O 1
ATOM 4940 N N . ALA B 1 266 ? 32.617 -16.778 31.206 1.00 37.12 260 ALA B N 1
ATOM 4941 C CA . ALA B 1 266 ? 33.800 -16.045 30.738 1.00 38.04 260 ALA B CA 1
ATOM 4942 C C . ALA B 1 266 ? 34.712 -16.857 29.808 1.00 38.53 260 ALA B C 1
ATOM 4943 O O . ALA B 1 266 ? 35.390 -16.280 28.961 1.00 39.29 260 ALA B O 1
ATOM 4945 N N . ASP B 1 267 ? 34.713 -18.183 29.957 1.00 39.07 261 ASP B N 1
ATOM 4946 C CA . ASP B 1 267 ? 35.564 -19.063 29.145 1.00 39.79 261 ASP B CA 1
ATOM 4947 C C . ASP B 1 267 ? 34.863 -19.683 27.920 1.00 39.33 261 ASP B C 1
ATOM 4948 O O . ASP B 1 267 ? 35.324 -20.688 27.379 1.00 39.52 261 ASP B O 1
ATOM 4953 N N . GLY B 1 268 ? 33.751 -19.088 27.494 1.00 38.83 262 GLY B N 1
ATOM 4954 C CA . GLY B 1 268 ? 33.063 -19.508 26.268 1.00 37.96 262 GLY B CA 1
ATOM 4955 C C . GLY B 1 268 ? 32.161 -20.734 26.325 1.00 37.46 262 GLY B C 1
ATOM 4956 O O . GLY B 1 268 ? 31.852 -21.326 25.288 1.00 37.40 262 GLY B O 1
ATOM 4957 N N . GLU B 1 269 ? 31.733 -21.130 27.521 1.00 36.89 263 GLU B N 1
ATOM 4958 C CA . GLU B 1 269 ? 30.796 -22.257 27.649 1.00 36.33 263 GLU B CA 1
ATOM 4959 C C . GLU B 1 269 ? 29.349 -21.827 27.941 1.00 35.15 263 GLU B C 1
ATOM 4960 O O . GLU B 1 269 ? 29.107 -20.734 28.466 1.00 35.09 263 GLU B O 1
ATOM 4966 N N . ILE B 1 270 ? 28.403 -22.692 27.585 1.00 33.83 264 ILE B N 1
ATOM 4967 C CA . ILE B 1 270 ? 26.978 -22.433 27.816 1.00 32.58 264 ILE B CA 1
ATOM 4968 C C . ILE B 1 270 ? 26.324 -23.534 28.648 1.00 31.55 264 ILE B C 1
ATOM 4969 O O . ILE B 1 270 ? 26.405 -24.711 28.307 1.00 30.99 264 ILE B O 1
ATOM 4974 N N . TYR B 1 271 ? 25.680 -23.130 29.737 1.00 30.40 265 TYR B N 1
ATOM 4975 C CA . TYR B 1 271 ? 24.870 -24.035 30.539 1.00 29.59 265 TYR B CA 1
ATOM 4976 C C . TYR B 1 271 ? 23.396 -23.733 30.319 1.00 28.47 265 TYR B C 1
ATOM 4977 O O . TYR B 1 271 ? 22.996 -22.565 30.317 1.00 27.37 265 TYR B O 1
ATOM 4986 N N . ILE B 1 272 ? 22.599 -24.782 30.130 1.00 27.50 266 ILE B N 1
ATOM 4987 C CA . ILE B 1 272 ? 21.150 -24.632 29.987 1.00 26.75 266 ILE B CA 1
ATOM 4988 C C . ILE B 1 272 ? 20.534 -24.409 31.371 1.00 26.77 266 ILE B C 1
ATOM 4989 O O . ILE B 1 272 ? 20.707 -25.229 32.277 1.00 26.47 266 ILE B O 1
ATOM 4994 N N . ASN B 1 273 ? 19.832 -23.290 31.523 1.00 26.49 267 ASN B N 1
ATOM 4995 C CA . ASN B 1 273 ? 19.210 -22.903 32.789 1.00 26.69 267 ASN B CA 1
ATOM 4996 C C . ASN B 1 273 ? 17.804 -23.496 32.930 1.00 26.68 267 ASN B C 1
ATOM 4997 O O . ASN B 1 273 ? 17.575 -24.364 33.776 1.00 26.61 267 ASN B O 1
ATOM 5002 N N . GLU B 1 274 ? 16.867 -23.020 32.113 1.00 26.08 268 GLU B N 1
ATOM 5003 C CA . GLU B 1 274 ? 15.538 -23.612 32.049 1.00 26.22 268 GLU B CA 1
ATOM 5004 C C . GLU B 1 274 ? 14.870 -23.432 30.688 1.00 25.48 268 GLU B C 1
ATOM 5005 O O . GLU B 1 274 ? 15.370 -22.698 29.830 1.00 25.30 268 GLU B O 1
ATOM 5011 N N . LEU B 1 275 ? 13.751 -24.132 30.514 1.00 24.67 269 LEU B N 1
ATOM 5012 C CA . LEU B 1 275 ? 13.018 -24.201 29.262 1.00 24.38 269 LEU B CA 1
ATOM 5013 C C . LEU B 1 275 ? 11.569 -23.786 29.483 1.00 24.27 269 LEU B C 1
ATOM 5014 O O . LEU B 1 275 ? 11.004 -24.023 30.556 1.00 24.19 269 LEU B O 1
ATOM 5019 N N . ALA B 1 276 ? 10.975 -23.176 28.465 1.00 23.26 270 ALA B N 1
ATOM 5020 C CA . ALA B 1 276 ? 9.560 -22.815 28.503 1.00 23.37 270 ALA B CA 1
ATOM 5021 C C . ALA B 1 276 ? 8.924 -23.218 27.175 1.00 22.94 270 ALA B C 1
ATOM 5022 O O . ALA B 1 276 ? 9.354 -22.774 26.115 1.00 22.69 270 ALA B O 1
ATOM 5024 N N . PRO B 1 277 ? 7.906 -24.091 27.227 1.00 22.98 271 PRO B N 1
ATOM 5025 C CA . PRO B 1 277 ? 7.305 -24.595 25.999 1.00 22.60 271 PRO B CA 1
ATOM 5026 C C . PRO B 1 277 ? 6.261 -23.619 25.417 1.00 22.51 271 PRO B C 1
ATOM 5027 O O . PRO B 1 277 ? 5.115 -24.003 25.146 1.00 22.13 271 PRO B O 1
ATOM 5031 N N . ARG B 1 278 ? 6.672 -22.363 25.224 1.00 22.17 272 ARG B N 1
ATOM 5032 C CA . ARG B 1 278 ? 5.753 -21.288 24.822 1.00 22.15 272 ARG B CA 1
ATOM 5033 C C . ARG B 1 278 ? 6.532 -20.020 24.475 1.00 21.82 272 ARG B C 1
ATOM 5034 O O . ARG B 1 278 ? 7.707 -19.893 24.831 1.00 21.40 272 ARG B O 1
ATOM 5042 N N . PRO B 1 279 ? 5.860 -19.053 23.820 1.00 21.92 273 PRO B N 1
ATOM 5043 C CA . PRO B 1 279 ? 6.459 -17.727 23.712 1.00 21.91 273 PRO B CA 1
ATOM 5044 C C . PRO B 1 279 ? 6.849 -17.241 25.108 1.00 22.28 273 PRO B C 1
ATOM 5045 O O . PRO B 1 279 ? 6.179 -17.555 26.100 1.00 22.74 273 PRO B O 1
ATOM 5049 N N . HIS B 1 280 ? 7.938 -16.493 25.179 1.00 22.12 274 HIS B N 1
ATOM 5050 C CA . HIS B 1 280 ? 8.575 -16.179 26.435 1.00 22.02 274 HIS B CA 1
ATOM 5051 C C . HIS B 1 280 ? 8.830 -14.685 26.486 1.00 21.49 274 HIS B C 1
ATOM 5052 O O . HIS B 1 280 ? 9.051 -14.044 25.452 1.00 21.28 274 HIS B O 1
ATOM 5059 N N . ASN B 1 281 ? 8.805 -14.139 27.695 1.00 21.04 275 ASN B N 1
ATOM 5060 C CA . ASN B 1 281 ? 9.075 -12.726 27.933 1.00 20.52 275 ASN B CA 1
ATOM 5061 C C . ASN B 1 281 ? 10.362 -12.236 27.232 1.00 20.32 275 ASN B C 1
ATOM 5062 O O . ASN B 1 281 ? 10.426 -11.085 26.762 1.00 20.12 275 ASN B O 1
ATOM 5067 N N . SER B 1 282 ? 11.376 -13.103 27.168 1.00 19.20 276 SER B N 1
ATOM 5068 C CA . SER B 1 282 ? 12.663 -12.734 26.571 1.00 18.95 276 SER B CA 1
ATOM 5069 C C . SER B 1 282 ? 12.618 -12.704 25.044 1.00 18.60 276 SER B C 1
ATOM 5070 O O . SER B 1 282 ? 13.596 -12.316 24.409 1.00 19.48 276 SER B O 1
ATOM 5073 N N . GLY B 1 283 ? 11.490 -13.122 24.466 1.00 18.02 277 GLY B N 1
ATOM 5074 C CA . GLY B 1 283 ? 11.261 -13.024 23.024 1.00 16.98 277 GLY B CA 1
ATOM 5075 C C . GLY B 1 283 ? 10.317 -11.916 22.558 1.00 16.91 277 GLY B C 1
ATOM 5076 O O . GLY B 1 283 ? 9.987 -11.850 21.365 1.00 16.90 277 GLY B O 1
ATOM 5077 N N . HIS B 1 284 ? 9.887 -11.039 23.468 1.00 16.45 278 HIS B N 1
ATOM 5078 C CA . HIS B 1 284 ? 8.974 -9.930 23.083 1.00 16.36 278 HIS B CA 1
ATOM 5079 C C . HIS B 1 284 ? 9.606 -8.922 22.121 1.00 16.64 278 HIS B C 1
ATOM 5080 O O . HIS B 1 284 ? 8.885 -8.253 21.356 1.00 15.96 278 HIS B O 1
ATOM 5087 N N . TYR B 1 285 ? 10.942 -8.827 22.149 1.00 16.37 279 TYR B N 1
ATOM 5088 C CA . TYR B 1 285 ? 11.672 -7.922 21.244 1.00 15.97 279 TYR B CA 1
ATOM 5089 C C . TYR B 1 285 ? 11.310 -8.199 19.793 1.00 15.60 279 TYR B C 1
ATOM 5090 O O . TYR B 1 285 ? 11.346 -7.281 18.973 1.00 15.59 279 TYR B O 1
ATOM 5099 N N . THR B 1 286 ? 10.982 -9.463 19.488 1.00 15.54 280 THR B N 1
ATOM 5100 C CA . THR B 1 286 ? 10.712 -9.900 18.113 1.00 16.29 280 THR B CA 1
ATOM 5101 C C . THR B 1 286 ? 9.511 -9.206 17.459 1.00 16.60 280 THR B C 1
ATOM 5102 O O . THR B 1 286 ? 9.408 -9.206 16.245 1.00 16.72 280 THR B O 1
ATOM 5106 N N . GLN B 1 287 ? 8.601 -8.647 18.251 1.00 17.09 281 GLN B N 1
ATOM 5107 C CA . GLN B 1 287 ? 7.417 -7.965 17.684 1.00 17.70 281 GLN B CA 1
ATOM 5108 C C . GLN B 1 287 ? 7.797 -6.751 16.845 1.00 17.88 281 GLN B C 1
ATOM 5109 O O . GLN B 1 287 ? 7.086 -6.402 15.920 1.00 18.49 281 GLN B O 1
ATOM 5115 N N . ASP B 1 288 ? 8.900 -6.099 17.201 1.00 18.24 282 ASP B N 1
ATOM 5116 C CA . ASP B 1 288 ? 9.308 -4.871 16.530 1.00 19.07 282 ASP B CA 1
ATOM 5117 C C . ASP B 1 288 ? 10.657 -4.952 15.821 1.00 19.44 282 ASP B C 1
ATOM 5118 O O . ASP B 1 288 ? 10.947 -4.119 14.962 1.00 19.34 282 ASP B O 1
ATOM 5123 N N . ALA B 1 289 ? 11.463 -5.963 16.155 1.00 19.28 283 ALA B N 1
ATOM 5124 C CA . ALA B 1 289 ? 12.848 -6.033 15.660 1.00 19.83 283 ALA B CA 1
ATOM 5125 C C . ALA B 1 289 ? 13.142 -7.147 14.656 1.00 20.07 283 ALA B C 1
ATOM 5126 O O . ALA B 1 289 ? 14.201 -7.143 14.021 1.00 20.13 283 ALA B O 1
ATOM 5128 N N . CYS B 1 290 ? 12.227 -8.105 14.523 1.00 20.31 284 CYS B N 1
ATOM 5129 C CA . CYS B 1 290 ? 12.430 -9.235 13.605 1.00 20.50 284 CYS B CA 1
ATOM 5130 C C . CYS B 1 290 ? 11.403 -9.255 12.498 1.00 20.16 284 CYS B C 1
ATOM 5131 O O . CYS B 1 290 ? 10.356 -8.624 12.595 1.00 19.56 284 CYS B O 1
ATOM 5134 N N . GLU B 1 291 ? 11.718 -10.001 11.450 1.00 20.18 285 GLU B N 1
ATOM 5135 C CA . GLU B 1 291 ? 10.858 -10.116 10.291 1.00 20.78 285 GLU B CA 1
ATOM 5136 C C . GLU B 1 291 ? 9.541 -10.821 10.676 1.00 20.78 285 GLU B C 1
ATOM 5137 O O . GLU B 1 291 ? 8.486 -10.499 10.138 1.00 20.69 285 GLU B O 1
ATOM 5143 N N . THR B 1 292 ? 9.603 -11.748 11.638 1.00 19.72 286 THR B N 1
ATOM 5144 C CA . THR B 1 292 ? 8.402 -12.382 12.187 1.00 19.53 286 THR B CA 1
ATOM 5145 C C . THR B 1 292 ? 8.485 -12.285 13.705 1.00 19.09 286 THR B C 1
ATOM 5146 O O . THR B 1 292 ? 9.576 -12.409 14.271 1.00 18.86 286 THR B O 1
ATOM 5150 N N . SER B 1 293 ? 7.355 -12.079 14.376 1.00 18.20 287 SER B N 1
ATOM 5151 C CA . SER B 1 293 ? 7.371 -12.137 15.845 1.00 17.73 287 SER B CA 1
ATOM 5152 C C . SER B 1 293 ? 7.306 -13.599 16.304 1.00 17.25 287 SER B C 1
ATOM 5153 O O . SER B 1 293 ? 6.896 -14.474 15.538 1.00 16.97 287 SER B O 1
ATOM 5156 N N . GLN B 1 294 ? 7.704 -13.865 17.550 1.00 16.72 288 GLN B N 1
ATOM 5157 C CA . GLN B 1 294 ? 7.558 -15.212 18.113 1.00 16.67 288 GLN B CA 1
ATOM 5158 C C . GLN B 1 294 ? 6.090 -15.648 18.163 1.00 16.60 288 GLN B C 1
ATOM 5159 O O . GLN B 1 294 ? 5.789 -16.835 18.102 1.00 16.17 288 GLN B O 1
ATOM 5165 N N . PHE B 1 295 ? 5.187 -14.682 18.281 1.00 16.74 289 PHE B N 1
ATOM 5166 C CA . PHE B 1 295 ? 3.754 -14.996 18.293 1.00 17.60 289 PHE B CA 1
ATOM 5167 C C . PHE B 1 295 ? 3.260 -15.427 16.922 1.00 17.91 289 PHE B C 1
ATOM 5168 O O . PHE B 1 295 ? 2.587 -16.465 16.814 1.00 19.03 289 PHE B O 1
ATOM 5176 N N . GLY B 1 296 ? 3.599 -14.655 15.885 1.00 17.71 290 GLY B N 1
ATOM 5177 C CA . GLY B 1 296 ? 3.344 -15.054 14.489 1.00 17.01 290 GLY B CA 1
ATOM 5178 C C . GLY B 1 296 ? 3.961 -16.411 14.145 1.00 17.58 290 GLY B C 1
ATOM 5179 O O . GLY B 1 296 ? 3.335 -17.247 13.474 1.00 16.82 290 GLY B O 1
ATOM 5180 N N . GLN B 1 297 ? 5.189 -16.635 14.603 1.00 17.59 291 GLN B N 1
ATOM 5181 C CA . GLN B 1 297 ? 5.854 -17.929 14.398 1.00 17.90 291 GLN B CA 1
ATOM 5182 C C . GLN B 1 297 ? 5.142 -19.084 15.089 1.00 17.89 291 GLN B C 1
ATOM 5183 O O . GLN B 1 297 ? 4.977 -20.151 14.498 1.00 18.13 291 GLN B O 1
ATOM 5189 N N . HIS B 1 298 ? 4.745 -18.878 16.346 1.00 18.30 292 HIS B N 1
ATOM 5190 C CA . HIS B 1 298 ? 4.025 -19.903 17.100 1.00 18.80 292 HIS B CA 1
ATOM 5191 C C . HIS B 1 298 ? 2.736 -20.335 16.378 1.00 18.90 292 HIS B C 1
ATOM 5192 O O . HIS B 1 298 ? 2.473 -21.537 16.214 1.00 19.14 292 HIS B O 1
ATOM 5199 N N . ILE B 1 299 ? 1.947 -19.353 15.941 1.00 18.27 293 ILE B N 1
ATOM 5200 C CA . ILE B 1 299 ? 0.746 -19.624 15.140 1.00 18.68 293 ILE B CA 1
ATOM 5201 C C . ILE B 1 299 ? 1.067 -20.419 13.858 1.00 18.64 293 ILE B C 1
ATOM 5202 O O . ILE B 1 299 ? 0.420 -21.433 13.567 1.00 18.65 293 ILE B O 1
ATOM 5207 N N . ARG B 1 300 ? 2.076 -19.977 13.112 1.00 18.66 294 ARG B N 1
ATOM 5208 C CA . ARG B 1 300 ? 2.497 -20.680 11.906 1.00 18.69 294 ARG B CA 1
ATOM 5209 C C . ARG B 1 300 ? 2.920 -22.116 12.228 1.00 18.83 294 ARG B C 1
ATOM 5210 O O . ARG B 1 300 ? 2.608 -23.038 11.468 1.00 18.53 294 ARG B O 1
ATOM 5218 N N . ALA B 1 301 ? 3.622 -22.294 13.349 1.00 18.33 295 ALA B N 1
ATOM 5219 C CA . ALA B 1 301 ? 4.144 -23.615 13.737 1.00 18.76 295 ALA B CA 1
ATOM 5220 C C . ALA B 1 301 ? 3.040 -24.644 13.982 1.00 19.10 295 ALA B C 1
ATOM 5221 O O . ALA B 1 301 ? 3.110 -25.755 13.462 1.00 19.82 295 ALA B O 1
ATOM 5223 N N . ILE B 1 302 ? 2.038 -24.270 14.777 1.00 19.95 296 ILE B N 1
ATOM 5224 C CA . ILE B 1 302 ? 0.952 -25.180 15.129 1.00 20.64 296 ILE B CA 1
ATOM 5225 C C . ILE B 1 302 ? -0.015 -25.395 13.969 1.00 20.96 296 ILE B C 1
ATOM 5226 O O . ILE B 1 302 ? -0.587 -26.478 13.836 1.00 20.82 296 ILE B O 1
ATOM 5231 N N . CYS B 1 303 ? -0.186 -24.370 13.137 1.00 20.97 297 CYS B N 1
ATOM 5232 C CA . CYS B 1 303 ? -1.067 -24.468 11.978 1.00 21.76 297 CYS B CA 1
ATOM 5233 C C . CYS B 1 303 ? -0.394 -25.165 10.805 1.00 21.94 297 CYS B C 1
ATOM 5234 O O . CYS B 1 303 ? -1.072 -25.529 9.848 1.00 22.38 297 CYS B O 1
ATOM 5237 N N . ASN B 1 304 ? 0.927 -25.344 10.888 1.00 21.90 298 ASN B N 1
ATOM 5238 C CA . ASN B 1 304 ? 1.742 -25.974 9.826 1.00 22.49 298 ASN B CA 1
ATOM 5239 C C . ASN B 1 304 ? 1.815 -25.157 8.527 1.00 22.49 298 ASN B C 1
ATOM 5240 O O . ASN B 1 304 ? 1.744 -25.699 7.402 1.00 22.67 298 ASN B O 1
ATOM 5245 N N . LEU B 1 305 ? 1.916 -23.841 8.703 1.00 22.53 299 LEU B N 1
ATOM 5246 C CA . LEU B 1 305 ? 2.240 -22.913 7.623 1.00 22.82 299 LEU B CA 1
ATOM 5247 C C . LEU B 1 305 ? 3.762 -22.789 7.532 1.00 22.75 299 LEU B C 1
ATOM 5248 O O . LEU B 1 305 ? 4.473 -23.073 8.512 1.00 23.04 299 LEU B O 1
ATOM 5253 N N . PRO B 1 306 ? 4.277 -22.373 6.361 1.00 22.79 300 PRO B N 1
ATOM 5254 C CA . PRO B 1 306 ? 5.691 -22.060 6.290 1.00 22.32 300 PRO B CA 1
ATOM 5255 C C . PRO B 1 306 ? 6.041 -21.058 7.392 1.00 22.34 300 PRO B C 1
ATOM 5256 O O . PRO B 1 306 ? 5.263 -20.116 7.652 1.00 22.03 300 PRO B O 1
ATOM 5260 N N . LEU B 1 307 ? 7.168 -21.288 8.063 1.00 21.03 301 LEU B N 1
ATOM 5261 C CA . LEU B 1 307 ? 7.641 -20.364 9.075 1.00 21.21 301 LEU B CA 1
ATOM 5262 C C . LEU B 1 307 ? 8.121 -19.076 8.421 1.00 21.15 301 LEU B C 1
ATOM 5263 O O . LEU B 1 307 ? 8.577 -19.081 7.264 1.00 20.90 301 LEU B O 1
ATOM 5268 N N . GLY B 1 308 ? 7.984 -17.974 9.153 1.00 20.79 302 GLY B N 1
ATOM 5269 C CA . GLY B 1 308 ? 8.517 -16.701 8.702 1.00 20.96 302 GLY B CA 1
ATOM 5270 C C . GLY B 1 308 ? 10.009 -16.637 8.973 1.00 21.06 302 GLY B C 1
ATOM 5271 O O . GLY B 1 308 ? 10.573 -17.517 9.641 1.00 21.01 302 GLY B O 1
ATOM 5272 N N . GLU B 1 309 ? 10.653 -15.600 8.453 1.00 20.83 303 GLU B N 1
ATOM 5273 C CA . GLU B 1 309 ? 12.077 -15.407 8.685 1.00 21.38 303 GLU B CA 1
ATOM 5274 C C . GLU B 1 309 ? 12.297 -14.763 10.048 1.00 21.15 303 GLU B C 1
ATOM 5275 O O . GLU B 1 309 ? 11.420 -14.068 10.568 1.00 19.96 303 GLU B O 1
ATOM 5281 N N . THR B 1 310 ? 13.469 -15.008 10.630 1.00 21.46 304 THR B N 1
ATOM 5282 C CA . THR B 1 310 ? 13.749 -14.563 11.990 1.00 21.55 304 THR B CA 1
ATOM 5283 C C . THR B 1 310 ? 14.882 -13.533 12.052 1.00 22.49 304 THR B C 1
ATOM 5284 O O . THR B 1 310 ? 15.430 -13.266 13.129 1.00 22.37 304 THR B O 1
ATOM 5288 N N . ASN B 1 311 ? 15.231 -12.970 10.898 1.00 22.88 305 ASN B N 1
ATOM 5289 C CA . ASN B 1 311 ? 16.284 -11.959 10.786 1.00 23.84 305 ASN B CA 1
ATOM 5290 C C . ASN B 1 311 ? 16.085 -10.801 11.742 1.00 23.91 305 ASN B C 1
ATOM 5291 O O . ASN B 1 311 ? 14.971 -10.276 11.864 1.00 23.69 305 ASN B O 1
ATOM 5296 N N . LEU B 1 312 ? 17.162 -10.385 12.397 1.00 23.68 306 LEU B N 1
ATOM 5297 C CA . LEU B 1 312 ? 17.123 -9.171 13.192 1.00 23.88 306 LEU B CA 1
ATOM 5298 C C . LEU B 1 312 ? 17.194 -7.977 12.248 1.00 23.98 306 LEU B C 1
ATOM 5299 O O . LEU B 1 312 ? 18.198 -7.798 11.559 1.00 24.85 306 LEU B O 1
ATOM 5304 N N . LEU B 1 313 ? 16.135 -7.176 12.206 1.00 23.51 307 LEU B N 1
ATOM 5305 C CA . LEU B 1 313 ? 16.085 -6.046 11.279 1.00 23.86 307 LEU B CA 1
ATOM 5306 C C . LEU B 1 313 ? 16.611 -4.741 11.870 1.00 23.73 307 LEU B C 1
ATOM 5307 O O . LEU B 1 313 ? 16.973 -3.822 11.130 1.00 23.99 307 LEU B O 1
ATOM 5312 N N . LYS B 1 314 ? 16.665 -4.664 13.196 1.00 23.11 308 LYS B N 1
ATOM 5313 C CA . LYS B 1 314 ? 17.251 -3.517 13.887 1.00 23.15 308 LYS B CA 1
ATOM 5314 C C . LYS B 1 314 ? 17.573 -3.950 15.321 1.00 22.89 308 LYS B C 1
ATOM 5315 O O . LYS B 1 314 ? 16.809 -4.722 15.906 1.00 22.89 308 LYS B O 1
ATOM 5321 N N . PRO B 1 315 ? 18.714 -3.482 15.881 1.00 22.67 309 PRO B N 1
ATOM 5322 C CA . PRO B 1 315 ? 19.009 -3.789 17.290 1.00 22.27 309 PRO B CA 1
ATOM 5323 C C . PRO B 1 315 ? 17.955 -3.215 18.240 1.00 21.77 309 PRO B C 1
ATOM 5324 O O . PRO B 1 315 ? 17.318 -2.199 17.939 1.00 21.28 309 PRO B O 1
ATOM 5328 N N . VAL B 1 316 ? 17.780 -3.873 19.382 1.00 21.07 310 VAL B N 1
ATOM 5329 C CA . VAL B 1 316 ? 16.640 -3.600 20.252 1.00 20.34 310 VAL B CA 1
ATOM 5330 C C . VAL B 1 316 ? 16.919 -3.915 21.714 1.00 20.35 310 VAL B C 1
ATOM 5331 O O . VAL B 1 316 ? 17.604 -4.893 22.048 1.00 20.49 310 VAL B O 1
ATOM 5335 N N . VAL B 1 317 ? 16.393 -3.060 22.583 1.00 20.36 311 VAL B N 1
ATOM 5336 C CA . VAL B 1 317 ? 16.316 -3.359 23.998 1.00 19.71 311 VAL B CA 1
ATOM 5337 C C . VAL B 1 317 ? 14.838 -3.406 24.390 1.00 19.82 311 VAL B C 1
ATOM 5338 O O . VAL B 1 317 ? 14.125 -2.409 24.275 1.00 19.95 311 VAL B O 1
ATOM 5342 N N . MET B 1 318 ? 14.387 -4.573 24.838 1.00 19.30 312 MET B N 1
ATOM 5343 C CA . MET B 1 318 ? 13.070 -4.696 25.433 1.00 19.30 312 MET B CA 1
ATOM 5344 C C . MET B 1 318 ? 13.165 -4.386 26.924 1.00 19.27 312 MET B C 1
ATOM 5345 O O . MET B 1 318 ? 14.040 -4.916 27.614 1.00 19.07 312 MET B O 1
ATOM 5350 N N . VAL B 1 319 ? 12.268 -3.532 27.422 1.00 18.87 313 VAL B N 1
ATOM 5351 C CA . VAL B 1 319 ? 12.191 -3.258 28.854 1.00 19.11 313 VAL B CA 1
ATOM 5352 C C . VAL B 1 319 ? 10.795 -3.611 29.355 1.00 19.56 313 VAL B C 1
ATOM 5353 O O . VAL B 1 319 ? 9.799 -3.163 28.776 1.00 19.20 313 VAL B O 1
ATOM 5357 N N . ASN B 1 320 ? 10.724 -4.387 30.438 1.00 19.66 314 ASN B N 1
ATOM 5358 C CA . ASN B 1 320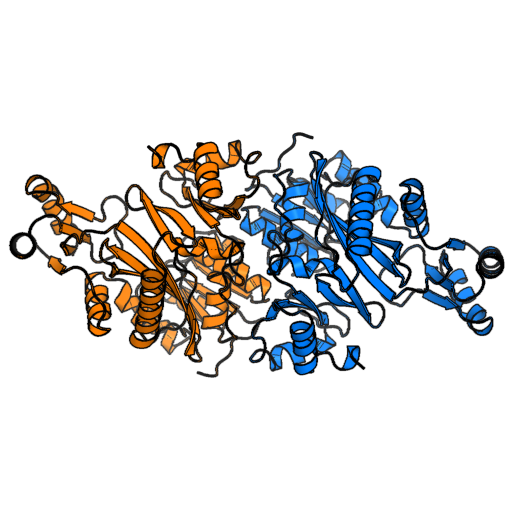 ? 9.443 -4.770 31.034 1.00 20.04 314 ASN B CA 1
ATOM 5359 C C . ASN B 1 320 ? 8.773 -3.614 31.769 1.00 20.60 314 ASN B C 1
ATOM 5360 O O . ASN B 1 320 ? 9.433 -2.811 32.432 1.00 20.74 314 ASN B O 1
ATOM 5365 N N . ILE B 1 321 ? 7.455 -3.544 31.642 1.00 20.85 315 ILE B N 1
ATOM 5366 C CA . ILE B 1 321 ? 6.650 -2.596 32.396 1.00 21.37 315 ILE B CA 1
ATOM 5367 C C . ILE B 1 321 ? 5.858 -3.402 33.416 1.00 21.79 315 ILE B C 1
ATOM 5368 O O . ILE B 1 321 ? 4.922 -4.124 33.068 1.00 22.20 315 ILE B O 1
ATOM 5373 N N . LEU B 1 322 ? 6.263 -3.285 34.675 1.00 22.50 316 LEU B N 1
ATOM 5374 C CA . LEU B 1 322 ? 5.561 -3.933 35.780 1.00 22.96 316 LEU B CA 1
ATOM 5375 C C . LEU B 1 322 ? 4.513 -2.969 36.341 1.00 23.53 316 LEU B C 1
ATOM 5376 O O . LEU B 1 322 ? 4.498 -1.785 35.988 1.00 22.84 316 LEU B O 1
ATOM 5381 N N . GLY B 1 323 ? 3.650 -3.479 37.220 1.00 24.32 317 GLY B N 1
ATOM 5382 C CA . GLY B 1 323 ? 2.673 -2.644 37.929 1.00 25.50 317 GLY B CA 1
ATOM 5383 C C . GLY B 1 323 ? 3.299 -1.396 38.520 1.00 26.38 317 GLY B C 1
ATOM 5384 O O . GLY B 1 323 ? 2.717 -0.311 38.452 1.00 26.46 317 GLY B O 1
ATOM 5385 N N . GLU B 1 324 ? 4.504 -1.539 39.069 1.00 27.36 318 GLU B N 1
ATOM 5386 C CA . GLU B 1 324 ? 5.229 -0.402 39.653 1.00 28.33 318 GLU B CA 1
ATOM 5387 C C . GLU B 1 324 ? 5.689 0.654 38.640 1.00 28.31 318 GLU B C 1
ATOM 5388 O O . GLU B 1 324 ? 6.086 1.757 39.044 1.00 28.30 318 GLU B O 1
ATOM 5394 N N . HIS B 1 325 ? 5.644 0.328 37.344 1.00 27.96 319 HIS B N 1
ATOM 5395 C CA . HIS B 1 325 ? 6.142 1.244 36.303 1.00 28.16 319 HIS B CA 1
ATOM 5396 C C . HIS B 1 325 ? 5.051 1.951 35.495 1.00 28.41 319 HIS B C 1
ATOM 5397 O O . HIS B 1 325 ? 5.323 2.994 34.895 1.00 28.17 319 HIS B O 1
ATOM 5404 N N . ILE B 1 326 ? 3.844 1.372 35.472 1.00 28.69 320 ILE B N 1
ATOM 5405 C CA . ILE B 1 326 ? 2.751 1.823 34.586 1.00 29.48 320 ILE B CA 1
ATOM 5406 C C . ILE B 1 326 ? 2.409 3.317 34.725 1.00 29.45 320 ILE B C 1
ATOM 5407 O O . ILE B 1 326 ? 2.229 4.008 33.726 1.00 29.48 320 ILE B O 1
ATOM 5412 N N . GLU B 1 327 ? 2.332 3.809 35.961 1.00 29.82 321 GLU B N 1
ATOM 5413 C CA . GLU B 1 327 ? 2.103 5.233 36.208 1.00 30.51 321 GLU B CA 1
ATOM 5414 C C . GLU B 1 327 ? 3.188 6.074 35.526 1.00 30.04 321 GLU B C 1
ATOM 5415 O O . GLU B 1 327 ? 2.884 7.029 34.810 1.00 30.15 321 GLU B O 1
ATOM 5421 N N . GLY B 1 328 ? 4.445 5.691 35.731 1.00 29.32 322 GLY B N 1
ATOM 5422 C CA . GLY B 1 328 ? 5.581 6.370 35.117 1.00 29.02 322 GLY B CA 1
ATOM 5423 C C . GLY B 1 328 ? 5.543 6.352 33.596 1.00 28.74 322 GLY B C 1
ATOM 5424 O O . GLY B 1 328 ? 5.861 7.353 32.956 1.00 28.44 322 GLY B O 1
ATOM 5425 N N . VAL B 1 329 ? 5.165 5.211 33.020 1.00 28.47 323 VAL B N 1
ATOM 5426 C CA . VAL B 1 329 ? 5.023 5.088 31.563 1.00 28.59 323 VAL B CA 1
ATOM 5427 C C . VAL B 1 329 ? 3.981 6.096 31.034 1.00 28.83 323 VAL B C 1
ATOM 5428 O O . VAL B 1 329 ? 4.262 6.881 30.118 1.00 28.23 323 VAL B O 1
ATOM 5432 N N . LEU B 1 330 ? 2.800 6.095 31.649 1.00 29.58 324 LEU B N 1
ATOM 5433 C CA . LEU B 1 330 ? 1.696 6.955 31.212 1.00 30.55 324 LEU B CA 1
ATOM 5434 C C . LEU B 1 330 ? 2.000 8.442 31.369 1.00 31.07 324 LEU B C 1
ATOM 5435 O O . LEU B 1 330 ? 1.632 9.242 30.506 1.00 31.68 324 LEU B O 1
ATOM 5440 N N . ARG B 1 331 ? 2.694 8.801 32.451 1.00 31.25 325 ARG B N 1
ATOM 5441 C CA . ARG B 1 331 ? 3.137 10.179 32.686 1.00 31.70 325 ARG B CA 1
ATOM 5442 C C . ARG B 1 331 ? 4.225 10.609 31.705 1.00 31.28 325 ARG B C 1
ATOM 5443 O O . ARG B 1 331 ? 4.354 11.794 31.391 1.00 31.21 325 ARG B O 1
ATOM 5451 N N . GLN B 1 332 ? 5.009 9.642 31.236 1.00 30.82 326 GLN B N 1
ATOM 5452 C CA . GLN B 1 332 ? 6.137 9.913 30.348 1.00 30.44 326 GLN B CA 1
ATOM 5453 C C . GLN B 1 332 ? 5.882 9.518 28.883 1.00 29.52 326 GLN B C 1
ATOM 5454 O O . GLN B 1 332 ? 6.841 9.375 28.113 1.00 28.72 326 GLN B O 1
ATOM 5460 N N . VAL B 1 333 ? 4.615 9.353 28.490 1.00 29.06 327 VAL B N 1
ATOM 5461 C CA . VAL B 1 333 ? 4.299 8.903 27.116 1.00 28.95 327 VAL B CA 1
ATOM 5462 C C . VAL B 1 333 ? 4.878 9.810 26.036 1.00 28.47 327 VAL B C 1
ATOM 5463 O O . VAL B 1 333 ? 5.237 9.333 24.973 1.00 27.77 327 VAL B O 1
ATOM 5467 N N . ASN B 1 334 ? 4.955 11.106 26.330 1.00 28.64 328 ASN B N 1
ATOM 5468 C CA . ASN B 1 334 ? 5.483 12.126 25.423 1.00 29.50 328 ASN B CA 1
ATOM 5469 C C . ASN B 1 334 ? 6.977 11.958 25.110 1.00 29.43 328 ASN B C 1
ATOM 5470 O O . ASN B 1 334 ? 7.492 12.517 24.136 1.00 29.29 328 ASN B O 1
ATOM 5475 N N . ARG B 1 335 ? 7.669 11.183 25.942 1.00 29.23 329 ARG B N 1
ATOM 5476 C CA . ARG B 1 335 ? 9.114 11.001 25.804 1.00 29.68 329 ARG B CA 1
ATOM 5477 C C . ARG B 1 335 ? 9.503 9.685 25.121 1.00 28.72 329 ARG B C 1
ATOM 5478 O O . ARG B 1 335 ? 10.684 9.354 25.026 1.00 28.14 329 ARG B O 1
ATOM 5486 N N . LEU B 1 336 ? 8.511 8.959 24.607 1.00 27.94 330 LEU B N 1
ATOM 5487 C CA . LEU B 1 336 ? 8.757 7.616 24.055 1.00 27.20 330 LEU B CA 1
ATOM 5488 C C . LEU B 1 336 ? 9.136 7.566 22.564 1.00 26.92 330 LEU B C 1
ATOM 5489 O O . LEU B 1 336 ? 8.815 6.598 21.866 1.00 26.93 330 LEU B O 1
ATOM 5494 N N . THR B 1 337 ? 9.840 8.587 22.081 1.00 26.49 331 THR B N 1
ATOM 5495 C CA . THR B 1 337 ? 10.409 8.530 20.735 1.00 26.42 331 THR B CA 1
ATOM 5496 C C . THR B 1 337 ? 11.360 7.341 20.617 1.00 25.64 331 THR B C 1
ATOM 5497 O O . THR B 1 337 ? 12.179 7.110 21.502 1.00 25.22 331 THR B O 1
ATOM 5501 N N . GLY B 1 338 ? 11.226 6.592 19.522 1.00 24.95 332 GLY B N 1
ATOM 5502 C CA . GLY B 1 338 ? 12.077 5.433 19.245 1.00 24.35 332 GLY B CA 1
ATOM 5503 C C . GLY B 1 338 ? 11.736 4.206 20.075 1.00 24.40 332 GLY B C 1
ATOM 5504 O O . GLY B 1 338 ? 12.457 3.192 20.042 1.00 24.35 332 GLY B O 1
ATOM 5505 N N . CYS B 1 339 ? 10.641 4.315 20.823 1.00 23.66 333 CYS B N 1
ATOM 5506 C CA . CYS B 1 339 ? 10.171 3.269 21.713 1.00 23.81 333 CYS B CA 1
ATOM 5507 C C . CYS B 1 339 ? 8.836 2.739 21.199 1.00 23.39 333 CYS B C 1
ATOM 5508 O O . CYS B 1 339 ? 8.014 3.496 20.658 1.00 23.74 333 CYS B O 1
ATOM 5511 N N . TYR B 1 340 ? 8.643 1.432 21.310 1.00 22.12 334 TYR B N 1
ATOM 5512 C CA . TYR B 1 340 ? 7.433 0.807 20.794 1.00 21.27 334 TYR B CA 1
ATOM 5513 C C . TYR B 1 340 ? 6.722 0.129 21.946 1.00 20.74 334 TYR B C 1
ATOM 5514 O O . TYR B 1 340 ? 7.184 -0.874 22.484 1.00 20.01 334 TYR B O 1
ATOM 5523 N N . LEU B 1 341 ? 5.622 0.758 22.343 1.00 20.09 335 LEU B N 1
ATOM 5524 C CA . LEU B 1 341 ? 4.878 0.412 23.544 1.00 20.32 335 LEU B CA 1
ATOM 5525 C C . LEU B 1 341 ? 3.876 -0.704 23.297 1.00 19.98 335 LEU B C 1
ATOM 5526 O O . LEU B 1 341 ? 3.156 -0.694 22.294 1.00 20.48 335 LEU B O 1
ATOM 5531 N N . HIS B 1 342 ? 3.861 -1.676 24.205 1.00 19.37 336 HIS B N 1
ATOM 5532 C CA . HIS B 1 342 ? 2.904 -2.763 24.167 1.00 19.04 336 HIS B CA 1
ATOM 5533 C C . HIS B 1 342 ? 2.314 -2.859 25.554 1.00 19.56 336 HIS B C 1
ATOM 5534 O O . HIS B 1 342 ? 3.038 -3.003 26.538 1.00 18.96 336 HIS B O 1
ATOM 5541 N N . LEU B 1 343 ? 0.994 -2.737 25.632 1.00 19.77 337 LEU B N 1
ATOM 5542 C CA . LEU B 1 343 ? 0.291 -2.825 26.904 1.00 20.17 337 LEU B CA 1
ATOM 5543 C C . LEU B 1 343 ? -0.830 -3.845 26.824 1.00 20.35 337 LEU B C 1
ATOM 5544 O O . LEU B 1 343 ? -1.589 -3.876 25.851 1.00 20.73 337 LEU B O 1
ATOM 5549 N N . TYR B 1 344 ? -0.948 -4.653 27.871 1.00 20.34 338 TYR B N 1
ATOM 5550 C CA . TYR B 1 344 ? -1.690 -5.904 27.781 1.00 21.00 338 TYR B CA 1
ATOM 5551 C C . TYR B 1 344 ? -3.167 -5.850 28.160 1.00 22.08 338 TYR B C 1
ATOM 5552 O O . TYR B 1 344 ? -3.853 -6.862 28.057 1.00 21.63 338 TYR B O 1
ATOM 5561 N N . GLY B 1 345 ? -3.651 -4.696 28.611 1.00 23.83 339 GLY B N 1
ATOM 5562 C CA . GLY B 1 345 ? -5.083 -4.538 28.922 1.00 26.26 339 GLY B CA 1
ATOM 5563 C C . GLY B 1 345 ? -5.512 -5.123 30.262 1.00 28.20 339 GLY B C 1
ATOM 5564 O O . GLY B 1 345 ? -6.694 -5.365 30.490 1.00 28.27 339 GLY B O 1
ATOM 5565 N N . LYS B 1 346 ? -4.550 -5.359 31.149 1.00 30.08 340 LYS B N 1
ATOM 5566 C CA . LYS B 1 346 ? -4.842 -5.825 32.503 1.00 32.40 340 LYS B CA 1
ATOM 5567 C C . LYS B 1 346 ? -5.405 -4.668 33.336 1.00 34.22 340 LYS B C 1
ATOM 5568 O O . LYS B 1 346 ? -4.883 -3.554 33.291 1.00 34.53 340 LYS B O 1
ATOM 5574 N N . GLU B 1 347 ? -6.472 -4.918 34.089 1.00 36.50 341 GLU B N 1
ATOM 5575 C CA . GLU B 1 347 ? -7.137 -3.812 34.793 1.00 38.67 341 GLU B CA 1
ATOM 5576 C C . GLU B 1 347 ? -6.458 -3.409 36.107 1.00 39.17 341 GLU B C 1
ATOM 5577 O O . GLU B 1 347 ? -6.273 -2.221 36.384 1.00 39.87 341 GLU B O 1
ATOM 5583 N N . GLU B 1 348 ? -6.064 -4.401 36.896 1.00 39.70 342 GLU B N 1
ATOM 5584 C CA . GLU B 1 348 ? -5.479 -4.152 38.201 1.00 40.12 342 GLU B CA 1
ATOM 5585 C C . GLU B 1 348 ? -3.951 -4.204 38.173 1.00 39.72 342 GLU B C 1
ATOM 5586 O O . GLU B 1 348 ? -3.358 -5.233 37.839 1.00 40.03 342 GLU B O 1
ATOM 5592 N N . ALA B 1 349 ? -3.322 -3.089 38.526 1.00 39.07 343 ALA B N 1
ATOM 5593 C CA . ALA B 1 349 ? -1.878 -3.055 38.678 1.00 38.85 343 ALA B CA 1
ATOM 5594 C C . ALA B 1 349 ? -1.503 -3.574 40.066 1.00 38.60 343 ALA B C 1
ATOM 5595 O O . ALA B 1 349 ? -2.072 -3.138 41.072 1.00 39.33 343 ALA B O 1
ATOM 5597 N N . LYS B 1 350 ? -0.598 -4.549 40.104 1.00 37.54 344 LYS B N 1
ATOM 5598 C CA . LYS B 1 350 ? 0.090 -4.944 41.335 1.00 36.48 344 LYS B CA 1
ATOM 5599 C C . LYS B 1 350 ? 1.583 -4.769 41.071 1.00 35.20 344 LYS B C 1
ATOM 5600 O O . LYS B 1 350 ? 2.030 -4.988 39.948 1.00 34.67 344 LYS B O 1
ATOM 5606 N N . ALA B 1 351 ? 2.338 -4.376 42.097 1.00 33.80 345 ALA B N 1
ATOM 5607 C CA . ALA B 1 351 ? 3.756 -3.991 41.960 1.00 32.92 345 ALA B CA 1
ATOM 5608 C C . ALA B 1 351 ? 4.605 -4.796 40.954 1.00 32.28 345 ALA B C 1
ATOM 5609 O O . ALA B 1 351 ? 5.288 -4.207 40.114 1.00 31.74 345 ALA B O 1
ATOM 5611 N N . GLN B 1 352 ? 4.550 -6.127 41.041 1.00 31.02 346 GLN B N 1
ATOM 5612 C CA . GLN B 1 352 ? 5.428 -6.998 40.251 1.00 30.52 346 GLN B CA 1
ATOM 5613 C C . GLN B 1 352 ? 4.716 -7.634 39.062 1.00 29.17 346 GLN B C 1
ATOM 5614 O O . GLN B 1 352 ? 5.307 -8.428 38.324 1.00 29.32 346 GLN B O 1
ATOM 5620 N N . ARG B 1 353 ? 3.445 -7.283 38.880 1.00 27.77 347 ARG B N 1
ATOM 5621 C CA . ARG B 1 353 ? 2.645 -7.801 37.772 1.00 26.41 347 ARG B CA 1
ATOM 5622 C C . ARG B 1 353 ? 3.129 -7.226 36.438 1.00 24.77 347 ARG B C 1
ATOM 5623 O O . ARG B 1 353 ? 3.412 -6.037 36.330 1.00 23.66 347 ARG B O 1
ATOM 5631 N N . LYS B 1 354 ? 3.216 -8.085 35.431 1.00 23.70 348 LYS B N 1
ATOM 5632 C CA . LYS B 1 354 ? 3.645 -7.672 34.098 1.00 22.86 348 LYS B CA 1
ATOM 5633 C C . LYS B 1 354 ? 2.471 -7.031 33.344 1.00 22.17 348 LYS B C 1
ATOM 5634 O O . LYS B 1 354 ? 1.520 -7.713 32.981 1.00 21.98 348 LYS B O 1
ATOM 5640 N N . MET B 1 355 ? 2.574 -5.721 33.119 1.00 21.88 349 MET B N 1
ATOM 5641 C CA . MET B 1 355 ? 1.516 -4.889 32.518 1.00 21.32 349 MET B CA 1
ATOM 5642 C C . MET B 1 355 ? 1.738 -4.594 31.026 1.00 20.78 349 MET B C 1
ATOM 5643 O O . MET B 1 355 ? 0.792 -4.293 30.283 1.00 20.73 349 MET B O 1
ATOM 5648 N N . GLY B 1 356 ? 2.987 -4.685 30.594 1.00 19.86 350 GLY B N 1
ATOM 5649 C CA . GLY B 1 356 ? 3.362 -4.345 29.226 1.00 18.57 350 GLY B CA 1
ATOM 5650 C C . GLY B 1 356 ? 4.859 -4.446 29.035 1.00 18.19 350 GLY B C 1
ATOM 5651 O O . GLY B 1 356 ? 5.587 -4.912 29.923 1.00 17.94 350 GLY B O 1
ATOM 5652 N N . HIS B 1 357 ? 5.316 -4.033 27.862 1.00 17.76 351 HIS B N 1
ATOM 5653 C CA . HIS B 1 357 ? 6.740 -3.932 27.577 1.00 17.97 351 HIS B CA 1
ATOM 5654 C C . HIS B 1 357 ? 6.940 -2.845 26.551 1.00 18.72 351 HIS B C 1
ATOM 5655 O O . HIS B 1 357 ? 6.002 -2.492 25.817 1.00 18.34 351 HIS B O 1
ATOM 5662 N N . VAL B 1 358 ? 8.150 -2.296 26.520 1.00 18.62 352 VAL B N 1
ATOM 5663 C CA . VAL B 1 358 ? 8.520 -1.365 25.478 1.00 19.62 352 VAL B CA 1
ATOM 5664 C C . VAL B 1 358 ? 9.757 -1.859 24.740 1.00 19.56 352 VAL B C 1
ATOM 5665 O O . VAL B 1 358 ? 10.753 -2.226 25.366 1.00 20.18 352 VAL B O 1
ATOM 5669 N N . ASN B 1 359 ? 9.670 -1.902 23.415 1.00 19.17 353 ASN B N 1
ATOM 5670 C CA . ASN B 1 359 ? 10.821 -2.234 22.584 1.00 19.16 353 ASN B CA 1
ATOM 5671 C C . ASN B 1 359 ? 11.470 -0.955 22.095 1.00 19.38 353 ASN B C 1
ATOM 5672 O O . ASN B 1 359 ? 10.847 -0.161 21.379 1.00 18.75 353 ASN B O 1
ATOM 5677 N N . ILE B 1 360 ? 12.720 -0.758 22.496 1.00 19.56 354 ILE B N 1
ATOM 5678 C CA . ILE B 1 360 ? 13.466 0.441 22.117 1.00 20.23 354 ILE B CA 1
ATOM 5679 C C . ILE B 1 360 ? 14.403 0.067 20.985 1.00 20.93 354 ILE B C 1
ATOM 5680 O O . ILE B 1 360 ? 15.348 -0.699 21.190 1.00 21.28 354 ILE B O 1
ATOM 5685 N N . LEU B 1 361 ? 14.123 0.592 19.795 1.00 21.36 355 LEU B N 1
ATOM 5686 C CA . LEU B 1 361 ? 14.920 0.307 18.611 1.00 22.04 355 LEU B CA 1
ATOM 5687 C C . LEU B 1 361 ? 15.927 1.416 18.341 1.00 22.60 355 LEU B C 1
ATOM 5688 O O . LEU B 1 361 ? 15.583 2.602 18.333 1.00 22.12 355 LEU B O 1
ATOM 5693 N N . ASN B 1 362 ? 17.170 1.012 18.117 1.00 23.43 356 ASN B N 1
ATOM 5694 C CA . ASN B 1 362 ? 18.220 1.934 17.734 1.00 24.93 356 ASN B CA 1
ATOM 5695 C C . ASN B 1 362 ? 19.301 1.180 16.972 1.00 25.84 356 ASN B C 1
ATOM 5696 O O . ASN B 1 362 ? 19.486 -0.023 17.179 1.00 25.49 356 ASN B O 1
ATOM 5701 N N . ASP B 1 363 ? 20.005 1.879 16.085 1.00 26.79 357 ASP B N 1
ATOM 5702 C CA . ASP B 1 363 ? 21.137 1.283 15.374 1.00 28.20 357 ASP B CA 1
ATOM 5703 C C . ASP B 1 363 ? 22.246 0.928 16.362 1.00 28.74 357 ASP B C 1
ATOM 5704 O O . ASP B 1 363 ? 23.005 -0.015 16.147 1.00 29.21 357 ASP B O 1
ATOM 5709 N N . ASN B 1 364 ? 22.318 1.680 17.456 1.00 29.73 358 ASN B N 1
ATOM 5710 C CA . ASN B 1 364 ? 23.292 1.409 18.501 1.00 30.47 358 ASN B CA 1
ATOM 5711 C C . ASN B 1 364 ? 22.628 0.959 19.778 1.00 30.13 358 ASN B C 1
ATOM 5712 O O . ASN B 1 364 ? 21.863 1.707 20.398 1.00 30.06 358 ASN B O 1
ATOM 5717 N N . ILE B 1 365 ? 22.952 -0.263 20.177 1.00 30.25 359 ILE B N 1
ATOM 5718 C CA . ILE B 1 365 ? 22.378 -0.871 21.363 1.00 30.45 359 ILE B CA 1
ATOM 5719 C C . ILE B 1 365 ? 22.640 -0.063 22.649 1.00 30.20 359 ILE B C 1
ATOM 5720 O O . ILE B 1 365 ? 21.777 0.008 23.525 1.00 29.31 359 ILE B O 1
ATOM 5725 N N . GLU B 1 366 ? 23.812 0.574 22.741 1.00 29.94 360 GLU B N 1
ATOM 5726 C CA . GLU B 1 366 ? 24.141 1.406 23.911 1.00 29.94 360 GLU B CA 1
ATOM 5727 C C . GLU B 1 366 ? 23.266 2.661 23.994 1.00 29.18 360 GLU B C 1
ATOM 5728 O O . GLU B 1 366 ? 22.917 3.099 25.096 1.00 28.73 360 GLU B O 1
ATOM 5734 N N . VAL B 1 367 ? 22.888 3.223 22.842 1.00 28.58 361 VAL B N 1
ATOM 5735 C CA . VAL B 1 367 ? 21.968 4.374 22.821 1.00 28.24 361 VAL B CA 1
ATOM 5736 C C . VAL B 1 367 ? 20.560 3.960 23.298 1.00 28.22 361 VAL B C 1
ATOM 5737 O O . VAL B 1 367 ? 19.898 4.703 24.025 1.00 28.39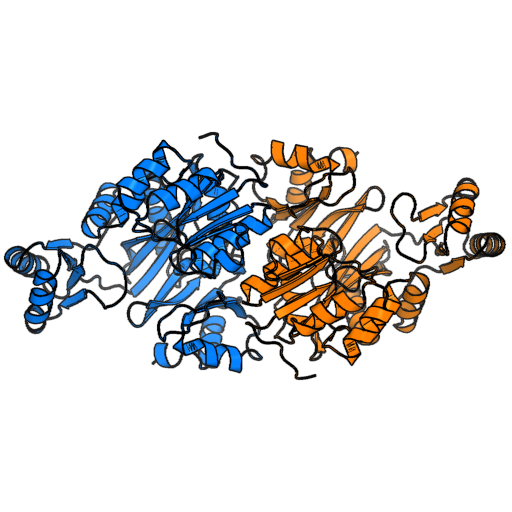 361 VAL B O 1
ATOM 5741 N N . ALA B 1 368 ? 20.118 2.769 22.897 1.00 27.87 362 ALA B N 1
ATOM 5742 C CA . ALA B 1 368 ? 18.852 2.207 23.375 1.00 27.79 362 ALA B CA 1
ATOM 5743 C C . ALA B 1 368 ? 18.870 2.030 24.900 1.00 27.87 362 ALA B C 1
ATOM 5744 O O . ALA B 1 368 ? 17.918 2.423 25.589 1.00 27.80 362 ALA B O 1
ATOM 5746 N N . LEU B 1 369 ? 19.961 1.463 25.425 1.00 27.97 363 LEU B N 1
ATOM 5747 C CA . LEU B 1 369 ? 20.116 1.281 26.873 1.00 28.28 363 LEU B CA 1
ATOM 5748 C C . LEU B 1 369 ? 20.092 2.604 27.623 1.00 28.45 363 LEU B C 1
ATOM 5749 O O . LEU B 1 369 ? 19.422 2.736 28.653 1.00 28.57 363 LEU B O 1
ATOM 5754 N N . GLU B 1 370 ? 20.822 3.584 27.101 1.00 28.66 364 GLU B N 1
ATOM 5755 C CA . GLU B 1 370 ? 20.842 4.916 27.686 1.00 29.06 364 GLU B CA 1
ATOM 5756 C C . GLU B 1 370 ? 19.453 5.582 27.672 1.00 28.35 364 GLU B C 1
ATOM 5757 O O . GLU B 1 370 ? 19.088 6.295 28.615 1.00 28.46 364 GLU B O 1
ATOM 5763 N N . LYS B 1 371 ? 18.681 5.340 26.613 1.00 27.46 365 LYS B N 1
ATOM 5764 C CA . LYS B 1 371 ? 17.305 5.836 26.532 1.00 26.79 365 LYS B CA 1
ATOM 5765 C C . LYS B 1 371 ? 16.441 5.353 27.707 1.00 26.50 365 LYS B C 1
ATOM 5766 O O . LYS B 1 371 ? 15.711 6.140 28.312 1.00 26.25 365 LYS B O 1
ATOM 5772 N N . ALA B 1 372 ? 16.541 4.063 28.024 1.00 26.68 366 ALA B N 1
ATOM 5773 C CA . ALA B 1 372 ? 15.776 3.450 29.118 1.00 27.09 366 ALA B CA 1
ATOM 5774 C C . ALA B 1 372 ? 16.120 4.108 30.458 1.00 27.70 366 ALA B C 1
ATOM 5775 O O . ALA B 1 372 ? 15.230 4.427 31.251 1.00 27.25 366 ALA B O 1
ATOM 5777 N N . LYS B 1 373 ? 17.418 4.316 30.690 1.00 28.43 367 LYS B N 1
ATOM 5778 C CA . LYS B 1 373 ? 17.892 5.014 31.880 1.00 29.61 367 LYS B CA 1
ATOM 5779 C C . LYS B 1 373 ? 17.387 6.463 31.905 1.00 29.83 367 LYS B C 1
ATOM 5780 O O . LYS B 1 373 ? 16.867 6.910 32.918 1.00 29.93 367 LYS B O 1
ATOM 5786 N N . SER B 1 374 ? 17.512 7.175 30.783 1.00 30.55 368 SER B N 1
ATOM 5787 C CA . SER B 1 374 ? 17.123 8.591 30.716 1.00 31.05 368 SER B CA 1
ATOM 5788 C C . SER B 1 374 ? 15.636 8.843 31.028 1.00 31.35 368 SER B C 1
ATOM 5789 O O . SER B 1 374 ? 15.274 9.921 31.506 1.00 31.24 368 SER B O 1
ATOM 5792 N N . LEU B 1 375 ? 14.787 7.846 30.760 1.00 31.44 369 LEU B N 1
ATOM 5793 C CA . LEU B 1 375 ? 13.352 7.950 31.041 1.00 31.35 369 LEU B CA 1
ATOM 5794 C C . LEU B 1 375 ? 13.049 7.911 32.548 1.00 31.93 369 LEU B C 1
ATOM 5795 O O . LEU B 1 375 ? 11.986 8.371 32.983 1.00 32.19 369 LEU B O 1
ATOM 5800 N N . HIS B 1 376 ? 13.989 7.352 33.316 1.00 32.34 370 HIS B N 1
ATOM 5801 C CA . HIS B 1 376 ? 13.923 7.213 34.789 1.00 32.80 370 HIS B CA 1
ATOM 5802 C C . HIS B 1 376 ? 12.699 6.470 35.340 1.00 32.58 370 HIS B C 1
ATOM 5803 O O . HIS B 1 376 ? 12.495 6.412 36.552 1.00 32.83 370 HIS B O 1
ATOM 5810 N N . ILE B 1 377 ? 11.919 5.869 34.445 1.00 32.02 371 ILE B N 1
ATOM 5811 C CA . ILE B 1 377 ? 10.809 4.982 34.818 1.00 31.49 371 ILE B CA 1
ATOM 5812 C C . ILE B 1 377 ? 11.292 3.745 35.594 1.00 31.34 371 ILE B C 1
ATOM 5813 O O . ILE B 1 377 ? 10.593 3.248 36.479 1.00 30.99 371 ILE B O 1
ATOM 5818 N N . TRP B 1 378 ? 12.482 3.252 35.257 1.00 31.42 372 TRP B N 1
ATOM 5819 C CA . TRP B 1 378 ? 13.010 2.032 35.877 1.00 31.84 372 TRP B CA 1
ATOM 5820 C C . TRP B 1 378 ? 14.151 2.329 36.867 1.00 33.00 372 TRP B C 1
ATOM 5821 O O . TRP B 1 378 ? 15.136 1.591 36.939 1.00 32.82 372 TRP B O 1
ATOM 5832 N N . ASP B 1 379 ? 13.994 3.405 37.635 1.00 34.11 373 ASP B N 1
ATOM 5833 C CA . ASP B 1 379 ? 14.979 3.783 38.654 1.00 36.06 373 ASP B CA 1
ATOM 5834 C C . ASP B 1 379 ? 15.192 2.694 39.703 1.00 36.54 373 ASP B C 1
ATOM 5835 O O . ASP B 1 379 ? 16.322 2.476 40.147 1.00 36.89 373 ASP B O 1
ATOM 5840 N N . HIS B 1 380 ? 14.106 2.017 40.083 1.00 37.32 374 HIS B N 1
ATOM 5841 C CA . HIS B 1 380 ? 14.134 0.939 41.079 1.00 38.09 374 HIS B CA 1
ATOM 5842 C C . HIS B 1 380 ? 15.027 -0.216 40.622 1.00 38.20 374 HIS B C 1
ATOM 5843 O O . HIS B 1 380 ? 15.826 -0.744 41.406 1.00 38.10 374 HIS B O 1
ATOM 5850 N N . GLN B 1 381 ? 14.886 -0.595 39.353 1.00 38.10 375 GLN B N 1
ATOM 5851 C CA . GLN B 1 381 ? 15.697 -1.656 38.756 1.00 38.58 375 GLN B CA 1
ATOM 5852 C C . GLN B 1 381 ? 17.165 -1.237 38.618 1.00 39.50 375 GLN B C 1
ATOM 5853 O O . GLN B 1 381 ? 18.059 -1.997 38.993 1.00 39.53 375 GLN B O 1
ATOM 5859 N N . GLU B 1 382 ? 17.402 -0.030 38.101 1.00 40.50 376 GLU B N 1
ATOM 5860 C CA . GLU B 1 382 ? 18.767 0.494 37.945 1.00 42.25 376 GLU B CA 1
ATOM 5861 C C . GLU B 1 382 ? 19.429 0.651 39.316 1.00 42.92 376 GLU B C 1
ATOM 5862 O O . GLU B 1 382 ? 20.628 0.418 39.456 1.00 43.23 376 GLU B O 1
ATOM 5868 N N . GLN B 1 383 ? 18.617 1.039 40.303 1.00 43.92 377 GLN B N 1
ATOM 5869 C CA . GLN B 1 383 ? 18.902 0.935 41.754 1.00 44.95 377 GLN B CA 1
ATOM 5870 C C . GLN B 1 383 ? 19.182 2.260 42.454 1.00 45.30 377 GLN B C 1
ATOM 5871 O O . GLN B 1 383 ? 18.435 3.221 42.263 1.00 45.74 377 GLN B O 1
#